Protein AF-Q584E1-F1 (afdb_monomer_lite)

Foldseek 3Di:
DVVVVVVVVCVVVPPDDDPDDDDDDDDDDDDDDDDDDDDPPPPPPDPDDDDDDDDDDDDDDDDDPPVVVLLCVLLVLCCPDPCNVVCVVVVLLCLFQVSQQVVFDDDDQQDDDPQKGFHAWDPDASFATKTKIFGHPPDDDDDDDDDDDDDDPPDGFIKMWGKGFQSVNLVVLVLLVVLLVVQQPDDDPQAFHFPDWDADPVSGIIIGITGDAPQAFLLVQFQPDDPVLLLQALVSNLLQLVSCVVSVWFQLQQARRQWTAHPVRHIHGHRTSCVVSLQPRALVSCVVSVCLLLFALVSHDDDVPDPPDDDRQLSRLSNSLQRLQRRNHVDRQFDCPPHDPVVSSCCLQPPDGDDDDDPDPCSVQSSVSSPQSSHNDSLSRFGSVRSCVGPSNPPPDPVQVVAPDDDDDDDDDDDDDDDDDDDDDDDDDDDPDPPDPDDPDFQFKDFPDFPDDDPFWTKTWMAGNLFNVFIKIKIWGQDFLVRLCVVLVNDLLVQLLQLLCQCPDDDLQEFGWPAWAGDPGTIMTMTGDQPFDQCLVPPAACQDPPDRLRHLLNQLLSLLVRQLLCLLQLWAFLDDASRQWTQHVPRGIHGHNTGPSNPDLSNQLVLVVDPQHQFQADVLCSVLSPDPSVPHLSLSNLQNSLLSLLVSPVCSNPPQVVQGRRDPNRHRPLVVSLVVLVVCCVPDPPQSNVLSCCSRPPSVDHSLNSCVRPSNVPPDDSVVSVVDHHDDQDPVSSVRSYHNADPAPSVNRVCVVPVPPVCVVVCVLVVVVPPDDPDDDDDDDDDDDDDDPVVQWQKAKAAPFDAAPPPRDGDQWKWWDKPPDNHHIHDLVVQQFDCVDPPIHIFMWTQPDWAADSRRNIIMTTTHGLLSRQDLVVVQVVCLVVVHARCSSPVNNDPVSPVVVVVVCVVPVVPDDDDDDDPDDCVPRDDDALVNQLVSCQVSVDQEGEQAPNQDQADDCSCVVPHSLSHQEYAHDNHAHQAYDLSVLVNLNHQYYAHEQYAYAAYDLSVLSNLNHQYYHHAQYAYAAYHLSVLSNLNHAEYAHHNYQHLAPHVSVLSNLVSNLVPHRHAEYAHENNLNPQAAHDCPSVLSDQAHEYEYECRPNHVCCCVVVVVVVVRVRYHYDYPDLAFFDLDQLETFFALSVQADLSNCVVNQAQEEEEEAPPRDGDHHVVGHYHYHHWRQDLPTDLVVCQVVLLVSSVVCVVVSGHYYQYYHSRAASSLLSQLSNCCPPVVDASLVSLVSSCVRPVRHDHRPSSVVVSLVVNCVSCVPDDHDPCVSSVHDDPPPPD

Secondary structure (DSSP, 8-state):
-HHHHHHHHHHHHT-S------------------------SS-S---------------------SHHHHHHHHHHHHTTSTTHHHHHH-GGGGGSHHHHHHHSPPPPTT-EETTEEEEEEEPP-SSSEEEEEEE-----S----------------EEEEEEEE-TT-GGGHHHHHHHHHHHHH---TTB---SEEEE-TTS-EEEEEEE--TT-BGGGGTTT--HHHHHHHHHHHHHHHHHHHTTT---S---GGGEEEPTTS-EEE-S-S-HHHHHT--HHHHHHTT-GGGS-GGGT---TT------HHHHHHHHHHHHHHHHHH-S-SS--TT--HHHHHHHHHH----------TTHHHHHHHHHHHT-SSTTTSPPHHHHTTSHHHHTS-GGGSSSSS-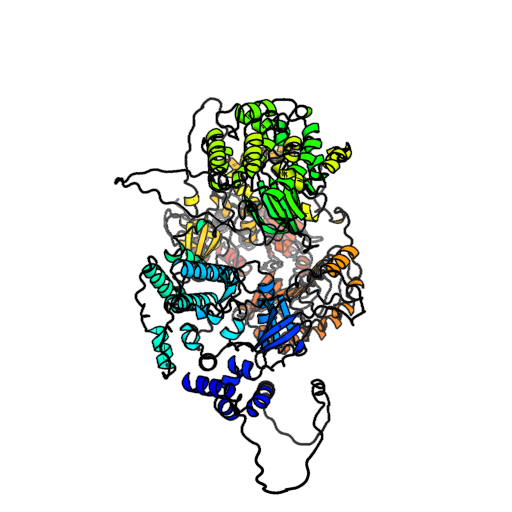-PPP-------------------------------BTTEEEEEEEEE-SSEEEEEEEETT-TT-EEEEEEESS-HHHHHHHTT--HHHHHHHHHHHHH---TTB---S-EEE-SS-EEEEEE-----BTTTSPPPS--SS-TTSSHHHHHHHHHHHHHHHHHTT---S---GGGEEEETTTEEEE-S-STTT--HHHHHHHHTSSS-S----HHHHHHTTS-GGG---HHHHHHHHHHHHTTSHHIIIIIHHHHTTGGGPPP-HHHHHHHHHHGGGTS-HHHHHHHHHHHH-TT--HHHHHTSGGGTTT--GGGGGG-------HHHHHHTSBSS-SSHHHHHHIIIIIS-TTTTTTTTHHHHT------S-----------GGGGPEEEEEESS-B-TTT--B-SSEEEEESS-TT-EE-HHHHTT---STT--EEEEEEEEEEE-TTTSEEEEEEEEGGG---HHHHHHHHHHHTPPTTTTTTTS-THHHHHHHHHHHHHGGGS-----PPPPGGGS----HHHHHHHHHHHT-SEEE-TTS--SS--GGGBTTB-TT--EEE-TTS--S---GGGGG-TT--EEE--SS--S---GGGGG-TT--EEE--SS--SS--GGGGG-TT--EEE--SS--SSS-HHHHHHHHHTTTS----EEE-TT-TT--SPPP-TTGGGSSSEEEEEE--HHHHHHHHHTTHHHH-TTEEEEEE--SPEEEETTEEEE-GGGGS-HHHHHHHTEEEEEEESSS----PPTT-EEEEE---SSTTS--GGGHHHHHHHHHHHHHTT-EEEEE-SSSSSHHHHHHHHHHHHHH---HHHHHHHHHHH-TT----HHHHHHHHHHHHHH-TTSPPP-GGGGT-PPP----

InterPro domains:
  IPR000340 Dual specificity phosphatase, catalytic domain [PF00782] (1145-1261)
  IPR000387 Tyrosine-specific protein phosphatases domain [PS50056] (1188-1256)
  IPR000719 Protein kinase domain [PF00069] (204-387)
  IPR000719 Protein kinase domain [PF00069] (448-648)
  IPR000719 Protein kinase domain [PS50011] (116-399)
  IPR000719 Protein kinase domain [PS50011] (445-712)
  IPR001611 Leucine-rich repeat [PF13855] (989-1045)
  IPR001611 Leucine-rich repeat [PS51450] (966-987)
  IPR003591 Leucine-rich repeat, typical subtype [SM00369] (964-986)
  IPR003591 Leucine-rich repeat, typical subtype [SM00369] (987-1008)
  IPR003591 Leucine-rich repeat, typical subtype [SM00369] (1010-1032)
  IPR003591 Leucine-rich repeat, typical subtype [SM00369] (1033-1056)
  IPR011009 Protein kinase-like domain superfamily [SSF56112] (111-399)
  IPR011009 Protein kinase-like domain superfamily [SSF56112] (444-711)
  IPR016130 Protein-tyrosine phosphatase, active site [PS00383] (1209-1219)
  IPR020422 Dual specificity protein phosphatase domain [PS50054] (1126-1267)
  IPR020422 Dual specificity protein phosphatase domain [SM00195] (1126-1264)
  IPR029021 Protein-tyrosine phosphatase-like [G3DSA:3.90.190.10] (1120-1269)
  IPR029021 Protein-tyrosine phosphatase-like [SSF52799] (1124-1268)
  IPR032675 Leucine-rich repeat domain superfamily [G3DSA:3.80.10.10] (900-1117)

Structure (mmCIF, N/CA/C/O backbone):
data_AF-Q584E1-F1
#
_entry.id   AF-Q584E1-F1
#
loop_
_atom_site.group_PDB
_atom_site.id
_atom_site.type_symbol
_atom_site.label_atom_id
_atom_site.label_alt_id
_atom_site.label_comp_id
_atom_site.label_asym_id
_atom_site.label_entity_id
_atom_site.label_seq_id
_atom_site.pdbx_PDB_ins_code
_atom_site.Cartn_x
_atom_site.Cartn_y
_atom_site.Cartn_z
_atom_site.occupancy
_atom_site.B_iso_or_equiv
_atom_site.auth_seq_id
_atom_site.auth_comp_id
_atom_site.auth_asym_id
_atom_site.auth_atom_id
_atom_site.pdbx_PDB_model_num
ATOM 1 N N . MET A 1 1 ? 41.823 -14.349 22.911 1.00 29.77 1 MET A N 1
ATOM 2 C CA . MET A 1 1 ? 40.955 -15.184 22.033 1.00 29.77 1 MET A CA 1
ATOM 3 C C . MET A 1 1 ? 41.304 -14.954 20.561 1.00 29.77 1 MET A C 1
ATOM 5 O O . MET A 1 1 ? 41.359 -15.922 19.804 1.00 29.77 1 MET A O 1
ATOM 9 N N . GLY A 1 2 ? 41.666 -13.716 20.182 1.00 31.58 2 GLY A N 1
ATOM 10 C CA . GLY A 1 2 ? 42.244 -13.389 18.876 1.00 31.58 2 GLY A CA 1
ATOM 11 C C . GLY A 1 2 ? 43.525 -14.171 18.584 1.00 31.58 2 GLY A C 1
ATOM 12 O O . GLY A 1 2 ? 43.683 -14.668 17.477 1.00 31.58 2 GLY A O 1
ATOM 13 N N . ALA A 1 3 ? 44.364 -14.431 19.594 1.00 27.30 3 ALA A N 1
ATOM 14 C CA . ALA A 1 3 ? 45.535 -15.304 19.447 1.00 27.30 3 ALA A CA 1
ATOM 15 C C . ALA A 1 3 ? 45.195 -16.762 19.059 1.00 27.30 3 ALA A C 1
ATOM 17 O O . ALA A 1 3 ? 45.905 -17.353 18.250 1.00 27.30 3 ALA A O 1
ATOM 18 N N . CYS A 1 4 ? 44.099 -17.344 19.569 1.00 28.03 4 CYS A N 1
ATOM 19 C CA . CYS A 1 4 ? 43.674 -18.699 19.186 1.00 28.03 4 CYS A CA 1
ATOM 20 C C . CYS A 1 4 ? 43.099 -18.720 17.766 1.00 28.03 4 CYS A C 1
ATOM 22 O O . CYS A 1 4 ? 43.491 -19.563 16.968 1.00 28.03 4 CYS A O 1
ATOM 24 N N . ILE A 1 5 ? 42.235 -17.762 17.415 1.00 34.06 5 ILE A N 1
ATOM 25 C CA . ILE A 1 5 ? 41.648 -17.674 16.068 1.00 34.06 5 ILE A CA 1
ATOM 26 C C . ILE A 1 5 ? 42.719 -17.330 15.016 1.00 34.06 5 ILE A C 1
ATOM 28 O O . ILE A 1 5 ? 42.696 -17.884 13.919 1.00 34.06 5 ILE A O 1
ATOM 32 N N . ALA A 1 6 ? 43.699 -16.480 15.342 1.00 33.78 6 ALA A N 1
ATOM 33 C CA . ALA A 1 6 ? 44.827 -16.160 14.466 1.00 33.78 6 ALA A CA 1
ATOM 34 C C . ALA A 1 6 ? 45.810 -17.332 14.330 1.00 33.78 6 ALA A C 1
ATOM 36 O O . ALA A 1 6 ? 46.241 -17.627 13.217 1.00 33.78 6 ALA A O 1
ATOM 37 N N . ALA A 1 7 ? 46.108 -18.059 15.415 1.00 30.42 7 ALA A N 1
ATOM 38 C CA . ALA A 1 7 ? 46.889 -19.296 15.340 1.00 30.42 7 ALA A CA 1
ATOM 39 C C . ALA A 1 7 ? 46.172 -20.377 14.507 1.00 30.42 7 ALA A C 1
ATOM 41 O O . ALA A 1 7 ? 46.821 -21.112 13.761 1.00 30.42 7 ALA A O 1
ATOM 42 N N . LEU A 1 8 ? 44.836 -20.437 14.576 1.00 32.06 8 LEU A N 1
ATOM 43 C CA . LEU A 1 8 ? 44.009 -21.362 13.795 1.00 32.06 8 LEU A CA 1
ATOM 44 C C . LEU A 1 8 ? 43.939 -20.967 12.310 1.00 32.06 8 LEU A C 1
ATOM 46 O O . LEU A 1 8 ? 44.141 -21.818 11.448 1.00 32.06 8 LEU A O 1
ATOM 50 N N . ARG A 1 9 ? 43.762 -19.679 11.981 1.00 33.00 9 ARG A N 1
ATOM 51 C CA . ARG A 1 9 ? 43.810 -19.191 10.586 1.00 33.00 9 ARG A CA 1
ATOM 52 C C . ARG A 1 9 ? 45.213 -19.301 9.979 1.00 33.00 9 ARG A C 1
ATOM 54 O O . ARG A 1 9 ? 45.345 -19.670 8.814 1.00 33.00 9 ARG A O 1
ATOM 61 N N . GLY A 1 10 ? 46.258 -19.058 10.770 1.00 32.50 10 GLY A N 1
ATOM 62 C CA . GLY A 1 10 ? 47.653 -19.211 10.350 1.00 32.50 10 GLY A CA 1
ATOM 63 C C . GLY A 1 10 ? 48.027 -20.659 10.022 1.00 32.50 10 GLY A C 1
ATOM 64 O O . GLY A 1 10 ? 48.756 -20.897 9.062 1.00 32.50 10 GLY A O 1
ATOM 65 N N . LYS A 1 11 ? 47.473 -21.646 10.741 1.00 32.34 11 LYS A N 1
ATOM 66 C CA . LYS A 1 11 ? 47.717 -23.068 10.440 1.00 32.34 11 LYS A CA 1
ATOM 67 C C . LYS A 1 11 ? 47.016 -23.565 9.175 1.00 32.34 11 LYS A C 1
ATOM 69 O O . LYS A 1 11 ? 47.535 -24.479 8.541 1.00 32.34 11 LYS A O 1
ATOM 74 N N . VAL A 1 12 ? 45.902 -22.953 8.771 1.00 31.50 12 VAL A N 1
ATOM 75 C CA . VAL A 1 12 ? 45.250 -23.272 7.488 1.00 31.50 12 VAL A CA 1
ATOM 76 C C . VAL A 1 12 ? 45.984 -22.612 6.311 1.00 31.50 12 VAL A C 1
ATOM 78 O O . VAL A 1 12 ? 46.073 -23.209 5.243 1.00 31.50 12 VAL A O 1
ATOM 81 N N . ALA A 1 13 ? 46.592 -21.436 6.504 1.00 31.14 13 ALA A N 1
ATOM 82 C CA . ALA A 1 13 ? 47.381 -20.767 5.462 1.00 31.14 13 ALA A CA 1
ATOM 83 C C . ALA A 1 13 ? 48.826 -21.299 5.318 1.00 31.14 13 ALA A C 1
ATOM 85 O O . ALA A 1 13 ? 49.447 -21.110 4.278 1.00 31.14 13 ALA A O 1
ATOM 86 N N . GLY A 1 14 ? 49.369 -21.974 6.337 1.00 27.08 14 GLY A N 1
ATOM 87 C CA . GLY A 1 14 ? 50.772 -22.410 6.386 1.00 27.08 14 GLY A CA 1
ATOM 88 C C . GLY A 1 14 ? 51.109 -23.748 5.715 1.00 27.08 14 GLY A C 1
ATOM 89 O O . GLY A 1 14 ? 52.225 -24.226 5.883 1.00 27.08 14 GLY A O 1
ATOM 90 N N . LYS A 1 15 ? 50.191 -24.381 4.974 1.00 27.05 15 LYS A N 1
ATOM 91 C CA . LYS A 1 15 ? 50.473 -25.624 4.224 1.00 27.05 15 LYS A CA 1
ATOM 92 C C . LYS A 1 15 ? 50.503 -25.394 2.714 1.00 27.05 15 LYS A C 1
ATOM 94 O O . LYS A 1 15 ? 49.858 -26.100 1.949 1.00 27.05 15 LYS A O 1
ATOM 99 N N . THR A 1 16 ? 51.290 -24.422 2.280 1.00 28.38 16 THR A N 1
ATOM 100 C CA . THR A 1 16 ? 51.802 -24.365 0.908 1.00 28.38 16 THR A CA 1
ATOM 101 C C . THR A 1 16 ? 53.255 -23.927 0.986 1.00 28.38 16 THR A C 1
ATOM 103 O O . THR A 1 16 ? 53.519 -22.847 1.505 1.00 28.38 16 THR A O 1
ATOM 106 N N . ASN A 1 17 ? 54.152 -24.755 0.451 1.00 27.83 17 ASN A N 1
ATOM 107 C CA . ASN A 1 17 ? 55.617 -24.645 0.449 1.00 27.83 17 ASN A CA 1
ATOM 108 C C . ASN A 1 17 ? 56.308 -25.314 1.637 1.00 27.83 17 ASN A C 1
ATOM 110 O O . ASN A 1 17 ? 56.742 -24.651 2.563 1.00 27.83 17 ASN A O 1
ATOM 114 N N . ASP A 1 18 ? 56.475 -26.630 1.531 1.00 27.44 18 ASP A N 1
ATOM 115 C CA . ASP A 1 18 ? 57.776 -27.242 1.802 1.00 27.44 18 ASP A CA 1
ATOM 116 C C . ASP A 1 18 ? 57.962 -28.406 0.828 1.00 27.44 18 ASP A C 1
ATOM 118 O O . ASP A 1 18 ? 57.533 -29.542 1.028 1.00 27.44 18 ASP A O 1
ATOM 122 N N . SER A 1 19 ? 58.559 -28.067 -0.311 1.00 29.36 19 SER A N 1
ATOM 123 C CA . SER A 1 19 ? 59.135 -29.002 -1.261 1.00 29.36 19 SER A CA 1
ATOM 124 C C . SER A 1 19 ? 60.410 -29.584 -0.655 1.00 29.36 19 SER A C 1
ATOM 126 O O . SER A 1 19 ? 61.503 -29.093 -0.927 1.00 29.36 19 SER A O 1
ATOM 128 N N . HIS A 1 20 ? 60.294 -30.624 0.165 1.00 26.75 20 HIS A N 1
ATOM 129 C CA . HIS A 1 20 ? 61.457 -31.388 0.598 1.00 26.75 20 HIS A CA 1
ATOM 130 C C . HIS A 1 20 ? 61.226 -32.887 0.444 1.00 26.75 20 HIS A C 1
ATOM 132 O O . HIS A 1 20 ? 60.532 -33.522 1.226 1.00 26.75 20 HIS A O 1
ATOM 138 N N . GLY A 1 21 ? 61.852 -33.411 -0.613 1.00 26.84 21 GLY A N 1
ATOM 139 C CA . GLY A 1 21 ? 62.673 -34.616 -0.547 1.00 26.84 21 GLY A CA 1
ATOM 140 C C . GLY A 1 21 ? 61.990 -35.856 0.001 1.00 26.84 21 GLY A C 1
ATOM 141 O O . GLY A 1 21 ? 62.134 -36.191 1.170 1.00 26.84 21 GLY A O 1
ATOM 142 N N . ILE A 1 22 ? 61.352 -36.589 -0.905 1.00 24.83 22 ILE A N 1
ATOM 143 C CA . ILE A 1 22 ? 61.147 -38.028 -0.774 1.00 24.83 22 ILE A CA 1
ATOM 144 C C . ILE A 1 22 ? 62.525 -38.671 -0.554 1.00 24.83 22 ILE A C 1
ATOM 146 O O . ILE A 1 22 ? 63.382 -38.619 -1.436 1.00 24.83 22 ILE A O 1
ATOM 150 N N . SER A 1 23 ? 62.741 -39.269 0.613 1.00 26.89 23 SER A N 1
ATOM 151 C CA . SER A 1 23 ? 63.781 -40.276 0.809 1.00 26.89 23 SER A CA 1
ATOM 152 C C . SER A 1 23 ? 63.237 -41.384 1.699 1.00 26.89 23 SER A C 1
ATOM 154 O O . SER A 1 23 ? 62.937 -41.164 2.873 1.00 26.89 23 SER A O 1
ATOM 156 N N . ASP A 1 24 ? 63.102 -42.549 1.076 1.00 27.66 24 ASP A N 1
ATOM 157 C CA . ASP A 1 24 ? 62.690 -43.837 1.613 1.00 27.66 24 ASP A CA 1
ATOM 158 C C . ASP A 1 24 ? 63.293 -44.162 2.982 1.00 27.66 24 ASP A C 1
ATOM 160 O O . ASP A 1 24 ? 64.508 -44.323 3.099 1.00 27.66 24 ASP A O 1
ATOM 164 N N . GLN A 1 25 ? 62.441 -44.388 3.986 1.00 29.31 25 GLN A N 1
ATOM 165 C CA . GLN A 1 25 ? 62.729 -45.347 5.052 1.00 29.31 25 GLN A CA 1
ATOM 166 C C . GLN A 1 25 ? 61.473 -46.157 5.390 1.00 29.31 25 GLN A C 1
ATOM 168 O O . GLN A 1 25 ? 60.513 -45.690 5.995 1.00 29.31 25 GLN A O 1
ATOM 173 N N . SER A 1 26 ? 61.543 -47.401 4.933 1.00 24.56 26 SER A N 1
ATOM 174 C CA . SER A 1 26 ? 60.756 -48.583 5.263 1.00 24.56 26 SER A CA 1
ATOM 175 C C . SER A 1 26 ? 60.331 -48.708 6.729 1.00 24.56 26 SER A C 1
ATOM 177 O O . SER A 1 26 ? 61.183 -48.589 7.605 1.00 24.56 26 SER A O 1
ATOM 179 N N . LEU A 1 27 ? 59.079 -49.114 6.961 1.00 28.80 27 LEU A N 1
ATOM 180 C CA . LEU A 1 27 ? 58.608 -49.990 8.053 1.00 28.80 27 LEU A CA 1
ATOM 181 C C . LEU A 1 27 ? 57.225 -50.561 7.636 1.00 28.80 27 LEU A C 1
ATOM 183 O O . LEU A 1 27 ? 56.557 -49.967 6.792 1.00 28.80 27 LEU A O 1
ATOM 187 N N . PRO A 1 28 ? 56.829 -51.760 8.095 1.00 29.42 28 PRO A N 1
ATOM 188 C CA . PRO A 1 28 ? 56.456 -52.846 7.201 1.00 29.42 28 PRO A CA 1
ATOM 189 C C . PRO A 1 28 ? 54.961 -53.188 7.223 1.00 29.42 28 PRO A C 1
ATOM 191 O O . PRO A 1 28 ? 54.318 -53.201 8.268 1.00 29.42 28 PRO A O 1
ATOM 194 N N . THR A 1 29 ? 54.475 -53.532 6.031 1.00 24.09 29 THR A N 1
ATOM 195 C CA . THR A 1 29 ? 53.449 -54.537 5.705 1.00 24.09 29 THR A CA 1
ATOM 196 C C . THR A 1 29 ? 52.615 -55.094 6.871 1.00 24.09 29 THR A C 1
ATOM 198 O O . THR A 1 29 ? 53.010 -56.060 7.524 1.00 24.09 29 THR A O 1
ATOM 201 N N . ALA A 1 30 ? 51.403 -54.563 7.027 1.00 26.70 30 ALA A N 1
ATOM 202 C CA . ALA A 1 30 ? 50.237 -55.336 7.441 1.00 26.70 30 ALA A CA 1
ATOM 203 C C . ALA A 1 30 ? 49.189 -55.213 6.326 1.00 26.70 30 ALA A C 1
ATOM 205 O O . ALA A 1 30 ? 48.977 -54.142 5.764 1.00 26.70 30 ALA A O 1
ATOM 206 N N . GLU A 1 31 ? 48.658 -56.360 5.937 1.00 24.97 31 GLU A N 1
ATOM 207 C CA . GLU A 1 31 ? 48.111 -56.658 4.623 1.00 24.97 31 GLU A CA 1
ATOM 208 C C . GLU A 1 31 ? 46.764 -55.991 4.303 1.00 24.97 31 GLU A C 1
ATOM 210 O O . GLU A 1 31 ? 45.834 -55.968 5.106 1.00 24.97 31 GLU A O 1
ATOM 215 N N . SER A 1 32 ? 46.634 -55.646 3.019 1.00 25.80 32 SER A N 1
ATOM 216 C CA . SER A 1 32 ? 45.416 -55.769 2.205 1.00 25.80 32 SER A CA 1
ATOM 217 C C . SER A 1 32 ? 44.303 -54.727 2.350 1.00 25.80 32 SER A C 1
ATOM 219 O O . SER A 1 32 ? 43.148 -55.057 2.585 1.00 25.80 32 SER A O 1
ATOM 221 N N . THR A 1 33 ? 44.598 -53.476 2.012 1.00 23.61 33 THR A N 1
ATOM 222 C CA . THR A 1 33 ? 43.609 -52.648 1.308 1.00 23.61 33 THR A CA 1
ATOM 223 C C . THR A 1 33 ? 44.347 -51.790 0.302 1.00 23.61 33 THR A C 1
ATOM 225 O O . THR A 1 33 ? 45.000 -50.837 0.712 1.00 23.61 33 THR A O 1
ATOM 228 N N . ASP A 1 34 ? 44.250 -52.113 -0.986 1.00 24.06 34 ASP A N 1
ATOM 229 C CA . ASP A 1 34 ? 44.555 -51.110 -1.994 1.00 24.06 34 ASP A CA 1
ATOM 230 C C . ASP A 1 34 ? 43.666 -51.210 -3.227 1.00 24.06 34 ASP A C 1
ATOM 232 O O . ASP A 1 34 ? 43.298 -52.285 -3.703 1.00 24.06 34 ASP A O 1
ATOM 236 N N . ASP A 1 35 ? 43.365 -50.003 -3.688 1.00 23.77 35 ASP A N 1
ATOM 237 C CA . ASP A 1 35 ? 43.072 -49.621 -5.055 1.00 23.77 35 ASP A CA 1
ATOM 238 C C . ASP A 1 35 ? 41.705 -49.952 -5.659 1.00 23.77 35 ASP A C 1
ATOM 240 O O . ASP A 1 35 ? 41.479 -50.900 -6.407 1.00 23.77 35 ASP A O 1
ATOM 244 N N . SER A 1 36 ? 40.801 -48.983 -5.531 1.00 26.59 36 SER A N 1
ATOM 245 C CA . SER A 1 36 ? 40.684 -48.019 -6.638 1.00 26.59 36 SER A CA 1
ATOM 246 C C . SER A 1 36 ? 39.798 -46.836 -6.254 1.00 26.59 36 SER A C 1
ATOM 248 O O . SER A 1 36 ? 38.568 -46.863 -6.218 1.00 26.59 36 SER A O 1
ATOM 250 N N . VAL A 1 37 ? 40.513 -45.761 -5.954 1.00 24.77 37 VAL A N 1
ATOM 251 C CA . VAL A 1 37 ? 40.084 -44.370 -5.938 1.00 24.77 37 VAL A CA 1
ATOM 252 C C . VAL A 1 37 ? 39.536 -43.964 -7.322 1.00 24.77 37 VAL A C 1
ATOM 254 O O . VAL A 1 37 ? 39.951 -44.494 -8.347 1.00 24.77 37 VAL A O 1
ATOM 257 N N . ASN A 1 38 ? 38.645 -42.964 -7.316 1.00 25.41 38 ASN A N 1
ATOM 258 C CA . ASN A 1 38 ? 38.119 -42.181 -8.451 1.00 25.41 38 ASN A CA 1
ATOM 259 C C . ASN A 1 38 ? 36.852 -42.675 -9.168 1.00 25.41 38 ASN A C 1
ATOM 261 O O . ASN A 1 38 ? 36.886 -43.069 -10.326 1.00 25.41 38 ASN A O 1
ATOM 265 N N . ASN A 1 39 ? 35.695 -42.498 -8.514 1.00 24.70 39 ASN A N 1
ATOM 266 C CA . ASN A 1 39 ? 34.568 -41.736 -9.093 1.00 24.70 39 ASN A CA 1
ATOM 267 C C . ASN A 1 39 ? 33.399 -41.640 -8.095 1.00 24.70 39 ASN A C 1
ATOM 269 O O . ASN A 1 39 ? 32.445 -42.416 -8.138 1.00 24.70 39 ASN A O 1
ATOM 273 N N . ARG A 1 40 ? 33.454 -40.685 -7.158 1.00 23.44 40 ARG A N 1
ATOM 274 C CA . ARG A 1 40 ? 32.323 -40.364 -6.265 1.00 23.44 40 ARG A CA 1
ATOM 275 C C . ARG A 1 40 ? 32.215 -38.859 -6.025 1.00 23.44 40 ARG A C 1
ATOM 277 O O . ARG A 1 40 ? 32.479 -38.392 -4.931 1.00 23.44 40 ARG A O 1
ATOM 284 N N . ASN A 1 41 ? 31.787 -38.126 -7.049 1.00 25.03 41 ASN A N 1
ATOM 285 C CA . ASN A 1 41 ? 31.226 -36.775 -6.907 1.00 25.03 41 ASN A CA 1
ATOM 286 C C . ASN A 1 41 ? 29.837 -36.672 -7.573 1.00 25.03 41 ASN A C 1
ATOM 288 O O . ASN A 1 41 ? 29.436 -35.631 -8.070 1.00 25.03 41 ASN A O 1
ATOM 292 N N . GLY A 1 42 ? 29.084 -37.773 -7.577 1.00 23.59 42 GLY A N 1
ATOM 293 C CA . GLY A 1 42 ? 27.717 -37.817 -8.091 1.00 23.59 42 GLY A CA 1
ATOM 294 C C . GLY A 1 42 ? 26.912 -38.865 -7.344 1.00 23.59 42 GLY A C 1
ATOM 295 O O . GLY A 1 42 ? 26.783 -39.986 -7.825 1.00 23.59 42 GLY A O 1
ATOM 296 N N . LYS A 1 43 ? 26.473 -38.532 -6.123 1.00 23.12 43 LYS A N 1
ATOM 297 C CA . LYS A 1 43 ? 25.406 -39.206 -5.354 1.00 23.12 43 LYS A CA 1
ATOM 298 C C . LYS A 1 43 ? 25.212 -38.489 -4.012 1.00 23.12 43 LYS A C 1
ATOM 300 O O . LYS A 1 43 ? 25.531 -39.026 -2.959 1.00 23.12 43 LYS A O 1
ATOM 305 N N . PHE A 1 44 ? 24.667 -37.275 -4.069 1.00 22.61 44 PHE A N 1
ATOM 306 C CA . PHE A 1 44 ? 23.945 -36.696 -2.928 1.00 22.61 44 PHE A CA 1
ATOM 307 C C . PHE A 1 44 ? 22.468 -37.144 -2.891 1.00 22.61 44 PHE A C 1
ATOM 309 O O . PHE A 1 44 ? 21.748 -36.814 -1.963 1.00 22.61 44 PHE A O 1
ATOM 316 N N . ASN A 1 45 ? 22.040 -37.997 -3.834 1.00 23.05 45 ASN A N 1
ATOM 317 C CA . ASN A 1 45 ? 20.727 -38.643 -3.839 1.00 23.05 45 ASN A CA 1
ATOM 318 C C . ASN A 1 45 ? 20.854 -40.149 -3.590 1.00 23.05 45 ASN A C 1
ATOM 320 O O . ASN A 1 45 ? 21.030 -40.922 -4.534 1.00 23.05 45 ASN A O 1
ATOM 324 N N . LYS A 1 46 ? 20.803 -40.559 -2.312 1.00 23.14 46 LYS A N 1
ATOM 325 C CA . LYS A 1 46 ? 20.358 -41.896 -1.854 1.00 23.14 46 LYS A CA 1
ATOM 326 C C . LYS A 1 46 ? 20.316 -41.978 -0.317 1.00 23.14 46 LYS A C 1
ATOM 328 O O . LYS A 1 46 ? 21.074 -42.717 0.293 1.00 23.14 46 LYS A O 1
ATOM 333 N N . CYS A 1 47 ? 19.380 -41.257 0.295 1.00 22.02 47 CYS A N 1
ATOM 334 C CA . CYS A 1 47 ? 18.934 -41.510 1.672 1.00 22.02 47 CYS A CA 1
ATOM 335 C C . CYS A 1 47 ? 17.405 -41.668 1.716 1.00 22.02 47 CYS A C 1
ATOM 337 O O . CYS A 1 47 ? 16.732 -40.976 2.463 1.00 22.02 47 CYS A O 1
ATOM 339 N N . ILE A 1 48 ? 16.847 -42.562 0.888 1.00 22.34 48 ILE A N 1
ATOM 340 C CA . ILE A 1 48 ? 15.473 -43.079 1.042 1.00 22.34 48 ILE A CA 1
ATOM 341 C C . ILE A 1 48 ? 15.468 -44.565 0.648 1.00 22.34 48 ILE A C 1
ATOM 343 O O . ILE A 1 48 ? 15.159 -44.909 -0.488 1.00 22.34 48 ILE A O 1
ATOM 347 N N . ARG A 1 49 ? 15.893 -45.428 1.576 1.00 22.25 49 ARG A N 1
ATOM 348 C CA . ARG A 1 49 ? 15.540 -46.857 1.739 1.00 22.25 49 ARG A CA 1
ATOM 349 C C . ARG A 1 49 ? 15.867 -47.155 3.213 1.00 22.25 49 ARG A C 1
ATOM 351 O O . ARG A 1 49 ? 17.017 -46.977 3.586 1.00 22.25 49 ARG A O 1
ATOM 358 N N . GLY A 1 50 ? 14.952 -47.412 4.143 1.00 23.62 50 GLY A N 1
ATOM 359 C CA . GLY A 1 50 ? 13.685 -48.125 4.030 1.00 23.62 50 GLY A CA 1
ATOM 360 C C . GLY A 1 50 ? 13.962 -49.618 4.168 1.00 23.62 50 GLY A C 1
ATOM 361 O O . GLY A 1 50 ? 14.072 -50.260 3.138 1.00 23.62 50 GLY A O 1
ATOM 362 N N . GLU A 1 51 ? 14.163 -50.096 5.402 1.00 23.94 51 GLU A N 1
ATOM 363 C CA . GLU A 1 51 ? 14.182 -51.506 5.857 1.00 23.94 51 GLU A CA 1
ATOM 364 C C . GLU A 1 51 ? 14.319 -51.452 7.400 1.00 23.94 51 GLU A C 1
ATOM 366 O O . GLU A 1 51 ? 15.303 -50.939 7.924 1.00 23.94 51 GLU A O 1
ATOM 371 N N . GLU A 1 52 ? 13.225 -51.550 8.159 1.00 23.28 52 GLU A N 1
ATOM 372 C CA . GLU A 1 52 ? 12.615 -52.785 8.688 1.00 23.28 52 GLU A CA 1
ATOM 373 C C . GLU A 1 52 ? 13.528 -53.599 9.622 1.00 23.28 52 GLU A C 1
ATOM 375 O O . GLU A 1 52 ? 14.339 -54.407 9.186 1.00 23.28 52 GLU A O 1
ATOM 380 N N . SER A 1 53 ? 13.300 -53.462 10.933 1.00 26.64 53 SER A N 1
ATOM 381 C CA . SER A 1 53 ? 13.442 -54.572 11.883 1.00 26.64 53 SER A CA 1
ATOM 382 C C . SER A 1 53 ? 12.596 -54.304 13.133 1.00 26.64 53 SER A C 1
ATOM 384 O O . SER A 1 53 ? 12.942 -53.495 13.994 1.00 26.64 53 SER A O 1
ATOM 386 N N . ILE A 1 54 ? 11.453 -54.982 13.186 1.00 22.38 54 ILE A N 1
ATOM 387 C CA . ILE A 1 54 ? 10.543 -55.119 14.325 1.00 22.38 54 ILE A CA 1
ATOM 388 C C . ILE A 1 54 ? 11.179 -56.073 15.348 1.00 22.38 54 ILE A C 1
ATOM 390 O O . ILE A 1 54 ? 11.494 -57.194 14.964 1.00 22.38 54 ILE A O 1
ATOM 394 N N . SER A 1 55 ? 11.277 -55.694 16.632 1.00 22.19 55 SER A N 1
ATOM 395 C CA . SER A 1 55 ? 11.026 -56.614 17.764 1.00 22.19 55 SER A CA 1
ATOM 396 C C . SER A 1 55 ? 11.109 -55.952 19.152 1.00 22.19 55 SER A C 1
ATOM 398 O O . SER A 1 55 ? 12.124 -55.360 19.505 1.00 22.19 55 SER A O 1
ATOM 400 N N . SER A 1 56 ? 10.053 -56.215 19.937 1.00 24.17 56 SER A N 1
ATOM 401 C CA . SER A 1 56 ? 9.946 -56.352 21.405 1.00 24.17 56 SER A CA 1
ATOM 402 C C . SER A 1 56 ? 10.110 -55.148 22.348 1.00 24.17 56 SER A C 1
ATOM 404 O O . SER A 1 56 ? 11.221 -54.692 22.592 1.00 24.17 56 SER A O 1
ATOM 406 N N . GLY A 1 57 ? 9.015 -54.839 23.060 1.00 23.80 57 GLY A N 1
ATOM 407 C CA . GLY A 1 57 ? 9.030 -54.771 24.530 1.00 23.80 57 GLY A CA 1
ATOM 408 C C . GLY A 1 57 ? 8.687 -53.421 25.165 1.00 23.80 57 GLY A C 1
ATOM 409 O O . GLY A 1 57 ? 9.508 -52.516 25.174 1.00 23.80 57 GLY A O 1
ATOM 410 N N . ASP A 1 58 ? 7.485 -53.352 25.739 1.00 23.75 58 ASP A N 1
ATOM 411 C CA . ASP A 1 58 ? 6.897 -52.320 26.605 1.00 23.75 58 ASP A CA 1
ATOM 412 C C . ASP A 1 58 ? 7.848 -51.518 27.521 1.00 23.75 58 ASP A C 1
ATOM 414 O O . ASP A 1 58 ? 8.626 -52.098 28.276 1.00 23.75 58 ASP A O 1
ATOM 418 N N . MET A 1 59 ? 7.672 -50.186 27.565 1.00 23.48 59 MET A N 1
ATOM 419 C CA . MET A 1 59 ? 7.299 -49.40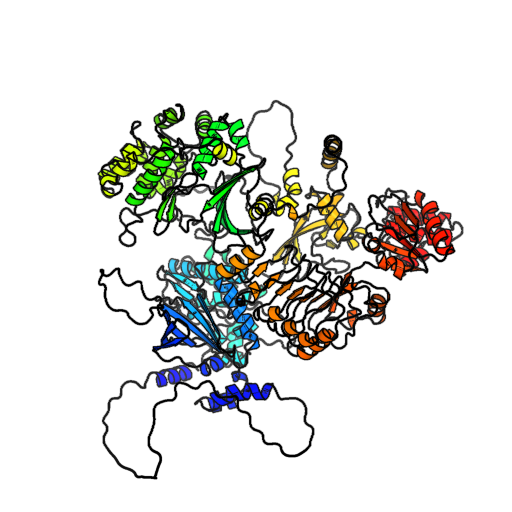9 28.770 1.00 23.48 59 MET A CA 1
ATOM 420 C C . MET A 1 59 ? 7.375 -47.888 28.530 1.00 23.48 59 MET A C 1
ATOM 422 O O . MET A 1 59 ? 8.265 -47.367 27.867 1.00 23.48 59 MET A O 1
ATOM 426 N N . HIS A 1 60 ? 6.403 -47.189 29.116 1.00 24.30 60 HIS A N 1
ATOM 427 C CA . HIS A 1 60 ? 6.136 -45.752 29.073 1.00 24.30 60 HIS A CA 1
ATOM 428 C C . HIS A 1 60 ? 7.337 -44.809 29.295 1.00 24.30 60 HIS A C 1
ATOM 430 O O . HIS A 1 60 ? 8.033 -44.891 30.303 1.00 24.30 60 HIS A O 1
ATOM 436 N N . GLY A 1 61 ? 7.450 -43.791 28.435 1.00 26.30 61 GLY A N 1
ATOM 437 C CA . GLY A 1 61 ? 8.279 -42.602 28.641 1.00 26.30 61 GLY A CA 1
ATOM 438 C C . GLY A 1 61 ? 7.922 -41.511 27.631 1.00 26.30 61 GLY A C 1
ATOM 439 O O . GLY A 1 61 ? 7.988 -41.735 26.430 1.00 26.30 61 GLY A O 1
ATOM 440 N N . LYS A 1 62 ? 7.470 -40.365 28.142 1.00 26.55 62 LYS A N 1
ATOM 441 C CA . LYS A 1 62 ? 6.845 -39.237 27.440 1.00 26.55 62 LYS A CA 1
ATOM 442 C C . LYS A 1 62 ? 7.691 -38.613 26.319 1.00 26.55 62 LYS A C 1
ATOM 444 O O . LYS A 1 62 ? 8.908 -38.510 26.419 1.00 26.55 62 LYS A O 1
ATOM 449 N N . GLU A 1 63 ? 6.957 -38.146 25.311 1.00 26.58 63 GLU A N 1
ATOM 450 C CA . GLU A 1 63 ? 7.266 -37.150 24.278 1.00 26.58 63 GLU A CA 1
ATOM 451 C C . GLU A 1 63 ? 8.529 -36.305 24.513 1.00 26.58 63 GLU A C 1
ATOM 453 O O . GLU A 1 63 ? 8.571 -35.389 25.331 1.00 26.58 63 GLU A O 1
ATOM 458 N N . GLY A 1 64 ? 9.553 -36.595 23.715 1.00 28.22 64 GLY A N 1
ATOM 459 C CA . GLY A 1 64 ? 10.775 -35.809 23.600 1.00 28.22 64 GLY A CA 1
ATOM 460 C C . GLY A 1 64 ? 11.569 -36.257 22.377 1.00 28.22 64 GLY A C 1
ATOM 461 O O . GLY A 1 64 ? 12.678 -36.757 22.523 1.00 28.22 64 GLY A O 1
ATOM 462 N N . SER A 1 65 ? 10.991 -36.188 21.168 1.00 33.81 65 SER A N 1
ATOM 463 C CA . SER A 1 65 ? 11.610 -36.828 19.988 1.00 33.81 65 SER A CA 1
ATOM 464 C C . SER A 1 65 ? 11.792 -35.986 18.722 1.00 33.81 65 SER A C 1
ATOM 466 O O . SER A 1 65 ? 12.287 -36.543 17.745 1.00 33.81 65 SER A O 1
ATOM 468 N N . ASP A 1 66 ? 11.502 -34.679 18.716 1.00 36.75 66 ASP A N 1
ATOM 469 C CA . ASP A 1 66 ? 11.883 -33.818 17.572 1.00 36.75 66 ASP A CA 1
ATOM 470 C C . ASP A 1 66 ? 13.175 -33.020 17.809 1.00 36.75 66 ASP A C 1
ATOM 472 O O . ASP A 1 66 ? 13.988 -32.859 16.896 1.00 36.75 66 ASP A O 1
ATOM 476 N N . LEU A 1 67 ? 13.457 -32.612 19.053 1.00 31.64 67 LEU A N 1
ATOM 477 C CA . LEU A 1 67 ? 14.675 -31.855 19.368 1.00 31.64 67 LEU A CA 1
ATOM 478 C C . LEU A 1 67 ? 15.951 -32.713 19.260 1.00 31.64 67 LEU A C 1
ATOM 480 O O . LEU A 1 67 ? 16.996 -32.221 18.828 1.00 31.64 67 LEU A O 1
ATOM 484 N N . SER A 1 68 ? 15.870 -34.005 19.608 1.00 37.06 68 SER A N 1
ATOM 485 C CA . SER A 1 68 ? 17.023 -34.910 19.547 1.00 37.06 68 SER A CA 1
ATOM 486 C C . SER A 1 68 ? 17.428 -35.196 18.103 1.00 37.06 68 SER A C 1
ATOM 488 O O . SER A 1 68 ? 18.605 -35.066 17.775 1.00 37.06 68 SER A O 1
ATOM 490 N N . LYS A 1 69 ? 16.476 -35.470 17.200 1.00 41.34 69 LYS A N 1
ATOM 491 C CA . LYS A 1 69 ? 16.767 -35.758 15.784 1.00 41.34 69 LYS A CA 1
ATOM 492 C C . LYS A 1 69 ? 17.470 -34.593 15.074 1.00 41.34 69 LYS A C 1
ATOM 494 O O . LYS A 1 69 ? 18.433 -34.835 14.348 1.00 41.34 69 LYS A O 1
ATOM 499 N N . SER A 1 70 ? 17.061 -33.344 15.333 1.00 46.84 70 SER A N 1
ATOM 500 C CA . SER A 1 70 ? 17.685 -32.148 14.733 1.00 46.84 70 SER A CA 1
ATOM 501 C C . SER A 1 70 ? 19.104 -31.900 15.248 1.00 46.84 70 SER A C 1
ATOM 503 O O . SER A 1 70 ? 20.016 -31.671 14.453 1.00 46.84 70 SER A O 1
ATOM 505 N N . LEU A 1 71 ? 19.324 -31.999 16.566 1.00 45.78 71 LEU A N 1
ATOM 506 C CA . LEU A 1 71 ? 20.667 -31.867 17.145 1.00 45.78 71 LEU A CA 1
ATOM 507 C C . LEU A 1 71 ? 21.606 -32.971 16.643 1.00 45.78 71 LEU A C 1
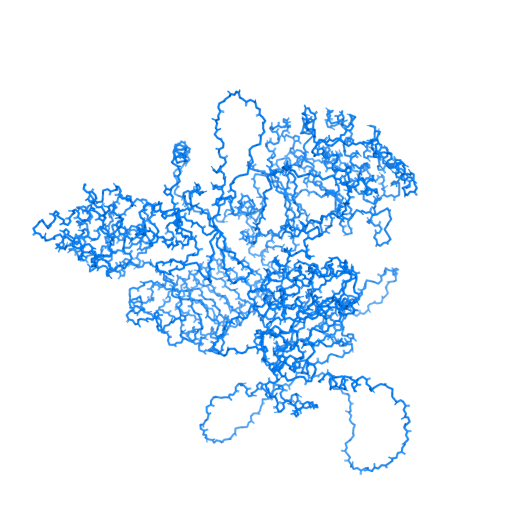ATOM 509 O O . LEU A 1 71 ? 22.782 -32.700 16.412 1.00 45.78 71 LEU A O 1
ATOM 513 N N . THR A 1 72 ? 21.084 -34.180 16.397 1.00 54.16 72 THR A N 1
ATOM 514 C CA . THR A 1 72 ? 21.875 -35.329 15.921 1.00 54.16 72 THR A CA 1
ATOM 515 C C . THR A 1 72 ? 22.504 -35.078 14.544 1.00 54.16 72 THR A C 1
ATOM 517 O O . THR A 1 72 ? 23.620 -35.530 14.304 1.00 54.16 72 THR A O 1
ATOM 520 N N . SER A 1 73 ? 21.832 -34.334 13.655 1.00 59.12 73 SER A N 1
ATOM 521 C CA . SER A 1 73 ? 22.332 -34.005 12.307 1.00 59.12 73 SER A CA 1
ATOM 522 C C . SER A 1 73 ? 23.575 -33.107 12.360 1.00 59.12 73 SER A C 1
ATOM 524 O O . SER A 1 73 ? 24.651 -33.501 11.901 1.00 59.12 73 SER A O 1
ATOM 526 N N . LEU A 1 74 ? 23.451 -31.933 12.992 1.00 63.69 74 LEU A N 1
ATOM 527 C CA . LEU A 1 74 ? 24.551 -30.974 13.122 1.00 63.69 74 LEU A CA 1
ATOM 528 C C . LEU A 1 74 ? 25.692 -31.562 13.959 1.00 63.69 74 LEU A C 1
ATOM 530 O O . LEU A 1 74 ? 26.859 -31.458 13.583 1.00 63.69 74 LEU A O 1
ATOM 534 N N . TRP A 1 75 ? 25.347 -32.226 15.067 1.00 63.56 75 TRP A N 1
ATOM 535 C CA . TRP A 1 75 ? 26.312 -32.928 15.901 1.00 63.56 75 TRP A CA 1
ATOM 536 C C . TRP A 1 75 ? 27.045 -34.009 15.113 1.00 63.56 75 TRP A C 1
ATOM 538 O O . TRP A 1 75 ? 28.255 -34.089 15.223 1.00 63.56 75 TRP A O 1
ATOM 548 N N . GLY A 1 76 ? 26.371 -34.784 14.261 1.00 68.44 76 GLY A N 1
ATOM 549 C CA . GLY A 1 76 ? 27.011 -35.818 13.444 1.00 68.44 76 GLY A CA 1
ATOM 550 C C . GLY A 1 76 ? 28.012 -35.282 12.412 1.00 68.44 76 GLY A C 1
ATOM 551 O O . GLY A 1 76 ? 28.931 -36.009 12.021 1.00 68.44 76 GLY A O 1
ATOM 552 N N . VAL A 1 77 ? 27.859 -34.027 11.973 1.00 67.81 77 VAL A N 1
ATOM 553 C CA . VAL A 1 77 ? 28.844 -33.325 11.131 1.00 67.81 77 VAL A CA 1
ATOM 554 C C . VAL A 1 77 ? 29.968 -32.754 11.997 1.00 67.81 77 VAL A C 1
ATOM 556 O O . VAL A 1 77 ? 31.134 -33.067 11.762 1.00 67.81 77 VAL A O 1
ATOM 559 N N . LEU A 1 78 ? 29.637 -31.978 13.035 1.00 69.12 78 LEU A N 1
ATOM 560 C CA . LEU A 1 78 ? 30.615 -31.322 13.912 1.00 69.12 78 LEU A CA 1
ATOM 561 C C . LEU A 1 78 ? 31.445 -32.313 14.734 1.00 69.12 78 LEU A C 1
ATOM 563 O O . LEU A 1 78 ? 32.628 -32.073 14.957 1.00 69.12 78 LEU A O 1
ATOM 567 N N . SER A 1 79 ? 30.887 -33.464 15.110 1.00 71.12 79 SER A N 1
ATOM 568 C CA . SER A 1 79 ? 31.584 -34.527 15.841 1.00 71.12 79 SER A CA 1
ATOM 569 C C . SER A 1 79 ? 32.702 -35.175 15.026 1.00 71.12 79 SER A C 1
ATOM 571 O O . SER A 1 79 ? 33.529 -35.885 15.590 1.00 71.12 79 SER A O 1
ATOM 573 N N . LYS A 1 80 ? 32.704 -34.976 13.702 1.00 72.12 80 LYS A N 1
ATOM 574 C CA . LYS A 1 80 ? 33.758 -35.432 12.783 1.00 72.12 80 LYS A CA 1
ATOM 575 C C . LYS A 1 80 ? 34.801 -34.350 12.503 1.00 72.12 80 LYS A C 1
ATOM 577 O O . LYS A 1 80 ? 35.773 -34.616 11.803 1.00 72.12 80 LYS A O 1
ATOM 582 N N . THR A 1 81 ? 34.590 -33.134 13.001 1.00 71.62 81 THR A N 1
ATOM 583 C CA . THR A 1 81 ? 35.551 -32.034 12.892 1.00 71.62 81 THR A CA 1
ATOM 584 C C . THR A 1 81 ? 36.479 -32.017 14.102 1.00 71.62 81 THR A C 1
ATOM 586 O O . THR A 1 81 ? 36.165 -32.584 15.148 1.00 71.62 81 THR A O 1
ATOM 589 N N . GLU A 1 82 ? 37.599 -31.302 13.999 1.00 73.00 82 GLU A N 1
ATOM 590 C CA . GLU A 1 82 ? 38.503 -31.056 15.133 1.00 73.00 82 GLU A CA 1
ATOM 591 C C . GLU A 1 82 ? 37.840 -30.285 16.296 1.00 73.00 82 GLU A C 1
ATOM 593 O O . GLU A 1 82 ? 38.381 -30.234 17.396 1.00 73.00 82 GLU A O 1
ATOM 598 N N . PHE A 1 83 ? 36.641 -29.727 16.082 1.00 75.50 83 PHE A N 1
ATOM 599 C CA . PHE A 1 83 ? 35.870 -28.975 17.076 1.00 75.50 83 PHE A CA 1
ATOM 600 C C . PHE A 1 83 ? 34.889 -29.842 17.880 1.00 75.50 83 PHE A C 1
ATOM 602 O O . PHE A 1 83 ? 34.138 -29.310 18.700 1.00 75.50 83 PHE A O 1
ATOM 609 N N . ALA A 1 84 ? 34.865 -31.160 17.654 1.00 76.12 84 ALA A N 1
ATOM 610 C CA . ALA A 1 84 ? 33.922 -32.079 18.289 1.00 76.12 84 ALA A CA 1
ATOM 611 C C . ALA A 1 84 ? 33.888 -31.933 19.817 1.00 76.12 84 ALA A C 1
ATOM 613 O O . ALA A 1 84 ? 32.819 -31.781 20.400 1.00 76.12 84 ALA A O 1
ATOM 614 N N . ASP A 1 85 ? 35.051 -31.936 20.469 1.00 77.19 85 ASP A N 1
ATOM 615 C CA . ASP A 1 85 ? 35.136 -31.860 21.931 1.00 77.19 85 ASP A CA 1
ATOM 616 C C . ASP A 1 85 ? 34.639 -30.510 22.470 1.00 77.19 85 ASP A C 1
ATOM 618 O O . ASP A 1 85 ? 33.970 -30.468 23.501 1.00 77.19 85 ASP A O 1
ATOM 622 N N . PHE A 1 86 ? 34.881 -29.423 21.728 1.00 77.06 86 PHE A N 1
ATOM 623 C CA . PHE A 1 86 ? 34.413 -28.081 22.076 1.00 77.06 86 PHE A CA 1
ATOM 624 C C . PHE A 1 86 ? 32.883 -27.988 22.052 1.00 77.06 86 PHE A C 1
ATOM 626 O O . PHE A 1 86 ? 32.273 -27.585 23.039 1.00 77.06 86 PHE A O 1
ATOM 633 N N . PHE A 1 87 ? 32.243 -28.425 20.964 1.00 79.19 87 PHE A N 1
ATOM 634 C CA . PHE A 1 87 ? 30.780 -28.421 20.884 1.00 79.19 87 PHE A CA 1
ATOM 635 C C . PHE A 1 87 ? 30.133 -29.451 21.823 1.00 79.19 87 PHE A C 1
ATOM 637 O O . PHE A 1 87 ? 28.967 -29.288 22.174 1.00 79.19 87 PHE A O 1
ATOM 644 N N . ARG A 1 88 ? 30.865 -30.494 22.259 1.00 76.56 88 ARG A N 1
ATOM 645 C CA . ARG A 1 88 ? 30.387 -31.421 23.303 1.00 76.56 88 ARG A CA 1
ATOM 646 C C . ARG A 1 88 ? 30.271 -30.724 24.652 1.00 76.56 88 ARG A C 1
ATOM 648 O O . ARG A 1 88 ? 29.342 -31.007 25.398 1.00 76.56 88 ARG A O 1
ATOM 655 N N . ALA A 1 89 ? 31.244 -29.867 24.957 1.00 75.44 89 ALA A N 1
ATOM 656 C CA . ALA A 1 89 ? 31.280 -29.089 26.187 1.00 75.44 89 ALA A CA 1
ATOM 657 C C . ALA A 1 89 ? 30.279 -27.923 26.166 1.00 75.44 89 ALA A C 1
ATOM 659 O O . ALA A 1 89 ? 29.755 -27.570 27.217 1.00 75.44 89 ALA A O 1
ATOM 660 N N . HIS A 1 90 ? 29.997 -27.376 24.978 1.00 76.38 90 HIS A N 1
ATOM 661 C CA . HIS A 1 90 ? 29.150 -26.198 24.771 1.00 76.38 90 HIS A CA 1
ATOM 662 C C . HIS A 1 90 ? 28.046 -26.430 23.719 1.00 76.38 90 HIS A C 1
ATOM 664 O O . HIS A 1 90 ? 28.063 -25.818 22.641 1.00 76.38 90 HIS A O 1
ATOM 670 N N . PRO A 1 91 ? 27.083 -27.338 23.972 1.00 72.69 91 PRO A N 1
ATOM 671 C CA . PRO A 1 91 ? 26.020 -27.661 23.020 1.00 72.69 91 PRO A CA 1
ATOM 672 C C . PRO A 1 91 ? 25.111 -26.464 22.689 1.00 72.69 91 PRO A C 1
ATOM 674 O O . PRO A 1 91 ? 24.533 -26.410 21.603 1.00 72.69 91 PRO A O 1
ATOM 677 N N . GLU A 1 92 ? 25.007 -25.469 23.568 1.00 70.00 92 GLU A N 1
ATOM 678 C CA . GLU A 1 92 ? 24.297 -24.208 23.339 1.00 70.00 92 GLU A CA 1
ATOM 679 C C . GLU A 1 92 ? 24.828 -23.437 22.117 1.00 70.00 92 GLU A C 1
ATOM 681 O O . GLU A 1 92 ? 24.060 -22.785 21.403 1.00 70.00 92 GLU A O 1
ATOM 686 N N . LEU A 1 93 ? 26.120 -23.585 21.803 1.00 75.38 93 LEU A N 1
ATOM 687 C CA . LEU A 1 93 ? 26.779 -22.908 20.684 1.00 75.38 93 LEU A CA 1
ATOM 688 C C . LEU A 1 93 ? 26.474 -23.543 19.325 1.00 75.38 93 LEU A C 1
ATOM 690 O O . LEU A 1 93 ? 26.769 -22.940 18.290 1.00 75.38 93 LEU A O 1
ATOM 694 N N . LEU A 1 94 ? 25.824 -24.712 19.296 1.00 73.75 94 LEU A N 1
ATOM 695 C CA . LEU A 1 94 ? 25.387 -25.380 18.063 1.00 73.75 94 LEU A CA 1
ATOM 696 C C . LEU A 1 94 ? 24.398 -24.536 17.250 1.00 73.75 94 LEU A C 1
ATOM 698 O O . LEU A 1 94 ? 24.235 -24.752 16.050 1.00 73.75 94 LEU A O 1
ATOM 702 N N . LYS A 1 95 ? 23.716 -23.574 17.878 1.00 73.25 95 LYS A N 1
ATOM 703 C CA . LYS A 1 95 ? 22.835 -22.646 17.165 1.00 73.25 95 LYS A CA 1
ATOM 704 C C . LYS A 1 95 ? 23.571 -21.424 16.623 1.00 73.25 95 LYS A C 1
ATOM 706 O O . LYS A 1 95 ? 22.953 -20.711 15.844 1.00 73.25 95 LYS A O 1
ATOM 711 N N . SER A 1 96 ? 24.811 -21.145 17.014 1.00 77.31 96 SER A N 1
ATOM 712 C CA . SER A 1 96 ? 25.524 -19.915 16.638 1.00 77.31 96 SER A CA 1
ATOM 713 C C . SER A 1 96 ? 25.733 -19.765 15.123 1.00 77.31 96 SER A C 1
ATOM 715 O O . SER A 1 96 ? 25.764 -20.746 14.375 1.00 77.31 96 SER A O 1
ATOM 717 N N . ASN A 1 97 ? 25.921 -18.526 14.660 1.00 78.06 97 ASN A N 1
ATOM 718 C CA . ASN A 1 97 ? 26.189 -18.251 13.245 1.00 78.06 97 ASN A CA 1
ATOM 719 C C . ASN A 1 97 ? 27.502 -18.894 12.789 1.00 78.06 97 ASN A C 1
ATOM 721 O O . ASN A 1 97 ? 27.545 -19.522 11.732 1.00 78.06 97 ASN A O 1
ATOM 725 N N . SER A 1 98 ? 28.542 -18.824 13.622 1.00 77.06 98 SER A N 1
ATOM 726 C CA . SER A 1 98 ? 29.823 -19.482 13.362 1.00 77.06 98 SER A CA 1
ATOM 727 C C . SER A 1 98 ? 29.679 -21.002 13.217 1.00 77.06 98 SER A C 1
ATOM 729 O O . SER A 1 98 ? 30.273 -21.579 12.306 1.00 77.06 98 SER A O 1
ATOM 731 N N . ALA A 1 99 ? 28.852 -21.664 14.038 1.00 74.50 99 ALA A N 1
ATOM 732 C CA . ALA A 1 99 ? 28.588 -23.099 13.888 1.00 74.50 99 ALA A CA 1
ATOM 733 C C . ALA A 1 99 ? 27.879 -23.419 12.558 1.00 74.50 99 ALA A C 1
ATOM 735 O O . ALA A 1 99 ? 28.241 -24.380 11.875 1.00 74.50 99 ALA A O 1
ATOM 736 N N . ALA A 1 100 ? 26.922 -22.583 12.140 1.00 74.94 100 ALA A N 1
ATOM 737 C CA . ALA A 1 100 ? 26.256 -22.726 10.844 1.00 74.94 100 ALA A CA 1
ATOM 738 C C . ALA A 1 100 ? 27.229 -22.544 9.660 1.00 74.94 100 ALA A C 1
ATOM 740 O O . ALA A 1 100 ? 27.163 -23.289 8.680 1.00 74.94 100 ALA A O 1
ATOM 741 N N . VAL A 1 101 ? 28.184 -21.612 9.757 1.00 73.62 101 VAL A N 1
ATOM 742 C CA . VAL A 1 101 ? 29.256 -21.424 8.759 1.00 73.62 101 VAL A CA 1
ATOM 743 C C . VAL A 1 101 ? 30.179 -22.646 8.683 1.00 73.62 101 VAL A C 1
ATOM 745 O O . VAL A 1 101 ? 30.532 -23.076 7.580 1.00 73.62 101 VAL A O 1
ATOM 748 N N . MET A 1 102 ? 30.536 -23.239 9.830 1.00 72.75 102 MET A N 1
ATOM 749 C CA . MET A 1 102 ? 31.352 -24.463 9.891 1.00 72.75 102 MET A CA 1
ATOM 750 C C . MET A 1 102 ? 30.673 -25.650 9.200 1.00 72.75 102 MET A C 1
ATOM 752 O O . MET A 1 102 ? 31.359 -26.486 8.618 1.00 72.75 102 MET A O 1
ATOM 756 N N . CYS A 1 103 ? 29.340 -25.692 9.219 1.00 68.19 103 CYS A N 1
ATOM 757 C CA . CYS A 1 103 ? 28.554 -26.762 8.605 1.00 68.19 103 CYS A CA 1
ATOM 758 C C . CYS A 1 103 ? 28.111 -26.463 7.167 1.00 68.19 103 CYS A C 1
ATOM 760 O O . CYS A 1 103 ? 27.647 -27.364 6.473 1.00 68.19 103 CYS A O 1
ATOM 762 N N . THR A 1 104 ? 28.246 -25.217 6.707 1.00 71.31 104 THR A N 1
ATOM 763 C CA . THR A 1 104 ? 27.948 -24.846 5.319 1.00 71.31 104 THR A CA 1
ATOM 764 C C . THR A 1 104 ? 28.987 -25.490 4.404 1.00 71.31 104 THR A C 1
ATOM 766 O O . THR A 1 104 ? 30.189 -25.265 4.574 1.00 71.31 104 THR A O 1
ATOM 769 N N . GLY A 1 105 ? 28.523 -26.297 3.445 1.00 67.94 105 GLY A N 1
ATOM 770 C CA . GLY A 1 105 ? 29.381 -26.941 2.451 1.00 67.94 105 GLY A CA 1
ATOM 771 C C . GLY A 1 105 ? 30.218 -25.924 1.669 1.00 67.94 105 GLY A C 1
ATOM 772 O O . GLY A 1 105 ? 29.792 -24.791 1.442 1.00 67.94 105 GLY A O 1
ATOM 773 N N . ALA A 1 106 ? 31.426 -26.323 1.275 1.00 74.56 106 ALA A N 1
ATOM 774 C CA . ALA A 1 106 ? 32.298 -25.506 0.440 1.00 74.56 106 ALA A CA 1
ATOM 775 C C . ALA A 1 106 ? 32.142 -25.904 -1.029 1.00 74.56 106 ALA A C 1
ATOM 777 O O . ALA A 1 106 ? 32.266 -27.085 -1.358 1.00 74.56 106 ALA A O 1
ATOM 778 N N . PHE A 1 107 ? 31.922 -24.922 -1.901 1.00 83.56 107 PHE A N 1
ATOM 779 C CA . PHE A 1 107 ? 31.987 -25.137 -3.342 1.00 83.56 107 PHE A CA 1
ATOM 780 C C . PHE A 1 107 ? 33.440 -25.247 -3.806 1.00 83.56 107 PHE A C 1
ATOM 782 O O . PHE A 1 107 ? 34.324 -24.540 -3.309 1.00 83.56 107 PHE A O 1
ATOM 789 N N . ARG A 1 108 ? 33.696 -26.109 -4.789 1.00 83.25 108 ARG A N 1
ATOM 790 C CA . ARG A 1 108 ? 35.010 -26.223 -5.425 1.00 83.25 108 ARG A CA 1
ATOM 791 C C . ARG A 1 108 ? 35.155 -25.175 -6.534 1.00 83.25 108 ARG A C 1
ATOM 793 O O . ARG A 1 108 ? 34.194 -24.906 -7.252 1.00 83.25 108 ARG A O 1
ATOM 800 N N . PRO A 1 109 ? 36.354 -24.606 -6.741 1.00 87.56 109 PRO A N 1
ATOM 801 C CA . PRO A 1 109 ? 36.640 -23.843 -7.953 1.00 87.56 109 PRO A CA 1
ATOM 802 C C . PRO A 1 109 ? 36.275 -24.647 -9.213 1.00 87.56 109 PRO A C 1
ATOM 804 O O . PRO A 1 109 ? 36.660 -25.809 -9.341 1.00 87.56 109 PRO A O 1
ATOM 807 N N . GLY A 1 110 ? 35.525 -24.032 -10.125 1.00 84.69 110 GLY A N 1
ATOM 808 C CA . GLY A 1 110 ? 34.975 -24.635 -11.341 1.00 84.69 110 GLY A CA 1
ATOM 809 C C . GLY A 1 110 ? 33.587 -25.268 -11.185 1.00 84.69 110 GLY A C 1
ATOM 810 O O . GLY A 1 110 ? 33.009 -25.690 -12.183 1.00 84.69 110 GLY A O 1
ATOM 811 N N . GLU A 1 111 ? 33.044 -25.357 -9.969 1.00 88.75 111 GLU A N 1
ATOM 812 C CA . GLU A 1 111 ? 31.733 -25.960 -9.722 1.00 88.75 111 GLU A CA 1
ATOM 813 C C . GLU A 1 111 ? 30.596 -25.085 -10.270 1.00 88.75 111 GLU A C 1
ATOM 815 O O . GLU A 1 111 ? 30.585 -23.867 -10.087 1.00 88.75 111 GLU A O 1
ATOM 820 N N . LEU A 1 112 ? 29.646 -25.715 -10.962 1.00 86.12 112 LEU A N 1
ATOM 821 C CA . LEU A 1 112 ? 28.498 -25.068 -11.597 1.00 86.12 112 LEU A CA 1
ATOM 822 C C . LEU A 1 112 ? 27.277 -25.152 -10.677 1.00 86.12 112 LEU A C 1
ATOM 824 O O . LEU A 1 112 ? 26.862 -26.240 -10.286 1.00 86.12 112 LEU A O 1
ATOM 828 N N . VAL A 1 113 ? 26.697 -24.000 -10.352 1.00 81.31 113 VAL A N 1
ATOM 829 C CA . VAL A 1 113 ? 25.541 -23.861 -9.462 1.00 81.31 113 VAL A CA 1
ATOM 830 C C . VAL A 1 113 ? 24.537 -22.917 -10.123 1.00 81.31 113 VAL A C 1
ATOM 832 O O . VAL A 1 113 ? 24.724 -21.698 -10.165 1.00 81.31 113 VAL A O 1
ATOM 835 N N . GLY A 1 114 ? 23.471 -23.489 -10.686 1.00 81.25 114 GLY A N 1
ATOM 836 C CA . GLY A 1 114 ? 22.573 -22.757 -11.582 1.00 81.25 114 GLY A CA 1
ATOM 837 C C . GLY A 1 114 ? 23.328 -22.238 -12.811 1.00 81.25 114 GLY A C 1
ATOM 838 O O . GLY A 1 114 ? 24.121 -22.963 -13.404 1.00 81.25 114 GLY A O 1
ATOM 839 N N . ALA A 1 115 ? 23.123 -20.968 -13.161 1.00 83.88 115 ALA A N 1
ATOM 840 C CA . ALA A 1 115 ? 23.810 -20.298 -14.272 1.00 83.88 115 ALA A CA 1
ATOM 841 C C . ALA A 1 115 ? 25.191 -19.719 -13.893 1.00 83.88 115 ALA A C 1
ATOM 843 O O . ALA A 1 115 ? 25.694 -18.817 -14.562 1.00 83.88 115 ALA A O 1
ATOM 844 N N . TYR A 1 116 ? 25.797 -20.172 -12.790 1.00 90.94 116 TYR A N 1
ATOM 845 C CA . TYR A 1 116 ? 27.023 -19.584 -12.253 1.00 90.94 116 TYR A CA 1
ATOM 846 C C . TYR A 1 116 ? 28.112 -20.627 -12.037 1.00 90.94 116 TYR A C 1
ATOM 848 O O . TYR A 1 116 ? 27.858 -21.711 -11.523 1.00 90.94 116 TYR A O 1
ATOM 856 N N . CYS A 1 117 ? 29.344 -20.269 -12.384 1.00 91.69 117 CYS A N 1
ATOM 857 C CA . CYS A 1 117 ? 30.539 -21.060 -12.130 1.00 91.69 117 CYS A CA 1
ATOM 858 C C . CYS A 1 117 ? 31.339 -20.445 -10.977 1.00 91.69 117 CYS A C 1
ATOM 860 O O . CYS A 1 117 ? 31.669 -19.254 -10.996 1.00 91.69 117 CYS A O 1
ATOM 862 N N . VAL A 1 118 ? 31.651 -21.254 -9.967 1.00 92.00 118 VAL A N 1
ATOM 863 C CA . VAL A 1 118 ? 32.404 -20.846 -8.781 1.00 92.00 118 VAL A CA 1
ATOM 864 C C . VAL A 1 118 ? 33.868 -20.627 -9.142 1.00 92.00 118 VAL A C 1
ATOM 866 O O . VAL A 1 118 ? 34.540 -21.512 -9.653 1.00 92.00 118 VAL A O 1
ATOM 869 N N . VAL A 1 119 ? 34.396 -19.441 -8.853 1.00 92.06 119 VAL A N 1
ATOM 870 C CA . VAL A 1 119 ? 35.796 -19.087 -9.119 1.00 92.06 119 VAL A CA 1
ATOM 871 C C . VAL A 1 119 ? 36.670 -19.430 -7.919 1.00 92.06 119 VAL A C 1
ATOM 873 O O . VAL A 1 119 ? 37.677 -20.118 -8.058 1.00 92.06 119 VAL A O 1
ATOM 876 N N . LYS A 1 120 ? 36.308 -18.924 -6.736 1.00 91.44 120 LYS A N 1
ATOM 877 C CA . LYS A 1 120 ? 37.047 -19.135 -5.483 1.00 91.44 120 LYS A CA 1
ATOM 878 C C . LYS A 1 120 ? 36.197 -18.780 -4.267 1.00 91.44 120 LYS A C 1
ATOM 880 O O . LYS A 1 120 ? 35.274 -17.973 -4.369 1.00 91.44 120 LYS A O 1
ATOM 885 N N . GLU A 1 121 ? 36.564 -19.316 -3.110 1.00 89.00 121 GLU A N 1
ATOM 886 C CA . GLU A 1 121 ? 36.041 -18.865 -1.817 1.00 89.00 121 GLU A CA 1
ATOM 887 C C . GLU A 1 121 ? 36.612 -17.474 -1.475 1.00 89.00 121 GLU A C 1
ATOM 889 O O . GLU A 1 121 ? 37.784 -17.173 -1.724 1.00 89.00 121 GLU A O 1
ATOM 894 N N . LEU A 1 122 ? 35.755 -16.600 -0.955 1.00 86.06 122 LEU A N 1
ATOM 895 C CA . LEU A 1 122 ? 36.106 -15.290 -0.414 1.00 86.06 122 LEU A CA 1
ATOM 896 C C . LEU A 1 122 ? 36.211 -15.389 1.117 1.00 86.06 122 LEU A C 1
ATOM 898 O O . LEU A 1 122 ? 35.632 -16.302 1.707 1.00 86.06 122 LEU A O 1
ATOM 902 N N . PRO A 1 123 ? 36.913 -14.456 1.788 1.00 71.50 123 PRO A N 1
ATOM 903 C CA . PRO A 1 123 ? 36.987 -14.444 3.245 1.00 71.50 123 PRO A CA 1
ATOM 904 C C . PRO A 1 123 ? 35.587 -14.507 3.870 1.00 71.50 123 PRO A C 1
ATOM 906 O O . PRO A 1 123 ? 34.729 -13.671 3.582 1.00 71.50 123 PRO A O 1
ATOM 909 N N . GLY A 1 124 ? 35.355 -15.530 4.695 1.00 63.09 124 GLY A N 1
ATOM 910 C CA . GLY A 1 124 ? 34.067 -15.756 5.344 1.00 63.09 124 GLY A CA 1
ATOM 911 C C . GLY A 1 124 ? 33.714 -14.640 6.327 1.00 63.09 124 GLY A C 1
ATOM 912 O O . GLY A 1 124 ? 34.580 -14.136 7.048 1.00 63.09 124 GLY A O 1
ATOM 913 N N . GLY A 1 125 ? 32.433 -14.269 6.346 1.00 64.56 125 GLY A N 1
ATOM 914 C CA . GLY A 1 125 ? 31.859 -13.377 7.351 1.00 64.56 125 GLY A CA 1
ATOM 915 C C . GLY A 1 125 ? 31.270 -14.155 8.528 1.00 64.56 125 GLY A C 1
ATOM 916 O O . GLY A 1 125 ? 31.481 -15.356 8.672 1.00 64.56 125 GLY A O 1
ATOM 917 N N . THR A 1 126 ? 30.492 -13.467 9.358 1.00 67.44 126 THR A N 1
ATOM 918 C CA . THR A 1 126 ? 29.797 -14.078 10.503 1.00 67.44 126 THR A CA 1
ATOM 919 C C . THR A 1 126 ? 28.656 -14.987 10.060 1.00 67.44 126 THR A C 1
ATOM 921 O O . THR A 1 126 ? 28.388 -16.000 10.691 1.00 67.44 126 THR A O 1
ATOM 924 N N . VAL A 1 127 ? 27.973 -14.617 8.974 1.00 76.00 127 VAL A N 1
ATOM 925 C CA . VAL A 1 127 ? 26.825 -15.348 8.434 1.00 76.00 127 VAL A CA 1
ATOM 926 C C . VAL A 1 127 ? 27.179 -15.880 7.059 1.00 76.00 127 VAL A C 1
ATOM 928 O O . VAL A 1 127 ? 27.431 -15.106 6.136 1.00 76.00 127 VAL A O 1
ATOM 931 N N . GLY A 1 128 ? 27.142 -17.202 6.930 1.00 79.69 128 GLY A N 1
ATOM 932 C CA . GLY A 1 128 ? 27.365 -17.895 5.671 1.00 79.69 128 GLY A CA 1
ATOM 933 C C . GLY A 1 128 ? 28.795 -17.824 5.125 1.00 79.69 128 GLY A C 1
ATOM 934 O O . GLY A 1 128 ? 29.663 -17.108 5.628 1.00 79.69 128 GLY A O 1
ATOM 935 N N . ARG A 1 129 ? 29.029 -18.586 4.057 1.00 85.44 129 ARG A N 1
ATOM 936 C CA . ARG A 1 129 ? 30.272 -18.546 3.276 1.00 85.44 129 ARG A CA 1
ATOM 937 C C . ARG A 1 129 ? 30.069 -17.719 2.015 1.00 85.44 129 ARG A C 1
ATOM 939 O O . ARG A 1 129 ? 28.988 -17.735 1.430 1.00 85.44 129 ARG A O 1
ATOM 946 N N . SER A 1 130 ? 31.109 -17.004 1.604 1.00 90.81 130 SER A N 1
ATOM 947 C CA . SER A 1 130 ? 31.076 -16.157 0.415 1.00 90.81 130 SER A CA 1
ATOM 948 C C . SER A 1 130 ? 31.934 -16.770 -0.684 1.00 90.81 130 SER A C 1
ATOM 950 O O . SER A 1 130 ? 33.071 -17.149 -0.423 1.00 90.81 130 SER A O 1
ATOM 952 N N . PHE A 1 131 ? 31.442 -16.815 -1.917 1.00 92.25 131 PHE A N 1
ATOM 953 C CA . PHE A 1 131 ? 32.202 -17.297 -3.073 1.00 92.25 131 PHE A CA 1
ATOM 954 C C . PHE A 1 131 ? 32.117 -16.289 -4.210 1.00 92.25 131 PHE A C 1
ATOM 956 O O . PHE A 1 131 ? 31.054 -15.738 -4.478 1.00 92.25 131 PHE A O 1
ATOM 963 N N . LEU A 1 132 ? 33.234 -16.051 -4.889 1.00 93.44 132 LEU A N 1
ATOM 964 C CA . LEU A 1 132 ? 33.242 -15.322 -6.150 1.00 93.44 132 LEU A CA 1
ATOM 965 C C . LEU A 1 132 ? 32.771 -16.273 -7.247 1.00 93.44 132 LEU A C 1
ATOM 967 O O . LEU A 1 132 ? 33.309 -17.375 -7.364 1.00 93.44 132 LEU A O 1
ATOM 971 N N . VAL A 1 133 ? 31.815 -15.844 -8.061 1.00 93.62 133 VAL A N 1
ATOM 972 C CA . VAL A 1 133 ? 31.276 -16.628 -9.173 1.00 93.62 133 VAL A CA 1
ATOM 973 C C . VAL A 1 133 ? 31.217 -15.802 -10.456 1.00 93.62 133 VAL A C 1
ATOM 975 O O . VAL A 1 133 ? 31.184 -14.571 -10.423 1.00 93.62 133 VAL A O 1
ATOM 978 N N . LYS A 1 134 ? 31.176 -16.484 -11.599 1.00 91.50 134 LYS A N 1
ATOM 979 C CA . LYS A 1 134 ? 30.956 -15.886 -12.923 1.00 91.50 134 LYS A CA 1
ATOM 980 C C . LYS A 1 134 ? 29.684 -16.448 -13.527 1.00 91.50 134 LYS A C 1
ATOM 982 O O . LYS A 1 134 ? 29.458 -17.651 -13.424 1.00 91.50 134 LYS A O 1
ATOM 987 N N . ALA A 1 135 ? 28.874 -15.596 -14.148 1.00 86.00 135 ALA A N 1
ATOM 988 C CA . ALA A 1 135 ? 27.772 -16.081 -14.971 1.00 86.00 135 ALA A CA 1
ATOM 989 C C . ALA A 1 135 ? 28.326 -16.899 -16.148 1.00 86.00 135 ALA A C 1
ATOM 991 O O . ALA A 1 135 ? 29.364 -16.550 -16.717 1.00 86.00 135 ALA A O 1
ATOM 992 N N . VAL A 1 136 ? 27.661 -18.003 -16.465 1.00 79.94 136 VAL A N 1
ATOM 993 C CA . VAL A 1 136 ? 27.955 -18.835 -17.631 1.00 79.94 136 VAL A CA 1
ATOM 994 C C . VAL A 1 136 ? 26.943 -18.449 -18.700 1.00 79.94 136 VAL A C 1
ATOM 996 O O . VAL A 1 136 ? 25.745 -18.613 -18.490 1.00 79.94 136 VAL A O 1
ATOM 999 N N . ASP A 1 137 ? 27.416 -17.878 -19.806 1.00 60.34 137 ASP A N 1
ATOM 1000 C CA . ASP A 1 137 ? 26.550 -17.545 -20.935 1.00 60.34 137 ASP A CA 1
ATOM 1001 C C . ASP A 1 137 ? 26.020 -18.843 -21.561 1.00 60.34 137 ASP A C 1
ATOM 1003 O O . ASP A 1 137 ? 26.808 -19.750 -21.854 1.00 60.34 137 ASP A O 1
ATOM 1007 N N . ASP A 1 138 ? 24.699 -18.919 -21.768 1.00 42.91 138 ASP A N 1
ATOM 1008 C CA . ASP A 1 138 ? 23.988 -19.994 -22.478 1.00 42.91 138 ASP A CA 1
ATOM 1009 C C . ASP A 1 138 ? 24.439 -20.046 -23.951 1.00 42.91 138 ASP A C 1
ATOM 1011 O O . ASP A 1 138 ? 23.730 -19.668 -24.881 1.00 42.91 138 ASP A O 1
ATOM 1015 N N . SER A 1 139 ? 25.663 -20.505 -24.186 1.00 36.00 139 SER A N 1
ATOM 1016 C CA . SER A 1 139 ? 26.119 -20.944 -25.496 1.00 36.00 139 SER A CA 1
ATOM 1017 C C . SER A 1 139 ? 26.122 -22.467 -25.482 1.00 36.00 139 SER A C 1
ATOM 1019 O O . SER A 1 139 ? 26.977 -23.119 -24.883 1.00 36.00 139 SER A O 1
ATOM 1021 N N . GLY A 1 140 ? 25.097 -23.040 -26.120 1.00 32.00 140 GLY A N 1
ATOM 1022 C CA . GLY A 1 140 ? 25.072 -24.452 -26.493 1.00 32.00 140 GLY A CA 1
ATOM 1023 C C . GLY A 1 140 ? 26.326 -24.853 -27.291 1.00 32.00 140 GLY A C 1
ATOM 1024 O O . GLY A 1 140 ? 27.131 -23.999 -27.670 1.00 32.00 140 GLY A O 1
ATOM 1025 N N . PRO A 1 141 ? 26.530 -26.158 -27.538 1.00 31.83 141 PRO A N 1
ATOM 1026 C CA . PRO A 1 141 ? 27.808 -26.692 -28.000 1.00 31.83 141 PRO A CA 1
ATOM 1027 C C . PRO A 1 141 ? 28.321 -25.985 -29.269 1.00 31.83 141 PRO A C 1
ATOM 1029 O O . PRO A 1 141 ? 27.532 -25.661 -30.162 1.00 31.83 141 PRO A O 1
ATOM 1032 N N . PRO A 1 142 ? 29.643 -25.743 -29.354 1.00 31.02 142 PRO A N 1
ATOM 1033 C CA . PRO A 1 142 ? 30.229 -24.779 -30.273 1.00 31.02 142 PRO A CA 1
ATOM 1034 C C . PRO A 1 142 ? 30.070 -25.252 -31.717 1.00 31.02 142 PRO A C 1
ATOM 1036 O O . PRO A 1 142 ? 30.642 -26.265 -32.124 1.00 31.02 142 PRO A O 1
ATOM 1039 N N . THR A 1 143 ? 29.305 -24.503 -32.506 1.00 25.75 143 THR A N 1
ATOM 1040 C CA . THR A 1 143 ? 29.293 -24.632 -33.966 1.00 25.75 143 THR A CA 1
ATOM 1041 C C . THR A 1 143 ? 30.454 -23.814 -34.545 1.00 25.75 143 THR A C 1
ATOM 1043 O O . THR A 1 143 ? 30.716 -22.709 -34.063 1.00 25.75 143 THR A O 1
ATOM 1046 N N . PRO A 1 144 ? 31.215 -24.331 -35.529 1.00 35.06 144 PRO A N 1
ATOM 1047 C CA . PRO A 1 144 ? 32.434 -23.675 -35.971 1.00 35.06 144 PRO A CA 1
ATOM 1048 C C . PRO A 1 144 ? 32.129 -22.511 -36.918 1.00 35.06 144 PRO A C 1
ATOM 1050 O O . PRO A 1 144 ? 31.304 -22.630 -37.820 1.00 35.06 144 PRO A O 1
ATOM 1053 N N . THR A 1 145 ? 32.936 -21.459 -36.768 1.00 27.44 145 THR A N 1
ATOM 1054 C CA . THR A 1 145 ? 33.321 -20.460 -37.782 1.00 27.44 145 THR A CA 1
ATOM 1055 C C . THR A 1 145 ? 32.246 -19.503 -38.307 1.00 27.44 145 THR A C 1
ATOM 1057 O O . THR A 1 145 ? 31.494 -19.874 -39.194 1.00 27.44 145 THR A O 1
ATOM 1060 N N . VAL A 1 146 ? 32.320 -18.228 -37.890 1.00 29.61 146 VAL A N 1
ATOM 1061 C CA . VAL A 1 146 ? 32.576 -17.063 -38.770 1.00 29.61 146 VAL A CA 1
ATOM 1062 C C . VAL A 1 146 ? 33.302 -15.994 -37.940 1.00 29.61 146 VAL A C 1
ATOM 1064 O O . VAL A 1 146 ? 32.838 -15.585 -36.882 1.00 29.61 146 VAL A O 1
ATOM 1067 N N . THR A 1 147 ? 34.472 -15.572 -38.411 1.00 28.02 147 THR A N 1
ATOM 1068 C CA . THR A 1 147 ? 35.304 -14.501 -37.848 1.00 28.02 147 THR A CA 1
ATOM 1069 C C . THR A 1 147 ? 34.760 -13.125 -38.236 1.00 28.02 147 THR A C 1
ATOM 1071 O O . THR A 1 147 ? 34.822 -12.752 -39.407 1.00 28.02 147 THR A O 1
ATOM 1074 N N . THR A 1 148 ? 34.302 -12.350 -37.256 1.00 26.19 148 THR A N 1
ATOM 1075 C CA . THR A 1 148 ? 34.097 -10.893 -37.352 1.00 26.19 148 THR A CA 1
ATOM 1076 C C . THR A 1 148 ? 34.748 -10.215 -36.143 1.00 26.19 148 THR A C 1
ATOM 1078 O O . THR A 1 148 ? 34.846 -10.847 -35.091 1.00 26.19 148 THR A O 1
ATOM 1081 N N . PRO A 1 149 ? 35.273 -8.987 -36.303 1.00 31.28 149 PRO A N 1
ATOM 1082 C CA . PRO A 1 149 ? 36.355 -8.473 -35.476 1.00 31.28 149 PRO A CA 1
ATOM 1083 C C . PRO A 1 149 ? 35.900 -8.079 -34.071 1.00 31.28 149 PRO A C 1
ATOM 1085 O O . PRO A 1 149 ? 34.788 -7.603 -33.862 1.00 31.28 149 PRO A O 1
ATOM 1088 N N . GLU A 1 150 ? 36.832 -8.303 -33.150 1.00 25.91 150 GLU A N 1
ATOM 1089 C CA . GLU A 1 150 ? 36.811 -8.097 -31.705 1.00 25.91 150 GLU A CA 1
ATOM 1090 C C . GLU A 1 150 ? 36.155 -6.767 -31.300 1.00 25.91 150 GLU A C 1
ATOM 1092 O O . GLU A 1 150 ? 36.789 -5.714 -31.268 1.00 25.91 150 GLU A O 1
ATOM 1097 N N . VAL A 1 151 ? 34.866 -6.826 -30.963 1.00 26.83 151 VAL A N 1
ATOM 1098 C CA . VAL A 1 151 ? 34.256 -5.851 -30.058 1.00 26.83 151 VAL A CA 1
ATOM 1099 C C . VAL A 1 151 ? 34.690 -6.255 -28.655 1.00 26.83 151 VAL A C 1
ATOM 1101 O O . VAL A 1 151 ? 34.493 -7.402 -28.252 1.00 26.83 151 VAL A O 1
ATOM 1104 N N . GLU A 1 152 ? 35.344 -5.321 -27.969 1.00 29.44 152 GLU A N 1
ATOM 1105 C CA . GLU A 1 152 ? 35.925 -5.466 -26.638 1.00 29.44 152 GLU A CA 1
ATOM 1106 C C . GLU A 1 152 ? 35.019 -6.255 -25.682 1.00 29.44 152 GLU A C 1
ATOM 1108 O O . GLU A 1 152 ? 33.861 -5.903 -25.459 1.00 29.44 152 GLU A O 1
ATOM 1113 N N . ASP A 1 153 ? 35.609 -7.331 -25.153 1.00 31.53 153 ASP A N 1
ATOM 1114 C CA . ASP A 1 153 ? 35.167 -8.217 -24.075 1.00 31.53 153 ASP A CA 1
ATOM 1115 C C . ASP A 1 153 ? 34.014 -7.621 -23.252 1.00 31.53 153 ASP A C 1
ATOM 1117 O O . ASP A 1 153 ? 34.219 -6.794 -22.358 1.00 31.53 153 ASP A O 1
ATOM 1121 N N . SER A 1 154 ? 32.780 -8.034 -23.566 1.00 32.34 154 SER A N 1
ATOM 1122 C CA . SER A 1 154 ? 31.605 -7.770 -22.740 1.00 32.34 154 SER A CA 1
ATOM 1123 C C . SER A 1 154 ? 31.863 -8.397 -21.372 1.00 32.34 154 SER A C 1
ATOM 1125 O O . SER A 1 154 ? 31.624 -9.587 -21.170 1.00 32.34 154 SER A O 1
ATOM 1127 N N . GLY A 1 155 ? 32.448 -7.606 -20.470 1.00 40.34 155 GLY A N 1
ATOM 1128 C CA . GLY A 1 155 ? 33.082 -8.085 -19.251 1.00 40.34 155 GLY A CA 1
ATOM 1129 C C . GLY A 1 155 ? 32.199 -9.081 -18.517 1.00 40.34 155 GLY A C 1
ATOM 1130 O O . GLY A 1 155 ? 31.121 -8.727 -18.036 1.00 40.34 155 GLY A O 1
ATOM 1131 N N . LYS A 1 156 ? 32.664 -10.334 -18.451 1.00 49.16 156 LYS A N 1
ATOM 1132 C CA . LYS A 1 156 ? 32.036 -11.433 -17.709 1.00 49.16 156 LYS A CA 1
ATOM 1133 C C . LYS A 1 156 ? 31.598 -10.916 -16.340 1.00 49.16 156 LYS A C 1
ATOM 1135 O O . LYS A 1 156 ? 32.448 -10.638 -15.495 1.00 49.16 156 LYS A O 1
ATOM 1140 N N . ARG A 1 157 ? 30.290 -10.736 -16.130 1.00 71.94 157 ARG A N 1
ATOM 1141 C CA . ARG A 1 157 ? 29.765 -10.165 -14.882 1.00 71.94 157 ARG A CA 1
ATOM 1142 C C . ARG A 1 157 ? 30.129 -11.097 -13.725 1.00 71.94 157 ARG A C 1
ATOM 1144 O O . ARG A 1 157 ? 29.713 -12.256 -13.689 1.00 71.94 157 ARG A O 1
ATOM 1151 N N . GLU A 1 158 ? 30.948 -10.591 -12.809 1.00 90.62 158 GLU A N 1
ATOM 1152 C CA . GLU A 1 158 ? 31.346 -11.288 -11.589 1.00 90.62 158 GLU A CA 1
ATOM 1153 C C . GLU A 1 158 ? 30.324 -11.011 -10.480 1.00 90.62 158 GLU A C 1
ATOM 1155 O O . GLU A 1 158 ? 29.869 -9.879 -10.288 1.00 90.62 158 GLU A O 1
ATOM 1160 N N . PHE A 1 159 ? 29.967 -12.054 -9.738 1.00 94.06 159 PHE A N 1
ATOM 1161 C CA . PHE A 1 159 ? 28.992 -12.002 -8.653 1.00 94.06 159 PHE A CA 1
ATOM 1162 C C . PHE A 1 159 ? 29.563 -12.646 -7.391 1.00 94.06 159 PHE A C 1
ATOM 1164 O O . PHE A 1 159 ? 30.533 -13.402 -7.434 1.00 94.06 159 PHE A O 1
ATOM 1171 N N . VAL A 1 160 ? 28.940 -12.362 -6.256 1.00 92.00 160 VAL A N 1
ATOM 1172 C CA . VAL A 1 160 ? 29.211 -13.003 -4.976 1.00 92.00 160 VAL A CA 1
ATOM 1173 C C . VAL A 1 160 ? 28.035 -13.891 -4.620 1.00 92.00 160 VAL A C 1
ATOM 1175 O O . VAL A 1 160 ? 26.895 -13.441 -4.556 1.00 92.00 160 VAL A O 1
ATOM 1178 N N . PHE A 1 161 ? 28.326 -15.156 -4.359 1.00 91.88 161 PHE A N 1
ATOM 1179 C CA . PHE A 1 161 ? 27.422 -16.084 -3.702 1.00 91.88 161 PHE A CA 1
ATOM 1180 C C . PHE A 1 161 ? 27.591 -15.963 -2.200 1.00 91.88 161 PHE A C 1
ATOM 1182 O O . PHE A 1 161 ? 28.642 -16.320 -1.676 1.00 91.88 161 PHE A O 1
ATOM 1189 N N . LYS A 1 162 ? 26.554 -15.504 -1.503 1.00 91.06 162 LYS A N 1
ATOM 1190 C CA . LYS A 1 162 ? 26.461 -15.561 -0.044 1.00 91.06 162 LYS A CA 1
ATOM 1191 C C . LYS A 1 162 ? 25.611 -16.767 0.351 1.00 91.06 162 LYS A C 1
ATOM 1193 O O . LYS A 1 162 ? 24.388 -16.715 0.247 1.00 91.06 162 LYS A O 1
ATOM 1198 N N . VAL A 1 163 ? 26.263 -17.844 0.772 1.00 88.62 163 VAL A N 1
ATOM 1199 C CA . VAL A 1 163 ? 25.653 -19.147 1.071 1.00 88.62 163 VAL A CA 1
ATOM 1200 C C . VAL A 1 163 ? 25.333 -19.232 2.555 1.00 88.62 163 VAL A C 1
ATOM 1202 O O . VAL A 1 163 ? 26.241 -19.246 3.383 1.00 88.62 163 VAL A O 1
ATOM 1205 N N . MET A 1 164 ? 24.053 -19.292 2.899 1.00 87.00 164 MET A N 1
ATOM 1206 C CA . MET A 1 164 ? 23.557 -19.281 4.273 1.00 87.00 164 MET A CA 1
ATOM 1207 C C . MET A 1 164 ? 22.797 -20.571 4.543 1.00 87.00 164 MET A C 1
ATOM 1209 O O . MET A 1 164 ? 21.820 -20.851 3.858 1.00 87.00 164 MET A O 1
ATOM 1213 N N . THR A 1 165 ? 23.223 -21.338 5.543 1.00 81.94 165 THR A N 1
ATOM 1214 C CA . THR A 1 165 ? 22.604 -22.629 5.875 1.00 81.94 165 THR A CA 1
ATOM 1215 C C . THR A 1 165 ? 21.886 -22.545 7.220 1.00 81.94 165 THR A C 1
ATOM 1217 O O . THR A 1 165 ? 22.469 -22.139 8.224 1.00 81.94 165 THR A O 1
ATOM 1220 N N . PHE A 1 166 ? 20.623 -22.957 7.252 1.00 79.56 166 PHE A N 1
ATOM 1221 C CA . PHE A 1 166 ? 19.690 -22.820 8.368 1.00 79.56 166 PHE A CA 1
ATOM 1222 C C . PHE A 1 166 ? 19.376 -24.173 9.019 1.00 79.56 166 PHE A C 1
ATOM 1224 O O . PHE A 1 166 ? 18.221 -24.563 9.155 1.00 79.56 166 PHE A O 1
ATOM 1231 N N . ILE A 1 167 ? 20.409 -24.888 9.468 1.00 67.38 167 ILE A N 1
ATOM 1232 C CA .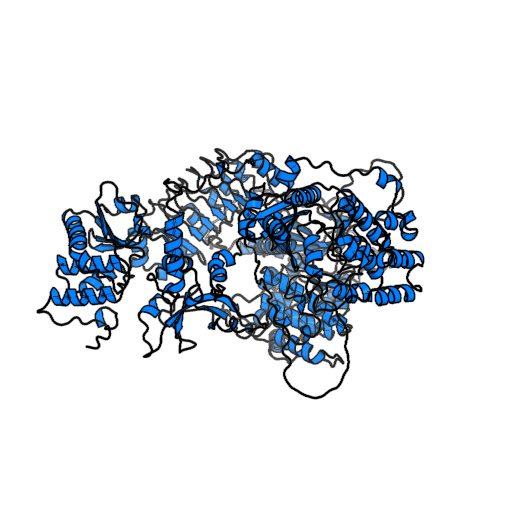 ILE A 1 167 ? 20.291 -26.289 9.920 1.00 67.38 167 ILE A CA 1
ATOM 1233 C C . ILE A 1 167 ? 19.318 -26.431 11.102 1.00 67.38 167 ILE A C 1
ATOM 1235 O O . ILE A 1 167 ? 18.323 -27.144 11.019 1.00 67.38 167 ILE A O 1
ATOM 1239 N N . ASN A 1 168 ? 19.563 -25.689 12.188 1.00 70.94 168 ASN A N 1
ATOM 1240 C CA . ASN A 1 168 ? 18.733 -25.706 13.404 1.00 70.94 168 ASN A CA 1
ATOM 1241 C C . ASN A 1 168 ? 17.764 -24.512 13.484 1.00 70.94 168 ASN A C 1
ATOM 1243 O O . ASN A 1 168 ? 17.259 -24.193 14.562 1.00 70.94 168 ASN A O 1
ATOM 1247 N N . ARG A 1 169 ? 17.575 -23.793 12.370 1.00 76.25 169 ARG A N 1
ATOM 1248 C CA . ARG A 1 169 ? 16.824 -22.527 12.306 1.00 76.25 169 ARG A CA 1
ATOM 1249 C C . ARG A 1 169 ? 16.006 -22.409 11.021 1.00 76.25 169 ARG A C 1
ATOM 1251 O O . ARG A 1 169 ? 15.866 -21.319 10.474 1.00 76.25 169 ARG A O 1
ATOM 1258 N N . LYS A 1 170 ? 15.480 -23.532 10.523 1.00 76.56 170 LYS A N 1
ATOM 1259 C CA . LYS A 1 170 ? 14.695 -23.580 9.277 1.00 76.56 170 LYS A CA 1
ATOM 1260 C C . LYS A 1 170 ? 13.508 -22.614 9.281 1.00 76.56 170 LYS A C 1
ATOM 1262 O O . LYS A 1 170 ? 13.150 -22.071 8.245 1.00 76.56 170 LYS A O 1
ATOM 1267 N N . ASN A 1 171 ? 12.945 -22.333 10.458 1.00 79.38 171 ASN A N 1
ATOM 1268 C CA . ASN A 1 171 ? 11.889 -21.339 10.648 1.00 79.38 171 ASN A CA 1
ATOM 1269 C C . ASN A 1 171 ? 12.300 -19.907 10.251 1.00 79.38 171 ASN A C 1
ATOM 1271 O O . ASN A 1 171 ? 11.426 -19.080 10.021 1.00 79.38 171 ASN A O 1
ATOM 1275 N N . LEU A 1 172 ? 13.600 -19.601 10.158 1.00 83.44 172 LEU A N 1
ATOM 1276 C CA . LEU A 1 172 ? 14.102 -18.298 9.712 1.00 83.44 172 LEU A CA 1
ATOM 1277 C C . LEU A 1 172 ? 14.279 -18.193 8.195 1.00 83.44 172 LEU A C 1
ATOM 1279 O O . LEU A 1 172 ? 14.415 -17.076 7.706 1.00 83.44 172 LEU A O 1
ATOM 1283 N N . VAL A 1 173 ? 14.268 -19.307 7.455 1.00 84.50 173 VAL A N 1
ATOM 1284 C CA . VAL A 1 173 ? 14.531 -19.321 6.004 1.00 84.50 173 VAL A CA 1
ATOM 1285 C C . VAL A 1 173 ? 13.545 -18.420 5.266 1.00 84.50 173 VAL A C 1
ATOM 1287 O O . VAL A 1 173 ? 13.963 -17.520 4.547 1.00 84.50 173 VAL A O 1
ATOM 1290 N N . GLU A 1 174 ? 12.245 -18.613 5.486 1.00 85.38 174 GLU A N 1
ATOM 1291 C CA . GLU A 1 174 ? 11.189 -17.837 4.821 1.00 85.38 174 GLU A CA 1
ATOM 1292 C C . GLU A 1 174 ? 11.180 -16.358 5.220 1.00 85.38 174 GLU A C 1
ATOM 1294 O O . GLU A 1 174 ? 11.267 -15.521 4.327 1.00 85.38 174 GLU A O 1
ATOM 1299 N N . PRO A 1 175 ? 11.193 -15.995 6.517 1.00 85.06 175 PRO A N 1
ATOM 1300 C CA . PRO A 1 175 ? 11.305 -14.593 6.906 1.00 85.06 175 PRO A CA 1
ATOM 1301 C C . PRO A 1 175 ? 12.543 -13.890 6.323 1.00 85.06 175 PRO A C 1
ATOM 1303 O O . PRO A 1 175 ? 12.461 -12.733 5.921 1.00 85.06 175 PRO A O 1
ATOM 1306 N N . VAL A 1 176 ? 13.690 -14.580 6.244 1.00 86.00 176 VAL A N 1
ATOM 1307 C CA . VAL A 1 176 ? 14.901 -14.033 5.608 1.00 86.00 176 VAL A CA 1
ATOM 1308 C C . VAL A 1 176 ? 14.728 -13.912 4.091 1.00 86.00 176 VAL A C 1
ATOM 1310 O O . VAL A 1 176 ? 15.169 -12.922 3.512 1.00 86.00 176 VAL A O 1
ATOM 1313 N N . LEU A 1 177 ? 14.090 -14.880 3.429 1.00 86.69 177 LEU A N 1
ATOM 1314 C CA . LEU A 1 177 ? 13.790 -14.801 1.998 1.00 86.69 177 LEU A CA 1
ATOM 1315 C C . LEU A 1 177 ? 12.841 -13.652 1.670 1.00 86.69 177 LEU A C 1
ATOM 1317 O O . LEU A 1 177 ? 13.075 -12.958 0.686 1.00 86.69 177 LEU A O 1
ATOM 1321 N N . ASP A 1 178 ? 11.802 -13.439 2.471 1.00 84.56 178 ASP A N 1
ATOM 1322 C CA . ASP A 1 178 ? 10.847 -12.353 2.269 1.00 84.56 178 ASP A CA 1
ATOM 1323 C C . ASP A 1 178 ? 11.532 -10.989 2.429 1.00 84.56 178 ASP A C 1
ATOM 1325 O O . ASP A 1 178 ? 11.422 -10.145 1.537 1.00 84.56 178 ASP A O 1
ATOM 1329 N N . ASP A 1 179 ? 12.350 -10.809 3.473 1.00 86.62 179 ASP A N 1
ATOM 1330 C CA . ASP A 1 179 ? 13.145 -9.588 3.645 1.00 86.62 179 ASP A CA 1
ATOM 1331 C C . ASP A 1 179 ? 14.146 -9.405 2.476 1.00 86.62 179 ASP A C 1
ATOM 1333 O O . ASP A 1 179 ? 14.362 -8.290 1.991 1.00 86.62 179 ASP A O 1
ATOM 1337 N N . LYS A 1 180 ? 14.750 -10.493 1.968 1.00 87.62 180 LYS A N 1
ATOM 1338 C CA . LYS A 1 180 ? 15.653 -10.451 0.803 1.00 87.62 180 LYS A CA 1
ATOM 1339 C C . LYS A 1 180 ? 14.921 -10.108 -0.493 1.00 87.62 180 LYS A C 1
ATOM 1341 O O . LYS A 1 180 ? 15.457 -9.333 -1.279 1.00 87.62 180 LYS A O 1
ATOM 1346 N N . ARG A 1 181 ? 13.719 -10.642 -0.724 1.00 85.94 181 ARG A N 1
ATOM 1347 C CA . ARG A 1 181 ? 12.875 -10.305 -1.884 1.00 85.94 181 ARG A CA 1
ATOM 1348 C C . ARG A 1 181 ? 12.435 -8.846 -1.829 1.00 85.94 181 ARG A C 1
ATOM 1350 O O . ARG A 1 181 ? 12.535 -8.153 -2.837 1.00 85.94 181 ARG A O 1
ATOM 1357 N N . ALA A 1 182 ? 12.044 -8.357 -0.653 1.00 77.38 182 ALA A N 1
ATOM 1358 C CA . ALA A 1 182 ? 11.757 -6.941 -0.452 1.00 77.38 182 ALA A CA 1
ATOM 1359 C C . ALA A 1 182 ? 12.984 -6.079 -0.797 1.00 77.38 182 ALA A C 1
ATOM 1361 O O . ALA A 1 182 ? 12.866 -5.127 -1.564 1.00 77.38 182 ALA A O 1
ATOM 1362 N N . LEU A 1 183 ? 14.181 -6.474 -0.342 1.00 82.94 183 LEU A N 1
ATOM 1363 C CA . LEU A 1 183 ? 15.442 -5.803 -0.678 1.00 82.94 183 LEU A CA 1
ATOM 1364 C C . LEU A 1 183 ? 15.756 -5.802 -2.189 1.00 82.94 183 LEU A C 1
ATOM 1366 O O . LEU A 1 183 ? 16.320 -4.824 -2.680 1.00 82.94 183 LEU A O 1
ATOM 1370 N N . MET A 1 184 ? 15.401 -6.855 -2.937 1.00 82.75 184 MET A N 1
ATOM 1371 C CA . MET A 1 184 ? 15.577 -6.892 -4.401 1.00 82.75 184 MET A CA 1
ATOM 1372 C C . MET A 1 184 ? 14.764 -5.799 -5.107 1.00 82.75 184 MET A C 1
ATOM 1374 O O . MET A 1 184 ? 15.254 -5.183 -6.058 1.00 82.75 184 MET A O 1
ATOM 1378 N N . ASN A 1 185 ? 13.556 -5.532 -4.605 1.00 74.38 185 ASN A N 1
ATOM 1379 C CA . ASN A 1 185 ? 12.613 -4.578 -5.188 1.00 74.38 185 ASN A CA 1
ATOM 1380 C C . ASN A 1 185 ? 12.904 -3.118 -4.811 1.00 74.38 185 ASN A C 1
ATOM 1382 O O . ASN A 1 185 ? 12.354 -2.211 -5.429 1.00 74.38 185 ASN A O 1
ATOM 1386 N N . LEU A 1 186 ? 13.791 -2.867 -3.842 1.00 65.62 186 LEU A N 1
ATOM 1387 C CA . LEU A 1 186 ? 14.184 -1.505 -3.488 1.00 65.62 186 LEU A CA 1
ATOM 1388 C C . LEU A 1 186 ? 14.996 -0.845 -4.607 1.00 65.62 186 LEU A C 1
ATOM 1390 O O . LEU A 1 186 ? 15.927 -1.430 -5.164 1.00 65.62 186 LEU A O 1
ATOM 1394 N N . THR A 1 187 ? 14.690 0.416 -4.898 1.00 60.72 187 THR A N 1
ATOM 1395 C CA . THR A 1 187 ? 15.470 1.268 -5.799 1.00 60.72 187 THR A CA 1
ATOM 1396 C C . THR A 1 187 ? 16.315 2.242 -4.980 1.00 60.72 187 THR A C 1
ATOM 1398 O O . THR A 1 187 ? 15.790 3.121 -4.303 1.00 60.72 187 THR A O 1
ATOM 1401 N N . GLY A 1 188 ? 17.641 2.083 -5.016 1.00 64.44 188 GLY A N 1
ATOM 1402 C CA . GLY A 1 188 ? 18.575 2.985 -4.340 1.00 64.44 188 GLY A CA 1
ATOM 1403 C C . GLY A 1 188 ? 20.036 2.585 -4.544 1.00 64.44 188 GLY A C 1
ATOM 1404 O O . GLY A 1 188 ? 20.399 1.427 -4.353 1.00 64.44 188 GLY A O 1
ATOM 1405 N N . ASP A 1 189 ? 20.882 3.550 -4.916 1.00 70.06 189 ASP A N 1
ATOM 1406 C CA . ASP A 1 189 ? 22.312 3.330 -5.202 1.00 70.06 189 ASP A CA 1
ATOM 1407 C C . ASP A 1 189 ? 23.142 2.905 -3.976 1.00 70.06 189 ASP A C 1
ATOM 1409 O O . ASP A 1 189 ? 24.233 2.355 -4.138 1.00 70.06 189 ASP A O 1
ATOM 1413 N N . GLY A 1 190 ? 22.636 3.168 -2.765 1.00 83.00 190 GLY A N 1
ATOM 1414 C CA . GLY A 1 190 ? 23.314 2.901 -1.493 1.00 83.00 190 GLY A CA 1
ATOM 1415 C C . GLY A 1 190 ? 23.128 1.484 -0.939 1.00 83.00 190 GLY A C 1
ATOM 1416 O O . GLY A 1 190 ? 23.619 1.203 0.150 1.00 83.00 190 GLY A O 1
ATOM 1417 N N . LEU A 1 191 ? 22.433 0.582 -1.641 1.00 88.06 191 LEU A N 1
ATOM 1418 C CA . LEU A 1 191 ? 22.196 -0.798 -1.195 1.00 88.06 191 LEU A CA 1
ATOM 1419 C C . LEU A 1 191 ? 22.775 -1.808 -2.188 1.00 88.06 191 LEU A C 1
ATOM 1421 O O . LEU A 1 191 ? 22.503 -1.743 -3.388 1.00 88.06 191 LEU A O 1
ATOM 1425 N N . LEU A 1 192 ? 23.528 -2.790 -1.686 1.00 89.19 192 LEU A N 1
ATOM 1426 C CA . LEU A 1 192 ? 23.954 -3.936 -2.482 1.00 89.19 192 LEU A CA 1
ATOM 1427 C C . LEU A 1 192 ? 22.820 -4.964 -2.539 1.00 89.19 192 LEU A C 1
ATOM 1429 O O . LEU A 1 192 ? 22.638 -5.786 -1.638 1.00 89.19 192 LEU A O 1
ATOM 1433 N N . ARG A 1 193 ? 22.047 -4.902 -3.619 1.00 87.06 193 ARG A N 1
ATOM 1434 C CA . ARG A 1 193 ? 20.853 -5.729 -3.796 1.00 87.06 193 ARG A CA 1
ATOM 1435 C C . ARG A 1 193 ? 21.197 -7.119 -4.333 1.00 87.06 193 ARG A C 1
ATOM 1437 O O . ARG A 1 193 ? 22.094 -7.238 -5.177 1.00 87.06 193 ARG A O 1
ATOM 1444 N N . PRO A 1 194 ? 20.482 -8.168 -3.892 1.00 87.44 194 PRO A N 1
ATOM 1445 C CA . PRO A 1 194 ? 20.533 -9.455 -4.563 1.00 87.44 194 PRO A CA 1
ATOM 1446 C C . PRO A 1 194 ? 20.006 -9.307 -5.992 1.00 87.44 194 PRO A C 1
ATOM 1448 O O . PRO A 1 194 ? 19.016 -8.619 -6.229 1.00 87.44 194 PRO A O 1
ATOM 1451 N N . VAL A 1 195 ? 20.662 -9.960 -6.943 1.00 88.00 195 VAL A N 1
ATOM 1452 C CA . VAL A 1 195 ? 20.147 -10.133 -8.306 1.00 88.00 195 VAL A CA 1
ATOM 1453 C C . VAL A 1 195 ? 19.396 -11.449 -8.445 1.00 88.00 195 VAL A C 1
ATOM 1455 O O . VAL A 1 195 ? 18.403 -11.490 -9.155 1.00 88.00 195 VAL A O 1
ATOM 1458 N N . HIS A 1 196 ? 19.818 -12.491 -7.722 1.00 86.50 196 HIS A N 1
ATOM 1459 C CA . HIS A 1 196 ? 19.142 -13.784 -7.646 1.00 86.50 196 HIS A CA 1
ATOM 1460 C C . HIS A 1 196 ? 19.186 -14.328 -6.214 1.00 86.50 196 HIS A C 1
ATOM 1462 O O . HIS A 1 196 ? 20.135 -14.081 -5.465 1.00 86.50 196 HIS A O 1
ATOM 1468 N N . LEU A 1 197 ? 18.168 -15.107 -5.857 1.00 89.62 197 LEU A N 1
ATOM 1469 C CA . LEU A 1 197 ? 18.126 -15.927 -4.650 1.00 89.62 197 LEU A CA 1
ATOM 1470 C C . LEU A 1 197 ? 17.980 -17.380 -5.101 1.00 89.62 197 LEU A C 1
ATOM 1472 O O . LEU A 1 197 ? 17.014 -17.706 -5.788 1.00 89.62 197 LEU A O 1
ATOM 1476 N N . LEU A 1 198 ? 18.941 -18.233 -4.754 1.00 85.75 198 LEU A N 1
ATOM 1477 C CA . LEU A 1 198 ? 18.887 -19.666 -5.043 1.00 85.75 198 LEU A CA 1
ATOM 1478 C C . LEU A 1 198 ? 18.609 -20.422 -3.746 1.00 85.75 198 LEU A C 1
ATOM 1480 O O . LEU A 1 198 ? 19.128 -20.064 -2.689 1.00 85.75 198 LEU A O 1
ATOM 1484 N N . LEU A 1 199 ? 17.793 -21.460 -3.844 1.00 84.88 199 LEU A N 1
ATOM 1485 C CA . LEU A 1 199 ? 17.423 -22.341 -2.744 1.00 84.88 199 LEU A CA 1
ATOM 1486 C C . LEU A 1 199 ? 17.876 -23.754 -3.088 1.00 84.88 199 LEU A C 1
ATOM 1488 O O . LEU A 1 199 ? 17.845 -24.141 -4.258 1.00 84.88 199 LEU A O 1
ATOM 1492 N N . ASP A 1 200 ? 18.313 -24.508 -2.087 1.00 78.00 200 ASP A N 1
ATOM 1493 C CA . ASP A 1 200 ? 18.506 -25.945 -2.240 1.00 78.00 200 ASP A CA 1
ATOM 1494 C C . ASP A 1 200 ? 17.163 -26.694 -2.190 1.00 78.00 200 ASP A C 1
ATOM 1496 O O . ASP A 1 200 ? 16.140 -26.161 -1.763 1.00 78.00 200 ASP A O 1
ATOM 1500 N N . GLU A 1 201 ? 17.159 -27.963 -2.606 1.00 69.44 201 GLU A N 1
ATOM 1501 C CA . GLU A 1 201 ? 15.947 -28.799 -2.595 1.00 69.44 201 GLU A CA 1
ATOM 1502 C C . GLU A 1 201 ? 15.359 -28.974 -1.181 1.00 69.44 201 GLU A C 1
ATOM 1504 O O . GLU A 1 201 ? 14.154 -29.173 -1.026 1.00 69.44 201 GLU A O 1
ATOM 1509 N N . GLY A 1 202 ? 16.197 -28.888 -0.141 1.00 69.12 202 GLY A N 1
ATOM 1510 C CA . GLY A 1 202 ? 15.789 -29.014 1.257 1.00 69.12 202 GLY A CA 1
ATOM 1511 C C . GLY A 1 202 ? 15.199 -27.744 1.878 1.00 69.12 202 GLY A C 1
ATOM 1512 O O . GLY A 1 202 ? 14.693 -27.819 3.003 1.00 69.12 202 GLY A O 1
ATOM 1513 N N . ASN A 1 203 ? 15.261 -26.594 1.189 1.00 73.38 203 ASN A N 1
ATOM 1514 C CA . ASN A 1 203 ? 15.034 -25.263 1.766 1.00 73.38 203 ASN A CA 1
ATOM 1515 C C . ASN A 1 203 ? 15.821 -25.046 3.075 1.00 73.38 203 ASN A C 1
ATOM 1517 O O . ASN A 1 203 ? 15.337 -24.417 4.018 1.00 73.38 203 ASN A O 1
ATOM 1521 N N . GLU A 1 204 ? 17.029 -25.601 3.158 1.00 75.75 204 GLU A N 1
ATOM 1522 C CA . GLU A 1 204 ? 17.950 -25.418 4.279 1.00 75.75 204 GLU A CA 1
ATOM 1523 C C . GLU A 1 204 ? 19.030 -24.392 3.947 1.00 75.75 204 GLU A C 1
ATOM 1525 O O . GLU A 1 204 ? 19.506 -23.693 4.842 1.00 75.75 204 GLU A O 1
ATOM 1530 N N . THR A 1 205 ? 19.407 -24.273 2.675 1.00 82.62 205 THR A N 1
ATOM 1531 C CA . THR A 1 205 ? 20.459 -23.377 2.205 1.00 82.62 205 THR A CA 1
ATOM 1532 C C . THR A 1 205 ? 19.889 -22.320 1.268 1.00 82.62 205 THR A C 1
ATOM 1534 O O . THR A 1 205 ? 19.281 -22.617 0.244 1.00 82.62 205 THR A O 1
ATOM 1537 N N . VAL A 1 206 ? 20.155 -21.057 1.597 1.00 87.62 206 VAL A N 1
ATOM 1538 C CA . VAL A 1 206 ? 19.826 -19.889 0.777 1.00 87.62 206 VAL A CA 1
ATOM 1539 C C . VAL A 1 206 ? 21.116 -19.291 0.231 1.00 87.62 206 VAL A C 1
ATOM 1541 O O . VAL A 1 206 ? 22.011 -18.930 0.996 1.00 87.62 206 VAL A O 1
ATOM 1544 N N . ILE A 1 207 ? 21.207 -19.133 -1.086 1.00 89.88 207 ILE A N 1
ATOM 1545 C CA . ILE A 1 207 ? 22.306 -18.439 -1.756 1.00 89.88 207 ILE A CA 1
ATOM 1546 C C . ILE A 1 207 ? 21.797 -17.087 -2.246 1.00 89.88 207 ILE A C 1
ATOM 1548 O O . ILE A 1 207 ? 21.009 -17.008 -3.185 1.00 89.88 207 ILE A O 1
ATOM 1552 N N . SER A 1 208 ? 22.275 -16.009 -1.629 1.00 91.69 208 SER A N 1
ATOM 1553 C CA . SER A 1 208 ? 22.044 -14.652 -2.125 1.00 91.69 208 SER A CA 1
ATOM 1554 C C . SER A 1 208 ? 23.141 -14.285 -3.115 1.00 91.69 208 SER A C 1
ATOM 1556 O O . SER A 1 208 ? 24.309 -14.207 -2.738 1.00 91.69 208 SER A O 1
ATOM 1558 N N . VAL A 1 209 ? 22.764 -14.043 -4.368 1.00 91.75 209 VAL A N 1
ATOM 1559 C CA . VAL A 1 209 ? 23.680 -13.656 -5.445 1.00 91.75 209 VAL A CA 1
ATOM 1560 C C . VAL A 1 209 ? 23.690 -12.138 -5.557 1.00 91.75 209 VAL A C 1
ATOM 1562 O O . VAL A 1 209 ? 22.665 -11.549 -5.883 1.00 91.75 209 VAL A O 1
ATOM 1565 N N . THR A 1 210 ? 24.821 -11.488 -5.299 1.00 90.88 210 THR A N 1
ATOM 1566 C CA . THR A 1 210 ? 24.984 -10.026 -5.416 1.00 90.88 210 THR A CA 1
ATOM 1567 C C . THR A 1 210 ? 26.090 -9.676 -6.414 1.00 90.88 210 THR A C 1
ATOM 1569 O O . THR A 1 210 ? 26.960 -10.504 -6.670 1.00 90.88 210 THR A O 1
ATOM 1572 N N . PRO A 1 211 ? 26.103 -8.474 -7.013 1.00 90.25 211 PRO A N 1
ATOM 1573 C CA . PRO A 1 211 ? 27.230 -8.032 -7.836 1.00 90.25 211 PRO A CA 1
ATOM 1574 C C . PRO A 1 211 ? 28.546 -8.006 -7.042 1.00 90.25 211 PRO A C 1
ATOM 1576 O O . PRO A 1 211 ? 28.564 -7.595 -5.881 1.00 90.25 211 PRO A O 1
ATOM 1579 N N . PHE A 1 212 ? 29.657 -8.413 -7.662 1.00 90.31 212 PHE A N 1
ATOM 1580 C CA . PHE A 1 212 ? 30.981 -8.284 -7.051 1.00 90.31 212 PHE A CA 1
ATOM 1581 C C . PHE A 1 212 ? 31.512 -6.851 -7.198 1.00 90.31 212 PHE A C 1
ATOM 1583 O O . PHE A 1 212 ? 31.598 -6.325 -8.306 1.00 90.31 212 PHE A O 1
ATOM 1590 N N . LEU A 1 213 ? 31.896 -6.224 -6.081 1.00 88.75 213 LEU A N 1
ATOM 1591 C CA . LEU A 1 213 ? 32.489 -4.884 -6.060 1.00 88.75 213 LEU A CA 1
ATOM 1592 C C . LEU A 1 213 ? 33.997 -4.965 -5.797 1.00 88.75 213 LEU A C 1
ATOM 1594 O O . LEU A 1 213 ? 34.423 -5.342 -4.705 1.00 88.75 213 LEU A O 1
ATOM 1598 N N . LYS A 1 214 ? 34.802 -4.591 -6.800 1.00 82.94 214 LYS A N 1
ATOM 1599 C CA . LYS A 1 214 ? 36.271 -4.732 -6.787 1.00 82.94 214 LYS A CA 1
ATOM 1600 C C . LYS A 1 214 ? 36.972 -3.916 -5.698 1.00 82.94 214 LYS A C 1
ATOM 1602 O O . LYS A 1 214 ? 37.950 -4.398 -5.135 1.00 82.94 214 LYS A O 1
ATOM 1607 N N . GLU A 1 215 ? 36.470 -2.720 -5.382 1.00 82.19 215 GLU A N 1
ATOM 1608 C CA . GLU A 1 215 ? 37.043 -1.856 -4.334 1.00 82.19 215 GLU A CA 1
ATOM 1609 C C . GLU A 1 215 ? 36.892 -2.456 -2.924 1.00 82.19 215 GLU A C 1
ATOM 1611 O O . GLU A 1 215 ? 37.632 -2.097 -2.002 1.00 82.19 215 GLU A O 1
ATOM 1616 N N . GLY A 1 216 ? 35.974 -3.415 -2.763 1.00 84.88 216 GLY A N 1
ATOM 1617 C CA . GLY A 1 216 ? 35.793 -4.172 -1.533 1.00 84.88 216 GLY A CA 1
ATOM 1618 C C . GLY A 1 216 ? 35.280 -3.328 -0.365 1.00 84.88 216 GLY A C 1
ATOM 1619 O O . GLY A 1 216 ? 34.589 -2.326 -0.543 1.00 84.88 216 GLY A O 1
ATOM 1620 N N . SER A 1 217 ? 35.581 -3.780 0.853 1.00 88.56 217 SER A N 1
ATOM 1621 C CA . SER A 1 217 ? 35.099 -3.166 2.095 1.00 88.56 217 SER A CA 1
ATOM 1622 C C . SER A 1 217 ? 35.817 -1.855 2.426 1.00 88.56 217 SER A C 1
ATOM 1624 O O . SER A 1 217 ? 37.034 -1.731 2.263 1.00 88.56 217 SER A O 1
ATOM 1626 N N . CYS A 1 218 ? 35.082 -0.907 3.012 1.00 88.25 218 CYS A N 1
ATOM 1627 C CA . CYS A 1 218 ? 35.634 0.344 3.523 1.00 88.25 218 CYS A CA 1
ATOM 1628 C C . CYS A 1 218 ? 36.547 0.171 4.754 1.00 88.25 218 CYS A C 1
ATOM 1630 O O . CYS A 1 218 ? 37.208 1.132 5.145 1.00 88.25 218 CYS A O 1
ATOM 1632 N N . ALA A 1 219 ? 36.659 -1.029 5.341 1.00 88.69 219 ALA A N 1
ATOM 1633 C CA . ALA A 1 219 ? 37.559 -1.316 6.464 1.00 88.69 219 ALA A CA 1
ATOM 1634 C C . ALA A 1 219 ? 39.020 -0.938 6.170 1.00 88.69 219 ALA A C 1
ATOM 1636 O O . ALA A 1 219 ? 39.744 -0.475 7.048 1.00 88.69 219 ALA A O 1
ATOM 1637 N N . ARG A 1 220 ? 39.447 -1.033 4.903 1.00 89.31 220 ARG A N 1
ATOM 1638 C CA . ARG A 1 220 ? 40.786 -0.612 4.448 1.00 89.31 220 ARG A CA 1
ATOM 1639 C C . ARG A 1 220 ? 41.076 0.886 4.643 1.00 89.31 220 ARG A C 1
ATOM 1641 O O . ARG A 1 220 ? 42.251 1.268 4.684 1.00 89.31 220 ARG A O 1
ATOM 1648 N N . LEU A 1 221 ? 40.025 1.705 4.749 1.00 91.50 221 LEU A N 1
ATOM 1649 C CA . LEU A 1 221 ? 40.076 3.162 4.903 1.00 91.50 221 LEU A CA 1
ATOM 1650 C C . LEU A 1 221 ? 39.980 3.620 6.367 1.00 91.50 221 LEU A C 1
ATOM 1652 O O . LEU A 1 221 ? 40.150 4.808 6.635 1.00 91.50 221 LEU A O 1
ATOM 1656 N N . ALA A 1 222 ? 39.735 2.704 7.308 1.00 91.31 222 ALA A N 1
ATOM 1657 C CA . ALA A 1 222 ? 39.571 3.024 8.721 1.00 91.31 222 ALA A CA 1
ATOM 1658 C C . ALA A 1 222 ? 40.770 3.823 9.263 1.00 91.31 222 ALA A C 1
ATOM 1660 O O . ALA A 1 222 ? 41.924 3.409 9.132 1.00 91.31 222 ALA A O 1
ATOM 1661 N N . GLY A 1 223 ? 40.497 5.003 9.825 1.00 90.38 223 GLY A N 1
ATOM 1662 C CA . GLY A 1 223 ? 41.509 5.910 10.369 1.00 90.38 223 GLY A CA 1
ATOM 1663 C C . GLY A 1 223 ? 42.380 6.635 9.332 1.00 90.38 223 GLY A C 1
ATOM 1664 O O . GLY A 1 223 ? 43.278 7.382 9.726 1.00 90.38 223 GLY A O 1
ATOM 1665 N N . LYS A 1 224 ? 42.135 6.451 8.030 1.00 91.69 224 LYS A N 1
ATOM 1666 C CA . LYS A 1 224 ? 42.959 7.002 6.934 1.00 91.69 224 LYS A CA 1
ATOM 1667 C C . LYS A 1 224 ? 42.227 8.020 6.057 1.00 91.69 224 LYS A C 1
ATOM 1669 O O . LYS A 1 224 ? 42.823 8.537 5.120 1.00 91.69 224 LYS A O 1
ATOM 1674 N N . LEU A 1 225 ? 40.943 8.261 6.316 1.00 90.81 225 LEU A N 1
ATOM 1675 C CA . LEU A 1 225 ? 40.120 9.158 5.512 1.00 90.81 225 LEU A CA 1
ATOM 1676 C C . LEU A 1 225 ? 40.409 10.630 5.794 1.00 90.81 225 LEU A C 1
ATOM 1678 O O . LEU A 1 225 ? 40.723 11.006 6.918 1.00 90.81 225 LEU A O 1
ATOM 1682 N N . GLU A 1 226 ? 40.232 11.449 4.765 1.00 91.25 226 GLU A N 1
ATOM 1683 C CA . GLU A 1 226 ? 40.086 12.898 4.886 1.00 91.25 226 GLU A CA 1
ATOM 1684 C C . GLU A 1 226 ? 38.636 13.264 5.247 1.00 91.25 226 GLU A C 1
ATOM 1686 O O . GLU A 1 226 ? 37.715 12.466 5.047 1.00 91.25 226 GLU A O 1
ATOM 1691 N N . GLU A 1 227 ? 38.437 14.477 5.768 1.00 90.62 227 GLU A N 1
ATOM 1692 C CA . GLU A 1 227 ? 37.163 14.963 6.319 1.00 90.62 227 GLU A CA 1
ATOM 1693 C C . GLU A 1 227 ? 35.990 14.831 5.331 1.00 90.62 227 GLU A C 1
ATOM 1695 O O . GLU A 1 227 ? 34.978 14.198 5.642 1.00 90.62 227 GLU A O 1
ATOM 1700 N N . ASP A 1 228 ? 36.149 15.336 4.105 1.00 87.62 228 ASP A N 1
ATOM 1701 C CA . ASP A 1 228 ? 35.095 15.309 3.082 1.00 87.62 228 ASP A CA 1
ATOM 1702 C C . ASP A 1 228 ? 34.730 13.884 2.659 1.00 87.62 228 ASP A C 1
ATOM 1704 O O . ASP A 1 228 ? 33.560 13.546 2.445 1.00 87.62 228 ASP A O 1
ATOM 1708 N N . ARG A 1 229 ? 35.740 13.013 2.568 1.00 91.31 229 ARG A N 1
ATOM 1709 C CA . ARG A 1 229 ? 35.546 11.622 2.166 1.00 91.31 229 ARG A CA 1
ATOM 1710 C C . ARG A 1 229 ? 34.835 10.821 3.250 1.00 91.31 229 ARG A C 1
ATOM 1712 O O . ARG A 1 229 ? 33.978 10.000 2.919 1.00 91.31 229 ARG A O 1
ATOM 1719 N N . LEU A 1 230 ? 35.155 11.078 4.520 1.00 92.75 230 LEU A N 1
ATOM 1720 C CA . LEU A 1 230 ? 34.425 10.529 5.658 1.00 92.75 230 LEU A CA 1
ATOM 1721 C C . LEU A 1 230 ? 32.952 10.941 5.583 1.00 92.75 230 LEU A C 1
ATOM 1723 O O . LEU A 1 230 ? 32.087 10.069 5.541 1.00 92.75 230 LEU A O 1
ATOM 1727 N N . LEU A 1 231 ? 32.666 12.243 5.481 1.00 90.69 231 LEU A N 1
ATOM 1728 C CA . LEU A 1 231 ? 31.295 12.759 5.407 1.00 90.69 231 LEU A CA 1
ATOM 1729 C C . LEU A 1 231 ? 30.498 12.151 4.250 1.00 90.69 231 LEU A C 1
ATOM 1731 O O . LEU A 1 231 ? 29.337 11.793 4.436 1.00 90.69 231 LEU A O 1
ATOM 1735 N N . SER A 1 232 ? 31.112 12.004 3.074 1.00 89.00 232 SER A N 1
ATOM 1736 C CA . SER A 1 232 ? 30.472 11.366 1.919 1.00 89.00 232 SER A CA 1
ATOM 1737 C C . SER A 1 232 ? 30.025 9.937 2.234 1.00 89.00 232 SER A C 1
ATOM 1739 O O . SER A 1 232 ? 28.874 9.591 1.983 1.00 89.00 232 SER A O 1
ATOM 1741 N N . ILE A 1 233 ? 30.905 9.119 2.820 1.00 92.88 233 ILE A N 1
ATOM 1742 C CA . ILE A 1 233 ? 30.591 7.724 3.157 1.00 92.88 233 ILE A CA 1
ATOM 1743 C C . ILE A 1 233 ? 29.508 7.660 4.243 1.00 92.88 233 ILE A C 1
ATOM 1745 O O . ILE A 1 233 ? 28.577 6.864 4.132 1.00 92.88 233 ILE A O 1
ATOM 1749 N N . LEU A 1 234 ? 29.585 8.517 5.269 1.00 93.19 234 LEU A N 1
ATOM 1750 C CA . LEU A 1 234 ? 28.571 8.568 6.328 1.00 93.19 234 LEU A CA 1
ATOM 1751 C C . LEU A 1 234 ? 27.184 8.920 5.776 1.00 93.19 234 LEU A C 1
ATOM 1753 O O . LEU A 1 234 ? 26.187 8.343 6.207 1.00 93.19 234 LEU A O 1
ATOM 1757 N N . ARG A 1 235 ? 27.109 9.830 4.797 1.00 87.94 235 ARG A N 1
ATOM 1758 C CA . ARG A 1 235 ? 25.850 10.209 4.135 1.00 87.94 235 ARG A CA 1
ATOM 1759 C C . ARG A 1 235 ? 25.260 9.077 3.309 1.00 87.94 235 ARG A C 1
ATOM 1761 O O . ARG A 1 235 ? 24.053 8.847 3.398 1.00 87.94 235 ARG A O 1
ATOM 1768 N N . ASP A 1 236 ? 26.087 8.381 2.536 1.00 89.06 236 ASP A N 1
ATOM 1769 C CA . ASP A 1 236 ? 25.651 7.244 1.724 1.00 89.06 236 ASP A CA 1
ATOM 1770 C C . ASP A 1 236 ? 25.062 6.138 2.617 1.00 89.06 236 ASP A C 1
ATOM 1772 O O . ASP A 1 236 ? 23.954 5.658 2.372 1.00 89.06 236 ASP A O 1
ATOM 1776 N N . VAL A 1 237 ? 25.755 5.800 3.712 1.00 92.00 237 VAL A N 1
ATOM 1777 C CA . VAL A 1 237 ? 25.317 4.765 4.663 1.00 92.00 237 VAL A CA 1
ATOM 1778 C C . VAL A 1 237 ? 24.057 5.185 5.425 1.00 92.00 237 VAL A C 1
ATOM 1780 O O . VAL A 1 237 ? 23.118 4.395 5.516 1.00 92.00 237 VAL A O 1
ATOM 1783 N N . ALA A 1 238 ? 23.974 6.427 5.915 1.00 89.38 238 ALA A N 1
ATOM 1784 C CA . ALA A 1 238 ? 22.763 6.926 6.572 1.00 89.38 238 ALA A CA 1
ATOM 1785 C C . ALA A 1 238 ? 21.559 6.932 5.612 1.00 89.38 238 ALA A C 1
ATOM 1787 O O . ALA A 1 238 ? 20.448 6.558 5.983 1.00 89.38 238 ALA A O 1
ATOM 1788 N N . SER A 1 239 ? 21.772 7.302 4.348 1.00 84.12 239 SER A N 1
ATOM 1789 C CA . SER A 1 239 ? 20.719 7.276 3.327 1.00 84.12 239 SER A CA 1
ATOM 1790 C C . SER A 1 239 ? 20.248 5.849 3.033 1.00 84.12 239 SER A C 1
ATOM 1792 O O . SER A 1 239 ? 19.044 5.614 2.912 1.00 84.12 239 SER A O 1
ATOM 1794 N N . ALA A 1 240 ? 21.178 4.892 2.977 1.00 86.44 240 ALA A N 1
ATOM 1795 C CA . ALA A 1 240 ? 20.881 3.474 2.811 1.00 86.44 240 ALA A CA 1
ATOM 1796 C C . ALA A 1 240 ? 20.083 2.903 3.998 1.00 86.44 240 ALA A C 1
ATOM 1798 O O . ALA A 1 240 ? 19.074 2.232 3.784 1.00 86.44 240 ALA A O 1
ATOM 1799 N N . LEU A 1 241 ? 20.470 3.225 5.239 1.00 88.56 241 LEU A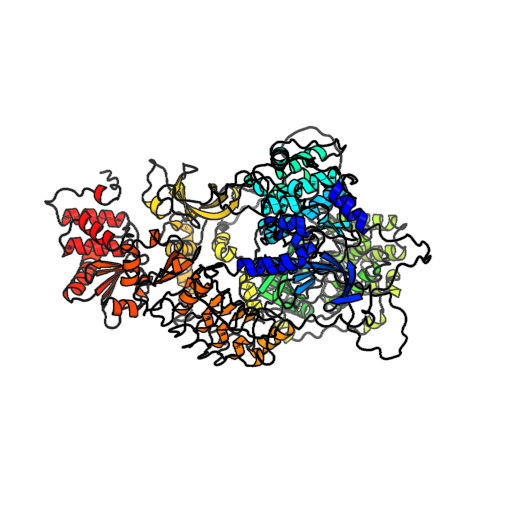 N 1
ATOM 1800 C CA . LEU A 1 241 ? 19.725 2.830 6.441 1.00 88.56 241 LEU A CA 1
ATOM 1801 C C . LEU A 1 241 ? 18.309 3.410 6.454 1.00 88.56 241 LEU A C 1
ATOM 1803 O O . LEU A 1 241 ? 17.356 2.685 6.727 1.00 88.56 241 LEU A O 1
ATOM 1807 N N . ARG A 1 242 ? 18.145 4.689 6.088 1.00 83.25 242 ARG A N 1
ATOM 1808 C CA . ARG A 1 242 ? 16.819 5.318 5.981 1.00 83.25 242 ARG A CA 1
ATOM 1809 C C . ARG A 1 242 ? 15.923 4.552 5.009 1.00 83.25 242 ARG A C 1
ATOM 1811 O O . ARG A 1 242 ? 14.747 4.337 5.299 1.00 83.25 242 ARG A O 1
ATOM 1818 N N . LEU A 1 243 ? 16.475 4.151 3.863 1.00 81.25 243 LEU A N 1
ATOM 1819 C CA . LEU A 1 243 ? 15.744 3.392 2.853 1.00 81.25 243 LEU A CA 1
ATOM 1820 C C . LEU A 1 243 ? 15.312 2.020 3.390 1.00 81.25 243 LEU A C 1
ATOM 1822 O O . LEU A 1 243 ? 14.143 1.667 3.243 1.00 81.25 243 LEU A O 1
ATOM 1826 N N . LEU A 1 244 ? 16.204 1.293 4.067 1.00 83.62 244 LEU A N 1
ATOM 1827 C CA . LEU A 1 244 ? 15.877 0.009 4.698 1.00 83.62 244 LEU A CA 1
ATOM 1828 C C . LEU A 1 244 ? 14.777 0.154 5.758 1.00 83.62 244 LEU A C 1
ATOM 1830 O O . LEU A 1 244 ? 13.741 -0.506 5.659 1.00 83.62 244 LEU A O 1
ATOM 1834 N N . HIS A 1 245 ? 14.948 1.080 6.707 1.00 86.62 245 HIS A N 1
ATOM 1835 C CA . HIS A 1 245 ? 13.991 1.301 7.799 1.00 86.62 245 HIS A CA 1
ATOM 1836 C C . HIS A 1 245 ? 12.616 1.729 7.285 1.00 86.62 245 HIS A C 1
ATOM 1838 O O . HIS A 1 245 ? 11.602 1.330 7.846 1.00 86.62 245 HIS A O 1
ATOM 1844 N N . SER A 1 246 ? 12.552 2.480 6.179 1.00 78.19 246 SER A N 1
ATOM 1845 C CA . SER A 1 246 ? 11.272 2.875 5.569 1.00 78.19 246 SER A CA 1
ATOM 1846 C C . SER A 1 246 ? 10.455 1.711 4.991 1.00 78.19 246 SER A C 1
ATOM 1848 O O . SER A 1 246 ? 9.259 1.883 4.756 1.00 78.19 246 SER A O 1
ATOM 1850 N N . HIS A 1 247 ? 11.078 0.544 4.806 1.00 78.50 247 HIS A N 1
ATOM 1851 C CA . HIS A 1 247 ? 10.455 -0.689 4.320 1.00 78.50 247 HIS A CA 1
ATOM 1852 C C . HIS A 1 247 ? 10.434 -1.795 5.387 1.00 78.50 247 HIS A C 1
ATOM 1854 O O . HIS A 1 247 ? 10.238 -2.959 5.050 1.00 78.50 247 HIS A O 1
ATOM 1860 N N . ASN A 1 248 ? 10.647 -1.448 6.665 1.00 81.12 248 ASN A N 1
ATOM 1861 C CA . ASN A 1 248 ? 10.749 -2.397 7.781 1.00 81.12 248 ASN A CA 1
ATOM 1862 C C . ASN A 1 248 ? 11.819 -3.487 7.567 1.00 81.12 248 ASN A C 1
ATOM 1864 O O . ASN A 1 248 ? 11.678 -4.614 8.041 1.00 81.12 248 ASN A O 1
ATOM 1868 N N . ILE A 1 249 ? 12.894 -3.151 6.847 1.00 84.12 249 ILE A N 1
ATOM 1869 C CA . ILE A 1 249 ? 14.088 -3.987 6.720 1.00 84.12 249 ILE A CA 1
ATOM 1870 C C . ILE A 1 249 ? 15.159 -3.403 7.640 1.00 84.12 249 ILE A C 1
ATOM 1872 O O . ILE A 1 249 ? 15.382 -2.194 7.654 1.00 84.12 249 ILE A O 1
ATOM 1876 N N . TYR A 1 250 ? 15.855 -4.265 8.374 1.00 90.19 250 TYR A N 1
ATOM 1877 C CA . TYR A 1 250 ? 16.923 -3.865 9.292 1.00 90.19 250 TYR A CA 1
ATOM 1878 C C . TYR A 1 250 ? 18.226 -4.591 8.953 1.00 90.19 250 TYR A C 1
ATOM 1880 O O . TYR A 1 250 ? 18.233 -5.609 8.243 1.00 90.19 250 TYR A O 1
ATOM 1888 N N . HIS A 1 251 ? 19.345 -4.059 9.440 1.00 91.12 251 HIS A N 1
ATOM 1889 C CA . HIS A 1 251 ? 20.665 -4.628 9.188 1.00 91.12 251 HIS A CA 1
ATOM 1890 C C . HIS A 1 251 ? 21.178 -5.465 10.381 1.00 91.12 251 HIS A C 1
ATOM 1892 O O . HIS A 1 251 ? 21.633 -6.591 10.191 1.00 91.12 251 HIS A O 1
ATOM 1898 N N . CYS A 1 252 ? 21.080 -4.941 11.602 1.00 88.31 252 CYS A N 1
ATOM 1899 C CA . CYS A 1 252 ? 21.497 -5.461 12.914 1.00 88.31 252 CYS A CA 1
ATOM 1900 C C . CYS A 1 252 ? 22.933 -6.011 13.032 1.00 88.31 252 CYS A C 1
ATOM 1902 O O . CYS A 1 252 ? 23.275 -6.622 14.039 1.00 88.31 252 CYS A O 1
ATOM 1904 N N . ASN A 1 253 ? 23.789 -5.800 12.031 1.00 87.12 253 ASN A N 1
ATOM 1905 C CA . ASN A 1 253 ? 25.217 -6.131 12.083 1.00 87.12 253 ASN A CA 1
ATOM 1906 C C . ASN A 1 253 ? 26.067 -5.082 11.350 1.00 87.12 253 ASN A C 1
ATOM 1908 O O . ASN A 1 253 ? 26.894 -5.415 10.502 1.00 87.12 253 ASN A O 1
ATOM 1912 N N . LEU A 1 254 ? 25.773 -3.793 11.553 1.00 89.50 254 LEU A N 1
ATOM 1913 C CA . LEU A 1 254 ? 26.433 -2.719 10.807 1.00 89.50 254 LEU A CA 1
ATOM 1914 C C . LEU A 1 254 ? 27.887 -2.552 11.252 1.00 89.50 254 LEU A C 1
ATOM 1916 O O . LEU A 1 254 ? 28.167 -2.200 12.392 1.00 89.50 254 LEU A O 1
ATOM 1920 N N . LYS A 1 255 ? 28.810 -2.806 10.322 1.00 86.88 255 LYS A N 1
ATOM 1921 C CA . LYS A 1 255 ? 30.257 -2.768 10.537 1.00 86.88 255 LYS A CA 1
ATOM 1922 C C . LYS A 1 255 ? 30.993 -2.412 9.250 1.00 86.88 255 LYS A C 1
ATOM 1924 O O . LYS A 1 255 ? 30.413 -2.455 8.165 1.00 86.88 255 LYS A O 1
ATOM 1929 N N . LEU A 1 256 ? 32.276 -2.071 9.371 1.00 89.75 256 LEU A N 1
ATOM 1930 C CA . LEU A 1 256 ? 33.114 -1.643 8.245 1.00 89.75 256 LEU A CA 1
ATOM 1931 C C . LEU A 1 256 ? 33.164 -2.684 7.114 1.00 89.75 256 LEU A C 1
ATOM 1933 O O . LEU A 1 256 ? 33.239 -2.339 5.937 1.00 89.75 256 LEU A O 1
ATOM 1937 N N . GLU A 1 257 ? 33.109 -3.967 7.460 1.00 87.31 257 GLU A N 1
ATOM 1938 C CA . GLU A 1 257 ? 33.157 -5.090 6.523 1.00 87.31 257 GLU A CA 1
ATOM 1939 C C . GLU A 1 257 ? 31.897 -5.187 5.649 1.00 87.31 257 GLU A C 1
ATOM 1941 O O . GLU A 1 257 ? 31.977 -5.661 4.516 1.00 87.31 257 GLU A O 1
ATOM 1946 N N . ASN A 1 258 ? 30.762 -4.679 6.142 1.00 89.44 258 ASN A N 1
ATOM 1947 C CA . ASN A 1 258 ? 29.467 -4.729 5.461 1.00 89.44 258 ASN A CA 1
ATOM 1948 C C . ASN A 1 258 ? 29.178 -3.458 4.649 1.00 89.44 258 ASN A C 1
ATOM 1950 O O . ASN A 1 258 ? 28.120 -3.345 4.038 1.00 89.44 258 ASN A O 1
ATOM 1954 N N . VAL A 1 259 ? 30.105 -2.500 4.616 1.00 92.69 259 VAL A N 1
ATOM 1955 C CA . VAL A 1 259 ? 30.016 -1.322 3.751 1.00 92.69 259 VAL A CA 1
ATOM 1956 C C . VAL A 1 259 ? 31.047 -1.466 2.643 1.00 92.69 259 VAL A C 1
ATOM 1958 O O . VAL A 1 259 ? 32.256 -1.426 2.883 1.00 92.69 259 VAL A O 1
ATOM 1961 N N . LEU A 1 260 ? 30.563 -1.668 1.421 1.00 92.38 260 LEU A N 1
ATOM 1962 C CA . LEU A 1 260 ? 31.399 -1.854 0.241 1.00 92.38 260 LEU A CA 1
ATOM 1963 C C . LEU A 1 260 ? 31.467 -0.568 -0.576 1.00 92.38 260 LEU A C 1
ATOM 1965 O O . LEU A 1 260 ? 30.520 0.216 -0.609 1.00 92.38 260 LEU A O 1
ATOM 1969 N N . LEU A 1 261 ? 32.584 -0.362 -1.259 1.00 90.44 261 LEU A N 1
ATOM 1970 C CA . LEU A 1 261 ? 32.772 0.770 -2.155 1.00 90.44 261 LEU A CA 1
ATOM 1971 C C . LEU A 1 261 ? 32.503 0.343 -3.596 1.00 90.44 261 LEU A C 1
ATOM 1973 O O . LEU A 1 261 ? 32.919 -0.727 -4.040 1.00 90.44 261 LEU A O 1
ATOM 1977 N N . ARG A 1 262 ? 31.788 1.191 -4.327 1.00 87.94 262 ARG A N 1
ATOM 1978 C CA . ARG A 1 262 ? 31.608 1.074 -5.774 1.00 87.94 262 ARG A CA 1
ATOM 1979 C C . ARG A 1 262 ? 32.794 1.711 -6.504 1.00 87.94 262 ARG A C 1
ATOM 1981 O O . ARG A 1 262 ? 33.563 2.469 -5.917 1.00 87.94 262 ARG A O 1
ATOM 1988 N N . GLU A 1 263 ? 32.918 1.431 -7.801 1.00 80.56 263 GLU A N 1
ATOM 1989 C CA . GLU A 1 263 ? 33.971 2.008 -8.658 1.00 80.56 263 GLU A CA 1
ATOM 1990 C C . GLU A 1 263 ? 33.880 3.542 -8.774 1.00 80.56 263 GLU A C 1
ATOM 1992 O O . GLU A 1 263 ? 34.892 4.205 -8.979 1.00 80.56 263 GLU A O 1
ATOM 1997 N N . ASP A 1 264 ? 32.690 4.125 -8.589 1.00 80.94 264 ASP A N 1
ATOM 1998 C CA . ASP A 1 264 ? 32.481 5.581 -8.519 1.00 80.94 264 ASP A CA 1
ATOM 1999 C C . ASP A 1 264 ? 32.856 6.181 -7.149 1.00 80.94 264 ASP A C 1
ATOM 2001 O O . ASP A 1 264 ? 32.718 7.383 -6.922 1.00 80.94 264 ASP A O 1
ATOM 2005 N N . GLY A 1 265 ? 33.314 5.345 -6.216 1.00 82.88 265 GLY A N 1
ATOM 2006 C CA . GLY A 1 265 ? 33.637 5.722 -4.853 1.00 82.88 265 GLY A CA 1
ATOM 2007 C C . GLY A 1 265 ? 32.427 5.841 -3.925 1.00 82.88 265 GLY A C 1
ATOM 2008 O O . GLY A 1 265 ? 32.635 6.119 -2.747 1.00 82.88 265 GLY A O 1
ATOM 2009 N N . LYS A 1 266 ? 31.181 5.634 -4.353 1.00 87.25 266 LYS A N 1
ATOM 2010 C CA . LYS A 1 266 ? 30.050 5.657 -3.410 1.00 87.25 266 LYS A CA 1
ATOM 2011 C C . LYS A 1 266 ? 30.065 4.441 -2.493 1.00 87.25 266 LYS A C 1
ATOM 2013 O O . LYS A 1 266 ? 30.486 3.352 -2.893 1.00 87.25 266 LYS A O 1
ATOM 2018 N N . ALA A 1 267 ? 29.609 4.627 -1.260 1.00 90.81 267 ALA A N 1
ATOM 2019 C CA . ALA A 1 267 ? 29.450 3.526 -0.321 1.00 90.81 267 ALA A CA 1
ATOM 2020 C C . ALA A 1 267 ? 28.088 2.845 -0.503 1.00 90.81 267 ALA A C 1
ATOM 2022 O O . ALA A 1 267 ? 27.077 3.493 -0.767 1.00 90.81 267 ALA A O 1
ATOM 2023 N N . CYS A 1 268 ? 28.056 1.526 -0.345 1.00 90.44 268 CYS A N 1
ATOM 2024 C CA . CYS A 1 268 ? 26.833 0.739 -0.381 1.00 90.44 268 CYS A CA 1
ATOM 2025 C C . CYS A 1 268 ? 26.792 -0.270 0.768 1.00 90.44 268 CYS A C 1
ATOM 2027 O O . CYS A 1 268 ? 27.805 -0.868 1.138 1.00 90.44 268 CYS A O 1
ATOM 2029 N N . LEU A 1 269 ? 25.603 -0.447 1.338 1.00 91.75 269 LEU A N 1
ATOM 2030 C CA . LEU A 1 269 ? 25.358 -1.385 2.423 1.00 91.75 269 LEU A CA 1
ATOM 2031 C C . LEU A 1 269 ? 25.156 -2.794 1.854 1.00 91.75 269 LEU A C 1
ATOM 2033 O O . LEU A 1 269 ? 24.227 -3.029 1.079 1.00 91.75 269 LEU A O 1
ATOM 2037 N N . ALA A 1 270 ? 26.027 -3.723 2.230 1.00 90.94 270 ALA A N 1
ATOM 2038 C CA . ALA A 1 270 ? 25.912 -5.149 1.948 1.00 90.94 270 ALA A CA 1
ATOM 2039 C C . ALA A 1 270 ? 25.285 -5.892 3.134 1.00 90.94 270 ALA A C 1
ATOM 2041 O O . ALA A 1 270 ? 25.117 -5.326 4.202 1.00 90.94 270 ALA A O 1
ATOM 2042 N N . ASP A 1 271 ? 24.918 -7.162 2.945 1.00 87.75 271 ASP A N 1
ATOM 2043 C CA . ASP A 1 271 ? 24.405 -8.045 4.008 1.00 87.75 271 ASP A CA 1
ATOM 2044 C C . ASP A 1 271 ? 23.139 -7.564 4.761 1.00 87.75 271 ASP A C 1
ATOM 2046 O O . ASP A 1 271 ? 22.756 -8.154 5.770 1.00 87.75 271 ASP A O 1
ATOM 2050 N N . ALA A 1 272 ? 22.411 -6.579 4.224 1.00 89.75 272 ALA A N 1
ATOM 2051 C CA . ALA A 1 272 ? 21.079 -6.206 4.706 1.00 89.75 272 ALA A CA 1
ATOM 2052 C C . ALA A 1 272 ? 20.064 -7.361 4.565 1.00 89.75 272 ALA A C 1
ATOM 2054 O O . ALA A 1 272 ? 20.295 -8.320 3.815 1.00 89.75 272 ALA A O 1
ATOM 2055 N N . ALA A 1 273 ? 18.925 -7.253 5.262 1.00 87.56 273 ALA A N 1
ATOM 2056 C CA . ALA A 1 273 ? 17.869 -8.276 5.296 1.00 87.56 273 ALA A CA 1
ATOM 2057 C C . ALA A 1 273 ? 18.309 -9.621 5.918 1.00 87.56 273 ALA A C 1
ATOM 2059 O O . ALA A 1 273 ? 17.801 -10.680 5.565 1.00 87.56 273 ALA A O 1
ATOM 2060 N N . LEU A 1 274 ? 19.277 -9.587 6.843 1.00 89.38 274 LEU A N 1
ATOM 2061 C CA . LEU A 1 274 ? 19.719 -10.747 7.636 1.00 89.38 274 LEU A CA 1
ATOM 2062 C C . LEU A 1 274 ? 19.452 -10.582 9.140 1.00 89.38 274 LEU A C 1
ATOM 2064 O O . LEU A 1 274 ? 19.792 -11.463 9.928 1.00 89.38 274 LEU A O 1
ATOM 2068 N N . TRP A 1 275 ? 18.824 -9.478 9.553 1.00 87.81 275 TRP A N 1
ATOM 2069 C CA . TRP A 1 275 ? 18.620 -9.097 10.955 1.00 87.81 275 TRP A CA 1
ATOM 2070 C C . TRP A 1 275 ? 17.916 -10.169 11.805 1.00 87.81 275 TRP A C 1
ATOM 2072 O O . TRP A 1 275 ? 18.250 -10.360 12.974 1.00 87.81 275 TRP A O 1
ATOM 2082 N N . ARG A 1 276 ? 17.015 -10.960 11.210 1.00 85.81 276 ARG A N 1
ATOM 2083 C CA . ARG A 1 276 ? 16.331 -12.079 11.885 1.00 85.81 276 ARG A CA 1
ATOM 2084 C C . ARG A 1 276 ? 17.294 -13.167 12.381 1.00 85.81 276 ARG A C 1
ATOM 2086 O O . ARG A 1 276 ? 17.046 -13.801 13.405 1.00 85.81 276 ARG A O 1
ATOM 2093 N N . ILE A 1 277 ? 18.430 -13.350 11.707 1.00 84.56 277 ILE A N 1
ATOM 2094 C CA . ILE A 1 277 ? 19.491 -14.279 12.126 1.00 84.56 277 ILE A CA 1
ATOM 2095 C C . ILE A 1 277 ? 20.204 -13.762 13.383 1.00 84.56 277 ILE A C 1
ATOM 2097 O O . ILE A 1 277 ? 20.548 -14.548 14.271 1.00 84.56 277 ILE A O 1
ATOM 2101 N N . PHE A 1 278 ? 20.415 -12.447 13.473 1.00 80.94 278 PHE A N 1
ATOM 2102 C CA . PHE A 1 278 ? 21.086 -11.797 14.601 1.00 80.94 278 PHE A CA 1
ATOM 2103 C C . PHE A 1 278 ? 20.167 -11.675 15.822 1.00 80.94 278 PHE A C 1
ATOM 2105 O O . PHE A 1 278 ? 20.570 -12.052 16.917 1.00 80.94 278 PHE A O 1
ATOM 2112 N N . SER A 1 279 ? 18.905 -11.278 15.623 1.00 77.38 279 SER A N 1
ATOM 2113 C CA . SER A 1 279 ? 17.906 -11.131 16.700 1.00 77.38 279 SER A CA 1
ATOM 2114 C C . SER A 1 279 ? 17.593 -12.427 17.464 1.00 77.38 279 SER A C 1
ATOM 2116 O O . SER A 1 279 ? 17.093 -12.377 18.582 1.00 77.38 279 SER A O 1
ATOM 2118 N N . THR A 1 280 ? 17.904 -13.590 16.883 1.00 76.19 280 THR A N 1
ATOM 2119 C CA . THR A 1 280 ? 17.650 -14.915 17.473 1.00 76.19 280 THR A CA 1
ATOM 2120 C C . THR A 1 280 ? 18.886 -15.561 18.111 1.00 76.19 280 THR A C 1
ATOM 2122 O O . THR A 1 280 ? 18.837 -16.728 18.502 1.00 76.19 280 THR A O 1
ATOM 2125 N N . GLN A 1 281 ? 20.024 -14.858 18.192 1.00 75.56 281 GLN A N 1
ATOM 2126 C CA . GLN A 1 281 ? 21.209 -15.362 18.897 1.00 75.56 281 GLN A CA 1
ATOM 2127 C C . GLN A 1 281 ? 21.030 -15.255 20.416 1.00 75.56 281 GLN A C 1
ATOM 2129 O O . GLN A 1 281 ? 20.592 -14.224 20.919 1.00 75.56 281 GLN A O 1
ATOM 2134 N N . SER A 1 282 ? 21.448 -16.287 21.155 1.00 74.38 282 SER A N 1
ATOM 2135 C CA . SER A 1 282 ? 21.670 -16.147 22.596 1.00 74.38 282 SER A CA 1
ATOM 2136 C C . SER A 1 282 ? 22.929 -15.321 22.875 1.00 74.38 282 SER A C 1
ATOM 2138 O O . SER A 1 282 ? 23.797 -15.178 22.008 1.00 74.38 282 SER A O 1
ATOM 2140 N N . ARG A 1 283 ? 23.064 -14.836 24.113 1.00 72.56 283 ARG A N 1
ATOM 2141 C CA . ARG A 1 283 ? 24.259 -14.130 24.597 1.00 72.56 283 ARG A CA 1
ATOM 2142 C C . ARG A 1 283 ? 25.545 -14.927 24.343 1.00 72.56 283 ARG A C 1
ATOM 2144 O O . ARG A 1 283 ? 26.500 -14.390 23.786 1.00 72.56 283 ARG A O 1
ATOM 2151 N N . ASP A 1 284 ? 25.532 -16.223 24.652 1.00 73.12 284 ASP A N 1
ATOM 2152 C CA . ASP A 1 284 ? 26.685 -17.110 24.443 1.00 73.12 284 ASP A CA 1
ATOM 2153 C C . ASP A 1 284 ? 26.988 -17.312 22.951 1.00 73.12 284 ASP A C 1
ATOM 2155 O O . ASP A 1 284 ? 28.148 -17.341 22.542 1.00 73.12 284 ASP A O 1
ATOM 2159 N N . CYS A 1 285 ? 25.952 -17.365 22.103 1.00 75.81 285 CYS A N 1
ATOM 2160 C CA . CYS A 1 285 ? 26.133 -17.428 20.654 1.00 75.81 285 CYS A CA 1
ATOM 2161 C C . CYS A 1 285 ? 26.743 -16.135 20.091 1.00 75.81 285 CYS A C 1
ATOM 2163 O O . CYS A 1 285 ? 27.614 -16.211 19.227 1.00 75.81 285 CYS A O 1
ATOM 2165 N N . LEU A 1 286 ? 26.314 -14.957 20.563 1.00 71.56 286 LEU A N 1
ATOM 2166 C CA . LEU A 1 286 ? 26.897 -13.667 20.166 1.00 71.56 286 LEU A CA 1
ATOM 2167 C C . LEU A 1 286 ? 28.371 -13.569 20.574 1.00 71.56 286 LEU A C 1
ATOM 2169 O O . LEU A 1 286 ? 29.201 -13.143 19.766 1.00 71.56 286 LEU A O 1
ATOM 2173 N N . LEU A 1 287 ? 28.702 -14.025 21.788 1.00 70.00 287 LEU A N 1
ATOM 2174 C CA . LEU A 1 287 ? 30.080 -14.117 22.270 1.00 70.00 287 LEU A CA 1
ATOM 2175 C C . LEU A 1 287 ? 30.915 -15.044 21.373 1.00 70.00 287 LEU A C 1
ATOM 2177 O O . LEU A 1 287 ? 31.986 -14.654 20.911 1.00 70.00 287 LEU A O 1
ATOM 2181 N N . PHE A 1 288 ? 30.405 -16.238 21.061 1.00 70.56 288 PHE A N 1
ATOM 2182 C CA . PHE A 1 288 ? 31.085 -17.201 20.191 1.00 70.56 288 PHE A CA 1
ATOM 2183 C C . PHE A 1 288 ? 31.266 -16.707 18.748 1.00 70.56 288 PHE A C 1
ATOM 2185 O O . PHE A 1 288 ? 32.259 -17.033 18.096 1.00 70.56 288 PHE A O 1
ATOM 2192 N N . ASN A 1 289 ? 30.346 -15.881 18.245 1.00 70.19 289 ASN A N 1
ATOM 2193 C CA . ASN A 1 289 ? 30.468 -15.250 16.930 1.00 70.19 289 ASN A CA 1
ATOM 2194 C C . ASN A 1 289 ? 31.543 -14.141 16.891 1.00 70.19 289 ASN A C 1
ATOM 2196 O O . ASN A 1 289 ? 31.901 -13.691 15.805 1.00 70.19 289 ASN A O 1
ATOM 2200 N N . GLY A 1 290 ? 32.065 -13.706 18.046 1.00 66.19 290 GLY A N 1
ATOM 2201 C CA . GLY A 1 290 ? 33.072 -12.646 18.146 1.00 66.19 290 GLY A CA 1
ATOM 2202 C C . GLY A 1 290 ? 32.527 -11.239 17.888 1.00 66.19 290 GLY A C 1
ATOM 2203 O O . GLY A 1 290 ? 33.302 -10.332 17.603 1.00 66.19 290 GLY A O 1
ATOM 2204 N N . GLU A 1 291 ? 31.206 -11.045 17.967 1.00 68.12 291 GLU A N 1
ATOM 2205 C CA . GLU A 1 291 ? 30.550 -9.769 17.638 1.00 68.12 291 GLU A CA 1
ATOM 2206 C C . GLU A 1 291 ? 30.147 -8.950 18.869 1.00 68.12 291 GLU A C 1
ATOM 2208 O O . GLU A 1 291 ? 29.591 -7.869 18.717 1.00 68.12 291 GLU A O 1
ATOM 2213 N N . LEU A 1 292 ? 30.447 -9.423 20.085 1.00 69.00 292 LEU A N 1
ATOM 2214 C CA . LEU A 1 292 ? 29.944 -8.821 21.324 1.00 69.00 292 LEU A CA 1
ATOM 2215 C C . LEU A 1 292 ? 30.281 -7.322 21.456 1.00 69.00 292 LEU A C 1
ATOM 2217 O O . LEU A 1 292 ? 29.410 -6.541 21.812 1.00 69.00 292 LEU A O 1
ATOM 2221 N N . ALA A 1 293 ? 31.499 -6.901 21.089 1.00 68.75 293 ALA A N 1
ATOM 2222 C CA . ALA A 1 293 ? 31.913 -5.490 21.145 1.00 68.75 293 ALA A CA 1
ATOM 2223 C C . ALA A 1 293 ? 31.192 -4.578 20.135 1.00 68.75 293 ALA A C 1
ATOM 2225 O O . ALA A 1 293 ? 31.277 -3.358 20.244 1.00 68.75 293 ALA A O 1
ATOM 2226 N N . CYS A 1 294 ? 30.526 -5.151 19.128 1.00 76.00 294 CYS A N 1
ATOM 2227 C CA . CYS A 1 294 ? 29.748 -4.400 18.145 1.00 76.00 294 CYS A CA 1
ATOM 2228 C C . CYS A 1 294 ? 28.255 -4.329 18.496 1.00 76.00 294 CYS A C 1
ATOM 2230 O O . CYS A 1 294 ? 27.515 -3.593 17.845 1.00 76.00 294 CYS A O 1
ATOM 2232 N N . MET A 1 295 ? 27.811 -5.097 19.493 1.00 82.12 295 MET A N 1
ATOM 2233 C CA . MET A 1 295 ? 26.406 -5.201 19.866 1.00 82.12 295 MET A CA 1
ATOM 2234 C C . MET A 1 295 ? 26.071 -4.204 20.981 1.00 82.12 295 MET A C 1
ATOM 2236 O O . MET A 1 295 ? 26.891 -4.009 21.878 1.00 82.12 295 MET A O 1
ATOM 2240 N N . PRO A 1 296 ? 24.885 -3.579 20.947 1.00 87.00 296 PRO A N 1
ATOM 2241 C CA . PRO A 1 296 ? 24.446 -2.687 22.013 1.00 87.00 296 PRO A CA 1
ATOM 2242 C C . PRO A 1 296 ? 24.082 -3.439 23.312 1.00 87.00 296 PRO A C 1
ATOM 2244 O O . PRO A 1 296 ? 23.782 -4.638 23.246 1.00 87.00 296 PRO A O 1
ATOM 2247 N N . PRO A 1 297 ? 24.055 -2.754 24.477 1.00 82.19 297 PRO A N 1
ATOM 2248 C CA . PRO A 1 297 ? 23.746 -3.333 25.789 1.00 82.19 297 PRO A CA 1
ATOM 2249 C C . PRO A 1 297 ? 22.511 -4.234 25.830 1.00 82.19 297 PRO A C 1
ATOM 2251 O O . PRO A 1 297 ? 22.554 -5.355 26.346 1.00 82.19 297 PRO A O 1
ATOM 2254 N N . GLU A 1 298 ? 21.417 -3.804 25.205 1.00 82.56 298 GLU A N 1
ATOM 2255 C CA . GLU A 1 298 ? 20.154 -4.540 25.187 1.00 82.56 298 GLU A CA 1
ATOM 2256 C C . GLU A 1 298 ? 20.225 -5.878 24.428 1.00 82.56 298 GLU A C 1
ATOM 2258 O O . GLU A 1 298 ? 19.326 -6.717 24.537 1.00 82.56 298 GLU A O 1
ATOM 2263 N N . MET A 1 299 ? 21.287 -6.138 23.655 1.00 80.81 299 MET A N 1
ATOM 2264 C CA . MET A 1 299 ? 21.491 -7.449 23.034 1.00 80.81 299 MET A CA 1
ATOM 2265 C C . MET A 1 299 ? 21.944 -8.515 24.036 1.00 80.81 299 MET A C 1
ATOM 2267 O O . MET A 1 299 ? 21.647 -9.688 23.807 1.00 80.81 299 MET A O 1
ATOM 2271 N N . PHE A 1 300 ? 22.607 -8.141 25.137 1.00 72.94 300 PHE A N 1
ATOM 2272 C CA . PHE A 1 300 ? 23.188 -9.089 26.098 1.00 72.94 300 PHE A CA 1
ATOM 2273 C C . PHE A 1 300 ? 22.705 -8.948 27.549 1.00 72.94 300 PHE A C 1
ATOM 2275 O O . PHE A 1 300 ? 22.922 -9.881 28.326 1.00 72.94 300 PHE A O 1
ATOM 2282 N N . MET A 1 301 ? 22.041 -7.850 27.921 1.00 66.88 301 MET A N 1
ATOM 2283 C CA . MET A 1 301 ? 21.380 -7.725 29.225 1.00 66.88 301 MET A CA 1
ATOM 2284 C C . MET A 1 301 ? 20.078 -8.547 29.224 1.00 66.88 301 MET A C 1
ATOM 2286 O O . MET A 1 301 ? 19.238 -8.401 28.337 1.00 66.88 301 MET A O 1
ATOM 2290 N N . ILE A 1 302 ? 19.960 -9.483 30.170 1.00 53.94 302 ILE A N 1
ATOM 2291 C CA . ILE A 1 302 ? 18.830 -10.408 30.313 1.00 53.94 302 ILE A CA 1
ATOM 2292 C C . ILE A 1 302 ? 17.850 -9.794 31.312 1.00 53.94 302 ILE A C 1
ATOM 2294 O O . ILE A 1 302 ? 18.190 -9.702 32.487 1.00 53.94 302 ILE A O 1
ATOM 2298 N N . ASP A 1 303 ? 16.638 -9.467 30.874 1.00 45.84 303 ASP A N 1
ATOM 2299 C CA . ASP A 1 303 ? 15.470 -9.536 31.752 1.00 45.84 303 ASP A CA 1
ATOM 2300 C C . ASP A 1 303 ? 14.614 -10.704 31.266 1.00 45.84 303 ASP A C 1
ATOM 2302 O O . ASP A 1 303 ? 13.929 -10.617 30.249 1.00 45.84 303 ASP A O 1
ATOM 2306 N N . GLU A 1 304 ? 14.661 -11.832 31.983 1.00 44.16 304 GLU A N 1
ATOM 2307 C CA . GLU A 1 304 ? 13.790 -12.990 31.713 1.00 44.16 304 GLU A CA 1
ATOM 2308 C C . GLU A 1 304 ? 12.296 -12.636 31.857 1.00 44.16 304 GLU A C 1
ATOM 2310 O O . GLU A 1 304 ? 11.434 -13.397 31.421 1.00 44.16 304 GLU A O 1
ATOM 2315 N N . ALA A 1 305 ? 11.982 -11.484 32.460 1.00 41.88 305 ALA A N 1
ATOM 2316 C CA . ALA A 1 305 ? 10.626 -11.054 32.764 1.00 41.88 305 ALA A CA 1
ATOM 2317 C C . ALA A 1 305 ? 9.970 -10.180 31.683 1.00 41.88 305 ALA A C 1
ATOM 2319 O O . ALA A 1 305 ? 8.743 -10.095 31.672 1.00 41.88 305 ALA A O 1
ATOM 2320 N N . ASP A 1 306 ? 10.728 -9.557 30.774 1.00 40.69 306 ASP A N 1
ATOM 2321 C CA . ASP A 1 306 ? 10.160 -8.600 29.820 1.00 40.69 306 ASP A CA 1
ATOM 2322 C C . ASP A 1 306 ? 10.493 -9.006 28.382 1.00 40.69 306 ASP A C 1
ATOM 2324 O O . ASP A 1 306 ? 11.530 -8.681 27.809 1.00 40.69 306 ASP A O 1
ATOM 2328 N N . ASN A 1 307 ? 9.564 -9.741 27.772 1.00 41.69 307 ASN A N 1
ATOM 2329 C CA . ASN A 1 307 ? 9.593 -10.171 26.372 1.00 41.69 307 ASN A CA 1
ATOM 2330 C C . ASN A 1 307 ? 9.359 -8.980 25.405 1.00 41.69 307 ASN A C 1
ATOM 2332 O O . ASN A 1 307 ? 8.687 -9.114 24.379 1.00 41.69 307 ASN A O 1
ATOM 2336 N N . GLN A 1 308 ? 9.852 -7.785 25.748 1.00 43.09 308 GLN A N 1
ATOM 2337 C CA . GLN A 1 308 ? 9.746 -6.600 24.908 1.00 43.09 308 GLN A CA 1
ATOM 2338 C C . GLN A 1 308 ? 10.589 -6.812 23.646 1.00 43.09 308 GLN A C 1
ATOM 2340 O O . GLN A 1 308 ? 11.794 -7.060 23.686 1.00 43.09 308 GLN A O 1
ATOM 2345 N N . SER A 1 309 ? 9.916 -6.748 22.497 1.00 54.56 309 SER A N 1
ATOM 2346 C CA . SER A 1 309 ? 10.525 -6.784 21.170 1.00 54.56 309 SER A CA 1
ATOM 2347 C C . SER A 1 309 ? 11.614 -5.714 21.064 1.00 54.56 309 SER A C 1
ATOM 2349 O O . SER A 1 309 ? 11.306 -4.525 21.035 1.00 54.56 309 SER A O 1
ATOM 2351 N N . LYS A 1 310 ? 12.878 -6.136 20.965 1.00 68.81 310 LYS A N 1
ATOM 2352 C CA . LYS A 1 310 ? 14.036 -5.246 20.794 1.00 68.81 310 LYS A CA 1
ATOM 2353 C C . LYS A 1 310 ? 13.894 -4.463 19.484 1.00 68.81 310 LYS A C 1
ATOM 2355 O O . LYS A 1 310 ? 13.751 -5.075 18.424 1.00 68.81 310 LYS A O 1
ATOM 2360 N N . ASP A 1 311 ? 13.923 -3.131 19.545 1.00 81.56 311 ASP A N 1
ATOM 2361 C CA . ASP A 1 311 ? 13.770 -2.280 18.361 1.00 81.56 311 ASP A CA 1
ATOM 2362 C C . ASP A 1 311 ? 15.001 -2.406 17.447 1.00 81.56 311 ASP A C 1
ATOM 2364 O O . ASP A 1 311 ? 16.060 -1.816 17.679 1.00 81.56 311 ASP A O 1
ATOM 2368 N N . ALA A 1 312 ? 14.853 -3.192 16.379 1.00 85.94 312 ALA A N 1
ATOM 2369 C CA . ALA A 1 312 ? 15.902 -3.454 15.400 1.00 85.94 312 ALA A CA 1
ATOM 2370 C C . ALA A 1 312 ? 16.449 -2.170 14.749 1.00 85.94 312 ALA A C 1
ATOM 2372 O O . ALA A 1 312 ? 17.623 -2.127 14.373 1.00 85.94 312 ALA A O 1
ATOM 2373 N N . SER A 1 313 ? 15.639 -1.106 14.663 1.00 88.81 313 SER A N 1
ATOM 2374 C CA . SER A 1 313 ? 16.091 0.182 14.140 1.00 88.81 313 SER A CA 1
ATOM 2375 C C . SER A 1 313 ? 17.121 0.831 15.064 1.00 88.81 313 SER A C 1
ATOM 2377 O O . SER A 1 313 ? 18.131 1.339 14.583 1.00 88.81 313 SER A O 1
ATOM 2379 N N . LYS A 1 314 ? 16.942 0.742 16.388 1.00 92.31 314 LYS A N 1
ATOM 2380 C CA . LYS A 1 314 ? 17.879 1.300 17.378 1.00 92.31 314 LYS A CA 1
ATOM 2381 C C . LYS A 1 314 ? 19.185 0.511 17.458 1.00 92.31 314 LYS A C 1
ATOM 2383 O O . LYS A 1 314 ? 20.233 1.103 17.725 1.00 92.31 314 LYS A O 1
ATOM 2388 N N . VAL A 1 315 ? 19.149 -0.789 17.157 1.00 91.12 315 VAL A N 1
ATOM 2389 C CA . VAL A 1 315 ? 20.358 -1.619 17.000 1.00 91.12 315 VAL A CA 1
ATOM 2390 C C . VAL A 1 315 ? 21.185 -1.156 15.795 1.00 91.12 315 VAL A C 1
ATOM 2392 O O . VAL A 1 315 ? 22.411 -1.072 15.877 1.00 91.12 315 VAL A O 1
ATOM 2395 N N . ASP A 1 316 ? 20.535 -0.787 14.687 1.00 93.44 316 ASP A N 1
ATOM 2396 C CA . ASP A 1 316 ? 21.225 -0.218 13.521 1.00 93.44 316 ASP A CA 1
ATOM 2397 C C . ASP A 1 316 ? 21.868 1.137 13.823 1.00 93.44 316 ASP A C 1
ATOM 2399 O O . ASP A 1 316 ? 22.971 1.407 13.348 1.00 93.44 316 ASP A O 1
ATOM 2403 N N . ILE A 1 317 ? 21.210 1.975 14.629 1.00 94.56 317 ILE A N 1
ATOM 2404 C CA . ILE A 1 317 ? 21.742 3.280 15.045 1.00 94.56 317 ILE A CA 1
ATOM 2405 C C . ILE A 1 317 ? 22.995 3.112 15.905 1.00 94.56 317 ILE A C 1
ATOM 2407 O O . ILE A 1 317 ? 23.997 3.781 15.651 1.00 94.56 317 ILE A O 1
ATOM 2411 N N . TRP A 1 318 ? 22.989 2.167 16.847 1.00 93.00 318 TRP A N 1
ATOM 2412 C CA . TRP A 1 318 ? 24.192 1.808 17.600 1.00 93.00 318 TRP A CA 1
ATOM 2413 C C . TRP A 1 318 ? 25.326 1.359 16.673 1.00 93.00 318 TRP A C 1
ATOM 2415 O O . TRP A 1 318 ? 26.439 1.889 16.718 1.00 93.00 318 TRP A O 1
ATOM 2425 N N . GLY A 1 319 ? 25.026 0.427 15.761 1.00 92.75 319 GLY A N 1
ATOM 2426 C CA . GLY A 1 319 ? 25.984 -0.032 14.757 1.00 92.75 319 GLY A CA 1
ATOM 2427 C C . GLY A 1 319 ? 26.513 1.112 13.885 1.00 92.75 319 GLY A C 1
ATOM 2428 O O . GLY A 1 319 ? 27.690 1.122 13.525 1.00 92.75 319 GLY A O 1
ATOM 2429 N N . PHE A 1 320 ? 25.689 2.123 13.598 1.00 95.00 320 PHE A N 1
ATOM 2430 C CA . PHE A 1 320 ? 26.095 3.316 12.859 1.00 95.00 320 PHE A CA 1
ATOM 2431 C C . PHE A 1 320 ? 27.037 4.214 13.675 1.00 95.00 320 PHE A C 1
ATOM 2433 O O . PHE A 1 320 ? 28.022 4.712 13.128 1.00 95.00 320 PHE A O 1
ATOM 2440 N N . GLY A 1 321 ? 26.808 4.360 14.983 1.00 93.69 321 GLY A N 1
ATOM 2441 C CA . GLY A 1 321 ? 27.729 5.032 15.907 1.00 93.69 321 GLY A CA 1
ATOM 2442 C C . GLY A 1 321 ? 29.111 4.377 15.943 1.00 93.69 321 GLY A C 1
ATOM 2443 O O . GLY A 1 321 ? 30.133 5.049 15.776 1.00 93.69 321 GLY A O 1
ATOM 2444 N N . LEU A 1 322 ? 29.151 3.047 16.067 1.00 91.69 322 LEU A N 1
ATOM 2445 C CA . LEU A 1 322 ? 30.403 2.285 16.031 1.00 91.69 322 LEU A CA 1
ATOM 2446 C C . LEU A 1 322 ? 31.081 2.349 14.662 1.00 91.69 322 LEU A C 1
ATOM 2448 O O . LEU A 1 322 ? 32.304 2.479 14.579 1.00 91.69 322 LEU A O 1
ATOM 2452 N N . PHE A 1 323 ? 30.299 2.296 13.584 1.00 94.06 323 PHE A N 1
ATOM 2453 C CA . PHE A 1 323 ? 30.789 2.482 12.224 1.00 94.06 323 PHE A CA 1
ATOM 2454 C C . PHE A 1 323 ? 31.458 3.852 12.055 1.00 94.06 323 PHE A C 1
ATOM 2456 O O . PHE A 1 323 ? 32.591 3.909 11.576 1.00 94.06 323 PHE A O 1
ATOM 2463 N N . MET A 1 324 ? 30.813 4.936 12.506 1.00 94.44 324 MET A N 1
ATOM 2464 C CA . MET A 1 324 ? 31.379 6.290 12.497 1.00 94.44 324 MET A CA 1
ATOM 2465 C C . MET A 1 324 ? 32.711 6.346 13.254 1.00 94.44 324 MET A C 1
ATOM 2467 O O . MET A 1 324 ? 33.708 6.821 12.705 1.00 94.44 324 MET A O 1
ATOM 2471 N N . TYR A 1 325 ? 32.754 5.805 14.475 1.00 93.56 325 TYR A N 1
ATOM 2472 C CA . TYR A 1 325 ? 33.959 5.789 15.305 1.00 93.56 325 TYR A CA 1
ATOM 2473 C C . TYR A 1 325 ? 35.110 5.012 14.647 1.00 93.56 325 TYR A C 1
ATOM 2475 O O . TYR A 1 325 ? 36.204 5.549 14.441 1.00 93.56 325 TYR A O 1
ATOM 2483 N N . ARG A 1 326 ? 34.870 3.755 14.255 1.00 92.81 326 ARG A N 1
ATOM 2484 C CA . ARG A 1 326 ? 35.906 2.893 13.664 1.00 92.81 326 ARG A CA 1
ATOM 2485 C C . ARG A 1 326 ? 36.399 3.460 12.332 1.00 92.81 326 ARG A C 1
ATOM 2487 O O . ARG A 1 326 ? 37.602 3.444 12.073 1.00 92.81 326 ARG A O 1
ATOM 2494 N N . LEU A 1 327 ? 35.508 4.017 11.508 1.00 94.50 327 LEU A N 1
ATOM 2495 C CA . LEU A 1 327 ? 35.882 4.613 10.225 1.00 94.50 327 LEU A CA 1
ATOM 2496 C C . LEU A 1 327 ? 36.749 5.868 10.408 1.00 94.50 327 LEU A C 1
ATOM 2498 O O . LEU A 1 327 ? 37.777 6.005 9.740 1.00 94.50 327 LEU A O 1
ATOM 2502 N N . ALA A 1 328 ? 36.380 6.753 11.337 1.00 93.62 328 ALA A N 1
ATOM 2503 C CA . ALA A 1 328 ? 37.090 8.004 11.596 1.00 93.62 328 ALA A CA 1
ATOM 2504 C C . ALA A 1 328 ? 38.455 7.797 12.273 1.00 93.62 328 ALA A C 1
ATOM 2506 O O . ALA A 1 328 ? 39.449 8.444 11.917 1.00 93.62 328 ALA A O 1
ATOM 2507 N N . TYR A 1 329 ? 38.534 6.887 13.245 1.00 92.25 329 TYR A N 1
ATOM 2508 C CA . TYR A 1 329 ? 39.703 6.770 14.122 1.00 92.25 329 TYR A CA 1
ATOM 2509 C C . TYR A 1 329 ? 40.550 5.522 13.874 1.00 92.25 329 TYR A C 1
ATOM 2511 O O . TYR A 1 329 ? 41.710 5.506 14.281 1.00 92.25 329 TYR A O 1
ATOM 2519 N N . GLY A 1 330 ? 40.023 4.502 13.189 1.00 90.00 330 GLY A N 1
ATOM 2520 C CA . GLY A 1 330 ? 40.743 3.247 12.947 1.00 90.00 330 GLY A CA 1
ATOM 2521 C C . GLY A 1 330 ? 41.077 2.487 14.231 1.00 90.00 330 GLY A C 1
ATOM 2522 O O . GLY A 1 330 ? 42.073 1.771 14.277 1.00 90.00 330 GLY A O 1
ATOM 2523 N N . ARG A 1 331 ? 40.283 2.694 15.288 1.00 86.12 331 ARG A N 1
ATOM 2524 C CA . ARG A 1 331 ? 40.434 2.057 16.598 1.00 86.12 331 ARG A CA 1
ATOM 2525 C C . ARG A 1 331 ? 39.202 1.232 16.914 1.00 86.12 331 ARG A C 1
ATOM 2527 O O . ARG A 1 331 ? 38.097 1.613 16.532 1.00 86.12 331 ARG A O 1
ATOM 2534 N N . GLU A 1 332 ? 39.404 0.138 17.636 1.00 82.50 332 GLU A N 1
ATOM 2535 C CA . GLU A 1 332 ? 38.295 -0.575 18.256 1.00 82.50 332 GLU A CA 1
ATOM 2536 C C . GLU A 1 332 ? 37.767 0.244 19.448 1.00 82.50 332 GLU A C 1
ATOM 2538 O O . GLU A 1 332 ? 38.571 0.811 20.192 1.00 82.50 332 GLU A O 1
ATOM 2543 N N . PRO A 1 333 ? 36.437 0.351 19.609 1.00 78.19 333 PRO A N 1
ATOM 2544 C CA . PRO A 1 333 ? 35.808 1.169 20.648 1.00 78.19 333 PRO A CA 1
ATOM 2545 C C . PRO A 1 333 ? 36.090 0.638 22.059 1.00 78.19 333 PRO A C 1
ATOM 2547 O O . PRO A 1 333 ? 36.272 1.421 22.988 1.00 78.19 333 PRO A O 1
ATOM 2550 N N . PHE A 1 334 ? 36.161 -0.688 22.201 1.00 80.94 334 PHE A N 1
ATOM 2551 C CA . PHE A 1 334 ? 36.290 -1.380 23.476 1.00 80.94 334 PHE A CA 1
ATOM 2552 C C . PHE A 1 334 ? 37.420 -2.407 23.394 1.00 80.94 334 PHE A C 1
ATOM 2554 O O . PHE A 1 334 ? 37.404 -3.297 22.540 1.00 80.94 334 PHE A O 1
ATOM 2561 N N . ASP A 1 335 ? 38.393 -2.309 24.300 1.00 77.06 335 ASP A N 1
ATOM 2562 C CA . ASP A 1 335 ? 39.416 -3.342 24.465 1.00 77.06 335 ASP A CA 1
ATOM 2563 C C . ASP A 1 335 ? 38.849 -4.492 25.305 1.00 77.06 335 ASP A C 1
ATOM 2565 O O . ASP A 1 335 ? 38.821 -4.436 26.542 1.00 77.06 335 ASP A O 1
ATOM 2569 N N . ILE A 1 336 ? 38.328 -5.504 24.610 1.00 76.56 336 ILE A N 1
ATOM 2570 C CA . ILE A 1 336 ? 37.662 -6.670 25.204 1.00 76.56 336 ILE A CA 1
ATOM 2571 C C . ILE A 1 336 ? 38.554 -7.915 25.250 1.00 76.56 336 ILE A C 1
ATOM 2573 O O . ILE A 1 336 ? 38.138 -8.953 25.770 1.00 76.56 336 ILE A O 1
ATOM 2577 N N . GLU A 1 337 ? 39.763 -7.872 24.682 1.00 74.12 337 GLU A N 1
ATOM 2578 C CA . GLU A 1 337 ? 40.568 -9.083 24.560 1.00 74.12 337 GLU A CA 1
ATOM 2579 C C . GLU A 1 337 ? 41.017 -9.599 25.938 1.00 74.12 337 GLU A C 1
ATOM 2581 O O . GLU A 1 337 ? 41.672 -8.910 26.712 1.00 74.12 337 GLU A O 1
ATOM 2586 N N . GLY A 1 338 ? 40.656 -10.850 26.247 1.00 75.94 338 GLY A N 1
ATOM 2587 C CA . GLY A 1 338 ? 41.020 -11.514 27.504 1.00 75.94 338 GLY A CA 1
ATOM 2588 C C . GLY A 1 338 ? 40.126 -11.177 28.701 1.00 75.94 338 GLY A C 1
ATOM 2589 O O . GLY A 1 338 ? 40.369 -11.709 29.782 1.00 75.94 338 GLY A O 1
ATOM 2590 N N . LYS A 1 339 ? 39.096 -10.343 28.523 1.00 77.56 339 LYS A N 1
ATOM 2591 C CA . LYS A 1 339 ? 38.159 -9.961 29.586 1.00 77.56 339 LYS A CA 1
ATOM 2592 C C . LYS A 1 339 ? 36.979 -10.930 29.682 1.00 77.56 339 LYS A C 1
ATOM 2594 O O . LYS A 1 339 ? 36.553 -11.500 28.677 1.00 77.56 339 LYS A O 1
ATOM 2599 N N . ALA A 1 340 ? 36.469 -11.130 30.896 1.00 77.50 340 ALA A N 1
ATOM 2600 C CA . ALA A 1 340 ? 35.274 -11.937 31.143 1.00 77.50 340 ALA A CA 1
ATOM 2601 C C . ALA A 1 340 ? 34.013 -11.244 30.597 1.00 77.50 340 ALA A C 1
ATOM 2603 O O . ALA A 1 340 ? 33.999 -10.026 30.429 1.00 77.50 340 ALA A O 1
ATOM 2604 N N . LEU A 1 341 ? 32.946 -12.007 30.344 1.00 73.81 341 LEU A N 1
ATOM 2605 C CA . LEU A 1 341 ? 31.703 -11.482 29.771 1.00 73.81 341 LEU A CA 1
ATOM 2606 C C . LEU A 1 341 ? 31.109 -10.350 30.616 1.00 73.81 341 LEU A C 1
ATOM 2608 O O . LEU A 1 341 ? 30.759 -9.318 30.054 1.00 73.81 341 LEU A O 1
ATOM 2612 N N . GLU A 1 342 ? 31.071 -10.495 31.944 1.00 77.19 342 GLU A N 1
ATOM 2613 C CA . GLU A 1 342 ? 30.590 -9.439 32.843 1.00 77.19 342 GLU A CA 1
ATOM 2614 C C . GLU A 1 342 ? 31.403 -8.148 32.686 1.00 77.19 342 GLU A C 1
ATOM 2616 O O . GLU A 1 342 ? 30.829 -7.067 32.608 1.00 77.19 342 GLU A O 1
ATOM 2621 N N . GLN A 1 343 ? 32.728 -8.262 32.549 1.00 78.81 343 GLN A N 1
ATOM 2622 C CA . GLN A 1 343 ? 33.609 -7.111 32.340 1.00 78.81 343 GLN A CA 1
ATOM 2623 C C . GLN A 1 343 ? 33.378 -6.460 30.976 1.00 78.81 343 GLN A C 1
ATOM 2625 O O . GLN A 1 343 ? 33.500 -5.247 30.854 1.00 78.81 343 GLN A O 1
ATOM 2630 N N . VAL A 1 344 ? 33.066 -7.244 29.938 1.00 75.56 344 VAL A N 1
ATOM 2631 C CA . VAL A 1 344 ? 32.734 -6.694 28.617 1.00 75.56 344 VAL A CA 1
ATOM 2632 C C . VAL A 1 344 ? 31.386 -5.981 28.651 1.00 75.56 344 VAL A C 1
ATOM 2634 O O . VAL A 1 344 ? 31.287 -4.876 28.130 1.00 75.56 344 VAL A O 1
ATOM 2637 N N . CYS A 1 345 ? 30.373 -6.562 29.295 1.00 75.81 345 CYS A N 1
ATOM 2638 C CA . CYS A 1 345 ? 29.082 -5.905 29.488 1.00 75.81 345 CYS A CA 1
ATOM 2639 C C . CYS A 1 345 ? 29.242 -4.583 30.250 1.00 75.81 345 CYS A C 1
ATOM 2641 O O . CYS A 1 345 ? 28.663 -3.574 29.853 1.00 75.81 345 CYS A O 1
ATOM 2643 N N . GLU A 1 346 ? 30.075 -4.571 31.293 1.00 77.81 346 GLU A N 1
ATOM 2644 C CA . GLU A 1 346 ? 30.407 -3.365 32.051 1.00 77.81 346 GLU A CA 1
ATOM 2645 C C . GLU A 1 346 ? 31.158 -2.340 31.183 1.00 77.81 346 GLU A C 1
ATOM 2647 O O . GLU A 1 346 ? 30.776 -1.178 31.158 1.00 77.81 346 GLU A O 1
ATOM 2652 N N . LEU A 1 347 ? 32.149 -2.753 30.383 1.00 78.38 347 LEU A N 1
ATOM 2653 C CA . LEU A 1 347 ? 32.869 -1.859 29.459 1.00 78.38 347 LEU A CA 1
ATOM 2654 C C . LEU A 1 347 ? 31.960 -1.205 28.423 1.00 78.38 347 LEU A C 1
ATOM 2656 O O . LEU A 1 347 ? 32.118 -0.025 28.128 1.00 78.38 347 LEU A O 1
ATOM 2660 N N . VAL A 1 348 ? 31.025 -1.965 27.860 1.00 78.44 348 VAL A N 1
ATOM 2661 C CA . VAL A 1 348 ? 30.096 -1.431 26.861 1.00 78.44 348 VAL A CA 1
ATOM 2662 C C . VAL A 1 348 ? 29.085 -0.470 27.502 1.00 78.44 348 VAL A C 1
ATOM 2664 O O . VAL A 1 348 ? 28.686 0.473 26.834 1.00 78.44 348 VAL A O 1
ATOM 2667 N N . SER A 1 349 ? 28.726 -0.672 28.780 1.00 73.00 349 SER A N 1
ATOM 2668 C CA . SER A 1 349 ? 27.693 0.117 29.485 1.00 73.00 349 SER A CA 1
ATOM 2669 C C . SER A 1 349 ? 28.232 1.279 30.337 1.00 73.00 349 SER A C 1
ATOM 2671 O O . SER A 1 349 ? 27.468 2.120 30.790 1.00 73.00 349 SER A O 1
ATOM 2673 N N . VAL A 1 350 ? 29.526 1.299 30.675 1.00 65.38 350 VAL A N 1
ATOM 2674 C CA . VAL A 1 350 ? 30.101 2.273 31.630 1.00 65.38 350 VAL A CA 1
ATOM 2675 C C . VAL A 1 350 ? 31.066 3.244 30.948 1.00 65.38 350 VAL A C 1
ATOM 2677 O O . VAL A 1 350 ? 31.270 4.362 31.436 1.00 65.38 350 VAL A O 1
ATOM 2680 N N . ASP A 1 351 ? 31.698 2.844 29.841 1.00 57.22 351 ASP A N 1
ATOM 2681 C CA . ASP A 1 351 ? 32.981 3.433 29.474 1.00 57.22 351 ASP A CA 1
ATOM 2682 C C . ASP A 1 351 ? 32.877 4.581 28.456 1.00 57.22 351 ASP A C 1
ATOM 2684 O O . ASP A 1 351 ? 32.350 4.474 27.346 1.00 57.22 351 ASP A O 1
ATOM 2688 N N . ARG A 1 352 ? 33.435 5.734 28.840 1.00 64.19 352 ARG A N 1
ATOM 2689 C CA . ARG A 1 352 ? 33.480 6.940 28.006 1.00 64.19 352 ARG A CA 1
ATOM 2690 C C . ARG A 1 352 ? 34.492 6.728 26.883 1.00 64.19 352 ARG A C 1
ATOM 2692 O O . ARG A 1 352 ? 35.689 6.915 27.101 1.00 64.19 352 ARG A O 1
ATOM 2699 N N . LEU A 1 353 ? 34.011 6.410 25.679 1.00 78.81 353 LEU A N 1
ATOM 2700 C CA . LEU A 1 353 ? 34.811 6.388 24.447 1.00 78.81 353 LEU A CA 1
ATOM 2701 C C . LEU A 1 353 ? 35.838 7.526 24.417 1.00 78.81 353 LEU A C 1
ATOM 2703 O O . LEU A 1 353 ? 35.499 8.707 24.560 1.00 78.81 353 LEU A O 1
ATOM 2707 N N . GLN A 1 354 ? 37.103 7.156 24.224 1.00 81.25 354 GLN A N 1
ATOM 2708 C CA . GLN A 1 354 ? 38.182 8.115 24.035 1.00 81.25 354 GLN A CA 1
ATOM 2709 C C . GLN A 1 354 ? 38.251 8.491 22.560 1.00 81.25 354 GLN A C 1
ATOM 2711 O O . GLN A 1 354 ? 38.424 7.624 21.701 1.00 81.25 354 GLN A O 1
ATOM 2716 N N . PHE A 1 355 ? 38.145 9.784 22.272 1.00 88.44 355 PHE A N 1
ATOM 2717 C CA . PHE A 1 355 ? 38.212 10.325 20.921 1.00 88.44 355 PHE A CA 1
ATOM 2718 C C . PHE A 1 355 ? 39.624 10.867 20.665 1.00 88.44 355 PHE A C 1
ATOM 2720 O O . PHE A 1 355 ? 40.037 11.845 21.294 1.00 88.44 355 PHE A O 1
ATOM 2727 N N . PRO A 1 356 ? 40.422 10.220 19.796 1.00 84.62 356 PRO A N 1
ATOM 2728 C CA . PRO A 1 356 ? 41.716 10.753 19.392 1.00 84.62 356 PRO A CA 1
ATOM 2729 C C . PRO A 1 356 ? 41.542 12.110 18.709 1.00 84.62 356 PRO A C 1
ATOM 2731 O O . PRO A 1 356 ? 40.666 12.260 17.858 1.00 84.62 356 PRO A O 1
ATOM 2734 N N . GLN A 1 357 ? 42.408 13.078 19.021 1.00 81.81 357 GLN A N 1
ATOM 2735 C CA . GLN A 1 357 ? 42.343 14.387 18.372 1.00 81.81 357 GLN A CA 1
ATOM 2736 C C . GLN A 1 357 ? 42.489 14.261 16.849 1.00 81.81 357 GLN A C 1
ATOM 2738 O O . GLN A 1 357 ? 43.451 13.686 16.333 1.00 81.81 357 GLN A O 1
ATOM 2743 N N . ARG A 1 358 ? 41.524 14.840 16.134 1.00 83.19 358 ARG A N 1
ATOM 2744 C CA . ARG A 1 358 ? 41.539 15.046 14.686 1.00 83.19 358 ARG A CA 1
ATOM 2745 C C . ARG A 1 358 ? 41.401 16.536 14.422 1.00 83.19 358 ARG A C 1
ATOM 2747 O O . ARG A 1 358 ? 40.489 17.171 14.942 1.00 83.19 358 ARG A O 1
ATOM 2754 N N . ASN A 1 359 ? 42.272 17.081 13.579 1.00 85.81 359 ASN A N 1
ATOM 2755 C CA . ASN A 1 359 ? 42.191 18.474 13.138 1.00 85.81 359 ASN A CA 1
ATOM 2756 C C . ASN A 1 359 ? 41.132 18.621 12.031 1.00 85.81 359 ASN A C 1
ATOM 2758 O O . ASN A 1 359 ? 41.466 18.974 10.903 1.00 85.81 359 ASN A O 1
ATOM 2762 N N . TRP A 1 360 ? 39.879 18.290 12.344 1.00 88.69 360 TRP A N 1
ATOM 2763 C CA . TRP A 1 360 ? 38.736 18.403 11.436 1.00 88.69 360 TRP A CA 1
ATOM 2764 C C . TRP A 1 360 ? 37.746 19.434 11.946 1.00 88.69 360 TRP A C 1
ATOM 2766 O O . TRP A 1 360 ? 37.514 19.533 13.152 1.00 88.69 360 TRP A O 1
ATOM 2776 N N . SER A 1 361 ? 37.122 20.170 11.030 1.00 86.12 361 SER A N 1
ATOM 2777 C CA . SER A 1 361 ? 36.138 21.192 11.401 1.00 86.12 361 SER A CA 1
ATOM 2778 C C . SER A 1 361 ? 34.879 20.576 12.023 1.00 86.12 361 SER A C 1
ATOM 2780 O O . SER A 1 361 ? 34.271 21.157 12.921 1.00 86.12 361 SER A O 1
ATOM 2782 N N . ILE A 1 362 ? 34.544 19.352 11.611 1.00 87.75 362 ILE A N 1
ATOM 2783 C CA . ILE A 1 362 ? 33.411 18.574 12.121 1.00 87.75 362 ILE A CA 1
ATOM 2784 C C . ILE A 1 362 ? 33.700 17.773 13.395 1.00 87.75 362 ILE A C 1
ATOM 2786 O O . ILE A 1 362 ? 32.791 17.089 13.854 1.00 87.75 362 ILE A O 1
ATOM 2790 N N . ALA A 1 363 ? 34.919 17.798 13.956 1.00 88.31 363 ALA A N 1
ATOM 2791 C CA . ALA A 1 363 ? 35.326 16.858 15.011 1.00 88.31 363 ALA A CA 1
ATOM 2792 C C . ALA A 1 363 ? 34.327 16.811 16.182 1.00 88.31 363 ALA A C 1
ATOM 2794 O O . ALA A 1 363 ? 33.798 15.746 16.479 1.00 88.31 363 ALA A O 1
ATOM 2795 N N . SER A 1 364 ? 33.958 17.966 16.749 1.00 88.50 364 SER A N 1
ATOM 2796 C CA . SER A 1 364 ? 32.956 18.041 17.827 1.00 88.50 364 SER A CA 1
ATOM 2797 C C . SER A 1 364 ? 31.602 17.464 17.406 1.00 88.50 364 SER A C 1
ATOM 2799 O O . SER A 1 364 ? 31.018 16.668 18.125 1.00 88.50 364 SER A O 1
ATOM 2801 N N . SER A 1 365 ? 31.114 17.819 16.215 1.00 90.25 365 SER A N 1
ATOM 2802 C CA . SER A 1 365 ? 29.811 17.349 15.724 1.00 90.25 365 SER A CA 1
ATOM 2803 C C . SER A 1 365 ? 29.795 15.851 15.406 1.00 90.25 365 SER A C 1
ATOM 2805 O O . SER A 1 365 ? 28.754 15.208 15.521 1.00 90.25 365 SER A O 1
ATOM 2807 N N . LEU A 1 366 ? 30.939 15.295 14.995 1.00 92.62 366 LEU A N 1
ATOM 2808 C CA . LEU A 1 366 ? 31.128 13.863 14.793 1.00 92.62 366 LEU A CA 1
ATOM 2809 C C . LEU A 1 366 ? 31.110 13.125 16.132 1.00 92.62 366 LEU A C 1
ATOM 2811 O O . LEU A 1 366 ? 30.422 12.116 16.255 1.00 92.62 366 LEU A O 1
ATOM 2815 N N . GLU A 1 367 ? 31.824 13.641 17.132 1.00 91.94 367 GLU A N 1
ATOM 2816 C CA . GLU A 1 367 ? 31.823 13.088 18.487 1.00 91.94 367 GLU A CA 1
ATOM 2817 C C . GLU A 1 367 ? 30.421 13.112 19.103 1.00 91.94 367 GLU A C 1
ATOM 2819 O O . GLU A 1 367 ? 29.984 12.099 19.644 1.00 91.94 367 GLU A O 1
ATOM 2824 N N . ASP A 1 368 ? 29.686 14.217 18.955 1.00 90.69 368 ASP A N 1
ATOM 2825 C CA . ASP A 1 368 ? 28.308 14.344 19.438 1.00 90.69 368 ASP A CA 1
ATOM 2826 C C . ASP A 1 368 ? 27.380 13.317 18.772 1.00 90.69 368 ASP A C 1
ATOM 2828 O O . ASP A 1 368 ? 26.633 12.615 19.453 1.00 90.69 368 ASP A O 1
ATOM 2832 N N . ALA A 1 369 ? 27.462 13.167 17.444 1.00 92.19 369 ALA A N 1
ATOM 2833 C CA . ALA A 1 369 ? 26.672 12.173 16.719 1.00 92.19 369 ALA A CA 1
ATOM 2834 C C . ALA A 1 369 ? 27.010 10.736 17.150 1.00 92.19 369 ALA A C 1
ATOM 2836 O O . ALA A 1 369 ? 26.104 9.920 17.315 1.00 92.19 369 ALA A O 1
ATOM 2837 N N . ILE A 1 370 ? 28.296 10.426 17.365 1.00 93.12 370 ILE A N 1
ATOM 2838 C CA . ILE A 1 370 ? 28.739 9.116 17.863 1.00 93.12 370 ILE A CA 1
ATOM 2839 C C . ILE A 1 370 ? 28.183 8.868 19.267 1.00 93.12 370 ILE A C 1
ATOM 2841 O O . ILE A 1 370 ? 27.611 7.809 19.500 1.00 93.12 370 ILE A O 1
ATOM 2845 N N . ARG A 1 371 ? 28.302 9.834 20.186 1.00 91.25 371 ARG A N 1
ATOM 2846 C CA . ARG A 1 371 ? 27.819 9.696 21.569 1.00 91.25 371 ARG A CA 1
ATOM 2847 C C . ARG A 1 371 ? 26.320 9.429 21.631 1.00 91.25 371 ARG A C 1
ATOM 2849 O O . ARG A 1 371 ? 25.908 8.540 22.356 1.00 91.25 371 ARG A O 1
ATOM 2856 N N . VAL A 1 372 ? 25.527 10.151 20.843 1.00 91.38 372 VAL A N 1
ATOM 2857 C CA . VAL A 1 372 ? 24.063 10.001 20.840 1.00 91.38 372 VAL A CA 1
ATOM 2858 C C . VAL A 1 372 ? 23.625 8.694 20.160 1.00 91.38 372 VAL A C 1
ATOM 2860 O O . VAL A 1 372 ? 22.623 8.099 20.544 1.00 91.38 372 VAL A O 1
ATOM 2863 N N . CYS A 1 373 ? 24.389 8.183 19.188 1.00 92.56 373 CYS A N 1
ATOM 2864 C CA . CYS A 1 373 ? 24.145 6.843 18.638 1.00 92.56 373 CYS A CA 1
ATOM 2865 C C . CYS A 1 373 ? 24.485 5.714 19.620 1.00 92.56 373 CYS A C 1
ATOM 2867 O O . CYS A 1 373 ? 23.901 4.637 19.522 1.00 92.56 373 CYS A O 1
ATOM 2869 N N . LEU A 1 374 ? 25.438 5.948 20.524 1.00 90.50 374 LEU A N 1
ATOM 2870 C CA . LEU A 1 374 ? 25.961 4.976 21.486 1.00 90.50 374 LEU A CA 1
ATOM 2871 C C . LEU A 1 374 ? 25.437 5.224 22.907 1.00 90.50 374 LEU A C 1
ATOM 2873 O O . LEU A 1 374 ? 26.127 4.924 23.876 1.00 90.50 374 LEU A O 1
ATOM 2877 N N . ASP A 1 375 ? 24.238 5.797 23.028 1.00 89.88 375 ASP A N 1
ATOM 2878 C CA . ASP A 1 375 ? 23.551 5.920 24.314 1.00 89.88 375 ASP A CA 1
ATOM 2879 C C . ASP A 1 375 ? 23.094 4.531 24.791 1.00 89.88 375 ASP A C 1
ATOM 2881 O O . ASP A 1 375 ? 22.623 3.711 23.990 1.00 89.88 375 ASP A O 1
ATOM 2885 N N . ASP A 1 376 ? 23.245 4.253 26.085 1.00 84.94 376 ASP A N 1
ATOM 2886 C CA . ASP A 1 376 ? 22.850 2.973 26.675 1.00 84.94 376 ASP A CA 1
ATOM 2887 C C . ASP A 1 376 ? 21.340 2.749 26.562 1.00 84.94 376 ASP A C 1
ATOM 2889 O O . ASP A 1 376 ? 20.905 1.616 26.364 1.00 84.94 376 ASP A O 1
ATOM 2893 N N . ASP A 1 377 ? 20.552 3.827 26.629 1.00 86.25 377 ASP A N 1
ATOM 2894 C CA . ASP A 1 377 ? 19.102 3.793 26.471 1.00 86.25 377 ASP A CA 1
ATOM 2895 C C . ASP A 1 377 ? 18.722 3.814 24.974 1.00 86.25 377 ASP A C 1
ATOM 2897 O O . ASP A 1 377 ? 18.923 4.830 24.292 1.00 86.25 377 ASP A O 1
ATOM 2901 N N . PRO A 1 378 ? 18.140 2.728 24.422 1.00 88.25 378 PRO A N 1
ATOM 2902 C CA . PRO A 1 378 ? 17.741 2.672 23.017 1.00 88.25 378 PRO A CA 1
ATOM 2903 C C . PRO A 1 378 ? 16.747 3.772 22.623 1.00 88.25 378 PRO A C 1
ATOM 2905 O O . PRO A 1 378 ? 16.742 4.204 21.466 1.00 88.25 378 PRO A O 1
ATOM 2908 N N . GLU A 1 379 ? 15.916 4.255 23.552 1.00 86.44 379 GLU A N 1
ATOM 2909 C CA . GLU A 1 379 ? 14.919 5.291 23.263 1.00 86.44 379 GLU A CA 1
ATOM 2910 C C . GLU A 1 379 ? 15.556 6.656 23.002 1.00 86.44 379 GLU A C 1
ATOM 2912 O O . GLU A 1 379 ? 15.092 7.381 22.117 1.00 86.44 379 GLU A O 1
ATOM 2917 N N . ARG A 1 380 ? 16.687 6.947 23.658 1.00 89.75 380 ARG A N 1
ATOM 2918 C CA . ARG A 1 380 ? 17.461 8.185 23.471 1.00 89.75 380 ARG A CA 1
ATOM 2919 C C . ARG A 1 380 ? 18.272 8.207 22.186 1.00 89.75 380 ARG A C 1
ATOM 2921 O O . ARG A 1 380 ? 18.665 9.278 21.718 1.00 89.75 380 ARG A O 1
ATOM 2928 N N . ARG A 1 381 ? 18.523 7.038 21.590 1.00 92.12 381 ARG A N 1
ATOM 2929 C CA . ARG A 1 381 ? 19.193 6.959 20.291 1.00 92.12 381 ARG A CA 1
ATOM 2930 C C . ARG A 1 381 ? 18.293 7.572 19.213 1.00 92.12 381 ARG A C 1
ATOM 2932 O O . ARG A 1 381 ? 17.108 7.238 19.126 1.00 92.12 381 ARG A O 1
ATOM 2939 N N . PRO A 1 382 ? 18.828 8.423 18.332 1.00 89.12 382 PRO A N 1
ATOM 2940 C CA . PRO A 1 382 ? 18.035 9.115 17.332 1.00 89.12 382 PRO A CA 1
ATOM 2941 C C . PRO A 1 382 ? 17.552 8.127 16.272 1.00 89.12 382 PRO A C 1
ATOM 2943 O O . PRO A 1 382 ? 18.184 7.111 16.005 1.00 89.12 382 PRO A O 1
ATOM 2946 N N . THR A 1 383 ? 16.462 8.452 15.587 1.00 85.12 383 THR A N 1
ATOM 2947 C CA . THR A 1 383 ? 16.129 7.763 14.333 1.00 85.12 383 THR A CA 1
ATOM 2948 C C . THR A 1 383 ? 17.091 8.203 13.223 1.00 85.12 383 THR A C 1
ATOM 2950 O O . THR A 1 383 ? 17.722 9.258 13.319 1.00 85.12 383 THR A O 1
ATOM 2953 N N . VAL A 1 384 ? 17.182 7.453 12.119 1.00 80.62 384 VAL A N 1
ATOM 2954 C CA . VAL A 1 384 ? 18.004 7.876 10.966 1.00 80.62 384 VAL A CA 1
ATOM 2955 C C . VAL A 1 384 ? 17.586 9.268 10.442 1.00 80.62 384 VAL A C 1
ATOM 2957 O O . VAL A 1 384 ? 18.463 10.101 10.214 1.00 80.62 384 VAL A O 1
ATOM 2960 N N . PRO A 1 385 ? 16.281 9.602 10.311 1.00 71.69 385 PRO A N 1
ATOM 2961 C CA . PRO A 1 385 ? 15.845 10.978 10.056 1.00 71.69 385 PRO A CA 1
ATOM 2962 C C . PRO A 1 385 ? 16.314 11.988 11.113 1.00 71.69 385 PRO A C 1
ATOM 2964 O O . PRO A 1 385 ? 16.740 13.085 10.756 1.00 71.69 385 PRO A O 1
ATOM 2967 N N . GLY A 1 386 ? 16.273 11.611 12.395 1.00 77.88 386 GLY A N 1
ATOM 2968 C CA . GLY A 1 386 ? 16.767 12.425 13.506 1.00 77.88 386 GLY A CA 1
ATOM 2969 C C . GLY A 1 386 ? 18.259 12.745 13.397 1.00 77.88 386 GLY A C 1
ATOM 2970 O O . GLY A 1 386 ? 18.649 13.893 13.604 1.00 77.88 386 GLY A O 1
ATOM 2971 N N . LEU A 1 387 ? 19.083 11.780 12.974 1.00 81.12 387 LEU A N 1
ATOM 2972 C CA . LEU A 1 387 ? 20.518 11.973 12.735 1.00 81.12 387 LEU A CA 1
ATOM 2973 C C . LEU A 1 387 ? 20.791 13.077 11.714 1.00 81.12 387 LEU A C 1
ATOM 2975 O O . LEU A 1 387 ? 21.694 13.881 11.921 1.00 81.12 387 LEU A O 1
ATOM 2979 N N . PHE A 1 388 ? 19.982 13.194 10.656 1.00 77.00 388 PHE A N 1
ATOM 2980 C CA . PHE A 1 388 ? 20.174 14.242 9.645 1.00 77.00 388 PHE A CA 1
ATOM 2981 C C . PHE A 1 388 ? 19.966 15.674 10.169 1.00 77.00 388 PHE A C 1
ATOM 2983 O O . PHE A 1 388 ? 20.368 16.628 9.505 1.00 77.00 388 PHE A O 1
ATOM 2990 N N . SER A 1 389 ? 19.375 15.843 11.356 1.00 73.31 389 SER A N 1
ATOM 2991 C CA . SER A 1 389 ? 19.246 17.149 12.014 1.00 73.31 389 SER A CA 1
ATOM 2992 C C . SER A 1 389 ? 20.529 17.619 12.717 1.00 73.31 389 SER A C 1
ATOM 2994 O O . SER A 1 389 ? 20.669 18.813 13.008 1.00 73.31 389 SER A O 1
ATOM 2996 N N . PHE A 1 390 ? 21.487 16.713 12.945 1.00 77.19 390 PHE A N 1
ATOM 2997 C CA . PHE A 1 390 ? 22.749 17.018 13.614 1.00 77.19 390 PHE A CA 1
ATOM 2998 C C . PHE A 1 390 ? 23.630 17.896 12.722 1.00 77.19 390 PHE A C 1
ATOM 3000 O O . PHE A 1 390 ? 23.665 17.741 11.499 1.00 77.19 390 PHE A O 1
ATOM 3007 N N . SER A 1 391 ? 24.401 18.795 13.339 1.00 76.62 391 SER A N 1
ATOM 3008 C CA . SER A 1 391 ? 25.355 19.688 12.658 1.00 76.62 391 SER A CA 1
ATOM 3009 C C . SER A 1 391 ? 26.306 18.948 11.712 1.00 76.62 391 SER A C 1
ATOM 3011 O O . SER A 1 391 ? 26.629 19.479 10.649 1.00 76.62 391 SER A O 1
ATOM 3013 N N . LEU A 1 392 ? 26.666 17.701 12.046 1.00 83.44 392 LEU A N 1
ATOM 3014 C CA . LEU A 1 392 ? 27.466 16.799 11.212 1.00 83.44 392 LEU A CA 1
ATOM 3015 C C . LEU A 1 392 ? 26.896 16.638 9.788 1.00 83.44 392 LEU A C 1
ATOM 3017 O O . LEU A 1 392 ? 27.649 16.603 8.815 1.00 83.44 392 LEU A O 1
ATOM 3021 N N . PHE A 1 393 ? 25.568 16.577 9.654 1.00 78.56 393 PHE A N 1
ATOM 3022 C CA . PHE A 1 393 ? 24.874 16.425 8.371 1.00 78.56 393 PHE A CA 1
ATOM 3023 C C . PHE A 1 393 ? 24.291 17.746 7.838 1.00 78.56 393 PHE A C 1
ATOM 3025 O O . PHE A 1 393 ? 24.037 17.858 6.640 1.00 78.56 393 PHE A O 1
ATOM 3032 N N . ARG A 1 394 ? 24.141 18.767 8.695 1.00 62.53 394 ARG A N 1
ATOM 3033 C CA . ARG A 1 394 ? 23.482 20.052 8.384 1.00 62.53 394 ARG A CA 1
ATOM 3034 C C . ARG A 1 394 ? 24.273 20.959 7.429 1.00 62.53 394 ARG A C 1
ATOM 3036 O O . ARG A 1 394 ? 23.664 21.681 6.646 1.00 62.53 394 ARG A O 1
ATOM 3043 N N . ASN A 1 395 ? 25.610 20.925 7.473 1.00 44.41 395 ASN A N 1
ATOM 3044 C CA . ASN A 1 395 ? 26.464 21.966 6.871 1.00 44.41 395 ASN A CA 1
ATOM 3045 C C . ASN A 1 395 ? 26.866 21.788 5.394 1.00 44.41 395 ASN A C 1
ATOM 3047 O O . ASN A 1 395 ? 27.622 22.603 4.876 1.00 44.41 395 ASN A O 1
ATOM 3051 N N . HIS A 1 396 ? 26.332 20.805 4.666 1.00 39.00 396 HIS A N 1
ATOM 3052 C CA . HIS A 1 396 ? 26.531 20.735 3.213 1.00 39.00 396 HIS A CA 1
ATOM 3053 C C . HIS A 1 396 ? 25.245 20.288 2.512 1.00 39.00 396 HIS A C 1
ATOM 3055 O O . HIS A 1 396 ? 24.888 19.117 2.571 1.00 39.00 396 HIS A O 1
ATOM 3061 N N . ASN A 1 397 ? 24.555 21.234 1.863 1.00 31.64 397 ASN A N 1
ATOM 3062 C CA . ASN A 1 397 ? 23.490 21.037 0.866 1.00 31.64 397 ASN A CA 1
ATOM 3063 C C . ASN A 1 397 ? 22.488 19.886 1.113 1.00 31.64 397 ASN A C 1
ATOM 3065 O O . ASN A 1 397 ? 22.054 19.205 0.179 1.00 31.64 397 ASN A O 1
ATOM 3069 N N . PHE A 1 398 ? 22.046 19.706 2.362 1.00 27.58 398 PHE A N 1
ATOM 3070 C CA . PHE A 1 398 ? 21.076 18.667 2.727 1.00 27.58 398 PHE A CA 1
ATOM 3071 C C . PHE A 1 398 ? 19.622 18.988 2.327 1.00 27.58 398 PHE A C 1
ATOM 3073 O O . PHE A 1 398 ? 18.734 18.149 2.477 1.00 27.58 398 PHE A O 1
ATOM 3080 N N . ASN A 1 399 ? 19.363 20.156 1.727 1.00 26.08 399 ASN A N 1
ATOM 3081 C CA . ASN A 1 399 ? 18.036 20.490 1.197 1.00 26.08 399 ASN A CA 1
ATOM 3082 C C . ASN A 1 399 ? 17.630 19.665 -0.042 1.00 26.08 399 ASN A C 1
ATOM 3084 O O . ASN A 1 399 ? 16.482 19.763 -0.461 1.00 26.08 399 ASN A O 1
ATOM 3088 N N . SER A 1 400 ? 18.501 18.799 -0.579 1.00 25.80 400 SER A N 1
ATOM 3089 C CA . SER A 1 400 ? 18.156 17.902 -1.699 1.00 25.80 400 SER A CA 1
ATOM 3090 C C . SER A 1 400 ? 17.692 16.489 -1.314 1.00 25.80 400 SER A C 1
ATOM 3092 O O . SER A 1 400 ? 17.370 15.715 -2.205 1.00 25.80 400 SER A O 1
ATOM 3094 N N . VAL A 1 401 ? 17.655 16.118 -0.023 1.00 27.48 401 VAL A N 1
ATOM 3095 C CA . VAL A 1 401 ? 17.290 14.740 0.402 1.00 27.48 401 VAL A CA 1
ATOM 3096 C C . VAL A 1 401 ? 15.974 14.682 1.199 1.00 27.48 401 VAL A C 1
ATOM 3098 O O . VAL A 1 401 ? 15.450 13.597 1.484 1.00 27.48 401 VAL A O 1
ATOM 3101 N N . VAL A 1 402 ? 15.400 15.845 1.533 1.00 26.23 402 VAL A N 1
ATOM 3102 C CA . VAL A 1 402 ? 14.033 15.966 2.083 1.00 26.23 402 VAL A CA 1
ATOM 3103 C C . VAL A 1 402 ? 12.984 16.099 0.967 1.00 26.23 402 VAL A C 1
ATOM 3105 O O . VAL A 1 402 ? 11.823 15.769 1.179 1.00 26.23 402 VAL A O 1
ATOM 3108 N N . ALA A 1 403 ? 13.390 16.502 -0.234 1.00 24.92 403 ALA A N 1
ATOM 3109 C CA . ALA A 1 403 ? 12.642 16.269 -1.464 1.00 24.92 403 ALA A CA 1
ATOM 3110 C C . ALA A 1 403 ? 13.353 15.129 -2.201 1.00 24.92 403 ALA A C 1
ATOM 3112 O O . ALA A 1 403 ? 14.580 15.098 -2.210 1.00 24.92 403 ALA A O 1
ATOM 3113 N N . GLY A 1 404 ? 12.628 14.149 -2.735 1.00 23.75 404 GLY A N 1
ATOM 3114 C CA . GLY A 1 404 ? 13.248 13.076 -3.510 1.00 23.75 404 GLY A CA 1
ATOM 3115 C C . GLY A 1 404 ? 14.129 13.653 -4.622 1.00 23.75 404 GLY A C 1
ATOM 3116 O O . GLY A 1 404 ? 13.674 14.481 -5.397 1.00 23.75 404 GLY A O 1
ATOM 3117 N N . GLY A 1 405 ? 15.399 13.247 -4.639 1.00 22.23 405 GLY A N 1
ATOM 3118 C CA . GLY A 1 405 ? 16.262 13.249 -5.819 1.00 22.23 405 GLY A CA 1
ATOM 3119 C C . GLY A 1 405 ? 16.288 14.512 -6.683 1.00 22.23 405 GLY A C 1
ATOM 3120 O O . GLY A 1 405 ? 16.017 14.428 -7.873 1.00 22.23 405 GLY A O 1
ATOM 3121 N N . SER A 1 406 ? 16.723 15.657 -6.156 1.00 23.45 406 SER A N 1
ATOM 3122 C CA . SER A 1 406 ? 17.170 16.767 -7.014 1.00 23.45 406 SER A CA 1
ATOM 3123 C C . SER A 1 406 ? 18.464 17.371 -6.474 1.00 23.45 406 SER A C 1
ATOM 3125 O O . SER A 1 406 ? 18.451 18.194 -5.562 1.00 23.45 406 SER A O 1
ATOM 3127 N N . VAL A 1 407 ? 19.591 16.911 -7.026 1.00 22.41 407 VAL A N 1
ATOM 3128 C CA . VAL A 1 407 ? 20.968 17.337 -6.723 1.00 22.41 407 VAL A CA 1
ATOM 3129 C C . VAL A 1 407 ? 21.080 18.869 -6.757 1.00 22.41 407 VAL A C 1
ATOM 3131 O O . VAL A 1 407 ? 21.042 19.478 -7.821 1.00 22.41 407 VAL A O 1
ATOM 3134 N N . GLY A 1 408 ? 21.220 19.492 -5.583 1.00 22.00 408 GLY A N 1
ATOM 3135 C CA . GLY A 1 408 ? 21.479 20.927 -5.427 1.00 22.00 408 GLY A CA 1
ATOM 3136 C C . GLY A 1 408 ? 22.979 21.233 -5.336 1.00 22.00 408 GLY A C 1
ATOM 3137 O O . GLY A 1 408 ? 23.661 20.756 -4.424 1.00 22.00 408 GLY A O 1
ATOM 3138 N N . LEU A 1 409 ? 23.464 22.037 -6.289 1.00 22.62 409 LEU A N 1
ATOM 3139 C CA . LEU A 1 409 ? 24.847 22.494 -6.504 1.00 22.62 409 LEU A CA 1
ATOM 3140 C C . LEU A 1 409 ? 25.540 23.146 -5.279 1.00 22.62 409 LEU A C 1
ATOM 3142 O O . LEU A 1 409 ? 24.899 23.927 -4.573 1.00 22.62 409 LEU A O 1
ATOM 3146 N N . PRO A 1 410 ? 26.859 22.925 -5.065 1.00 26.31 410 PRO A N 1
ATOM 3147 C CA . PRO A 1 410 ? 27.683 23.622 -4.066 1.00 26.31 410 PRO A CA 1
ATOM 3148 C C . PRO A 1 410 ? 28.579 24.756 -4.639 1.00 26.31 410 PRO A C 1
ATOM 3150 O O . PRO A 1 410 ? 29.194 24.595 -5.690 1.00 26.31 410 PRO A O 1
ATOM 3153 N N . GLY A 1 411 ? 28.732 25.853 -3.870 1.00 21.06 411 GLY A N 1
ATOM 3154 C CA . GLY A 1 411 ? 29.677 26.985 -4.066 1.00 21.06 411 GLY A CA 1
ATOM 3155 C C . GLY A 1 411 ? 28.982 28.325 -4.390 1.00 21.06 411 GLY A C 1
ATOM 3156 O O . GLY A 1 411 ? 28.034 28.332 -5.152 1.00 21.06 411 GLY A O 1
ATOM 3157 N N . PHE A 1 412 ? 29.340 29.506 -3.870 1.00 21.64 412 PHE A N 1
ATOM 3158 C CA . PHE A 1 412 ? 30.604 29.978 -3.305 1.00 21.64 412 PHE A CA 1
ATOM 3159 C C . PHE A 1 412 ? 30.381 31.125 -2.299 1.00 21.64 412 PHE A C 1
ATOM 3161 O O . PHE A 1 412 ? 29.452 31.920 -2.408 1.00 21.64 412 PHE A O 1
ATOM 3168 N N . ARG A 1 413 ? 31.311 31.212 -1.343 1.00 21.27 413 ARG A N 1
ATOM 3169 C CA . ARG A 1 413 ? 31.500 32.298 -0.373 1.00 21.27 413 ARG A CA 1
ATOM 3170 C C . ARG A 1 413 ? 31.716 33.651 -1.070 1.00 21.27 413 ARG A C 1
ATOM 3172 O O . ARG A 1 413 ? 32.667 33.782 -1.835 1.00 21.27 413 ARG A O 1
ATOM 3179 N N . ALA A 1 414 ? 30.957 34.672 -0.676 1.00 21.98 414 ALA A N 1
ATOM 3180 C CA . ALA A 1 414 ? 31.338 36.073 -0.838 1.00 21.98 414 ALA A CA 1
ATOM 3181 C C . ALA A 1 414 ? 31.517 36.701 0.552 1.00 21.98 414 ALA A C 1
ATOM 3183 O O . ALA A 1 414 ? 30.571 36.890 1.311 1.00 21.98 414 ALA A O 1
ATOM 3184 N N . SER A 1 415 ? 32.777 36.948 0.895 1.00 20.25 415 SER A N 1
ATOM 3185 C CA . SER A 1 415 ? 33.205 37.746 2.038 1.00 20.25 415 SER A CA 1
ATOM 3186 C C . SER A 1 415 ? 32.694 39.177 1.881 1.00 20.25 415 SER A C 1
ATOM 3188 O O . SER A 1 415 ? 33.114 39.831 0.937 1.00 20.25 415 SER A O 1
ATOM 3190 N N . HIS A 1 416 ? 31.915 39.686 2.832 1.00 22.30 416 HIS A N 1
ATOM 3191 C CA . HIS A 1 416 ? 31.998 41.083 3.253 1.00 22.30 416 HIS A CA 1
ATOM 3192 C C . HIS A 1 416 ? 31.582 41.187 4.724 1.00 22.30 416 HIS A C 1
ATOM 3194 O O . HIS A 1 416 ? 30.451 40.889 5.098 1.00 22.30 416 HIS A O 1
ATOM 3200 N N . ASN A 1 417 ? 32.555 41.567 5.554 1.00 21.05 417 ASN A N 1
ATOM 3201 C CA . ASN A 1 417 ? 32.325 42.135 6.872 1.00 21.05 417 ASN A CA 1
ATOM 3202 C C . ASN A 1 417 ? 31.403 43.346 6.714 1.00 21.05 417 ASN A C 1
ATOM 3204 O O . ASN A 1 417 ? 31.812 44.308 6.074 1.00 21.05 417 ASN A O 1
ATOM 3208 N N . ASP A 1 418 ? 30.229 43.318 7.333 1.00 22.25 418 ASP A N 1
ATOM 3209 C CA . ASP A 1 418 ? 29.706 44.500 8.008 1.00 22.25 418 ASP A CA 1
ATOM 3210 C C . ASP A 1 418 ? 28.776 44.084 9.148 1.00 22.25 418 ASP A C 1
ATOM 3212 O O . ASP A 1 418 ? 27.830 43.309 9.014 1.00 22.25 418 ASP A O 1
ATOM 3216 N N . THR A 1 419 ? 29.148 44.563 10.324 1.00 21.25 419 THR A N 1
ATOM 3217 C CA . THR A 1 419 ? 28.495 44.380 11.611 1.00 21.25 419 THR A CA 1
ATOM 3218 C C . THR A 1 419 ? 27.208 45.201 11.687 1.00 21.25 419 THR A C 1
ATOM 3220 O O . THR A 1 419 ? 27.265 46.424 11.585 1.00 21.25 419 THR A O 1
ATOM 3223 N N . GLY A 1 420 ? 26.068 44.564 11.967 1.00 24.30 420 GLY A N 1
ATOM 3224 C CA . GLY A 1 420 ? 24.843 45.263 12.377 1.00 24.30 420 GLY A CA 1
ATOM 3225 C C . GLY A 1 420 ? 23.581 44.393 12.278 1.00 24.30 420 GLY A C 1
ATOM 3226 O O . GLY A 1 420 ? 23.281 43.910 11.190 1.00 24.30 420 GLY A O 1
ATOM 3227 N N . PRO A 1 421 ? 22.819 44.166 13.367 1.00 34.06 421 PRO A N 1
ATOM 3228 C CA . PRO A 1 421 ? 21.627 43.327 13.343 1.00 34.06 421 PRO A CA 1
ATOM 3229 C C . PRO A 1 421 ? 20.372 44.167 13.074 1.00 34.06 421 PRO A C 1
ATOM 3231 O O . PRO A 1 421 ? 20.095 45.106 13.815 1.00 34.06 421 PRO A O 1
ATOM 3234 N N . SER A 1 422 ? 19.578 43.822 12.058 1.00 21.09 422 SER A N 1
ATOM 3235 C CA . SER A 1 422 ? 18.103 43.917 12.091 1.00 21.09 422 SER A CA 1
ATOM 3236 C C . SER A 1 422 ? 17.465 43.524 10.752 1.00 21.09 422 SER A C 1
ATOM 3238 O O . SER A 1 422 ? 17.657 44.172 9.735 1.00 21.09 422 SER A O 1
ATOM 3240 N N . GLY A 1 423 ? 16.660 42.458 10.802 1.00 21.69 423 GLY A N 1
ATOM 3241 C CA . GLY A 1 423 ? 15.401 42.296 10.065 1.00 21.69 423 GLY A CA 1
ATOM 3242 C C . GLY A 1 423 ? 15.388 42.537 8.553 1.00 21.69 423 GLY A C 1
ATOM 3243 O O . GLY A 1 423 ? 14.968 43.595 8.104 1.00 21.69 423 GLY A O 1
ATOM 3244 N N . GLY A 1 424 ? 15.669 41.492 7.774 1.00 21.33 424 GLY A N 1
ATOM 3245 C CA . GLY A 1 424 ? 15.326 41.419 6.353 1.00 21.33 424 GLY A CA 1
ATOM 3246 C C . GLY A 1 424 ? 14.565 40.131 6.061 1.00 21.33 424 GLY A C 1
ATOM 3247 O O . GLY A 1 424 ? 15.172 39.093 5.830 1.00 21.33 424 GLY A O 1
ATOM 3248 N N . ARG A 1 425 ? 13.233 40.200 6.136 1.00 21.47 425 ARG A N 1
ATOM 3249 C CA . ARG A 1 425 ? 12.290 39.166 5.685 1.00 21.47 425 ARG A CA 1
ATOM 3250 C C . ARG A 1 425 ? 12.458 38.962 4.171 1.00 21.47 425 ARG A C 1
ATOM 3252 O O . ARG A 1 425 ? 12.372 39.947 3.444 1.00 21.47 425 ARG A O 1
ATOM 3259 N N . SER A 1 426 ? 12.623 37.727 3.691 1.00 25.16 426 SER A N 1
ATOM 3260 C CA . SER A 1 426 ? 12.566 37.409 2.257 1.00 25.16 426 SER A CA 1
ATOM 3261 C C . SER A 1 426 ? 11.673 36.193 1.966 1.00 25.16 426 SER A C 1
ATOM 3263 O O . SER A 1 426 ? 11.908 35.090 2.451 1.00 25.16 426 SER A O 1
ATOM 3265 N N . GLY A 1 427 ? 10.624 36.454 1.177 1.00 22.75 427 GLY A N 1
ATOM 3266 C CA . GLY A 1 427 ? 10.082 35.575 0.135 1.00 22.75 427 GLY A CA 1
ATOM 3267 C C . GLY A 1 427 ? 9.532 34.207 0.536 1.00 22.75 427 GLY A C 1
ATOM 3268 O O . GLY A 1 427 ? 10.147 33.191 0.231 1.00 22.75 427 GLY A O 1
ATOM 3269 N N . SER A 1 428 ? 8.336 34.164 1.127 1.00 23.45 428 SER A N 1
ATOM 3270 C CA . SER A 1 428 ? 7.499 32.957 1.170 1.00 23.45 428 SER A CA 1
ATOM 3271 C C . SER A 1 428 ? 6.509 32.965 -0.007 1.00 23.45 428 SER A C 1
ATOM 3273 O O . SER A 1 428 ? 5.382 33.430 0.154 1.00 23.45 428 SER A O 1
ATOM 3275 N N . ASP A 1 429 ? 6.927 32.475 -1.176 1.00 23.58 429 ASP A N 1
ATOM 3276 C CA . ASP A 1 429 ? 6.006 32.084 -2.252 1.00 23.58 429 ASP A CA 1
ATOM 3277 C C . ASP A 1 429 ? 5.621 30.608 -2.087 1.00 23.58 429 ASP A C 1
ATOM 3279 O O . ASP A 1 429 ? 6.437 29.758 -1.731 1.00 23.58 429 ASP A O 1
ATOM 3283 N N . ASN A 1 430 ? 4.331 30.333 -2.260 1.00 22.77 430 ASN A N 1
ATOM 3284 C CA . ASN A 1 430 ? 3.616 29.147 -1.791 1.00 22.77 430 ASN A CA 1
ATOM 3285 C C . ASN A 1 430 ? 4.124 27.815 -2.387 1.00 22.77 430 ASN A C 1
ATOM 3287 O O . ASN A 1 430 ? 3.676 27.375 -3.446 1.00 22.77 430 ASN A O 1
ATOM 3291 N N . TYR A 1 431 ? 5.004 27.124 -1.659 1.00 23.09 431 TYR A N 1
ATOM 3292 C CA . TYR A 1 431 ? 5.405 25.739 -1.924 1.00 23.09 431 TYR A CA 1
ATOM 3293 C C . TYR A 1 431 ? 4.340 24.753 -1.409 1.00 23.09 431 TYR A C 1
ATOM 3295 O O . TYR A 1 431 ? 4.234 24.522 -0.203 1.00 23.09 431 TYR A O 1
ATOM 3303 N N . ILE A 1 432 ? 3.587 24.114 -2.310 1.00 24.53 432 ILE A N 1
ATOM 3304 C CA . ILE A 1 432 ? 2.758 22.943 -1.974 1.00 24.53 432 ILE A CA 1
ATOM 3305 C C . ILE A 1 432 ? 3.695 21.737 -1.842 1.00 24.53 432 ILE A C 1
ATOM 3307 O O . ILE A 1 432 ? 4.091 21.102 -2.816 1.00 24.53 432 ILE A O 1
ATOM 3311 N N . ARG A 1 433 ? 4.124 21.471 -0.608 1.00 23.45 433 ARG A N 1
ATOM 3312 C CA . ARG A 1 433 ? 5.006 20.359 -0.254 1.00 23.45 433 ARG A CA 1
ATOM 3313 C C . ARG A 1 433 ? 4.146 19.110 -0.034 1.00 23.45 433 ARG A C 1
ATOM 3315 O O . ARG A 1 433 ? 3.603 18.929 1.051 1.00 23.45 433 ARG A O 1
ATOM 3322 N N . TRP A 1 434 ? 4.042 18.246 -1.042 1.00 26.69 434 TRP A N 1
ATOM 3323 C CA . TRP A 1 434 ? 3.458 16.907 -0.908 1.00 26.69 434 TRP A CA 1
ATOM 3324 C C . TRP A 1 434 ? 4.380 16.019 -0.061 1.00 26.69 434 TRP A C 1
ATOM 3326 O O . TRP A 1 434 ? 5.166 15.219 -0.567 1.00 26.69 434 TRP A O 1
ATOM 3336 N N . ALA A 1 435 ? 4.330 16.175 1.261 1.00 25.23 435 ALA A N 1
ATOM 3337 C CA . ALA A 1 435 ? 4.707 15.075 2.131 1.00 25.23 435 ALA A CA 1
ATOM 3338 C C . ALA A 1 435 ? 3.625 13.999 1.949 1.00 25.23 435 ALA A C 1
ATOM 3340 O O . ALA A 1 435 ? 2.450 14.301 2.101 1.00 25.23 435 ALA A O 1
ATOM 3341 N N . TYR A 1 436 ? 4.033 12.773 1.618 1.00 27.81 436 TYR A N 1
ATOM 3342 C CA . TYR A 1 436 ? 3.202 11.566 1.474 1.00 27.81 436 TYR A CA 1
ATOM 3343 C C . TYR A 1 436 ? 2.514 11.314 0.113 1.00 27.81 436 TYR A C 1
ATOM 3345 O O . TYR A 1 436 ? 1.291 11.319 0.034 1.00 27.81 436 TYR A O 1
ATOM 3353 N N . PRO A 1 437 ? 3.241 10.834 -0.912 1.00 26.97 437 PRO A N 1
ATOM 3354 C CA . PRO A 1 437 ? 2.688 9.862 -1.841 1.00 26.97 437 PRO A CA 1
ATOM 3355 C C . PRO A 1 437 ? 3.221 8.480 -1.441 1.00 26.97 437 PRO A C 1
ATOM 3357 O O . PRO A 1 437 ? 4.025 7.878 -2.142 1.00 26.97 437 PRO A O 1
ATOM 3360 N N . ARG A 1 438 ? 2.852 7.981 -0.252 1.00 28.78 438 ARG A N 1
ATOM 3361 C CA . ARG A 1 438 ? 3.128 6.578 0.093 1.00 28.78 438 ARG A CA 1
ATOM 3362 C C . ARG A 1 438 ? 1.931 5.741 -0.344 1.00 28.78 438 ARG A C 1
ATOM 3364 O O . ARG A 1 438 ? 0.956 5.633 0.385 1.00 28.78 438 ARG A O 1
ATOM 3371 N N . TYR A 1 439 ? 2.042 5.148 -1.530 1.00 34.78 439 TYR A N 1
ATOM 3372 C CA . TYR A 1 439 ? 1.328 3.924 -1.904 1.00 34.78 439 TYR A CA 1
ATOM 3373 C C . TYR A 1 439 ? -0.209 3.964 -1.816 1.00 34.78 439 TYR A C 1
ATOM 3375 O O . TYR A 1 439 ? -0.828 3.037 -1.290 1.00 34.78 439 TYR A O 1
ATOM 3383 N N . HIS A 1 440 ? -0.862 4.985 -2.379 1.00 28.86 440 HIS A N 1
ATOM 3384 C CA . HIS A 1 440 ? -2.287 4.855 -2.692 1.00 28.86 440 HIS A CA 1
ATOM 3385 C C . HIS A 1 440 ? -2.463 4.012 -3.959 1.00 28.86 440 HIS A C 1
ATOM 3387 O O . HIS A 1 440 ? -2.565 4.525 -5.068 1.00 28.86 440 HIS A O 1
ATOM 3393 N N . TRP A 1 441 ? -2.508 2.693 -3.775 1.00 37.31 441 TRP A N 1
ATOM 3394 C CA . TRP A 1 441 ? -2.981 1.753 -4.784 1.00 37.31 441 TRP A CA 1
ATOM 3395 C C . TRP A 1 441 ? -4.485 1.974 -4.983 1.00 37.31 441 TRP A C 1
ATOM 3397 O O . TRP A 1 441 ? -5.291 1.614 -4.123 1.00 37.31 441 TRP A O 1
ATOM 3407 N N . ARG A 1 442 ? -4.898 2.578 -6.100 1.00 31.69 442 ARG A N 1
ATOM 3408 C CA . ARG A 1 442 ? -6.305 2.561 -6.526 1.00 31.69 442 ARG A CA 1
ATOM 3409 C C . ARG A 1 442 ? -6.388 2.192 -7.999 1.00 31.69 442 ARG A C 1
ATOM 3411 O O . ARG A 1 442 ? -5.759 2.831 -8.828 1.00 31.69 442 ARG A O 1
ATOM 3418 N N . LYS A 1 443 ? -7.196 1.163 -8.286 1.00 38.50 443 LYS A N 1
ATOM 3419 C CA . LYS A 1 443 ? -7.584 0.714 -9.635 1.00 38.50 443 LYS A CA 1
ATOM 3420 C C . LYS A 1 443 ? -6.402 0.583 -10.619 1.00 38.50 443 LYS A C 1
ATOM 3422 O O . LYS A 1 443 ? -6.348 1.292 -11.609 1.00 38.50 443 LYS A O 1
ATOM 3427 N N . ASN A 1 444 ? -5.490 -0.353 -10.340 1.00 47.19 444 ASN A N 1
ATOM 3428 C CA . ASN A 1 444 ? -4.481 -0.879 -11.282 1.00 47.19 444 ASN A CA 1
ATOM 3429 C C . ASN A 1 444 ? -3.309 0.029 -11.700 1.00 47.19 444 ASN A C 1
ATOM 3431 O O . ASN A 1 444 ? -2.556 -0.345 -12.598 1.00 47.19 444 ASN A O 1
ATOM 3435 N N . VAL A 1 445 ? -3.076 1.155 -11.021 1.00 46.03 445 VAL A N 1
ATOM 3436 C CA . VAL A 1 445 ? -1.962 2.058 -11.353 1.00 46.03 445 VAL A CA 1
ATOM 3437 C C . VAL A 1 445 ? -1.159 2.452 -10.112 1.00 46.03 445 VAL A C 1
ATOM 3439 O O . VAL A 1 445 ? -1.746 2.780 -9.079 1.00 46.03 445 VAL A O 1
ATOM 3442 N N . SER A 1 446 ? 0.180 2.433 -10.212 1.00 53.75 446 SER A N 1
ATOM 3443 C CA . SER A 1 446 ? 1.092 2.935 -9.171 1.00 53.75 446 SER A CA 1
ATOM 3444 C C . SER A 1 446 ? 1.951 4.099 -9.667 1.00 53.75 446 SER A C 1
ATOM 3446 O O . SER A 1 446 ? 2.532 4.055 -10.752 1.00 53.75 446 SER A O 1
ATOM 3448 N N . LEU A 1 447 ? 2.044 5.144 -8.841 1.00 54.34 447 LEU A N 1
ATOM 3449 C CA . LEU A 1 447 ? 3.026 6.217 -8.990 1.00 54.34 447 LEU A CA 1
ATOM 3450 C C . LEU A 1 447 ? 4.316 5.769 -8.307 1.00 54.34 447 LEU A C 1
ATOM 3452 O O . LEU A 1 447 ? 4.367 5.685 -7.081 1.00 54.34 447 LEU A O 1
ATOM 3456 N N . ASP A 1 448 ? 5.329 5.453 -9.107 1.00 57.41 448 ASP A N 1
ATOM 3457 C CA . ASP A 1 448 ? 6.603 4.913 -8.623 1.00 57.41 448 ASP A CA 1
ATOM 3458 C C . ASP A 1 448 ? 7.505 6.027 -8.074 1.00 57.41 448 ASP A C 1
ATOM 3460 O O . ASP A 1 448 ? 8.152 5.871 -7.041 1.00 57.41 448 ASP A O 1
ATOM 3464 N N . GLU A 1 449 ? 7.549 7.171 -8.766 1.00 56.31 449 GLU A N 1
ATOM 3465 C CA . GLU A 1 449 ? 8.422 8.293 -8.413 1.00 56.31 449 GLU A CA 1
ATOM 3466 C C . GLU A 1 449 ? 7.941 9.609 -9.046 1.00 56.31 449 GLU A C 1
ATOM 3468 O O . GLU A 1 449 ? 7.410 9.621 -10.159 1.00 56.31 449 GLU A O 1
ATOM 3473 N N . MET A 1 450 ? 8.167 10.737 -8.367 1.00 58.06 450 MET A N 1
ATOM 3474 C CA . MET A 1 450 ? 8.067 12.067 -8.972 1.00 58.06 450 MET A CA 1
ATOM 3475 C C . MET A 1 450 ? 9.407 12.394 -9.640 1.00 58.06 450 MET A C 1
ATOM 3477 O O . MET A 1 450 ? 10.411 12.572 -8.957 1.00 58.06 450 MET A O 1
ATOM 3481 N N . LEU A 1 451 ? 9.427 12.467 -10.970 1.00 60.94 451 LEU A N 1
ATOM 3482 C CA . LEU A 1 451 ? 10.649 12.713 -11.746 1.00 60.94 451 LEU A CA 1
ATOM 3483 C C . LEU A 1 451 ? 11.014 14.202 -11.822 1.00 60.94 451 LEU A C 1
ATOM 3485 O O . LEU A 1 451 ? 12.156 14.539 -12.127 1.00 60.94 451 LEU A O 1
ATOM 3489 N N . GLY A 1 452 ? 10.057 15.098 -11.564 1.00 55.59 452 GLY A N 1
ATOM 3490 C CA . GLY A 1 452 ? 10.309 16.535 -11.513 1.00 55.59 452 GLY A CA 1
ATOM 3491 C C . GLY A 1 452 ? 9.059 17.377 -11.264 1.00 55.59 452 GLY A C 1
ATOM 3492 O O . GLY A 1 452 ? 7.958 17.028 -11.691 1.00 55.59 452 GLY A O 1
ATOM 3493 N N . SER A 1 453 ? 9.249 18.512 -10.591 1.00 53.75 453 SER A N 1
ATOM 3494 C CA . SER A 1 453 ? 8.245 19.560 -10.376 1.00 53.75 453 SER A CA 1
ATOM 3495 C C . SER A 1 453 ? 8.655 20.823 -11.137 1.00 53.75 453 SER A C 1
ATOM 3497 O O . SER A 1 453 ? 9.680 21.426 -10.817 1.00 53.75 453 SER A O 1
ATOM 3499 N N . GLY A 1 454 ? 7.881 21.227 -12.142 1.00 48.31 454 GLY A N 1
ATOM 3500 C CA . GLY A 1 454 ? 8.102 22.453 -12.908 1.00 48.31 454 GLY A CA 1
ATOM 3501 C C . GLY A 1 454 ? 6.993 23.481 -12.686 1.00 48.31 454 GLY A C 1
ATOM 3502 O O . GLY A 1 454 ? 5.913 23.160 -12.199 1.00 48.31 454 GLY A O 1
ATOM 3503 N N . GLY A 1 455 ? 7.226 24.732 -13.095 1.00 53.56 455 GLY A N 1
ATOM 3504 C CA . GLY A 1 455 ? 6.240 25.812 -12.924 1.00 53.56 455 GLY A CA 1
ATOM 3505 C C . GLY A 1 455 ? 4.885 25.571 -13.614 1.00 53.56 455 GLY A C 1
ATOM 3506 O O . GLY A 1 455 ? 3.885 26.140 -13.189 1.00 53.56 455 GLY A O 1
ATOM 3507 N N . ILE A 1 456 ? 4.836 24.718 -14.648 1.00 57.28 456 ILE A N 1
ATOM 3508 C CA . ILE A 1 456 ? 3.620 24.454 -15.447 1.00 57.28 456 ILE A CA 1
ATOM 3509 C C . ILE A 1 456 ? 3.132 23.000 -15.323 1.00 57.28 456 ILE A C 1
ATOM 3511 O O . ILE A 1 456 ? 1.928 22.758 -15.428 1.00 57.28 456 ILE A O 1
ATOM 3515 N N . CYS A 1 457 ? 4.031 22.042 -15.057 1.00 66.69 457 CYS A N 1
ATOM 3516 C CA . CYS A 1 457 ? 3.674 20.630 -14.942 1.00 66.69 457 CYS A CA 1
ATOM 3517 C C . CYS A 1 457 ? 4.448 19.880 -13.850 1.00 66.69 457 CYS A C 1
ATOM 3519 O O . CYS A 1 457 ? 5.580 20.230 -13.510 1.00 66.69 457 CYS A O 1
ATOM 3521 N N . GLU A 1 458 ? 3.834 18.814 -13.346 1.00 62.91 458 GLU A N 1
ATOM 3522 C CA . GLU A 1 458 ? 4.432 17.826 -12.447 1.00 62.91 458 GLU A CA 1
ATOM 3523 C C . GLU A 1 458 ? 4.566 16.501 -13.204 1.00 62.91 458 GLU A C 1
ATOM 3525 O O . GLU A 1 458 ? 3.632 16.063 -13.873 1.00 62.91 458 GLU A O 1
ATOM 3530 N N . THR A 1 459 ? 5.756 15.899 -13.174 1.00 71.19 459 THR A N 1
ATOM 3531 C CA . THR A 1 459 ? 6.090 14.708 -13.965 1.00 71.19 459 THR A CA 1
ATOM 3532 C C . THR A 1 459 ? 6.270 13.503 -13.051 1.00 71.19 459 THR A C 1
ATOM 3534 O O . THR A 1 459 ? 7.087 13.533 -12.129 1.00 71.19 459 THR A O 1
ATOM 3537 N N . TYR A 1 460 ? 5.559 12.420 -13.345 1.00 68.50 460 TYR A N 1
ATOM 3538 C CA . TYR A 1 460 ? 5.545 11.194 -12.559 1.00 68.50 460 TYR A CA 1
ATOM 3539 C C . TYR A 1 460 ? 5.910 9.989 -13.410 1.00 68.50 460 TYR A C 1
ATOM 3541 O O . TYR A 1 460 ? 5.519 9.884 -14.570 1.00 68.50 460 TYR A O 1
ATOM 3549 N N . ARG A 1 461 ? 6.623 9.045 -12.807 1.00 69.38 461 ARG A N 1
ATOM 3550 C CA . ARG A 1 461 ? 6.800 7.705 -13.348 1.00 69.38 461 ARG A CA 1
ATOM 3551 C C . ARG A 1 461 ? 5.627 6.841 -12.911 1.00 69.38 461 ARG A C 1
ATOM 3553 O O . ARG A 1 461 ? 5.340 6.753 -11.717 1.00 69.38 461 ARG A O 1
ATOM 3560 N N . VAL A 1 462 ? 4.975 6.213 -13.880 1.00 65.69 462 VAL A N 1
ATOM 3561 C CA . VAL A 1 462 ? 3.775 5.408 -13.668 1.00 65.69 462 VAL A CA 1
ATOM 3562 C C . VAL A 1 462 ? 3.994 3.994 -14.189 1.00 65.69 462 VAL A C 1
ATOM 3564 O O . VAL A 1 462 ? 4.571 3.799 -15.267 1.00 65.69 462 VAL A O 1
ATOM 3567 N N . HIS A 1 463 ? 3.490 3.017 -13.435 1.00 59.81 463 HIS A N 1
ATOM 3568 C CA . HIS A 1 463 ? 3.430 1.620 -13.851 1.00 59.81 463 HIS A CA 1
ATOM 3569 C C . HIS A 1 463 ? 1.983 1.180 -13.998 1.00 59.81 463 HIS A C 1
ATOM 3571 O O . HIS A 1 463 ? 1.146 1.429 -13.125 1.00 59.81 463 HIS A O 1
ATOM 3577 N N . LEU A 1 464 ? 1.713 0.472 -15.092 1.00 53.62 464 LEU A N 1
ATOM 3578 C CA . LEU A 1 464 ? 0.473 -0.276 -15.253 1.00 53.62 464 LEU A CA 1
ATOM 3579 C C . LEU A 1 464 ? 0.623 -1.609 -14.526 1.00 53.62 464 LEU A C 1
ATOM 3581 O O . LEU A 1 464 ? 1.558 -2.366 -14.799 1.00 53.62 464 LEU A O 1
ATOM 3585 N N . ARG A 1 465 ? -0.311 -1.922 -13.623 1.00 44.19 465 ARG A N 1
ATOM 3586 C CA . ARG A 1 465 ? -0.289 -3.173 -12.848 1.00 44.19 465 ARG A CA 1
ATOM 3587 C C . ARG A 1 465 ? -0.282 -4.413 -13.747 1.00 44.19 465 ARG A C 1
ATOM 3589 O O . ARG A 1 465 ? 0.385 -5.388 -13.415 1.00 44.19 465 ARG A O 1
ATOM 3596 N N . ARG A 1 466 ? -0.971 -4.357 -14.894 1.00 44.50 466 ARG A N 1
ATOM 3597 C CA . ARG A 1 466 ? -1.053 -5.461 -15.866 1.00 44.50 466 ARG A CA 1
ATOM 3598 C C . ARG A 1 466 ? 0.230 -5.684 -16.669 1.00 44.50 466 ARG A C 1
ATOM 3600 O O . ARG A 1 466 ? 0.450 -6.785 -17.163 1.00 44.50 466 ARG A O 1
ATOM 3607 N N . HIS A 1 467 ? 1.115 -4.689 -16.758 1.00 44.06 467 HIS A N 1
ATOM 3608 C CA . HIS A 1 467 ? 2.367 -4.780 -17.510 1.00 44.06 467 HIS A CA 1
ATOM 3609 C C . HIS A 1 467 ? 3.517 -4.097 -16.752 1.00 44.06 467 HIS A C 1
ATOM 3611 O O . HIS A 1 467 ? 3.963 -3.027 -17.164 1.00 44.06 467 HIS A O 1
ATOM 3617 N N . PRO A 1 468 ? 4.063 -4.703 -15.680 1.00 45.06 468 PRO A N 1
ATOM 3618 C CA . PRO A 1 468 ? 5.124 -4.085 -14.873 1.00 45.06 468 PRO A CA 1
ATOM 3619 C C . PRO A 1 468 ? 6.403 -3.756 -15.668 1.00 45.06 468 PRO A C 1
ATOM 3621 O O . PRO A 1 468 ? 7.214 -2.931 -15.241 1.00 45.06 468 PRO A O 1
ATOM 3624 N N . SER A 1 469 ? 6.591 -4.375 -16.840 1.00 45.59 469 SER A N 1
ATOM 3625 C CA . SER A 1 469 ? 7.662 -4.051 -17.788 1.00 45.59 469 SER A CA 1
ATOM 3626 C C . SER A 1 469 ? 7.426 -2.745 -18.562 1.00 45.59 469 SER A C 1
ATOM 3628 O O . SER A 1 469 ? 8.399 -2.105 -18.968 1.00 45.59 469 SER A O 1
ATOM 3630 N N . LYS A 1 470 ? 6.167 -2.327 -18.755 1.00 51.19 470 LYS A N 1
ATOM 3631 C CA . LYS A 1 470 ? 5.788 -1.081 -19.431 1.00 51.19 470 LYS A CA 1
ATOM 3632 C C . LYS A 1 470 ? 5.691 0.047 -18.409 1.00 51.19 470 LYS A C 1
ATOM 3634 O O . LYS A 1 470 ? 4.734 0.162 -17.650 1.00 51.19 470 LYS A O 1
ATOM 3639 N N . GLN A 1 471 ? 6.711 0.893 -18.420 1.00 64.56 471 GLN A N 1
ATOM 3640 C CA . GLN A 1 471 ? 6.780 2.098 -17.604 1.00 64.56 471 GLN A CA 1
ATOM 3641 C C . GLN A 1 471 ? 6.626 3.307 -18.513 1.00 64.56 471 GLN A C 1
ATOM 3643 O O . GLN A 1 471 ? 7.264 3.382 -19.568 1.00 64.56 471 GLN A O 1
ATOM 3648 N N . PHE A 1 472 ? 5.807 4.261 -18.096 1.00 72.38 472 PHE A N 1
ATOM 3649 C CA . PHE A 1 472 ? 5.597 5.496 -18.833 1.00 72.38 472 PHE A CA 1
ATOM 3650 C C . PHE A 1 472 ? 5.692 6.697 -17.894 1.00 72.38 472 PHE A C 1
ATOM 3652 O O . PHE A 1 472 ? 5.739 6.574 -16.667 1.00 72.38 472 PHE A O 1
ATOM 3659 N N . VAL A 1 473 ? 5.814 7.867 -18.497 1.00 77.06 473 VAL A N 1
ATOM 3660 C CA . VAL A 1 473 ? 5.883 9.151 -17.818 1.00 77.06 473 VAL A CA 1
ATOM 3661 C C . VAL A 1 473 ? 4.534 9.827 -17.978 1.00 77.06 473 VAL A C 1
ATOM 3663 O O . VAL A 1 473 ? 4.064 9.988 -19.099 1.00 77.06 473 VAL A O 1
ATOM 3666 N N . MET A 1 474 ? 3.924 10.230 -16.869 1.00 77.75 474 MET A N 1
ATOM 3667 C CA . MET A 1 474 ? 2.705 11.031 -16.850 1.00 77.75 474 MET A CA 1
ATOM 3668 C C . MET A 1 474 ? 3.039 12.458 -16.426 1.00 77.75 474 MET A C 1
ATOM 3670 O O . MET A 1 474 ? 3.704 12.671 -15.414 1.00 77.75 474 MET A O 1
ATOM 3674 N N . LYS A 1 475 ? 2.560 13.441 -17.182 1.00 78.06 475 LYS A N 1
ATOM 3675 C CA . LYS A 1 475 ? 2.726 14.869 -16.915 1.00 78.06 475 LYS A CA 1
ATOM 3676 C C . LYS A 1 475 ? 1.373 15.472 -16.587 1.00 78.06 475 LYS A C 1
ATOM 3678 O O . LYS A 1 475 ? 0.462 15.429 -17.406 1.00 78.06 475 LYS A O 1
ATOM 3683 N N . VAL A 1 476 ? 1.261 16.041 -15.394 1.00 72.62 476 VAL A N 1
ATOM 3684 C CA . VAL A 1 476 ? 0.071 16.746 -14.917 1.00 72.62 476 VAL A CA 1
ATOM 3685 C C . VAL A 1 476 ? 0.300 18.233 -15.114 1.00 72.62 476 VAL A C 1
ATOM 3687 O O . VAL A 1 476 ? 1.163 18.821 -14.464 1.00 72.62 476 VAL A O 1
ATOM 3690 N N . LEU A 1 477 ? -0.437 18.843 -16.034 1.00 71.44 477 LEU A N 1
ATOM 3691 C CA . LEU A 1 477 ? -0.354 20.258 -16.362 1.00 71.44 477 LEU A CA 1
ATOM 3692 C C . LEU A 1 477 ? -1.501 21.009 -15.685 1.00 71.44 477 LEU A C 1
ATOM 3694 O O . LEU A 1 477 ? -2.672 20.670 -15.846 1.00 71.44 477 LEU A O 1
ATOM 3698 N N . LYS A 1 478 ? -1.172 22.084 -14.961 1.00 64.38 478 LYS A N 1
ATOM 3699 C CA . LYS A 1 478 ? -2.139 22.869 -14.159 1.00 64.38 478 LYS A CA 1
ATOM 3700 C C . LYS A 1 478 ? -3.177 23.635 -14.991 1.00 64.38 478 LYS A C 1
ATOM 3702 O O . LYS A 1 478 ? -4.034 24.321 -14.440 1.00 64.38 478 LYS A O 1
ATOM 3707 N N . ARG A 1 479 ? -3.058 23.609 -16.317 1.00 66.50 479 ARG A N 1
ATOM 3708 C CA . ARG A 1 479 ? -3.880 24.380 -17.248 1.00 66.50 479 ARG A CA 1
ATOM 3709 C C . ARG A 1 479 ? -4.569 23.435 -18.218 1.00 66.50 479 ARG A C 1
ATOM 3711 O O . ARG A 1 479 ? -3.966 22.477 -18.687 1.00 66.50 479 ARG A O 1
ATOM 3718 N N . SER A 1 480 ? -5.823 23.751 -18.510 1.00 74.31 480 SER A N 1
ATOM 3719 C CA . SER A 1 480 ? -6.606 23.076 -19.537 1.00 74.31 480 SER A CA 1
ATOM 3720 C C . SER A 1 480 ? -6.230 23.573 -20.932 1.00 74.31 480 SER A C 1
ATOM 3722 O O . SER A 1 480 ? -5.970 24.768 -21.118 1.00 74.31 480 SER A O 1
ATOM 3724 N N . VAL A 1 481 ? -6.279 22.674 -21.913 1.00 75.56 481 VAL A N 1
ATOM 3725 C CA . VAL A 1 481 ? -6.127 22.988 -23.342 1.00 75.56 481 VAL A CA 1
ATOM 3726 C C . VAL A 1 481 ? -7.210 23.969 -23.794 1.00 75.56 481 VAL A C 1
ATOM 3728 O O . VAL A 1 481 ? -6.907 24.995 -24.406 1.00 75.56 481 VAL A O 1
ATOM 3731 N N . LEU A 1 482 ? -8.471 23.709 -23.430 1.00 70.31 482 LEU A N 1
ATOM 3732 C CA . LEU A 1 482 ? -9.607 24.585 -23.743 1.00 70.31 482 LEU A CA 1
ATOM 3733 C C . LEU A 1 482 ? -9.446 25.979 -23.128 1.00 70.31 482 LEU A C 1
ATOM 3735 O O . LEU A 1 482 ? -9.745 26.994 -23.765 1.00 70.31 482 LEU A O 1
ATOM 3739 N N . LYS A 1 483 ? -8.941 26.041 -21.890 1.00 70.38 483 LYS A N 1
ATOM 3740 C CA . LYS A 1 483 ? -8.703 27.318 -21.213 1.00 70.38 483 LYS A CA 1
ATOM 3741 C C . LYS A 1 483 ? -7.595 28.109 -21.904 1.00 70.38 483 LYS A C 1
ATOM 3743 O O . LYS A 1 483 ? -7.805 29.293 -22.152 1.00 70.38 483 LYS A O 1
ATOM 3748 N N . ALA A 1 484 ? -6.481 27.471 -22.268 1.00 69.62 484 ALA A N 1
ATOM 3749 C CA . ALA A 1 484 ? -5.392 28.116 -23.001 1.00 69.62 484 ALA A CA 1
ATOM 3750 C C . ALA A 1 484 ? -5.867 28.690 -24.348 1.00 69.62 484 ALA A C 1
ATOM 3752 O O . ALA A 1 484 ? -5.571 29.847 -24.648 1.00 69.62 484 ALA A O 1
ATOM 3753 N N . ALA A 1 485 ? -6.687 27.941 -25.099 1.00 73.12 485 ALA A N 1
ATOM 3754 C CA . ALA A 1 485 ? -7.288 28.421 -26.347 1.00 73.12 485 ALA A CA 1
ATOM 3755 C C . ALA A 1 485 ? -8.088 29.716 -26.141 1.00 73.12 485 ALA A C 1
ATOM 3757 O O . ALA A 1 485 ? -7.912 30.695 -26.866 1.00 73.12 485 ALA A O 1
ATOM 3758 N N . SER A 1 486 ? -8.940 29.739 -25.111 1.00 75.75 486 SER A N 1
ATOM 3759 C CA . SER A 1 486 ? -9.776 30.903 -24.799 1.00 75.75 486 SER A CA 1
ATOM 3760 C C . SER A 1 486 ? -8.983 32.093 -24.247 1.00 75.75 486 SER A C 1
ATOM 3762 O O . SER A 1 486 ? -9.250 33.232 -24.626 1.00 75.75 486 SER A O 1
ATOM 3764 N N . GLN A 1 487 ? -8.007 31.833 -23.372 1.00 77.56 487 GLN A N 1
ATOM 3765 C CA . GLN A 1 487 ? -7.237 32.849 -22.660 1.00 77.56 487 GLN A CA 1
ATOM 3766 C C . GLN A 1 487 ? -6.322 33.611 -23.619 1.00 77.56 487 GLN A C 1
ATOM 3768 O O . GLN A 1 487 ? -6.329 34.837 -23.614 1.00 77.56 487 GLN A O 1
ATOM 3773 N N . TYR A 1 488 ? -5.614 32.886 -24.485 1.00 75.69 488 TYR A N 1
ATOM 3774 C CA . TYR A 1 488 ? -4.633 33.450 -25.412 1.00 75.69 488 TYR A CA 1
ATOM 3775 C C . TYR A 1 488 ? -5.184 33.636 -26.837 1.00 75.69 488 TYR A C 1
ATOM 3777 O O . TYR A 1 488 ? -4.433 33.934 -27.760 1.00 75.69 488 TYR A O 1
ATOM 3785 N N . ARG A 1 489 ? -6.505 33.473 -27.026 1.00 78.06 489 ARG A N 1
ATOM 3786 C CA . ARG A 1 489 ? -7.224 33.647 -28.308 1.00 78.06 489 ARG A CA 1
ATOM 3787 C C . ARG A 1 489 ? -6.645 32.816 -29.462 1.00 78.06 489 ARG A C 1
ATOM 3789 O O . ARG A 1 489 ? -6.633 33.259 -30.609 1.00 78.06 489 ARG A O 1
ATOM 3796 N N . ILE A 1 490 ? -6.189 31.607 -29.154 1.00 79.12 490 ILE A N 1
ATOM 3797 C CA . ILE A 1 490 ? -5.636 30.664 -30.128 1.00 79.12 490 ILE A CA 1
ATOM 3798 C C . ILE A 1 490 ? -6.802 29.959 -30.828 1.00 79.12 490 ILE A C 1
ATOM 3800 O O . ILE A 1 490 ? -7.749 29.515 -30.173 1.00 79.12 490 ILE A O 1
ATOM 3804 N N . SER A 1 491 ? -6.741 29.835 -32.156 1.00 82.31 491 SER A N 1
ATOM 3805 C CA . SER A 1 491 ? -7.714 29.047 -32.921 1.00 82.31 491 SER A CA 1
ATOM 3806 C C . SER A 1 491 ? -7.737 27.601 -32.419 1.00 82.31 491 SER A C 1
ATOM 3808 O O . SER A 1 491 ? -6.694 26.960 -32.287 1.00 82.31 491 SER A O 1
ATOM 3810 N N . THR A 1 492 ? -8.930 27.068 -32.145 1.00 80.75 492 THR A N 1
ATOM 3811 C CA . THR A 1 492 ? -9.089 25.687 -31.664 1.00 80.75 492 THR A CA 1
ATOM 3812 C C . THR A 1 492 ? -8.558 24.669 -32.674 1.00 80.75 492 THR A C 1
ATOM 3814 O O . THR A 1 492 ? -8.002 23.651 -32.265 1.00 80.75 492 THR A O 1
ATOM 3817 N N . ASP A 1 493 ? -8.679 24.960 -33.971 1.00 84.31 493 ASP A N 1
ATOM 3818 C CA . ASP A 1 493 ? -8.190 24.084 -35.038 1.00 84.31 493 ASP A CA 1
ATOM 3819 C C . ASP A 1 493 ? -6.658 24.081 -35.104 1.00 84.31 493 ASP A C 1
ATOM 3821 O O . ASP A 1 493 ? -6.059 23.011 -35.175 1.00 84.31 493 ASP A O 1
ATOM 3825 N N . ASP A 1 494 ? -6.012 25.246 -34.975 1.00 83.44 494 ASP A N 1
ATOM 3826 C CA . ASP A 1 494 ? -4.544 25.346 -34.960 1.00 83.44 494 ASP A CA 1
ATOM 3827 C C . ASP A 1 494 ? -3.961 24.639 -33.728 1.00 83.44 494 ASP A C 1
ATOM 3829 O O . ASP A 1 494 ? -2.975 23.903 -33.818 1.00 83.44 494 ASP A O 1
ATOM 3833 N N . LEU A 1 495 ? -4.617 24.806 -32.574 1.00 85.69 495 LEU A N 1
ATOM 3834 C CA . LEU A 1 495 ? -4.241 24.133 -31.336 1.00 85.69 495 LEU A CA 1
ATOM 3835 C C . LEU A 1 495 ? -4.375 22.610 -31.464 1.00 85.69 495 LEU A C 1
ATOM 3837 O O . LEU A 1 495 ? -3.450 21.881 -31.111 1.00 85.69 495 LEU A O 1
ATOM 3841 N N . ARG A 1 496 ? -5.495 22.116 -32.005 1.00 88.38 496 ARG A N 1
ATOM 3842 C CA . ARG A 1 496 ? -5.705 20.678 -32.239 1.00 88.38 496 ARG A CA 1
ATOM 3843 C C . ARG A 1 496 ? -4.738 20.109 -33.262 1.00 88.38 496 ARG A C 1
ATOM 3845 O O . ARG A 1 496 ? -4.241 19.007 -33.053 1.00 88.38 496 ARG A O 1
ATOM 3852 N N . HIS A 1 497 ? -4.433 20.852 -34.321 1.00 89.25 497 HIS A N 1
ATOM 3853 C CA . HIS A 1 497 ? -3.444 20.448 -35.311 1.00 89.25 497 HIS A CA 1
ATOM 3854 C C . HIS A 1 497 ? -2.068 20.253 -34.663 1.00 89.25 497 HIS A C 1
ATOM 3856 O O . HIS A 1 497 ? -1.465 19.190 -34.807 1.00 89.25 497 HIS A O 1
ATOM 3862 N N . ALA A 1 498 ? -1.606 21.224 -33.871 1.00 89.19 498 ALA A N 1
ATOM 3863 C CA . ALA A 1 498 ? -0.330 21.127 -33.166 1.00 89.19 498 ALA A CA 1
ATOM 3864 C C . ALA A 1 498 ? -0.296 19.958 -32.161 1.00 89.19 498 ALA A C 1
ATOM 3866 O O . ALA A 1 498 ? 0.704 19.250 -32.071 1.00 89.19 498 ALA A O 1
ATOM 3867 N N . LEU A 1 499 ? -1.393 19.709 -31.437 1.00 91.38 499 LEU A N 1
ATOM 3868 C CA . LEU A 1 499 ? -1.492 18.582 -30.500 1.00 91.38 499 LEU A CA 1
ATOM 3869 C C . LEU A 1 499 ? -1.522 17.224 -31.217 1.00 91.38 499 LEU A C 1
ATOM 3871 O O . LEU A 1 499 ? -0.883 16.280 -30.753 1.00 91.38 499 LEU A O 1
ATOM 3875 N N . ALA A 1 500 ? -2.196 17.131 -32.368 1.00 91.56 500 ALA A N 1
ATOM 3876 C CA . ALA A 1 500 ? -2.190 15.936 -33.209 1.00 91.56 500 ALA A CA 1
ATOM 3877 C C . ALA A 1 500 ? -0.774 15.624 -33.713 1.00 91.56 500 ALA A C 1
ATOM 3879 O O . ALA A 1 500 ? -0.313 14.486 -33.603 1.00 91.56 500 ALA A O 1
ATOM 3880 N N . VAL A 1 501 ? -0.044 16.643 -34.182 1.00 91.94 501 VAL A N 1
ATOM 3881 C CA . VAL A 1 501 ? 1.371 16.517 -34.563 1.00 91.94 501 VAL A CA 1
ATOM 3882 C C . VAL A 1 501 ? 2.207 16.024 -33.381 1.00 91.94 501 VAL A C 1
ATOM 3884 O O . VAL A 1 501 ? 2.965 15.069 -33.542 1.00 91.94 501 VAL A O 1
ATOM 3887 N N . SER A 1 502 ? 2.047 16.605 -32.186 1.00 91.75 502 SER A N 1
ATOM 3888 C CA . SER A 1 502 ? 2.810 16.192 -30.999 1.00 91.75 502 SER A CA 1
ATOM 3889 C C . SER A 1 502 ? 2.606 14.730 -30.603 1.00 91.75 502 SER A C 1
ATOM 3891 O O . SER A 1 502 ? 3.499 14.142 -29.985 1.00 91.75 502 SER A O 1
ATOM 3893 N N . ARG A 1 503 ? 1.461 14.136 -30.960 1.00 91.50 503 ARG A N 1
ATOM 3894 C CA . ARG A 1 503 ? 1.188 12.713 -30.737 1.00 91.50 503 ARG A CA 1
ATOM 3895 C C . ARG A 1 503 ? 1.737 11.813 -31.837 1.00 91.50 503 ARG A C 1
ATOM 3897 O O . ARG A 1 503 ? 2.330 10.774 -31.550 1.00 91.50 503 ARG A O 1
ATOM 3904 N N . LEU A 1 504 ? 1.532 12.213 -33.090 1.00 90.69 504 LEU A N 1
ATOM 3905 C CA . LEU A 1 504 ? 1.817 11.391 -34.268 1.00 90.69 504 LEU A CA 1
ATOM 3906 C C . LEU A 1 504 ? 3.270 11.465 -34.743 1.00 90.69 504 LEU A C 1
ATOM 3908 O O . LEU A 1 504 ? 3.700 10.611 -35.519 1.00 90.69 504 LEU A O 1
ATOM 3912 N N . ILE A 1 505 ? 4.033 12.469 -34.303 1.00 90.00 505 ILE A N 1
ATOM 3913 C CA . ILE A 1 505 ? 5.444 12.594 -34.659 1.00 90.00 505 ILE A CA 1
ATOM 3914 C C . ILE A 1 505 ? 6.221 11.359 -34.190 1.00 90.00 505 ILE A C 1
ATOM 3916 O O . ILE A 1 505 ? 6.213 11.004 -33.019 1.00 90.00 505 ILE A O 1
ATOM 3920 N N . ASN A 1 506 ? 6.902 10.685 -35.111 1.00 87.06 506 ASN A N 1
ATOM 3921 C CA . ASN A 1 506 ? 7.710 9.511 -34.800 1.00 87.06 506 ASN A CA 1
ATOM 3922 C C . ASN A 1 506 ? 9.127 9.732 -35.325 1.00 87.06 506 ASN A C 1
ATOM 3924 O O . ASN A 1 506 ? 9.399 9.545 -36.511 1.00 87.06 506 ASN A O 1
ATOM 3928 N N . HIS A 1 507 ? 10.017 10.187 -34.446 1.00 90.25 507 HIS A N 1
ATOM 3929 C CA . HIS A 1 507 ? 11.409 10.472 -34.774 1.00 90.25 507 HIS A CA 1
ATOM 3930 C C . HIS A 1 507 ? 12.309 10.066 -33.599 1.00 90.25 507 HIS A C 1
ATOM 3932 O O . HIS A 1 507 ? 11.961 10.373 -32.459 1.00 90.25 507 HIS A O 1
ATOM 3938 N N . PRO A 1 508 ? 13.475 9.428 -33.823 1.00 87.88 508 PRO A N 1
ATOM 3939 C CA . PRO A 1 508 ? 14.336 8.946 -32.738 1.00 87.88 508 PRO A CA 1
ATOM 3940 C C . PRO A 1 508 ? 14.735 10.051 -31.752 1.00 87.88 508 PRO A C 1
ATOM 3942 O O . PRO A 1 508 ? 14.751 9.820 -30.547 1.00 87.88 508 PRO A O 1
ATOM 3945 N N . ASN A 1 509 ? 14.969 11.274 -32.236 1.00 91.44 509 ASN A N 1
ATOM 3946 C CA . ASN A 1 509 ? 15.369 12.412 -31.400 1.00 91.44 509 ASN A CA 1
ATOM 3947 C C . ASN A 1 509 ? 14.199 13.227 -30.814 1.00 91.44 509 ASN A C 1
ATOM 3949 O O . ASN A 1 509 ? 14.431 14.283 -30.228 1.00 91.44 509 ASN A O 1
ATOM 3953 N N . VAL A 1 510 ? 12.951 12.770 -30.953 1.00 91.69 510 VAL A N 1
ATOM 3954 C CA . VAL A 1 510 ? 11.764 13.417 -30.372 1.00 91.69 510 VAL A CA 1
ATOM 3955 C C . VAL A 1 510 ? 11.011 12.399 -29.516 1.00 91.69 510 VAL A C 1
ATOM 3957 O O . VAL A 1 510 ? 10.822 11.247 -29.906 1.00 91.69 510 VAL A O 1
ATOM 3960 N N . LEU A 1 511 ? 10.604 12.798 -28.315 1.00 88.81 511 LEU A N 1
ATOM 3961 C CA . LEU A 1 511 ? 9.759 11.990 -27.443 1.00 88.81 511 LEU A CA 1
ATOM 3962 C C . LEU A 1 511 ? 8.308 12.449 -27.601 1.00 88.81 511 LEU A C 1
ATOM 3964 O O . LEU A 1 511 ? 7.886 13.425 -26.984 1.00 88.81 511 LEU A O 1
ATOM 3968 N N . ASN A 1 512 ? 7.556 11.773 -28.464 1.00 89.25 512 ASN A N 1
ATOM 3969 C CA . ASN A 1 512 ? 6.167 12.116 -28.747 1.00 89.25 512 ASN A CA 1
ATOM 3970 C C . ASN A 1 512 ? 5.245 11.881 -27.546 1.00 89.25 512 ASN A C 1
ATOM 3972 O O . ASN A 1 512 ? 5.550 11.097 -26.644 1.00 89.25 512 ASN A O 1
ATOM 3976 N N . LEU A 1 513 ? 4.113 12.583 -27.543 1.00 87.31 513 LEU A N 1
ATOM 3977 C CA . LEU A 1 513 ? 3.044 12.363 -26.575 1.00 87.31 513 LEU A CA 1
ATOM 3978 C C . LEU A 1 513 ? 2.251 11.115 -26.986 1.00 87.31 513 LEU A C 1
ATOM 3980 O O . LEU A 1 513 ? 1.901 10.950 -28.149 1.00 87.31 513 LEU A O 1
ATOM 3984 N N . LEU A 1 514 ? 1.957 10.224 -26.048 1.00 82.19 514 LEU A N 1
ATOM 3985 C CA . LEU A 1 514 ? 1.153 9.032 -26.317 1.00 82.19 514 LEU A CA 1
ATOM 3986 C C . LEU A 1 514 ? -0.338 9.397 -26.277 1.00 82.19 514 LEU A C 1
ATOM 3988 O O . LEU A 1 514 ? -1.078 9.187 -27.245 1.00 82.19 514 LEU A O 1
ATOM 3992 N N . GLU A 1 515 ? -0.754 10.047 -25.193 1.00 81.81 515 GLU A N 1
ATOM 3993 C CA . GLU A 1 515 ? -2.125 10.496 -24.973 1.00 81.81 515 GLU A CA 1
ATOM 3994 C C . GLU A 1 515 ? -2.159 11.874 -24.313 1.00 81.81 515 GLU A C 1
ATOM 3996 O O . GLU A 1 515 ? -1.244 12.252 -23.577 1.00 81.81 515 GLU A O 1
ATOM 4001 N N . ILE A 1 516 ? -3.220 12.625 -24.607 1.00 84.00 516 ILE A N 1
ATOM 4002 C CA . ILE A 1 516 ? -3.500 13.941 -24.040 1.00 84.00 516 ILE A CA 1
ATOM 4003 C C . ILE A 1 516 ? -4.957 13.929 -23.581 1.00 84.00 516 ILE A C 1
ATOM 4005 O O . ILE A 1 516 ? -5.866 13.709 -24.390 1.00 84.00 516 ILE A O 1
ATOM 4009 N N . VAL A 1 517 ? -5.171 14.152 -22.288 1.00 80.25 517 VAL A N 1
ATOM 4010 C CA . VAL A 1 517 ? -6.501 14.174 -21.669 1.00 80.25 517 VAL A CA 1
ATOM 4011 C C . VAL A 1 517 ? -6.724 15.540 -21.051 1.00 80.25 517 VAL A C 1
ATOM 4013 O O . VAL A 1 517 ? -5.997 15.929 -20.137 1.00 80.25 517 VAL A O 1
ATOM 4016 N N . ASP A 1 518 ? -7.724 16.267 -21.533 1.00 81.69 518 ASP A N 1
ATOM 4017 C CA . ASP A 1 518 ? -8.062 17.589 -21.011 1.00 81.69 518 ASP A CA 1
ATOM 4018 C C . ASP A 1 518 ? -9.318 17.536 -20.142 1.00 81.69 518 ASP A C 1
ATOM 4020 O O . ASP A 1 518 ? -10.274 16.810 -20.413 1.00 81.69 518 ASP A O 1
ATOM 4024 N N . SER A 1 519 ? -9.324 18.338 -19.084 1.00 66.69 519 SER A N 1
ATOM 4025 C CA . SER A 1 519 ? -10.457 18.492 -18.175 1.00 66.69 519 SER A CA 1
ATOM 4026 C C . SER A 1 519 ? -10.619 19.957 -17.781 1.00 66.69 519 SER A C 1
ATOM 4028 O O . SER A 1 519 ? -9.828 20.813 -18.163 1.00 66.69 519 SER A O 1
ATOM 4030 N N . ARG A 1 520 ? -11.619 20.268 -16.952 1.00 61.94 520 ARG A N 1
ATOM 4031 C CA . ARG A 1 520 ? -11.805 21.638 -16.447 1.00 61.94 520 ARG A CA 1
ATOM 4032 C C . ARG A 1 520 ? -10.686 22.105 -15.512 1.00 61.94 520 ARG A C 1
ATOM 4034 O O . ARG A 1 520 ? -10.425 23.306 -15.468 1.00 61.94 520 ARG A O 1
ATOM 4041 N N . ASP A 1 521 ? -10.035 21.180 -14.808 1.00 56.25 521 ASP A N 1
ATOM 4042 C CA . ASP A 1 521 ? -9.104 21.489 -13.714 1.00 56.25 521 ASP A CA 1
ATOM 4043 C C . ASP A 1 521 ? -7.625 21.327 -14.110 1.00 56.25 521 ASP A C 1
ATOM 4045 O O . ASP A 1 521 ? -6.731 21.711 -13.359 1.00 56.25 521 ASP A O 1
ATOM 4049 N N . GLY A 1 522 ? -7.350 20.798 -15.306 1.00 65.88 522 GLY A N 1
ATOM 4050 C CA . GLY A 1 522 ? -5.996 20.570 -15.807 1.00 65.88 522 GLY A CA 1
ATOM 4051 C C . GLY A 1 522 ? -5.947 19.583 -16.970 1.00 65.88 522 GLY A C 1
ATOM 4052 O O . GLY A 1 522 ? -6.949 18.946 -17.305 1.00 65.88 522 GLY A O 1
ATOM 4053 N N . CYS A 1 523 ? -4.761 19.459 -17.560 1.00 74.50 523 CYS A N 1
ATOM 4054 C CA . CYS A 1 523 ? -4.468 18.566 -18.676 1.00 74.50 523 CYS A CA 1
ATOM 4055 C C . CYS A 1 523 ? -3.452 17.502 -18.247 1.00 74.50 523 CYS A C 1
ATOM 4057 O O . CYS A 1 523 ? -2.533 17.779 -17.480 1.00 74.50 523 CYS A O 1
ATOM 4059 N N . PHE A 1 524 ? -3.588 16.291 -18.772 1.00 79.31 524 PHE A N 1
ATOM 4060 C CA . PHE A 1 524 ? -2.654 15.187 -18.584 1.00 79.31 524 PHE A CA 1
ATOM 4061 C C . PHE A 1 524 ? -2.023 14.849 -19.923 1.00 79.31 524 PHE A C 1
ATOM 4063 O O . PHE A 1 524 ? -2.708 14.862 -20.945 1.00 79.31 524 PHE A O 1
ATOM 4070 N N . ALA A 1 525 ? -0.730 14.546 -19.919 1.00 81.44 525 ALA A N 1
ATOM 4071 C CA . ALA A 1 525 ? -0.032 14.047 -21.093 1.00 81.44 525 ALA A CA 1
ATOM 4072 C C . ALA A 1 525 ? 0.877 12.876 -20.714 1.00 81.44 525 ALA A C 1
ATOM 4074 O O . ALA A 1 525 ? 1.621 12.966 -19.737 1.00 81.44 525 ALA A O 1
ATOM 4075 N N . SER A 1 526 ? 0.838 11.790 -21.481 1.00 82.06 526 SER A N 1
ATOM 4076 C CA . SER A 1 526 ? 1.689 10.616 -21.261 1.00 82.06 526 SER A CA 1
ATOM 4077 C C . SER A 1 526 ? 2.802 10.513 -22.309 1.00 82.06 526 SER A C 1
ATOM 4079 O O . SER A 1 526 ? 2.646 10.946 -23.449 1.00 82.06 526 SER A O 1
ATOM 4081 N N . GLN A 1 527 ? 3.953 9.960 -21.927 1.00 81.31 527 GLN A N 1
ATOM 4082 C CA . GLN A 1 527 ? 5.121 9.730 -22.787 1.00 81.31 527 GLN A CA 1
ATOM 4083 C C . GLN A 1 527 ? 5.818 8.423 -22.410 1.00 81.31 527 GLN A C 1
ATOM 4085 O O . GLN A 1 527 ? 5.720 7.960 -21.275 1.00 81.31 527 GLN A O 1
ATOM 4090 N N . GLN A 1 528 ? 6.586 7.838 -23.327 1.00 77.88 528 GLN A N 1
ATOM 4091 C CA . GLN A 1 528 ? 7.423 6.683 -22.998 1.00 77.88 528 GLN A CA 1
ATOM 4092 C C . GLN A 1 528 ? 8.511 7.065 -21.978 1.00 77.88 528 GLN A C 1
ATOM 4094 O O . GLN A 1 528 ? 9.135 8.121 -22.086 1.00 77.88 528 GLN A O 1
ATOM 4099 N N . LEU A 1 529 ? 8.780 6.193 -20.999 1.00 77.12 529 LEU A N 1
ATOM 4100 C CA . LEU A 1 529 ? 9.886 6.403 -20.066 1.00 77.12 529 LEU A CA 1
ATOM 4101 C C . LEU A 1 529 ? 11.235 6.177 -20.762 1.00 77.12 529 LEU A C 1
ATOM 4103 O O . LEU A 1 529 ? 11.650 5.037 -20.968 1.00 77.12 529 LEU A O 1
ATOM 4107 N N . ALA A 1 530 ? 11.962 7.259 -21.037 1.00 70.12 530 ALA A N 1
ATOM 4108 C CA . ALA A 1 530 ? 13.371 7.195 -21.413 1.00 70.12 530 ALA A CA 1
ATOM 4109 C C . ALA A 1 530 ? 14.235 7.061 -20.144 1.00 70.12 530 ALA A C 1
ATOM 4111 O O . ALA A 1 530 ? 14.299 7.977 -19.323 1.00 70.12 530 ALA A O 1
ATOM 4112 N N . LYS A 1 531 ? 14.909 5.917 -19.955 1.00 65.75 531 LYS A N 1
ATOM 4113 C CA . LYS A 1 531 ? 15.818 5.693 -18.812 1.00 65.75 531 LYS A CA 1
ATOM 4114 C C . LYS A 1 531 ? 17.107 6.513 -18.981 1.00 65.75 531 LYS A C 1
ATOM 4116 O O . LYS A 1 531 ? 18.119 5.987 -19.433 1.00 65.75 531 LYS A O 1
ATOM 4121 N N . SER A 1 532 ? 17.067 7.792 -18.612 1.00 62.66 532 SER A N 1
ATOM 4122 C CA . SER A 1 532 ? 18.175 8.749 -18.747 1.00 62.66 532 SER A CA 1
ATOM 4123 C C . SER A 1 532 ? 18.251 9.715 -17.563 1.00 62.66 532 SER A C 1
ATOM 4125 O O . SER A 1 532 ? 17.274 9.924 -16.850 1.00 62.66 532 SER A O 1
ATOM 4127 N N . ARG A 1 533 ? 19.408 10.365 -17.390 1.00 59.28 533 ARG A N 1
ATOM 4128 C CA . ARG A 1 533 ? 19.542 11.602 -16.604 1.00 59.28 533 ARG A CA 1
ATOM 4129 C C . ARG A 1 533 ? 19.236 12.824 -17.482 1.00 59.28 533 ARG A C 1
ATOM 4131 O O . ARG A 1 533 ? 19.442 12.770 -18.693 1.00 59.28 533 ARG A O 1
ATOM 4138 N N . PHE A 1 534 ? 18.744 13.906 -16.884 1.00 63.88 534 PHE A N 1
ATOM 4139 C CA . PHE A 1 534 ? 18.597 15.205 -17.555 1.00 63.88 534 PHE A CA 1
ATOM 4140 C C . PHE A 1 534 ? 19.974 15.827 -17.834 1.00 63.88 534 PHE A C 1
ATOM 4142 O O . PHE A 1 534 ? 20.883 15.659 -17.015 1.00 63.88 534 PHE A O 1
ATOM 4149 N N . LEU A 1 535 ? 20.126 16.613 -18.910 1.00 69.12 535 LEU A N 1
ATOM 4150 C CA . LEU A 1 535 ? 21.399 17.296 -19.216 1.00 69.12 535 LEU A CA 1
ATOM 4151 C C . LEU A 1 535 ? 21.899 18.194 -18.076 1.00 69.12 535 LEU A C 1
ATOM 4153 O O . LEU A 1 535 ? 23.099 18.413 -17.950 1.00 69.12 535 LEU A O 1
ATOM 4157 N N . TYR A 1 536 ? 21.001 18.712 -17.235 1.00 65.19 536 TYR A N 1
ATOM 4158 C CA . TYR A 1 536 ? 21.394 19.528 -16.084 1.00 65.19 536 TYR A CA 1
ATOM 4159 C C . TYR A 1 536 ? 22.192 18.733 -15.034 1.00 65.19 536 TYR A C 1
ATOM 4161 O O . TYR A 1 536 ? 23.023 19.299 -14.328 1.00 65.19 536 TYR A O 1
ATOM 4169 N N . ALA A 1 537 ? 21.959 17.419 -14.933 1.00 66.12 537 ALA A N 1
ATOM 4170 C CA . ALA A 1 537 ? 22.695 16.542 -14.024 1.00 66.12 537 ALA A CA 1
ATOM 4171 C C . ALA A 1 537 ? 24.050 16.111 -14.603 1.00 66.12 537 ALA A C 1
ATOM 4173 O O . ALA A 1 537 ? 25.008 15.922 -13.856 1.00 66.12 537 ALA A O 1
ATOM 4174 N N . GLU A 1 538 ? 24.124 15.934 -15.921 1.00 78.06 538 GLU A N 1
ATOM 4175 C CA . GLU A 1 538 ? 25.331 15.501 -16.618 1.00 78.06 538 GLU A CA 1
ATOM 4176 C C . GLU A 1 538 ? 25.348 16.109 -18.024 1.00 78.06 538 GLU A C 1
ATOM 4178 O O . GLU A 1 538 ? 24.760 15.575 -18.964 1.00 78.06 538 GLU A O 1
ATOM 4183 N N . PHE A 1 539 ? 25.992 17.269 -18.159 1.00 86.75 539 PHE A N 1
ATOM 4184 C CA . PHE A 1 539 ? 26.104 17.952 -19.443 1.00 86.75 539 PHE A CA 1
ATOM 4185 C C . PHE A 1 539 ? 27.219 17.302 -20.284 1.00 86.75 539 PHE A C 1
ATOM 4187 O O . PHE A 1 539 ? 28.309 17.054 -19.756 1.00 86.75 539 PHE A O 1
ATOM 4194 N N . PRO A 1 540 ? 26.994 16.996 -21.574 1.00 89.12 540 PRO A N 1
ATOM 4195 C CA . PRO A 1 540 ? 27.917 16.201 -22.357 1.00 89.12 540 PRO A CA 1
ATOM 4196 C C . PRO A 1 540 ? 29.203 16.984 -22.637 1.00 89.12 540 PRO A C 1
ATOM 4198 O O . PRO A 1 540 ? 29.158 18.152 -23.036 1.00 89.12 540 PRO A O 1
ATOM 4201 N N . PRO A 1 541 ? 30.373 16.351 -22.470 1.00 90.19 541 PRO A N 1
ATOM 4202 C CA . PRO A 1 541 ? 31.645 17.008 -22.722 1.00 90.19 541 PRO A CA 1
ATOM 4203 C C . PRO A 1 541 ? 31.867 17.230 -24.226 1.00 90.19 541 PRO A C 1
ATOM 4205 O O . PRO A 1 541 ? 31.224 16.620 -25.084 1.00 90.19 541 PRO A O 1
ATOM 4208 N N . LEU A 1 542 ? 32.844 18.073 -24.569 1.00 89.31 542 LEU A N 1
ATOM 4209 C CA . LEU A 1 542 ? 33.246 18.308 -25.965 1.00 89.31 542 LEU A CA 1
ATOM 4210 C C . LEU A 1 542 ? 33.757 17.037 -26.661 1.00 89.31 542 LEU A C 1
ATOM 4212 O O . LEU A 1 542 ? 33.588 16.881 -27.868 1.00 89.31 542 LEU A O 1
ATOM 4216 N N . LEU A 1 543 ? 34.403 16.153 -25.899 1.00 85.25 543 LEU A N 1
ATOM 4217 C CA . LEU A 1 543 ? 34.936 14.870 -26.341 1.00 85.25 543 LEU A CA 1
ATOM 4218 C C . LEU A 1 543 ? 34.664 13.832 -25.256 1.00 85.25 543 LEU A C 1
ATOM 4220 O O . LEU A 1 543 ? 34.856 14.107 -24.072 1.00 85.25 543 LEU A O 1
ATOM 4224 N N . ASN A 1 544 ? 34.257 12.635 -25.664 1.00 86.94 544 ASN A N 1
ATOM 4225 C CA . ASN A 1 544 ? 34.003 11.532 -24.754 1.00 86.94 544 ASN A CA 1
ATOM 4226 C C . ASN A 1 544 ? 34.543 10.235 -25.354 1.00 86.94 544 ASN A C 1
ATOM 4228 O O . ASN A 1 544 ? 33.977 9.691 -26.296 1.00 86.94 544 ASN A O 1
ATOM 4232 N N . HIS A 1 545 ? 35.654 9.747 -24.808 1.00 84.06 545 HIS A N 1
ATOM 4233 C CA . HIS A 1 545 ? 36.274 8.508 -25.281 1.00 84.06 545 HIS A CA 1
ATOM 4234 C C . HIS A 1 545 ? 35.530 7.256 -24.808 1.00 84.06 545 HIS A C 1
ATOM 4236 O O . HIS A 1 545 ? 35.605 6.228 -25.467 1.00 84.06 545 HIS A O 1
ATOM 4242 N N . LYS A 1 546 ? 34.816 7.337 -23.677 1.00 81.62 546 LYS A N 1
ATOM 4243 C CA . LYS A 1 546 ? 34.074 6.199 -23.115 1.00 81.62 546 LYS A CA 1
ATOM 4244 C C . LYS A 1 546 ? 32.741 5.986 -23.822 1.00 81.62 546 LYS A C 1
ATOM 4246 O O . LYS A 1 546 ? 32.312 4.855 -23.995 1.00 81.62 546 LYS A O 1
ATOM 4251 N N . ASN A 1 547 ? 32.084 7.075 -24.204 1.00 84.50 547 ASN A N 1
ATOM 4252 C CA . ASN A 1 547 ? 30.838 7.042 -24.950 1.00 84.50 547 ASN A CA 1
ATOM 4253 C C . ASN A 1 547 ? 30.871 8.118 -26.048 1.00 84.50 547 ASN A C 1
ATOM 4255 O O . ASN A 1 547 ? 30.470 9.255 -25.788 1.00 84.50 547 ASN A O 1
ATOM 4259 N N . PRO A 1 548 ? 31.334 7.779 -27.266 1.00 83.62 548 PRO A N 1
ATOM 4260 C CA . PRO A 1 548 ? 31.463 8.731 -28.373 1.00 83.62 548 PRO A CA 1
ATOM 4261 C C . PRO A 1 548 ? 30.152 9.429 -28.756 1.00 83.62 548 PRO A C 1
ATOM 4263 O O . PRO A 1 548 ? 30.176 10.543 -29.276 1.00 83.62 548 PRO A O 1
ATOM 4266 N N . LEU A 1 549 ? 29.011 8.798 -28.461 1.00 85.88 549 LEU A N 1
ATOM 4267 C CA . LEU A 1 549 ? 27.679 9.342 -28.723 1.00 85.88 549 LEU A CA 1
ATOM 4268 C C . LEU A 1 549 ? 27.210 10.317 -27.632 1.00 85.88 549 LEU A C 1
ATOM 4270 O O . LEU A 1 549 ? 26.268 11.064 -27.856 1.00 85.88 549 LEU A O 1
ATOM 4274 N N . PHE A 1 550 ? 27.860 10.351 -26.467 1.00 90.12 550 PHE A N 1
ATOM 4275 C CA . PHE A 1 550 ? 27.568 11.308 -25.398 1.00 90.12 550 PHE A CA 1
ATOM 4276 C C . PHE A 1 550 ? 28.555 12.478 -25.444 1.00 90.12 550 PHE A C 1
ATOM 4278 O O . PHE A 1 550 ? 29.446 12.610 -24.599 1.00 90.12 550 PHE A O 1
ATOM 4285 N N . THR A 1 551 ? 28.425 13.308 -26.479 1.00 92.69 551 THR A N 1
ATOM 4286 C CA . THR A 1 551 ? 29.246 14.508 -26.696 1.00 92.69 551 THR A CA 1
ATOM 4287 C C . THR A 1 551 ? 28.374 15.710 -27.035 1.00 92.69 551 THR A C 1
ATOM 4289 O O . THR A 1 551 ? 27.274 15.550 -27.560 1.00 92.69 551 THR A O 1
ATOM 4292 N N . LEU A 1 552 ? 28.874 16.925 -26.777 1.00 94.19 552 LEU A N 1
ATOM 4293 C CA . LEU A 1 552 ? 28.178 18.165 -27.146 1.00 94.19 552 LEU A CA 1
ATOM 4294 C C . LEU A 1 552 ? 27.808 18.182 -28.634 1.00 94.19 552 LEU A C 1
ATOM 4296 O O . LEU A 1 552 ? 26.716 18.600 -29.003 1.00 94.19 552 LEU A O 1
ATOM 4300 N N . LYS A 1 553 ? 28.719 17.709 -29.490 1.00 94.81 553 LYS A N 1
ATOM 4301 C CA . LYS A 1 553 ? 28.511 17.656 -30.937 1.00 94.81 553 LYS A CA 1
ATOM 4302 C C . LYS A 1 553 ? 27.327 16.763 -31.305 1.00 94.81 553 LYS A C 1
ATOM 4304 O O . LYS A 1 553 ? 26.462 17.203 -32.057 1.00 94.81 553 LYS A O 1
ATOM 4309 N N . GLN A 1 554 ? 27.276 15.553 -30.745 1.00 94.25 554 GLN A N 1
ATOM 4310 C CA . GLN A 1 554 ? 26.170 14.628 -30.990 1.00 94.25 554 GLN A CA 1
ATOM 4311 C C . GLN A 1 554 ? 24.855 15.166 -30.417 1.00 94.25 554 GLN A C 1
ATOM 4313 O O . GLN A 1 554 ? 23.836 15.117 -31.093 1.00 94.25 554 GLN A O 1
ATOM 4318 N N . MET A 1 555 ? 24.887 15.764 -29.221 1.00 95.12 555 MET A N 1
ATOM 4319 C CA . MET A 1 555 ? 23.720 16.414 -28.620 1.00 95.12 555 MET A CA 1
ATOM 4320 C C . MET A 1 555 ? 23.144 17.499 -29.531 1.00 95.12 555 MET A C 1
ATOM 4322 O O . MET A 1 555 ? 21.940 17.521 -29.764 1.00 95.12 555 MET A O 1
ATOM 4326 N N . LEU A 1 556 ? 23.987 18.381 -30.076 1.00 96.81 556 LEU A N 1
ATOM 4327 C CA . LEU A 1 556 ? 23.534 19.421 -31.000 1.00 96.81 556 LEU A CA 1
ATOM 4328 C C . LEU A 1 556 ? 22.974 18.823 -32.294 1.00 96.81 556 LEU A C 1
ATOM 4330 O O . LEU A 1 556 ? 21.939 19.287 -32.765 1.00 96.81 556 LEU A O 1
ATOM 4334 N N . ALA A 1 557 ? 23.615 17.788 -32.843 1.00 95.19 557 ALA A N 1
ATOM 4335 C CA . ALA A 1 557 ? 23.145 17.122 -34.054 1.00 95.19 557 ALA A CA 1
ATOM 4336 C C . ALA A 1 557 ? 21.761 16.478 -33.874 1.00 95.19 557 ALA A C 1
ATOM 4338 O O . ALA A 1 557 ? 20.883 16.641 -34.720 1.00 95.19 557 ALA A O 1
ATOM 4339 N N . ASP A 1 558 ? 21.558 15.787 -32.758 1.00 94.75 558 ASP A N 1
ATOM 4340 C CA . ASP A 1 558 ? 20.309 15.112 -32.412 1.00 94.75 558 ASP A CA 1
ATOM 4341 C C . ASP A 1 558 ? 19.184 16.115 -32.110 1.00 94.75 558 ASP A C 1
ATOM 4343 O O . ASP A 1 558 ? 18.073 15.990 -32.631 1.00 94.75 558 ASP A O 1
ATOM 4347 N N . VAL A 1 559 ? 19.473 17.156 -31.317 1.00 96.31 559 VAL A N 1
ATOM 4348 C CA . VAL A 1 559 ? 18.505 18.216 -30.985 1.00 96.31 559 VAL A CA 1
ATOM 4349 C C . VAL A 1 559 ? 18.071 18.969 -32.241 1.00 96.31 559 VAL A C 1
ATOM 4351 O O . VAL A 1 559 ? 16.878 19.196 -32.425 1.00 96.31 559 VAL A O 1
ATOM 4354 N N . LEU A 1 560 ? 19.004 19.321 -33.132 1.00 96.62 560 LEU A N 1
ATOM 4355 C CA . LEU A 1 560 ? 18.673 20.003 -34.385 1.00 96.62 560 LEU A CA 1
ATOM 4356 C C . LEU A 1 560 ? 17.829 19.130 -35.318 1.00 96.62 560 LEU A C 1
ATOM 4358 O O . LEU A 1 560 ? 16.882 19.640 -35.907 1.00 96.62 560 LEU A O 1
ATOM 4362 N N . GLN A 1 561 ? 18.118 17.828 -35.427 1.00 93.81 561 GLN A N 1
ATOM 4363 C CA . GLN A 1 561 ? 17.276 16.904 -36.197 1.00 93.81 561 GLN A CA 1
ATOM 4364 C C . GLN A 1 561 ? 15.858 16.820 -35.616 1.00 93.81 561 GLN A C 1
ATOM 4366 O O . GLN A 1 561 ? 14.886 16.887 -36.366 1.00 93.81 561 GLN A O 1
ATOM 4371 N N . GLY A 1 562 ? 15.721 16.752 -34.287 1.00 93.88 562 GLY A N 1
ATOM 4372 C CA . GLY A 1 562 ? 14.415 16.779 -33.627 1.00 93.88 562 GLY A CA 1
ATOM 4373 C C . GLY A 1 562 ? 13.642 18.079 -33.881 1.00 93.88 562 GLY A C 1
ATOM 4374 O O . GLY A 1 562 ? 12.479 18.037 -34.282 1.00 93.88 562 GLY A O 1
ATOM 4375 N N . LEU A 1 563 ? 14.298 19.233 -33.718 1.00 96.00 563 LEU A N 1
ATOM 4376 C CA . LEU A 1 563 ? 13.699 20.544 -33.991 1.00 96.00 563 LEU A CA 1
ATOM 4377 C C . LEU A 1 563 ? 13.321 20.713 -35.462 1.00 96.00 563 LEU A C 1
ATOM 4379 O O . LEU A 1 563 ? 12.269 21.268 -35.751 1.00 96.00 563 LEU A O 1
ATOM 4383 N N . PHE A 1 564 ? 14.132 20.208 -36.393 1.00 93.94 564 PHE A N 1
ATOM 4384 C CA . PHE A 1 564 ? 13.842 20.299 -37.820 1.00 93.94 564 PHE A CA 1
ATOM 4385 C C . PHE A 1 564 ? 12.516 19.614 -38.171 1.00 93.94 564 PHE A C 1
ATOM 4387 O O . PHE A 1 564 ? 11.695 20.200 -38.875 1.00 93.94 564 PHE A O 1
ATOM 4394 N N . VAL A 1 565 ? 12.266 18.414 -37.634 1.00 92.62 565 VAL A N 1
ATOM 4395 C CA . VAL A 1 565 ? 10.998 17.699 -37.861 1.00 92.62 565 VAL A CA 1
ATOM 4396 C C . VAL A 1 565 ? 9.824 18.425 -37.202 1.00 92.62 565 VAL A C 1
ATOM 4398 O O . VAL A 1 565 ? 8.750 18.509 -37.797 1.00 92.62 565 VAL A O 1
ATOM 4401 N N . LEU A 1 566 ? 10.014 18.994 -36.011 1.00 94.06 566 LEU A N 1
ATOM 4402 C CA . LEU A 1 566 ? 8.987 19.796 -35.340 1.00 94.06 566 LEU A CA 1
ATOM 4403 C C . LEU A 1 566 ? 8.623 21.052 -36.154 1.00 94.06 566 LEU A C 1
ATOM 4405 O O . LEU A 1 566 ? 7.450 21.300 -36.439 1.00 94.06 566 LEU A O 1
ATOM 4409 N N . HIS A 1 567 ? 9.632 21.786 -36.627 1.00 94.38 567 HIS A N 1
ATOM 4410 C CA . HIS A 1 567 ? 9.485 22.995 -37.443 1.00 94.38 567 HIS A CA 1
ATOM 4411 C C . HIS A 1 567 ? 8.849 22.710 -38.801 1.00 94.38 567 HIS A C 1
ATOM 4413 O O . HIS A 1 567 ? 7.992 23.472 -39.246 1.00 94.38 567 HIS A O 1
ATOM 4419 N N . LEU A 1 568 ? 9.203 21.586 -39.434 1.00 91.75 568 LEU A N 1
ATOM 4420 C CA . LEU A 1 568 ? 8.593 21.128 -40.686 1.00 91.75 568 LEU A CA 1
ATOM 4421 C C . LEU A 1 568 ? 7.074 20.920 -40.556 1.00 91.75 568 LEU A C 1
ATOM 4423 O O . LEU A 1 568 ? 6.349 21.054 -41.539 1.00 91.75 568 LEU A O 1
ATOM 4427 N N . ASN A 1 569 ? 6.599 20.622 -39.345 1.00 91.81 569 ASN A N 1
ATOM 4428 C CA . ASN A 1 569 ? 5.185 20.445 -39.017 1.00 91.81 569 ASN A CA 1
ATOM 4429 C C . ASN A 1 569 ? 4.565 21.667 -38.317 1.00 91.81 569 ASN A C 1
ATOM 4431 O O . ASN A 1 569 ? 3.470 21.573 -37.771 1.00 91.81 569 ASN A O 1
ATOM 4435 N N . GLY A 1 570 ? 5.252 22.815 -38.308 1.00 89.62 570 GLY A N 1
ATOM 4436 C CA . GLY A 1 570 ? 4.730 24.049 -37.723 1.00 89.62 570 GLY A CA 1
ATOM 4437 C C . GLY A 1 570 ? 4.619 24.037 -36.196 1.00 89.62 570 GLY A C 1
ATOM 4438 O O . GLY A 1 570 ? 3.858 24.827 -35.650 1.00 89.62 570 GLY A O 1
ATOM 4439 N N . VAL A 1 571 ? 5.357 23.171 -35.493 1.00 91.62 571 VAL A N 1
ATOM 4440 C CA . VAL A 1 571 ? 5.350 23.098 -34.024 1.00 91.62 571 VAL A CA 1
ATOM 4441 C C . VAL A 1 571 ? 6.691 23.598 -33.482 1.00 91.62 571 VAL A C 1
ATOM 4443 O O . VAL A 1 571 ? 7.688 22.892 -33.594 1.00 91.62 571 VAL A O 1
ATOM 4446 N N . PRO A 1 572 ? 6.774 24.802 -32.893 1.00 91.25 572 PRO A N 1
ATOM 4447 C CA . PRO A 1 572 ? 7.979 25.231 -32.191 1.00 91.25 572 PRO A CA 1
ATOM 4448 C C . PRO A 1 572 ? 8.096 24.562 -30.816 1.00 91.25 572 PRO A C 1
ATOM 4450 O O . PRO A 1 572 ? 7.098 24.146 -30.221 1.00 91.25 572 PRO A O 1
ATOM 4453 N N . HIS A 1 573 ? 9.309 24.507 -30.268 1.00 93.44 573 HIS A N 1
ATOM 4454 C CA . HIS A 1 573 ? 9.508 24.055 -28.892 1.00 93.44 573 HIS A CA 1
ATOM 4455 C C . HIS A 1 573 ? 9.237 25.176 -27.883 1.00 93.44 573 HIS A C 1
ATOM 4457 O O . HIS A 1 573 ? 8.625 24.923 -26.846 1.00 93.44 573 HIS A O 1
ATOM 4463 N N . LEU A 1 574 ? 9.712 26.396 -28.157 1.00 89.69 574 LEU A N 1
ATOM 4464 C CA . LEU A 1 574 ? 9.565 27.631 -27.365 1.00 89.69 574 LEU A CA 1
ATOM 4465 C C . LEU A 1 574 ? 10.183 27.627 -25.956 1.00 89.69 574 LEU A C 1
ATOM 4467 O O . LEU A 1 574 ? 10.423 28.690 -25.391 1.00 89.69 574 LEU A O 1
ATOM 4471 N N . ARG A 1 575 ? 10.468 26.454 -25.390 1.00 84.56 575 ARG A N 1
ATOM 4472 C CA . ARG A 1 575 ? 11.038 26.251 -24.052 1.00 84.56 575 ARG A CA 1
ATOM 4473 C C . ARG A 1 575 ? 12.149 25.201 -24.069 1.00 84.56 575 ARG A C 1
ATOM 4475 O O . ARG A 1 575 ? 12.246 24.358 -23.182 1.00 84.56 575 ARG A O 1
ATOM 4482 N N . LEU A 1 576 ? 12.985 25.230 -25.100 1.00 90.69 576 LEU A N 1
ATOM 4483 C CA . LEU A 1 576 ? 14.114 24.316 -25.197 1.00 90.69 576 LEU A CA 1
ATOM 4484 C C . LEU A 1 576 ? 15.161 24.686 -24.138 1.00 90.69 576 LEU A C 1
ATOM 4486 O O . LEU A 1 576 ? 15.823 25.719 -24.231 1.00 90.69 576 LEU A O 1
ATOM 4490 N N . THR A 1 577 ? 15.317 23.833 -23.131 1.00 87.50 577 THR A N 1
ATOM 4491 C CA . THR A 1 577 ? 16.305 24.004 -22.059 1.00 87.50 577 THR A CA 1
ATOM 4492 C C . THR A 1 577 ? 17.013 22.675 -21.769 1.00 87.50 577 THR A C 1
ATOM 4494 O O . THR A 1 577 ? 16.524 21.619 -22.187 1.00 87.50 577 THR A O 1
ATOM 4497 N N . PRO A 1 578 ? 18.130 22.667 -21.014 1.00 84.56 578 PRO A N 1
ATOM 4498 C CA . PRO A 1 578 ? 18.791 21.425 -20.618 1.00 84.56 578 PRO A CA 1
ATOM 4499 C C . PRO A 1 578 ? 17.867 20.439 -19.878 1.00 84.56 578 PRO A C 1
ATOM 4501 O O . PRO A 1 578 ? 18.085 19.232 -19.934 1.00 84.56 578 PRO A O 1
ATOM 4504 N N . SER A 1 579 ? 16.817 20.913 -19.197 1.00 77.69 579 SER A N 1
ATOM 4505 C CA . SER A 1 579 ? 15.883 20.032 -18.483 1.00 77.69 579 SER A CA 1
ATOM 4506 C C . SER A 1 579 ? 14.885 19.305 -19.383 1.00 77.69 579 SER A C 1
ATOM 4508 O O . SER A 1 579 ? 14.156 18.460 -18.887 1.00 77.69 579 SER A O 1
ATOM 4510 N N . ASN A 1 580 ? 14.824 19.601 -20.681 1.00 83.56 580 ASN A N 1
ATOM 4511 C CA . ASN A 1 580 ? 13.865 18.970 -21.598 1.00 83.56 580 ASN A CA 1
ATOM 4512 C C . ASN A 1 580 ? 14.557 18.045 -22.615 1.00 83.56 580 ASN A C 1
ATOM 4514 O O . ASN A 1 580 ? 13.922 17.582 -23.564 1.00 83.56 580 ASN A O 1
ATOM 4518 N N . ILE A 1 581 ? 15.850 17.765 -22.408 1.00 87.50 581 ILE A N 1
ATOM 4519 C CA . ILE A 1 581 ? 16.671 16.908 -23.264 1.00 87.50 581 ILE A CA 1
ATOM 4520 C C . ILE A 1 581 ? 17.245 15.753 -22.440 1.00 87.50 581 ILE A C 1
ATOM 4522 O O . ILE A 1 581 ? 17.805 15.944 -21.355 1.00 87.50 581 ILE A O 1
ATOM 4526 N N . PHE A 1 582 ? 17.141 14.552 -22.999 1.00 83.94 582 PHE A N 1
ATOM 4527 C CA . PHE A 1 582 ? 17.574 13.299 -22.385 1.00 83.94 582 PHE A CA 1
ATOM 4528 C C . PHE A 1 582 ? 18.541 12.558 -23.294 1.00 83.94 582 PHE A C 1
ATOM 4530 O O . PHE A 1 582 ? 18.449 12.692 -24.508 1.00 83.94 582 PHE A O 1
ATOM 4537 N N . TYR A 1 583 ? 19.416 11.736 -22.724 1.00 85.19 583 TYR A N 1
ATOM 4538 C CA . TYR A 1 583 ? 20.276 10.819 -23.460 1.00 85.19 583 TYR A CA 1
ATOM 4539 C C . TYR A 1 583 ? 19.869 9.364 -23.220 1.00 85.19 583 TYR A C 1
ATOM 4541 O O . TYR A 1 583 ? 20.108 8.792 -22.156 1.00 85.19 583 TYR A O 1
ATOM 4549 N N . GLU A 1 584 ? 19.288 8.734 -24.230 1.00 84.19 584 GLU A N 1
ATOM 4550 C CA . GLU A 1 584 ? 18.909 7.330 -24.161 1.00 84.19 584 GLU A CA 1
ATOM 4551 C C . GLU A 1 584 ? 20.019 6.450 -24.749 1.00 84.19 584 GLU A C 1
ATOM 4553 O O . GLU A 1 584 ? 20.428 6.601 -25.904 1.00 84.19 584 GLU A O 1
ATOM 4558 N N . LEU A 1 585 ? 20.529 5.521 -23.933 1.00 76.56 585 LEU A N 1
ATOM 4559 C CA . LEU A 1 585 ? 21.626 4.640 -24.319 1.00 76.56 585 LEU A CA 1
ATOM 4560 C C . LEU A 1 585 ? 21.232 3.798 -25.543 1.00 76.56 585 LEU A C 1
ATOM 4562 O O . LEU A 1 585 ? 20.284 3.020 -25.487 1.00 76.56 585 LEU A O 1
ATOM 4566 N N . GLY A 1 586 ? 21.989 3.939 -26.633 1.00 77.75 586 GLY A N 1
ATOM 4567 C CA . GLY A 1 586 ? 21.742 3.244 -27.900 1.00 77.75 586 GLY A CA 1
ATOM 4568 C C . GLY A 1 586 ? 20.798 3.969 -28.866 1.00 77.75 586 GLY A C 1
ATOM 4569 O O . GLY A 1 586 ? 20.740 3.577 -30.026 1.00 77.75 586 GLY A O 1
ATOM 4570 N N . VAL A 1 587 ? 20.114 5.033 -28.427 1.00 81.38 587 VAL A N 1
ATOM 4571 C CA . VAL A 1 587 ? 19.239 5.859 -29.281 1.00 81.38 587 VAL A CA 1
ATOM 4572 C C . VAL A 1 587 ? 19.866 7.227 -29.562 1.00 81.38 587 VAL A C 1
ATOM 4574 O O . VAL A 1 587 ? 19.879 7.658 -30.709 1.00 81.38 587 VAL A O 1
ATOM 4577 N N . GLY A 1 588 ? 20.428 7.889 -28.546 1.00 87.81 588 GLY A N 1
ATOM 4578 C CA . GLY A 1 588 ? 20.987 9.242 -28.653 1.00 87.81 588 GLY A CA 1
ATOM 4579 C C . GLY A 1 588 ? 20.216 10.266 -27.821 1.00 87.81 588 GLY A C 1
ATOM 4580 O O . GLY A 1 588 ? 19.506 9.907 -26.876 1.00 87.81 588 GLY A O 1
ATOM 4581 N N . PHE A 1 589 ? 20.376 11.551 -28.139 1.00 92.31 589 PHE A N 1
ATOM 4582 C CA . PHE A 1 589 ? 19.674 12.621 -27.435 1.00 92.31 589 PHE A CA 1
ATOM 4583 C C . PHE A 1 589 ? 18.249 12.811 -27.967 1.00 92.31 589 PHE A C 1
ATOM 4585 O O . PHE A 1 589 ? 18.009 12.784 -29.175 1.00 92.31 589 PHE A O 1
ATOM 4592 N N . ARG A 1 590 ? 17.295 13.013 -27.054 1.00 90.75 590 ARG A N 1
ATOM 4593 C CA . ARG A 1 590 ? 15.865 13.148 -27.357 1.00 90.75 590 ARG A CA 1
ATOM 4594 C C . ARG A 1 590 ? 15.291 14.410 -26.730 1.00 90.75 590 ARG A C 1
ATOM 4596 O O . ARG A 1 590 ? 15.549 14.695 -25.561 1.00 90.75 590 ARG A O 1
ATOM 4603 N N . VAL A 1 591 ? 14.499 15.134 -27.512 1.00 91.88 591 VAL A N 1
ATOM 4604 C CA . VAL A 1 591 ? 13.781 16.352 -27.124 1.00 91.88 591 VAL A CA 1
ATOM 4605 C C . VAL A 1 591 ? 12.384 15.990 -26.615 1.00 91.88 591 VAL A C 1
ATOM 4607 O O . VAL A 1 591 ? 11.702 15.153 -27.205 1.00 91.88 591 VAL A O 1
ATOM 4610 N N . SER A 1 592 ? 11.954 16.623 -25.529 1.00 89.19 592 SER A N 1
ATOM 4611 C CA . SER A 1 592 ? 10.650 16.425 -24.878 1.00 89.19 592 SER A CA 1
ATOM 4612 C C . SER A 1 592 ? 9.987 17.771 -24.573 1.00 89.19 592 SER A C 1
ATOM 4614 O O . SER A 1 592 ? 10.589 18.809 -24.811 1.00 89.19 592 SER A O 1
ATOM 4616 N N . ASP A 1 593 ? 8.779 17.764 -24.003 1.00 85.38 593 ASP A N 1
ATOM 4617 C CA . ASP A 1 593 ? 8.116 18.970 -23.483 1.00 85.38 593 ASP A CA 1
ATOM 4618 C C . ASP A 1 593 ? 7.941 20.106 -24.506 1.00 85.38 593 ASP A C 1
ATOM 4620 O O . ASP A 1 593 ? 8.123 21.288 -24.206 1.00 85.38 593 ASP A O 1
ATOM 4624 N N . PHE A 1 594 ? 7.575 19.728 -25.729 1.00 88.88 594 PHE A N 1
ATOM 4625 C CA . PHE A 1 594 ? 7.309 20.636 -26.840 1.00 88.88 594 PHE A CA 1
ATOM 4626 C C . PHE A 1 594 ? 5.811 20.715 -27.158 1.00 88.88 594 PHE A C 1
ATOM 4628 O O . PHE A 1 594 ? 5.008 19.860 -26.772 1.00 88.88 594 PHE A O 1
ATOM 4635 N N . GLY A 1 595 ? 5.442 21.738 -27.924 1.00 86.38 595 GLY A N 1
ATOM 4636 C CA . GLY A 1 595 ? 4.064 21.988 -28.317 1.00 86.38 595 GLY A CA 1
ATOM 4637 C C . GLY A 1 595 ? 3.266 22.798 -27.287 1.00 86.38 595 GLY A C 1
ATOM 4638 O O . GLY A 1 595 ? 3.756 23.150 -26.209 1.00 86.38 595 GLY A O 1
ATOM 4639 N N . PRO A 1 596 ? 2.004 23.105 -27.618 1.00 82.62 596 PRO A N 1
ATOM 4640 C CA . PRO A 1 596 ? 1.249 24.174 -26.967 1.00 82.62 596 PRO A CA 1
ATOM 4641 C C . PRO A 1 596 ? 0.766 23.843 -25.547 1.00 82.62 596 PRO A C 1
ATOM 4643 O O . PRO A 1 596 ? 0.309 24.740 -24.845 1.00 82.62 596 PRO A O 1
ATOM 4646 N N . LEU A 1 597 ? 0.887 22.587 -25.093 1.00 80.38 597 LEU A N 1
ATOM 4647 C CA . LEU A 1 597 ? 0.611 22.214 -23.698 1.00 80.38 597 LEU A CA 1
ATOM 4648 C C . LEU A 1 597 ? 1.581 22.875 -22.714 1.00 80.38 597 LEU A C 1
ATOM 4650 O O . LEU A 1 597 ? 1.214 23.170 -21.579 1.00 80.38 597 LEU A O 1
ATOM 4654 N N . PHE A 1 598 ? 2.828 23.073 -23.141 1.00 82.62 598 PHE A N 1
ATOM 4655 C CA . PHE A 1 598 ? 3.893 23.559 -22.272 1.00 82.62 598 PHE A CA 1
ATOM 4656 C C . PHE A 1 598 ? 4.036 25.067 -22.350 1.00 82.62 598 PHE A C 1
ATOM 4658 O O . PHE A 1 598 ? 4.195 25.712 -21.315 1.00 82.62 598 PHE A O 1
ATOM 4665 N N . LEU A 1 599 ? 4.003 25.618 -23.562 1.00 82.88 599 LEU A N 1
ATOM 4666 C CA . LEU A 1 599 ? 4.039 27.052 -23.785 1.00 82.88 599 LEU A CA 1
ATOM 4667 C C . LEU A 1 599 ? 3.480 27.377 -25.169 1.00 82.88 599 LEU A C 1
ATOM 4669 O O . LEU A 1 599 ? 3.902 26.786 -26.163 1.00 82.88 599 LEU A O 1
ATOM 4673 N N . ALA A 1 600 ? 2.543 28.320 -25.232 1.00 83.69 600 ALA A N 1
ATOM 4674 C CA . ALA A 1 600 ? 2.028 28.838 -26.492 1.00 83.69 600 ALA A CA 1
ATOM 4675 C C . ALA A 1 600 ? 2.807 30.082 -26.931 1.00 83.69 600 ALA A C 1
ATOM 4677 O O . ALA A 1 600 ? 3.347 30.833 -26.117 1.00 83.69 600 ALA A O 1
ATOM 4678 N N . ARG A 1 601 ? 2.841 30.333 -28.238 1.00 86.12 601 ARG A N 1
ATOM 4679 C CA . ARG A 1 601 ? 3.525 31.498 -28.805 1.00 86.12 601 ARG A CA 1
ATOM 4680 C C . ARG A 1 601 ? 2.850 32.800 -28.391 1.00 86.12 601 ARG A C 1
ATOM 4682 O O . ARG A 1 601 ? 3.521 33.767 -28.042 1.00 86.12 601 ARG A O 1
ATOM 4689 N N . GLU A 1 602 ? 1.526 32.787 -28.391 1.00 86.56 602 GLU A N 1
ATOM 4690 C CA . GLU A 1 602 ? 0.655 33.890 -28.007 1.00 86.56 602 GLU A CA 1
ATOM 4691 C C . GLU A 1 602 ? 0.878 34.271 -26.539 1.00 86.56 602 GLU A C 1
ATOM 4693 O O . GLU A 1 602 ? 0.949 35.454 -26.223 1.00 86.56 602 GLU A O 1
ATOM 4698 N N . GLU A 1 603 ? 1.105 33.281 -25.667 1.00 85.19 603 GLU A N 1
ATOM 4699 C CA . GLU A 1 603 ? 1.439 33.505 -24.255 1.00 85.19 603 GLU A CA 1
ATOM 4700 C C . GLU A 1 603 ? 2.769 34.258 -24.096 1.00 85.19 603 GLU A C 1
ATOM 4702 O O . GLU A 1 603 ? 2.873 35.173 -23.278 1.00 85.19 603 GLU A O 1
ATOM 4707 N N . ILE A 1 604 ? 3.783 33.923 -24.902 1.00 86.94 604 ILE A N 1
ATOM 4708 C CA . ILE A 1 604 ? 5.059 34.646 -24.879 1.00 86.94 604 ILE A CA 1
ATOM 4709 C C . ILE A 1 604 ? 4.853 36.078 -25.362 1.00 86.94 604 ILE A C 1
ATOM 4711 O O . ILE A 1 604 ? 5.290 36.999 -24.680 1.00 86.94 604 ILE A O 1
ATOM 4715 N N . VAL A 1 605 ? 4.180 36.279 -26.499 1.00 86.25 605 VAL A N 1
ATOM 4716 C CA . VAL A 1 605 ? 3.943 37.620 -27.059 1.00 86.25 605 VAL A CA 1
ATOM 4717 C C . VAL A 1 605 ? 3.178 38.502 -26.074 1.00 86.25 605 VAL A C 1
ATOM 4719 O O . VAL A 1 605 ? 3.605 39.629 -25.839 1.00 86.25 605 VAL A O 1
ATOM 4722 N N . GLU A 1 606 ? 2.120 37.985 -25.447 1.00 84.31 606 GLU A N 1
ATOM 4723 C CA . GLU A 1 606 ? 1.352 38.720 -24.438 1.00 84.31 606 GLU A CA 1
ATOM 4724 C C . GLU A 1 606 ? 2.208 39.033 -23.203 1.00 84.31 606 GLU A C 1
ATOM 4726 O O . GLU A 1 606 ? 2.199 40.166 -22.728 1.00 84.31 606 GLU A O 1
ATOM 4731 N N . SER A 1 607 ? 3.035 38.089 -22.730 1.00 84.94 607 SER A N 1
ATOM 4732 C CA . SER A 1 607 ? 3.948 38.355 -21.606 1.00 84.94 607 SER A CA 1
ATOM 4733 C C . SER A 1 607 ? 4.930 39.493 -21.901 1.00 84.94 607 SER A C 1
ATOM 4735 O O . SER A 1 607 ? 5.266 40.261 -21.002 1.00 84.94 607 SER A O 1
ATOM 4737 N N . MET A 1 608 ? 5.349 39.648 -23.161 1.00 82.19 608 MET A N 1
ATOM 4738 C CA . MET A 1 608 ? 6.275 40.702 -23.595 1.00 82.19 608 MET A CA 1
ATOM 4739 C C . MET A 1 608 ? 5.626 42.091 -23.622 1.00 82.19 608 MET A C 1
ATOM 4741 O O . MET A 1 608 ? 6.341 43.089 -23.679 1.00 82.19 608 MET A O 1
ATOM 4745 N N . GLU A 1 609 ? 4.293 42.169 -23.587 1.00 80.50 609 GLU A N 1
ATOM 4746 C CA . GLU A 1 609 ? 3.539 43.422 -23.451 1.00 80.50 609 GLU A CA 1
ATOM 4747 C C . GLU A 1 609 ? 3.307 43.809 -21.980 1.00 80.50 609 GLU A C 1
ATOM 4749 O O . GLU A 1 609 ? 2.852 44.917 -21.696 1.00 80.50 609 GLU A O 1
ATOM 4754 N N . THR A 1 610 ? 3.646 42.921 -21.040 1.00 79.31 610 THR A N 1
ATOM 4755 C CA . THR A 1 610 ? 3.577 43.174 -19.595 1.00 79.31 610 THR A CA 1
ATOM 4756 C C . THR A 1 610 ? 4.925 43.630 -19.026 1.00 79.31 610 THR A C 1
ATOM 4758 O O . THR A 1 610 ? 5.973 43.437 -19.639 1.00 79.31 610 THR A O 1
ATOM 4761 N N . ASP A 1 611 ? 4.923 44.164 -17.800 1.00 72.94 611 ASP A N 1
ATOM 4762 C CA . ASP A 1 611 ? 6.152 44.531 -17.072 1.00 72.94 611 ASP A CA 1
ATOM 4763 C C . ASP A 1 611 ? 7.030 43.313 -16.684 1.00 72.94 611 ASP A C 1
ATOM 4765 O O . ASP A 1 611 ? 8.117 43.482 -16.128 1.00 72.94 611 ASP A O 1
ATOM 4769 N N . GLN A 1 612 ? 6.579 42.078 -16.947 1.00 74.75 612 GLN A N 1
ATOM 4770 C CA . GLN A 1 612 ? 7.267 40.831 -16.593 1.00 74.75 612 GLN A CA 1
ATOM 4771 C C . GLN A 1 612 ? 7.272 39.834 -17.770 1.00 74.75 612 GLN A C 1
ATOM 4773 O O . GLN A 1 612 ? 6.512 38.862 -17.761 1.00 74.75 612 GLN A O 1
ATOM 4778 N N . PRO A 1 613 ? 8.135 40.032 -18.786 1.00 81.00 613 PRO A N 1
ATOM 4779 C CA . PRO A 1 613 ? 8.249 39.094 -19.901 1.00 81.00 613 PRO A CA 1
ATOM 4780 C C . PRO A 1 613 ? 8.711 37.713 -19.426 1.00 81.00 613 PRO A C 1
ATOM 4782 O O . PRO A 1 613 ? 9.553 37.624 -18.536 1.00 81.00 613 PRO A O 1
ATOM 4785 N N . LEU A 1 614 ? 8.218 36.636 -20.050 1.00 80.56 614 LEU A N 1
ATOM 4786 C CA . LEU A 1 614 ? 8.623 35.261 -19.708 1.00 80.56 614 LEU A CA 1
ATOM 4787 C C . LEU A 1 614 ? 10.095 34.962 -20.018 1.00 80.56 614 LEU A C 1
ATOM 4789 O O . LEU A 1 614 ? 10.709 34.125 -19.360 1.00 80.56 614 LEU A O 1
ATOM 4793 N N . TYR A 1 615 ? 10.648 35.628 -21.032 1.00 84.94 615 TYR A N 1
ATOM 4794 C CA . TYR A 1 615 ? 12.032 35.455 -21.448 1.00 84.94 615 TYR A CA 1
ATOM 4795 C C . TYR A 1 615 ? 12.744 36.787 -21.607 1.00 84.94 615 TYR A C 1
ATOM 4797 O O . TYR A 1 615 ? 12.158 37.791 -22.006 1.00 84.94 615 TYR A O 1
ATOM 4805 N N . SER A 1 616 ? 14.052 36.762 -21.385 1.00 85.06 616 SER A N 1
ATOM 4806 C CA . SER A 1 616 ? 14.940 37.844 -21.779 1.00 85.06 616 SER A CA 1
ATOM 4807 C C . SER A 1 616 ? 15.621 37.497 -23.106 1.00 85.06 616 SER A C 1
ATOM 4809 O O . SER A 1 616 ? 16.591 36.738 -23.137 1.00 85.06 616 SER A O 1
ATOM 4811 N N . VAL A 1 617 ? 15.083 38.014 -24.218 1.00 88.69 617 VAL A N 1
ATOM 4812 C CA . VAL A 1 617 ? 15.541 37.700 -25.586 1.00 88.69 617 VAL A CA 1
ATOM 4813 C C . VAL A 1 617 ? 15.758 38.954 -26.442 1.00 88.69 617 VAL A C 1
ATOM 4815 O O . VAL A 1 617 ? 15.145 39.991 -26.185 1.00 88.69 617 VAL A O 1
ATOM 4818 N N . PRO A 1 618 ? 16.616 38.892 -27.479 1.00 90.19 618 PRO A N 1
ATOM 4819 C CA . PRO A 1 618 ? 16.795 39.995 -28.420 1.00 90.19 618 PRO A CA 1
ATOM 4820 C C . PRO A 1 618 ? 15.517 40.377 -29.183 1.00 90.19 618 PRO A C 1
ATOM 4822 O O . PRO A 1 618 ? 14.698 39.521 -29.509 1.00 90.19 618 PRO A O 1
ATOM 4825 N N . GLN A 1 619 ? 15.412 41.648 -29.589 1.00 89.00 619 GLN A N 1
ATOM 4826 C CA . GLN A 1 619 ? 14.242 42.177 -30.307 1.00 89.00 619 GLN A CA 1
ATOM 4827 C C . GLN A 1 619 ? 13.893 41.393 -31.581 1.00 89.00 619 GLN A C 1
ATOM 4829 O O . GLN A 1 619 ? 12.724 41.166 -31.855 1.00 89.00 619 GLN A O 1
ATOM 4834 N N . TRP A 1 620 ? 14.888 40.913 -32.328 1.00 93.12 620 TRP A N 1
ATOM 4835 C CA . TRP A 1 620 ? 14.639 40.143 -33.550 1.00 93.12 620 TRP A CA 1
ATOM 4836 C C . TRP A 1 620 ? 13.957 38.790 -33.286 1.00 93.12 620 TRP A C 1
ATOM 4838 O O . TRP A 1 620 ? 13.222 38.309 -34.143 1.00 93.12 620 TRP A O 1
ATOM 4848 N N . VAL A 1 621 ? 14.153 38.196 -32.100 1.00 92.94 621 VAL A N 1
ATOM 4849 C CA . VAL A 1 621 ? 13.415 36.997 -31.669 1.00 92.94 621 VAL A CA 1
ATOM 4850 C C . VAL A 1 621 ? 11.962 37.368 -31.387 1.00 92.94 621 VAL A C 1
ATOM 4852 O O . VAL A 1 621 ? 11.050 36.662 -31.805 1.00 92.94 621 VAL A O 1
ATOM 4855 N N . VAL A 1 622 ? 11.738 38.503 -30.720 1.00 89.38 622 VAL A N 1
ATOM 4856 C CA . VAL A 1 622 ? 10.395 39.032 -30.442 1.00 89.38 622 VAL A CA 1
ATOM 4857 C C . VAL A 1 622 ? 9.649 39.357 -31.739 1.00 89.38 622 VAL A C 1
ATOM 4859 O O . VAL A 1 622 ? 8.463 39.060 -31.855 1.00 89.38 622 VAL A O 1
ATOM 4862 N N . ASP A 1 623 ? 10.332 39.926 -32.730 1.00 92.31 623 ASP A N 1
ATOM 4863 C CA . ASP A 1 623 ? 9.746 40.252 -34.031 1.00 92.31 623 ASP A CA 1
ATOM 4864 C C . ASP A 1 623 ? 9.338 38.976 -34.795 1.00 92.31 623 ASP A C 1
ATOM 4866 O O . ASP A 1 623 ? 8.232 38.909 -35.336 1.00 92.31 623 ASP A O 1
ATOM 4870 N N . ASP A 1 624 ? 10.169 37.925 -34.770 1.00 94.12 624 ASP A N 1
ATOM 4871 C CA . ASP A 1 624 ? 9.829 36.611 -35.343 1.00 94.12 624 ASP A CA 1
ATOM 4872 C C . ASP A 1 624 ? 8.700 35.904 -34.571 1.00 94.12 624 ASP A C 1
ATOM 4874 O O . ASP A 1 624 ? 7.917 35.161 -35.159 1.00 94.12 624 ASP A O 1
ATOM 4878 N N . LEU A 1 625 ? 8.531 36.170 -33.272 1.00 91.25 625 LEU A N 1
ATOM 4879 C CA . LEU A 1 625 ? 7.383 35.695 -32.488 1.00 91.25 625 LEU A CA 1
ATOM 4880 C C . LEU A 1 625 ? 6.068 36.425 -32.822 1.00 91.25 625 LEU A C 1
ATOM 4882 O O . LEU A 1 625 ? 5.009 35.948 -32.426 1.00 91.25 625 LEU A O 1
ATOM 4886 N N . LYS A 1 626 ? 6.097 37.525 -33.587 1.00 89.06 626 LYS A N 1
ATOM 4887 C CA . LYS A 1 626 ? 4.895 38.291 -33.972 1.00 89.06 626 LYS A CA 1
ATOM 4888 C C . LYS A 1 626 ? 4.374 38.004 -35.384 1.00 89.06 626 LYS A C 1
ATOM 4890 O O . LYS A 1 626 ? 3.226 38.326 -35.677 1.00 89.06 626 LYS A O 1
ATOM 4895 N N . VAL A 1 627 ? 5.171 37.403 -36.273 1.00 90.44 627 VAL A N 1
ATOM 4896 C CA . VAL A 1 627 ? 4.731 37.086 -37.654 1.00 90.44 627 VAL A CA 1
ATOM 4897 C C . VAL A 1 627 ? 3.753 35.895 -37.698 1.00 90.44 627 VAL A C 1
ATOM 4899 O O . VAL A 1 627 ? 3.581 35.216 -36.702 1.00 90.44 627 VAL A O 1
ATOM 4902 N N . PRO A 1 628 ? 3.054 35.568 -38.787 1.00 86.06 628 PRO A N 1
ATOM 4903 C CA . PRO A 1 628 ? 2.321 34.298 -38.867 1.00 86.06 628 PRO A CA 1
ATOM 4904 C C . PRO A 1 628 ? 3.256 33.078 -38.779 1.00 86.06 628 PRO A C 1
ATOM 4906 O O . PRO A 1 628 ? 4.382 33.138 -39.266 1.00 86.06 628 PRO A O 1
ATOM 4909 N N . ILE A 1 629 ? 2.800 31.954 -38.209 1.00 87.06 629 ILE A N 1
ATOM 4910 C CA . ILE A 1 629 ? 3.663 30.779 -37.949 1.00 87.06 629 ILE A CA 1
ATOM 4911 C C . ILE A 1 629 ? 4.320 30.206 -39.213 1.00 87.06 629 ILE A C 1
ATOM 4913 O O . ILE A 1 629 ? 5.500 29.883 -39.200 1.00 87.06 629 ILE A O 1
ATOM 4917 N N . HIS A 1 630 ? 3.601 30.186 -40.338 1.00 84.56 630 HIS A N 1
ATOM 4918 C CA . HIS A 1 630 ? 4.121 29.739 -41.636 1.00 84.56 630 HIS A CA 1
ATOM 4919 C C . HIS A 1 630 ? 5.191 30.677 -42.232 1.00 84.56 630 HIS A C 1
ATOM 4921 O O . HIS A 1 630 ? 5.825 30.331 -43.225 1.00 84.56 630 HIS A O 1
ATOM 4927 N N . MET A 1 631 ? 5.366 31.872 -41.658 1.00 90.12 631 MET A N 1
ATOM 4928 C CA . MET A 1 631 ? 6.424 32.827 -42.001 1.00 90.12 631 MET A CA 1
ATOM 4929 C C . MET A 1 631 ? 7.536 32.886 -40.944 1.00 90.12 631 MET A C 1
ATOM 4931 O O . MET A 1 631 ? 8.545 33.552 -41.182 1.00 90.12 631 MET A O 1
ATOM 4935 N N . SER A 1 632 ? 7.351 32.246 -39.785 1.00 92.06 632 SER A N 1
ATOM 4936 C CA . SER A 1 632 ? 8.323 32.258 -38.692 1.00 92.06 632 SER A CA 1
ATOM 4937 C C . SER A 1 632 ? 9.542 31.417 -39.052 1.00 92.06 632 SER A C 1
ATOM 4939 O O . SER A 1 632 ? 9.447 30.375 -39.702 1.00 92.06 632 SER A O 1
ATOM 4941 N N . ARG A 1 633 ? 10.709 31.874 -38.603 1.00 92.38 633 ARG A N 1
ATOM 4942 C CA . ARG A 1 633 ? 11.970 31.125 -38.671 1.00 92.38 633 ARG A CA 1
ATOM 4943 C C . ARG A 1 633 ? 12.231 30.303 -37.416 1.00 92.38 633 ARG A C 1
ATOM 4945 O O . ARG A 1 633 ? 13.300 29.705 -37.304 1.00 92.38 633 ARG A O 1
ATOM 4952 N N . PHE A 1 634 ? 11.286 30.307 -36.475 1.00 94.75 634 PHE A N 1
ATOM 4953 C CA . PHE A 1 634 ? 11.416 29.692 -35.160 1.00 94.75 634 PHE A CA 1
ATOM 4954 C C . PHE A 1 634 ? 12.652 30.212 -34.415 1.00 94.75 634 PHE A C 1
ATOM 4956 O O . PHE A 1 634 ? 13.412 29.462 -33.799 1.00 94.75 634 PHE A O 1
ATOM 4963 N N . SER A 1 635 ? 12.862 31.529 -34.488 1.00 95.12 635 SER A N 1
ATOM 4964 C CA . SER A 1 635 ? 14.073 32.200 -34.009 1.00 95.12 635 SER A CA 1
ATOM 4965 C C . SER A 1 635 ? 14.369 31.968 -32.525 1.00 95.12 635 SER A C 1
ATOM 4967 O O . SER A 1 635 ? 15.536 31.958 -32.137 1.00 95.12 635 SER A O 1
ATOM 4969 N N . LEU A 1 636 ? 13.343 31.748 -31.695 1.00 94.75 636 LEU A N 1
ATOM 4970 C CA . LEU A 1 636 ? 13.525 31.438 -30.275 1.00 94.75 636 LEU A CA 1
ATOM 4971 C C . LEU A 1 636 ? 14.208 30.079 -30.067 1.00 94.75 636 LEU A C 1
ATOM 4973 O O . LEU A 1 636 ? 15.139 29.984 -29.273 1.00 94.75 636 LEU A O 1
ATOM 4977 N N . ASP A 1 637 ? 13.813 29.052 -30.821 1.00 96.44 637 ASP A N 1
ATOM 4978 C CA . ASP A 1 637 ? 14.421 27.721 -30.719 1.00 96.44 637 ASP A CA 1
ATOM 4979 C C . ASP A 1 637 ? 15.883 27.759 -31.185 1.00 96.44 637 ASP A C 1
ATOM 4981 O O . ASP A 1 637 ? 16.761 27.191 -30.536 1.00 96.44 637 ASP A O 1
ATOM 4985 N N . VAL A 1 638 ? 16.165 28.500 -32.265 1.00 97.25 638 VAL A N 1
ATOM 4986 C CA . VAL A 1 638 ? 17.532 28.749 -32.759 1.00 97.25 638 VAL A CA 1
ATOM 4987 C C . VAL A 1 638 ? 18.383 29.434 -31.685 1.00 97.25 638 VAL A C 1
ATOM 4989 O O . VAL A 1 638 ? 19.508 29.008 -31.415 1.00 97.25 638 VAL A O 1
ATOM 4992 N N . PHE A 1 639 ? 17.833 30.452 -31.021 1.00 96.56 639 PHE A N 1
ATOM 4993 C CA . PHE A 1 639 ? 18.503 31.147 -29.924 1.00 96.56 639 PHE A CA 1
ATOM 4994 C C . PHE A 1 639 ? 18.791 30.207 -28.738 1.00 96.56 639 PHE A C 1
ATOM 4996 O O . PHE A 1 639 ? 19.914 30.186 -28.227 1.00 96.56 639 PHE A O 1
ATOM 5003 N N . CYS A 1 640 ? 17.827 29.366 -28.346 1.00 95.88 640 CYS A N 1
ATOM 5004 C CA . CYS A 1 640 ? 18.003 28.357 -27.297 1.00 95.88 640 CYS A CA 1
ATOM 5005 C C . CYS A 1 640 ? 19.082 27.319 -27.650 1.00 95.88 640 CYS A C 1
ATOM 5007 O O . CYS A 1 640 ? 19.872 26.950 -26.781 1.00 95.88 640 CYS A O 1
ATOM 5009 N N . VAL A 1 641 ? 19.180 26.884 -28.913 1.00 97.44 641 VAL A N 1
ATOM 5010 C CA . VAL A 1 641 ? 20.280 26.015 -29.381 1.00 97.44 641 VAL A CA 1
ATOM 5011 C C . VAL A 1 641 ? 21.635 26.714 -29.238 1.00 97.44 641 VAL A C 1
ATOM 5013 O O . VAL A 1 641 ? 22.608 26.087 -28.815 1.00 97.44 641 VAL A O 1
ATOM 5016 N N . GLY A 1 642 ? 21.701 28.018 -29.517 1.00 97.12 642 GLY A N 1
ATOM 5017 C CA . GLY A 1 642 ? 22.888 28.835 -29.259 1.00 97.12 642 GLY A CA 1
ATOM 5018 C C . GLY A 1 642 ? 23.297 28.835 -27.782 1.00 97.12 642 GLY A C 1
ATOM 5019 O O . GLY A 1 642 ? 24.468 28.605 -27.475 1.00 97.12 642 GLY A O 1
ATOM 5020 N N . LEU A 1 643 ? 22.341 29.018 -26.860 1.00 95.69 643 LEU A N 1
ATOM 5021 C CA . LEU A 1 643 ? 22.596 28.926 -25.413 1.00 95.69 643 LEU A CA 1
ATOM 5022 C C . LEU A 1 643 ? 23.020 27.516 -24.978 1.00 95.69 643 LEU A C 1
ATOM 5024 O O . LEU A 1 643 ? 23.923 27.375 -24.150 1.00 95.69 643 LEU A O 1
ATOM 5028 N N . LEU A 1 644 ? 22.412 26.465 -25.536 1.00 95.69 644 LEU A N 1
ATOM 5029 C CA . LEU A 1 644 ? 22.810 25.079 -25.275 1.00 95.69 644 LEU A CA 1
ATOM 5030 C C . LEU A 1 644 ? 24.252 24.828 -25.721 1.00 95.69 644 LEU A C 1
ATOM 5032 O O . LEU A 1 644 ? 25.045 24.290 -24.956 1.00 95.69 644 LEU A O 1
ATOM 5036 N N . ALA A 1 645 ? 24.633 25.271 -26.918 1.00 96.38 645 ALA A N 1
ATOM 5037 C CA . ALA A 1 645 ? 26.010 25.160 -27.387 1.00 96.38 645 ALA A CA 1
ATOM 5038 C C . ALA A 1 645 ? 26.982 25.974 -26.510 1.00 96.38 645 ALA A C 1
ATOM 5040 O O . ALA A 1 645 ? 28.063 25.492 -26.166 1.00 96.38 645 ALA A O 1
ATOM 5041 N N . ALA A 1 646 ? 26.580 27.175 -26.079 1.00 96.00 646 ALA A N 1
ATOM 5042 C CA . ALA A 1 646 ? 27.354 28.016 -25.165 1.00 96.00 646 ALA A CA 1
ATOM 5043 C C . ALA A 1 646 ? 27.495 27.416 -23.753 1.00 96.00 646 ALA A C 1
ATOM 5045 O O . ALA A 1 646 ? 28.468 27.717 -23.061 1.00 96.00 646 ALA A O 1
ATOM 5046 N N . SER A 1 647 ? 26.593 26.514 -23.352 1.00 95.00 647 SER A N 1
ATOM 5047 C CA . SER A 1 647 ? 26.635 25.790 -22.070 1.00 95.00 647 SER A CA 1
ATOM 5048 C C . SER A 1 647 ? 27.803 24.800 -21.961 1.00 95.00 647 SER A C 1
ATOM 5050 O O . SER A 1 647 ? 28.053 24.259 -20.887 1.00 95.00 647 SER A O 1
ATOM 5052 N N . ALA A 1 648 ? 28.595 24.634 -23.031 1.00 91.12 648 ALA A N 1
ATOM 5053 C CA . ALA A 1 648 ? 29.953 24.094 -22.948 1.00 91.12 648 ALA A CA 1
ATOM 5054 C C . ALA A 1 648 ? 30.835 24.858 -21.940 1.00 91.12 648 ALA A C 1
ATOM 5056 O O . ALA A 1 648 ? 31.806 24.310 -21.419 1.00 91.12 648 ALA A O 1
ATOM 5057 N N . LEU A 1 649 ? 30.502 26.127 -21.677 1.00 91.62 649 LEU A N 1
ATOM 5058 C CA . LEU A 1 649 ? 31.035 26.913 -20.576 1.00 91.62 649 LEU A CA 1
ATOM 5059 C C . LEU A 1 649 ? 30.117 26.751 -19.354 1.00 91.62 649 LEU A C 1
ATOM 5061 O O . LEU A 1 649 ? 28.968 27.195 -19.404 1.00 91.62 649 LEU A O 1
ATOM 5065 N N . PRO A 1 650 ? 30.610 26.195 -18.230 1.00 87.25 650 PRO A N 1
ATOM 5066 C CA . PRO A 1 650 ? 29.793 25.980 -17.035 1.00 87.25 650 PRO A CA 1
ATOM 5067 C C . PRO A 1 650 ? 29.120 27.248 -16.496 1.00 87.25 650 PRO A C 1
ATOM 5069 O O . PRO A 1 650 ? 28.014 27.176 -15.971 1.00 87.25 650 PRO A O 1
ATOM 5072 N N . SER A 1 651 ? 29.746 28.420 -16.657 1.00 89.06 651 SER A N 1
ATOM 5073 C CA . SER A 1 651 ? 29.140 29.697 -16.257 1.00 89.06 651 SER A CA 1
ATOM 5074 C C . SER A 1 651 ? 27.863 30.005 -17.040 1.00 89.06 651 SER A C 1
ATOM 5076 O O . SER A 1 651 ? 26.911 30.519 -16.466 1.00 89.06 651 SER A O 1
ATOM 5078 N N . VAL A 1 652 ? 27.790 29.633 -18.320 1.00 91.75 652 VAL A N 1
ATOM 5079 C CA . VAL A 1 652 ? 26.561 29.785 -19.111 1.00 91.75 652 VAL A CA 1
ATOM 5080 C C . VAL A 1 652 ? 25.500 28.790 -18.645 1.00 91.75 652 VAL A C 1
ATOM 5082 O O . VAL A 1 652 ? 24.352 29.179 -18.431 1.00 91.75 652 VAL A O 1
ATOM 5085 N N . LEU A 1 653 ? 25.888 27.528 -18.421 1.00 88.69 653 LEU A N 1
ATOM 5086 C CA . LEU A 1 653 ? 24.970 26.479 -17.966 1.00 88.69 653 LEU A CA 1
ATOM 5087 C C . LEU A 1 653 ? 24.321 26.814 -16.611 1.00 88.69 653 LEU A C 1
ATOM 5089 O O . LEU A 1 653 ? 23.125 26.593 -16.433 1.00 88.69 653 LEU A O 1
ATOM 5093 N N . HIS A 1 654 ? 25.106 27.325 -15.662 1.00 84.25 654 HIS A N 1
ATOM 5094 C CA . HIS A 1 654 ? 24.677 27.493 -14.273 1.00 84.25 654 HIS A CA 1
ATOM 5095 C C . HIS A 1 654 ? 24.180 28.901 -13.924 1.00 84.25 654 HIS A C 1
ATOM 5097 O O . HIS A 1 654 ? 23.414 29.034 -12.973 1.00 84.25 654 HIS A O 1
ATOM 5103 N N . GLU A 1 655 ? 24.583 29.944 -14.659 1.00 85.31 655 GLU A N 1
ATOM 5104 C CA . GLU A 1 655 ? 24.227 31.335 -14.327 1.00 85.31 655 GLU A CA 1
ATOM 5105 C C . GLU A 1 655 ? 23.284 31.964 -15.359 1.00 85.31 655 GLU A C 1
ATOM 5107 O O . GLU A 1 655 ? 22.305 32.617 -14.996 1.00 85.31 655 GLU A O 1
ATOM 5112 N N . ASP A 1 656 ? 23.562 31.786 -16.653 1.00 88.50 656 ASP A N 1
ATOM 5113 C CA . ASP A 1 656 ? 22.884 32.553 -17.703 1.00 88.50 656 ASP A CA 1
ATOM 5114 C C . ASP A 1 656 ? 21.495 31.980 -18.050 1.00 88.50 656 ASP A C 1
ATOM 5116 O O . ASP A 1 656 ? 20.581 32.748 -18.350 1.00 88.50 656 ASP A O 1
ATOM 5120 N N . TRP A 1 657 ? 21.270 30.666 -17.909 1.00 86.44 657 TRP A N 1
ATOM 5121 C CA . TRP A 1 657 ? 19.927 30.075 -18.067 1.00 86.44 657 TRP A CA 1
ATOM 5122 C C . TRP A 1 657 ? 18.898 30.625 -17.070 1.00 86.44 657 TRP A C 1
ATOM 5124 O O . TRP A 1 657 ? 17.730 30.762 -17.426 1.00 86.44 657 TRP A O 1
ATOM 5134 N N . TYR A 1 658 ? 19.319 30.993 -15.855 1.00 78.69 658 TYR A N 1
ATOM 5135 C CA . TYR A 1 658 ? 18.430 31.617 -14.866 1.00 78.69 658 TYR A CA 1
ATOM 5136 C C . TYR A 1 658 ? 17.985 33.023 -15.299 1.00 78.69 658 TYR A C 1
ATOM 5138 O O . TYR A 1 658 ? 16.833 33.409 -15.111 1.00 78.69 658 TYR A O 1
ATOM 5146 N N . ARG A 1 659 ? 18.892 33.779 -15.932 1.00 82.06 659 ARG A N 1
ATOM 5147 C CA . ARG A 1 659 ? 18.614 35.118 -16.482 1.00 82.06 659 ARG A CA 1
ATOM 5148 C C . ARG A 1 659 ? 17.780 35.053 -17.760 1.00 82.06 659 ARG A C 1
ATOM 5150 O O . ARG A 1 659 ? 17.024 35.970 -18.059 1.00 82.06 659 ARG A O 1
ATOM 5157 N N . PHE A 1 660 ? 17.896 33.965 -18.519 1.00 83.06 660 PHE A N 1
ATOM 5158 C CA . PHE A 1 660 ? 17.052 33.722 -19.686 1.00 83.06 660 PHE A CA 1
ATOM 5159 C C . PHE A 1 660 ? 15.566 33.617 -19.304 1.00 83.06 660 PHE A C 1
ATOM 5161 O O . PHE A 1 660 ? 14.740 34.212 -19.991 1.00 83.06 660 PHE A O 1
ATOM 5168 N N . SER A 1 661 ? 15.224 32.934 -18.204 1.00 72.12 661 SER A N 1
ATOM 5169 C CA . SER A 1 661 ? 13.835 32.710 -17.761 1.00 72.12 661 SER A CA 1
ATOM 5170 C C . SER A 1 661 ? 13.160 33.884 -17.027 1.00 72.12 661 SER A C 1
ATOM 5172 O O . SER A 1 661 ? 12.080 33.695 -16.479 1.00 72.12 661 SER A O 1
ATOM 5174 N N . ASN A 1 662 ? 13.783 35.071 -16.981 1.00 61.69 662 ASN A N 1
ATOM 5175 C CA . ASN A 1 662 ? 13.323 36.305 -16.310 1.00 61.69 662 ASN A CA 1
ATOM 5176 C C . ASN A 1 662 ? 12.668 36.129 -14.918 1.00 61.69 662 ASN A C 1
ATOM 5178 O O . ASN A 1 662 ? 11.850 36.935 -14.469 1.00 61.69 662 ASN A O 1
ATOM 5182 N N . SER A 1 663 ? 13.058 35.086 -14.194 1.00 55.78 663 SER A N 1
ATOM 5183 C CA . SER A 1 663 ? 12.746 34.919 -12.783 1.00 55.78 663 SER A CA 1
ATOM 5184 C C . SER A 1 663 ? 13.438 36.047 -12.011 1.00 55.78 663 SER A C 1
ATOM 5186 O O . SER A 1 663 ? 14.654 36.193 -12.095 1.00 55.78 663 SER A O 1
ATOM 5188 N N . GLU A 1 664 ? 12.659 36.868 -11.297 1.00 59.47 664 GLU A N 1
ATOM 5189 C CA . GLU A 1 664 ? 13.130 37.993 -10.459 1.00 59.47 664 GLU A CA 1
ATOM 5190 C C . GLU A 1 664 ? 13.635 39.247 -11.208 1.00 59.47 664 GLU A C 1
ATOM 5192 O O . GLU A 1 664 ? 14.331 40.080 -10.627 1.00 59.47 664 GLU A O 1
ATOM 5197 N N . GLY A 1 665 ? 13.272 39.432 -12.484 1.00 62.41 665 GLY A N 1
ATOM 5198 C CA . GLY A 1 665 ? 13.598 40.656 -13.238 1.00 62.41 665 GLY A CA 1
ATOM 5199 C C . GLY A 1 665 ? 15.054 40.747 -13.711 1.00 62.41 665 GLY A C 1
ATOM 5200 O O . GLY A 1 665 ? 15.519 41.815 -14.117 1.00 62.41 665 GLY A O 1
ATOM 5201 N N . CYS A 1 666 ? 15.795 39.640 -13.647 1.00 64.69 666 CYS A N 1
ATOM 5202 C CA . CYS A 1 666 ? 17.152 39.546 -14.166 1.00 64.69 666 CYS A CA 1
ATOM 5203 C C . CYS A 1 666 ? 17.147 39.318 -15.687 1.00 64.69 666 CYS A C 1
ATOM 5205 O O . CYS A 1 666 ? 16.650 38.309 -16.175 1.00 64.69 666 CYS A O 1
ATOM 5207 N N . ILE A 1 667 ? 17.759 40.250 -16.422 1.00 77.12 667 ILE A N 1
ATOM 5208 C CA . ILE A 1 667 ? 17.845 40.262 -17.890 1.00 77.12 667 ILE A CA 1
ATOM 5209 C C . ILE A 1 667 ? 19.107 39.508 -18.341 1.00 77.12 667 ILE A C 1
ATOM 5211 O O . ILE A 1 667 ? 20.191 39.688 -17.780 1.00 77.12 667 ILE A O 1
ATOM 5215 N N . LEU A 1 668 ? 18.985 38.677 -19.377 1.00 86.50 668 LEU A N 1
ATOM 5216 C CA . LEU A 1 668 ? 20.101 37.979 -20.006 1.00 86.50 668 LEU A CA 1
ATOM 5217 C C . LEU A 1 668 ? 20.970 38.963 -20.803 1.00 86.50 668 LEU A C 1
ATOM 5219 O O . LEU A 1 668 ? 20.542 39.534 -21.807 1.00 86.50 668 LEU A O 1
ATOM 5223 N N . ASP A 1 669 ? 22.232 39.108 -20.403 1.00 88.12 669 ASP A N 1
ATOM 5224 C CA . ASP A 1 669 ? 23.218 39.866 -21.173 1.00 88.12 669 ASP A CA 1
ATOM 5225 C C . ASP A 1 669 ? 23.798 39.014 -22.312 1.00 88.12 669 ASP A C 1
ATOM 5227 O O . ASP A 1 669 ? 24.829 38.350 -22.177 1.00 88.12 669 ASP A O 1
ATOM 5231 N N . VAL A 1 670 ? 23.133 39.049 -23.469 1.00 90.88 670 VAL A N 1
ATOM 5232 C CA . VAL A 1 670 ? 23.560 38.318 -24.674 1.00 90.88 670 VAL A CA 1
ATOM 5233 C C . VAL A 1 670 ? 24.959 38.740 -25.135 1.00 90.88 670 VAL A C 1
ATOM 5235 O O . VAL A 1 670 ? 25.722 37.900 -25.619 1.00 90.88 670 VAL A O 1
ATOM 5238 N N . LYS A 1 671 ? 25.337 40.017 -24.966 1.00 91.12 671 LYS A N 1
ATOM 5239 C CA . LYS A 1 671 ? 26.689 40.483 -25.313 1.00 91.12 671 LYS A CA 1
ATOM 5240 C C . LYS A 1 671 ? 27.719 39.859 -24.379 1.00 91.12 671 LYS A C 1
ATOM 5242 O O . LYS A 1 671 ? 28.709 39.326 -24.872 1.00 91.12 671 LYS A O 1
ATOM 5247 N N . GLY A 1 672 ? 27.438 39.837 -23.078 1.00 92.38 672 GLY A N 1
ATOM 5248 C CA . GLY A 1 672 ? 28.259 39.163 -22.076 1.00 92.38 672 GLY A CA 1
ATOM 5249 C C . GLY A 1 672 ? 28.439 37.671 -22.365 1.00 92.38 672 GLY A C 1
ATOM 5250 O O . GLY A 1 672 ? 29.563 37.174 -22.322 1.00 92.38 672 GLY A O 1
ATOM 5251 N N . VAL A 1 673 ? 27.377 36.956 -22.754 1.00 93.94 673 VAL A N 1
ATOM 5252 C CA . VAL A 1 673 ? 27.484 35.546 -23.184 1.00 93.94 673 VAL A CA 1
ATOM 5253 C C . VAL A 1 673 ? 28.380 35.415 -24.422 1.00 93.94 673 VAL A C 1
ATOM 5255 O O . VAL A 1 673 ? 29.284 34.579 -24.447 1.00 93.94 673 VAL A O 1
ATOM 5258 N N . CYS A 1 674 ? 28.201 36.272 -25.431 1.00 95.00 674 CYS A N 1
ATOM 5259 C CA . CYS A 1 674 ? 29.043 36.267 -26.631 1.00 95.00 674 CYS A CA 1
ATOM 5260 C C . CYS A 1 674 ? 30.520 36.561 -26.316 1.00 95.00 674 CYS A C 1
ATOM 5262 O O . CYS A 1 674 ? 31.408 35.968 -26.927 1.00 95.00 674 CYS A O 1
ATOM 5264 N N . GLU A 1 675 ? 30.800 37.461 -25.373 1.00 94.38 675 GLU A N 1
ATOM 5265 C CA . GLU A 1 675 ? 32.155 37.759 -24.904 1.00 94.38 675 GLU A CA 1
ATOM 5266 C C . GLU A 1 675 ? 32.763 36.582 -24.139 1.00 94.38 675 GLU A C 1
ATOM 5268 O O . GLU A 1 675 ? 33.896 36.203 -24.438 1.00 94.38 675 GLU A O 1
ATOM 5273 N N . LYS A 1 676 ? 32.011 35.937 -23.231 1.00 93.75 676 LYS A N 1
ATOM 5274 C CA . LYS A 1 676 ? 32.438 34.699 -22.549 1.00 93.75 676 LYS A CA 1
ATOM 5275 C C . LYS A 1 676 ? 32.861 33.636 -23.571 1.00 93.75 676 LYS A C 1
ATOM 5277 O O . LYS A 1 676 ? 33.936 33.053 -23.443 1.00 93.75 676 LYS A O 1
ATOM 5282 N N . VAL A 1 677 ? 32.057 33.433 -24.617 1.00 94.75 677 VAL A N 1
ATOM 5283 C CA . VAL A 1 677 ? 32.315 32.446 -25.680 1.00 94.75 677 VAL A CA 1
ATOM 5284 C C . VAL A 1 677 ? 33.536 32.817 -26.526 1.00 94.75 677 VAL A C 1
ATOM 5286 O O . VAL A 1 677 ? 34.393 31.966 -26.759 1.00 94.75 677 VAL A O 1
ATOM 5289 N N . LYS A 1 678 ? 33.667 34.083 -26.944 1.00 93.31 678 LYS A N 1
ATOM 5290 C CA . LYS A 1 678 ? 34.837 34.563 -27.704 1.00 93.31 678 LYS A CA 1
ATOM 5291 C C . LYS A 1 678 ? 36.130 34.453 -26.898 1.00 93.31 678 LYS A C 1
ATOM 5293 O O . LYS A 1 678 ? 37.141 34.018 -27.435 1.00 93.31 678 LYS A O 1
ATOM 5298 N N . ASN A 1 679 ? 36.093 34.793 -25.611 1.00 92.00 679 ASN A N 1
ATOM 5299 C CA . ASN A 1 679 ? 37.253 34.707 -24.720 1.00 92.00 679 ASN A CA 1
ATOM 5300 C C . ASN A 1 679 ? 37.651 33.253 -24.419 1.00 92.00 679 ASN A C 1
ATOM 5302 O O . ASN A 1 679 ? 38.812 32.973 -24.124 1.00 92.00 679 ASN A O 1
ATOM 5306 N N . ALA A 1 680 ? 36.713 32.313 -24.539 1.00 88.88 680 ALA A N 1
ATOM 5307 C CA . ALA A 1 680 ? 36.971 30.886 -24.406 1.00 88.88 680 ALA A CA 1
ATOM 5308 C C . ALA A 1 680 ? 37.512 30.223 -25.690 1.00 88.88 680 ALA A C 1
ATOM 5310 O O . ALA A 1 680 ? 37.604 28.995 -25.742 1.00 88.88 680 ALA A O 1
ATOM 5311 N N . SER A 1 681 ? 37.926 30.994 -26.705 1.00 79.88 681 SER A N 1
ATOM 5312 C CA . SER A 1 681 ? 38.494 30.474 -27.963 1.00 79.88 681 SER A CA 1
ATOM 5313 C C . SER A 1 681 ? 39.756 29.619 -27.782 1.00 79.88 681 SER A C 1
ATOM 5315 O O . SER A 1 681 ? 40.158 28.914 -28.701 1.00 79.88 681 SER A O 1
ATOM 5317 N N . LEU A 1 682 ? 40.394 29.682 -26.608 1.00 79.00 682 LEU A N 1
ATOM 5318 C CA . LEU A 1 682 ? 41.509 28.808 -26.230 1.00 79.00 682 LEU A CA 1
ATOM 5319 C C . LEU A 1 682 ? 41.075 27.348 -26.005 1.00 79.00 682 LEU A C 1
ATOM 5321 O O . LEU A 1 682 ? 41.891 26.446 -26.173 1.00 79.00 682 LEU A O 1
ATOM 5325 N N . TYR A 1 683 ? 39.812 27.112 -25.635 1.00 84.12 683 TYR A N 1
ATOM 5326 C CA . TYR A 1 683 ? 39.278 25.789 -25.281 1.00 84.12 683 TYR A CA 1
ATOM 5327 C C . TYR A 1 683 ? 38.161 25.330 -26.227 1.00 84.12 683 TYR A C 1
ATOM 5329 O O . TYR A 1 683 ? 38.013 24.135 -26.485 1.00 84.12 683 TYR A O 1
ATOM 5337 N N . LEU A 1 684 ? 37.382 26.269 -26.768 1.00 88.94 684 LEU A N 1
ATOM 5338 C CA . LEU A 1 684 ? 36.348 25.994 -27.760 1.00 88.94 684 LEU A CA 1
ATOM 5339 C C . LEU A 1 684 ? 36.938 26.093 -29.169 1.00 88.94 684 LEU A C 1
ATOM 5341 O O . LEU A 1 684 ? 37.590 27.076 -29.516 1.00 88.94 684 LEU A O 1
ATOM 5345 N N . LYS A 1 685 ? 36.682 25.083 -30.011 1.00 88.69 685 LYS A N 1
ATOM 5346 C CA . LYS A 1 685 ? 37.108 25.108 -31.419 1.00 88.69 685 LYS A CA 1
ATOM 5347 C C . LYS A 1 685 ? 36.536 26.355 -32.118 1.00 88.69 685 LYS A C 1
ATOM 5349 O O . LYS A 1 685 ? 35.359 26.646 -31.906 1.00 88.69 685 LYS A O 1
ATOM 5354 N N . PRO A 1 686 ? 37.283 27.020 -33.023 1.00 91.88 686 PRO A N 1
ATOM 5355 C CA . PRO A 1 686 ? 36.792 28.201 -33.741 1.00 91.88 686 PRO A CA 1
ATOM 5356 C C . PRO A 1 686 ? 35.441 27.985 -34.437 1.00 91.88 686 PRO A C 1
ATOM 5358 O O . PRO A 1 686 ? 34.571 28.840 -34.358 1.00 91.88 686 PRO A O 1
ATOM 5361 N N . MET A 1 687 ? 35.224 26.803 -35.027 1.00 93.69 687 MET A N 1
ATOM 5362 C CA . MET A 1 687 ? 33.940 26.443 -35.646 1.00 93.69 687 MET A CA 1
ATOM 5363 C C . MET A 1 687 ? 32.778 26.357 -34.641 1.00 93.69 687 MET A C 1
ATOM 5365 O O . MET A 1 687 ? 31.647 26.650 -35.001 1.00 93.69 687 MET A O 1
ATOM 5369 N N . LEU A 1 688 ? 33.022 25.959 -33.388 1.00 95.38 688 LEU A N 1
ATOM 5370 C CA . LEU A 1 688 ? 31.978 25.950 -32.354 1.00 95.38 688 LEU A CA 1
ATOM 5371 C C . LEU A 1 688 ? 31.664 27.374 -31.883 1.00 95.38 688 LEU A C 1
ATOM 5373 O O . LEU A 1 688 ? 30.505 27.708 -31.671 1.00 95.38 688 LEU A O 1
ATOM 5377 N N . VAL A 1 689 ? 32.688 28.220 -31.745 1.00 95.56 689 VAL A N 1
ATOM 5378 C CA . VAL A 1 689 ? 32.503 29.644 -31.429 1.00 95.56 689 VAL A CA 1
ATOM 5379 C C . VAL A 1 689 ? 31.659 30.321 -32.511 1.00 95.56 689 VAL A C 1
ATOM 5381 O O . VAL A 1 689 ? 30.704 31.018 -32.181 1.00 95.56 689 VAL A O 1
ATOM 5384 N N . ASP A 1 690 ? 31.965 30.070 -33.784 1.00 96.12 690 ASP A N 1
ATOM 5385 C CA . ASP A 1 690 ? 31.203 30.581 -34.928 1.00 96.12 690 ASP A CA 1
ATOM 5386 C C . ASP A 1 690 ? 29.745 30.093 -34.911 1.00 96.12 690 ASP A C 1
ATOM 5388 O O . ASP A 1 690 ? 28.828 30.910 -34.959 1.00 96.12 690 ASP A O 1
ATOM 5392 N N . PHE A 1 691 ? 29.528 28.790 -34.681 1.00 97.56 691 PHE A N 1
ATOM 5393 C CA . PHE A 1 691 ? 28.194 28.196 -34.526 1.00 97.56 691 PHE A CA 1
ATOM 5394 C C . PHE A 1 691 ? 27.367 28.906 -33.441 1.00 97.56 691 PHE A C 1
ATOM 5396 O O . PHE A 1 691 ? 26.221 29.293 -33.671 1.00 97.56 691 PHE A O 1
ATOM 5403 N N . ILE A 1 692 ? 27.956 29.104 -32.253 1.00 97.44 692 ILE A N 1
ATOM 5404 C CA . ILE A 1 692 ? 27.287 29.753 -31.118 1.00 97.44 692 ILE A CA 1
ATOM 5405 C C . ILE A 1 692 ? 26.927 31.201 -31.466 1.00 97.44 692 ILE A C 1
ATOM 5407 O O . ILE A 1 692 ? 25.799 31.636 -31.239 1.00 97.44 692 ILE A O 1
ATOM 5411 N N . LEU A 1 693 ? 27.872 31.960 -32.028 1.00 96.62 693 LEU A N 1
ATOM 5412 C CA . LEU A 1 693 ? 27.645 33.362 -32.374 1.00 96.62 693 LEU A CA 1
ATOM 5413 C C . LEU A 1 693 ? 26.599 33.507 -33.483 1.00 96.62 693 LEU A C 1
ATOM 5415 O O . LEU A 1 693 ? 25.744 34.389 -33.388 1.00 96.62 693 LEU A O 1
ATOM 5419 N N . GLN A 1 694 ? 26.615 32.635 -34.492 1.00 97.00 694 GLN A N 1
ATOM 5420 C CA . GLN A 1 694 ? 25.609 32.619 -35.549 1.00 97.00 694 GLN A CA 1
ATOM 5421 C C . GLN A 1 694 ? 24.201 32.377 -34.984 1.00 97.00 694 GLN A C 1
ATOM 5423 O O . GLN A 1 694 ? 23.271 33.093 -35.358 1.00 97.00 694 GLN A O 1
ATOM 5428 N N . ALA A 1 695 ? 24.044 31.423 -34.063 1.00 97.31 695 ALA A N 1
ATOM 5429 C CA . ALA A 1 695 ? 22.760 31.124 -33.430 1.00 97.31 695 ALA A CA 1
ATOM 5430 C C . ALA A 1 695 ? 22.259 32.255 -32.507 1.00 97.31 695 ALA A C 1
ATOM 5432 O O . ALA A 1 695 ? 21.068 32.553 -32.484 1.00 97.31 695 ALA A O 1
ATOM 5433 N N . LEU A 1 696 ? 23.158 32.913 -31.762 1.00 96.31 696 LEU A N 1
ATOM 5434 C CA . LEU A 1 696 ? 22.790 33.953 -30.790 1.00 96.31 696 LEU A CA 1
ATOM 5435 C C . LEU A 1 696 ? 22.606 35.353 -31.392 1.00 96.31 696 LEU A C 1
ATOM 5437 O O . LEU A 1 696 ? 21.988 36.205 -30.751 1.00 96.31 696 LEU A O 1
ATOM 5441 N N . THR A 1 697 ? 23.179 35.635 -32.569 1.00 94.94 697 THR A N 1
ATOM 5442 C CA . THR A 1 697 ? 23.280 37.020 -33.074 1.00 94.94 697 THR A CA 1
ATOM 5443 C C . THR A 1 697 ? 22.765 37.255 -34.488 1.00 94.94 697 THR A C 1
ATOM 5445 O O . THR A 1 697 ? 22.509 38.413 -34.815 1.00 94.94 697 THR A O 1
ATOM 5448 N N . ASN A 1 698 ? 22.599 36.223 -35.324 1.00 94.94 698 ASN A N 1
ATOM 5449 C CA . ASN A 1 698 ? 22.166 36.393 -36.712 1.00 94.94 698 ASN A CA 1
ATOM 5450 C C . ASN A 1 698 ? 20.660 36.086 -36.876 1.00 94.94 698 ASN A C 1
ATOM 5452 O O . ASN A 1 698 ? 20.281 34.914 -36.863 1.00 94.94 698 ASN A O 1
ATOM 5456 N N . PRO A 1 699 ? 19.804 37.098 -37.132 1.00 92.31 699 PRO A N 1
ATOM 5457 C CA . PRO A 1 699 ? 18.356 36.914 -37.298 1.00 92.31 699 PRO A CA 1
ATOM 5458 C C . PRO A 1 699 ? 17.947 36.097 -38.536 1.00 92.31 699 PRO A C 1
ATOM 5460 O O . PRO A 1 699 ? 16.774 35.761 -38.708 1.00 92.31 699 PRO A O 1
ATOM 5463 N N . ALA A 1 700 ? 18.877 35.846 -39.462 1.00 92.25 700 ALA A N 1
ATOM 5464 C CA . ALA A 1 700 ? 18.625 35.045 -40.656 1.00 92.25 700 ALA A CA 1
ATOM 5465 C C . ALA A 1 700 ? 18.798 33.538 -40.431 1.00 92.25 700 ALA A C 1
ATOM 5467 O O . ALA A 1 700 ? 18.369 32.768 -41.283 1.00 92.25 700 ALA A O 1
ATOM 5468 N N . THR A 1 701 ? 19.402 33.126 -39.314 1.00 96.00 701 THR A N 1
ATOM 5469 C CA . THR A 1 701 ? 19.731 31.724 -39.045 1.00 96.00 701 THR A CA 1
ATOM 5470 C C . THR A 1 701 ? 18.481 30.893 -38.767 1.00 96.00 701 THR A C 1
ATOM 5472 O O . THR A 1 701 ? 17.685 31.225 -37.890 1.00 96.00 701 THR A O 1
ATOM 5475 N N . THR A 1 702 ? 18.350 29.772 -39.470 1.00 94.25 702 THR A N 1
ATOM 5476 C CA . THR A 1 702 ? 17.348 28.728 -39.223 1.00 94.25 702 THR A CA 1
ATOM 5477 C C . THR A 1 702 ? 17.993 27.463 -38.650 1.00 94.25 702 THR A C 1
ATOM 5479 O O . THR A 1 702 ? 19.214 27.294 -38.688 1.00 94.25 702 THR A O 1
ATOM 5482 N N . VAL A 1 703 ? 17.179 26.518 -38.165 1.00 94.25 703 VAL A N 1
ATOM 5483 C CA . VAL A 1 703 ? 17.660 25.181 -37.764 1.00 94.25 703 VAL A CA 1
ATOM 5484 C C . VAL A 1 703 ? 18.398 24.487 -38.912 1.00 94.25 703 VAL A C 1
ATOM 5486 O O . VAL A 1 703 ? 19.467 23.924 -38.691 1.00 94.25 703 VAL A O 1
ATOM 5489 N N . ARG A 1 704 ? 17.897 24.598 -40.150 1.00 91.81 704 ARG A N 1
ATOM 5490 C CA . ARG A 1 704 ? 18.550 24.026 -41.338 1.00 91.81 704 ARG A CA 1
ATOM 5491 C C . ARG A 1 704 ? 19.935 24.635 -41.581 1.00 91.81 704 ARG A C 1
ATOM 5493 O O . ARG A 1 704 ? 20.863 23.907 -41.925 1.00 91.81 704 ARG A O 1
ATOM 5500 N N . ASP A 1 705 ? 20.101 25.939 -41.361 1.00 93.88 705 ASP A N 1
ATOM 5501 C CA . ASP A 1 705 ? 21.411 26.593 -41.496 1.00 93.88 705 ASP A CA 1
ATOM 5502 C C . ASP A 1 705 ? 22.404 26.093 -40.441 1.00 93.88 705 ASP A C 1
ATOM 5504 O O . ASP A 1 705 ? 23.569 25.857 -40.757 1.00 93.88 705 ASP A O 1
ATOM 5508 N N . LEU A 1 706 ? 21.943 25.875 -39.203 1.00 95.75 706 LEU A N 1
ATOM 5509 C CA . LEU A 1 706 ? 22.773 25.306 -38.137 1.00 95.75 706 LEU A CA 1
ATOM 5510 C C . LEU A 1 706 ? 23.144 23.842 -38.399 1.00 95.75 706 LEU A C 1
ATOM 5512 O O . LEU A 1 706 ? 24.270 23.445 -38.111 1.00 95.75 706 LEU A O 1
ATOM 5516 N N . MET A 1 707 ? 22.244 23.047 -38.982 1.00 93.38 707 MET A N 1
ATOM 5517 C CA . MET A 1 707 ? 22.546 21.666 -39.387 1.00 93.38 707 MET A CA 1
ATOM 5518 C C . MET A 1 707 ? 23.616 21.607 -40.482 1.00 93.38 707 MET A C 1
ATOM 5520 O O . MET A 1 707 ? 24.482 20.739 -40.447 1.00 93.38 707 MET A O 1
ATOM 5524 N N . ASN A 1 708 ? 23.594 22.567 -41.412 1.00 91.75 708 ASN A N 1
ATOM 5525 C CA . ASN A 1 708 ? 24.590 22.718 -42.478 1.00 91.75 708 ASN A CA 1
ATOM 5526 C C . ASN A 1 708 ? 25.881 23.412 -42.024 1.00 91.75 708 ASN A C 1
ATOM 5528 O O . ASN A 1 708 ? 26.801 23.606 -42.824 1.00 91.75 708 ASN A O 1
ATOM 5532 N N . HIS A 1 709 ? 25.959 23.827 -40.760 1.00 95.12 709 HIS A N 1
ATOM 5533 C CA . HIS A 1 709 ? 27.109 24.547 -40.254 1.00 95.12 709 HIS A CA 1
ATOM 5534 C C . HIS A 1 709 ? 28.365 23.668 -40.279 1.00 95.12 709 HIS A C 1
ATOM 5536 O O . HIS A 1 709 ? 28.330 22.485 -39.938 1.00 95.12 709 HIS A O 1
ATOM 5542 N N . SER A 1 710 ? 29.513 24.271 -40.597 1.00 92.38 710 SER A N 1
ATOM 5543 C CA . SER A 1 710 ? 30.813 23.584 -40.700 1.00 92.38 710 SER A CA 1
ATOM 5544 C C . SER A 1 710 ? 31.140 22.701 -39.486 1.00 92.38 710 SER A C 1
ATOM 5546 O O . SER A 1 710 ? 31.685 21.606 -39.634 1.00 92.38 710 SER A O 1
ATOM 5548 N N . TYR A 1 711 ? 30.737 23.143 -38.290 1.00 94.12 711 TYR A N 1
ATOM 5549 C CA . TYR A 1 711 ? 30.905 22.404 -37.040 1.00 94.12 711 TYR A CA 1
ATOM 5550 C C . TYR A 1 711 ? 30.228 21.022 -37.033 1.00 94.12 711 TYR A C 1
ATOM 5552 O O . TYR A 1 711 ? 30.778 20.127 -36.400 1.00 94.12 711 TYR A O 1
ATOM 5560 N N . LEU A 1 712 ? 29.092 20.835 -37.716 1.00 94.06 712 LEU A N 1
ATOM 5561 C CA . LEU A 1 712 ? 28.285 19.601 -37.713 1.00 94.06 712 LEU A CA 1
ATOM 5562 C C . LEU A 1 712 ? 28.355 18.803 -39.027 1.00 94.06 712 LEU A C 1
ATOM 5564 O O . LEU A 1 712 ? 27.655 17.804 -39.169 1.00 94.06 712 LEU A O 1
ATOM 5568 N N . SER A 1 713 ? 29.213 19.212 -39.965 1.00 85.75 713 SER A N 1
ATOM 5569 C CA . SER A 1 713 ? 29.318 18.632 -41.317 1.00 85.75 713 SER A CA 1
ATOM 5570 C C . SER A 1 713 ? 29.584 17.118 -41.375 1.00 85.75 713 SER A C 1
ATOM 5572 O O . SER A 1 713 ? 29.244 16.472 -42.358 1.00 85.75 713 SER A O 1
ATOM 5574 N N . ASP A 1 714 ? 30.182 16.546 -40.333 1.00 85.12 714 ASP A N 1
ATOM 5575 C CA . ASP A 1 714 ? 30.483 15.119 -40.158 1.00 85.12 714 ASP A CA 1
ATOM 5576 C C . ASP A 1 714 ? 29.464 14.377 -39.272 1.00 85.12 714 ASP A C 1
ATOM 5578 O O . ASP A 1 714 ? 29.547 13.158 -39.145 1.00 85.12 714 ASP A O 1
ATOM 5582 N N . ALA A 1 715 ? 28.529 15.093 -38.641 1.00 86.44 715 ALA A N 1
ATOM 5583 C CA . ALA A 1 715 ? 27.562 14.534 -37.695 1.00 86.44 715 ALA A CA 1
ATOM 5584 C C . ALA A 1 715 ? 26.152 14.368 -38.287 1.00 86.44 715 ALA A C 1
ATOM 5586 O O . ALA A 1 715 ? 25.394 13.526 -37.810 1.00 86.44 715 ALA A O 1
ATOM 5587 N N . ILE A 1 716 ? 25.789 15.157 -39.306 1.00 85.62 716 ILE A N 1
ATOM 5588 C CA . ILE A 1 716 ? 24.453 15.148 -39.918 1.00 85.62 716 ILE A CA 1
ATOM 5589 C C . ILE A 1 716 ? 24.571 14.863 -41.416 1.00 85.62 716 ILE A C 1
ATOM 5591 O O . ILE A 1 716 ? 25.209 15.613 -42.153 1.00 85.62 716 ILE A O 1
ATOM 5595 N N . ASP A 1 717 ? 23.892 13.815 -41.884 1.00 81.88 717 ASP A N 1
ATOM 5596 C CA . ASP A 1 717 ? 23.694 13.578 -43.315 1.00 81.88 717 ASP A CA 1
ATOM 5597 C C . ASP A 1 717 ? 22.525 14.427 -43.833 1.00 81.88 717 ASP A C 1
ATOM 5599 O O . ASP A 1 717 ? 21.356 14.042 -43.774 1.00 81.88 717 ASP A O 1
ATOM 5603 N N . VAL A 1 718 ? 22.863 15.612 -44.339 1.00 76.81 718 VAL A N 1
ATOM 5604 C CA . VAL A 1 718 ? 21.915 16.617 -44.844 1.00 76.81 718 VAL A CA 1
ATOM 5605 C C . VAL A 1 718 ? 21.050 16.071 -45.986 1.00 76.81 718 VAL A C 1
ATOM 5607 O O . VAL A 1 718 ? 19.910 16.504 -46.143 1.00 76.81 718 VAL A O 1
ATOM 5610 N N . SER A 1 719 ? 21.544 15.095 -46.760 1.00 78.06 719 SER A N 1
ATOM 5611 C CA . SER A 1 719 ? 20.812 14.548 -47.912 1.00 78.06 719 SER A CA 1
ATOM 5612 C C . SER A 1 719 ? 19.487 13.887 -47.517 1.00 78.06 719 SER A C 1
ATOM 5614 O O . SER A 1 719 ? 18.516 13.943 -48.269 1.00 78.06 719 SER A O 1
ATOM 5616 N N . ARG A 1 720 ? 19.408 13.355 -46.291 1.00 77.06 720 ARG A N 1
ATOM 5617 C CA . ARG A 1 720 ? 18.196 12.742 -45.732 1.00 77.06 720 ARG A CA 1
ATOM 5618 C C . ARG A 1 720 ? 17.129 13.754 -45.318 1.00 77.06 720 ARG A C 1
ATOM 5620 O O . ARG A 1 720 ? 15.972 13.381 -45.146 1.00 77.06 720 ARG A O 1
ATOM 5627 N N . LEU A 1 721 ? 17.486 15.030 -45.159 1.00 76.31 721 LEU A N 1
ATOM 5628 C CA . LEU A 1 721 ? 16.545 16.068 -44.723 1.00 76.31 721 LEU A CA 1
ATOM 5629 C C . LEU A 1 721 ? 15.534 16.426 -45.809 1.00 76.31 721 LEU A C 1
ATOM 5631 O O . LEU A 1 721 ? 14.396 16.760 -45.492 1.00 76.31 721 LEU A O 1
ATOM 5635 N N . ASP A 1 722 ? 15.932 16.349 -47.079 1.00 78.25 722 ASP A N 1
ATOM 5636 C CA . ASP A 1 722 ? 15.053 16.679 -48.207 1.00 78.25 722 ASP A CA 1
ATOM 5637 C C . ASP A 1 722 ? 14.029 15.567 -48.502 1.00 78.25 722 ASP A C 1
ATOM 5639 O O . ASP A 1 722 ? 13.044 15.794 -49.205 1.00 78.25 722 ASP A O 1
ATOM 5643 N N . GLU A 1 723 ? 14.218 14.376 -47.927 1.00 80.12 723 GLU A N 1
ATOM 5644 C CA . GLU A 1 723 ? 13.261 13.267 -48.000 1.00 80.12 723 GLU A CA 1
ATOM 5645 C C . GLU A 1 723 ? 12.119 13.407 -46.980 1.00 80.12 723 GLU A C 1
ATOM 5647 O O . GLU A 1 723 ? 11.044 12.825 -47.164 1.00 80.12 723 GLU A O 1
ATOM 5652 N N . MET A 1 724 ? 12.322 14.193 -45.916 1.00 82.19 724 MET A N 1
ATOM 5653 C CA . MET A 1 724 ? 11.326 14.389 -44.866 1.00 82.19 724 MET A CA 1
ATOM 5654 C C . MET A 1 724 ? 10.187 15.284 -45.356 1.00 82.19 724 MET A C 1
ATOM 5656 O O . MET A 1 724 ? 10.395 16.394 -45.846 1.00 82.19 724 MET A O 1
ATOM 5660 N N . LYS A 1 725 ? 8.952 14.804 -45.193 1.00 83.19 725 LYS A N 1
ATOM 5661 C CA . LYS A 1 725 ? 7.728 15.537 -45.535 1.00 83.19 725 LYS A CA 1
ATOM 5662 C C . LYS A 1 725 ? 6.930 15.861 -44.270 1.00 83.19 725 LYS A C 1
ATOM 5664 O O . LYS A 1 725 ? 6.980 15.071 -43.326 1.00 83.19 725 LYS A O 1
ATOM 5669 N N . PRO A 1 726 ? 6.173 16.974 -44.255 1.00 86.38 726 PRO A N 1
ATOM 5670 C CA . PRO A 1 726 ? 5.199 17.233 -43.202 1.00 86.38 726 PRO A CA 1
ATOM 5671 C C . PRO A 1 726 ? 4.211 16.067 -43.066 1.00 86.38 726 PRO A C 1
ATOM 5673 O O . PRO A 1 726 ? 3.839 15.432 -44.059 1.00 86.38 726 PRO A O 1
ATOM 5676 N N . LEU A 1 727 ? 3.786 15.793 -41.838 1.00 89.69 727 LEU A N 1
ATOM 5677 C CA . LEU A 1 727 ? 2.765 14.810 -41.512 1.00 89.69 727 LEU A CA 1
ATOM 5678 C C . LEU A 1 727 ? 1.431 15.244 -42.119 1.00 89.69 727 LEU A C 1
ATOM 5680 O O . LEU A 1 727 ? 1.026 16.403 -42.034 1.00 89.69 727 LEU A O 1
ATOM 5684 N N . ASN A 1 728 ? 0.727 14.290 -42.720 1.00 89.75 728 ASN A N 1
ATOM 5685 C CA . ASN A 1 728 ? -0.627 14.520 -43.196 1.00 89.75 728 ASN A CA 1
ATOM 5686 C C . ASN A 1 728 ? -1.610 14.251 -42.050 1.00 89.75 728 ASN A C 1
ATOM 5688 O O . ASN A 1 728 ? -1.931 13.096 -41.782 1.00 89.75 728 ASN A O 1
ATOM 5692 N N . ILE A 1 729 ? -2.044 15.310 -41.368 1.00 91.44 729 ILE A N 1
ATOM 5693 C CA . ILE A 1 729 ? -2.967 15.227 -40.231 1.00 91.44 729 ILE A CA 1
ATOM 5694 C C . ILE A 1 729 ? -4.407 15.187 -40.751 1.00 91.44 729 ILE A C 1
ATOM 5696 O O . ILE A 1 729 ? -4.880 16.147 -41.365 1.00 91.44 729 ILE A O 1
ATOM 5700 N N . SER A 1 730 ? -5.116 14.083 -40.515 1.00 91.56 730 SER A N 1
ATOM 5701 C CA . SER A 1 730 ? -6.519 13.956 -40.909 1.00 91.56 730 SER A CA 1
ATOM 5702 C C . SER A 1 730 ? -7.456 14.693 -39.936 1.00 91.56 730 SER A C 1
ATOM 5704 O O . SER A 1 730 ? -7.091 14.955 -38.788 1.00 91.56 730 SER A O 1
ATOM 5706 N N . PRO A 1 731 ? -8.706 14.998 -40.337 1.00 87.69 731 PRO A N 1
ATOM 5707 C CA . PRO A 1 731 ? -9.709 15.525 -39.411 1.00 87.69 731 PRO A CA 1
ATOM 5708 C C . PRO A 1 731 ? -9.954 14.627 -38.189 1.00 87.69 731 PRO A C 1
ATOM 5710 O O . PRO A 1 731 ? -10.159 15.144 -37.096 1.00 87.69 731 PRO A O 1
ATOM 5713 N N . ALA A 1 732 ? -9.871 13.302 -38.357 1.00 86.38 732 ALA A N 1
ATOM 5714 C CA . ALA A 1 732 ? -10.001 12.348 -37.257 1.00 86.38 732 ALA A CA 1
ATOM 5715 C C . ALA A 1 732 ? -8.822 12.447 -36.276 1.00 86.38 732 ALA A C 1
ATOM 5717 O O . ALA A 1 732 ? -9.024 12.403 -35.067 1.00 86.38 732 ALA A O 1
ATOM 5718 N N . ASP A 1 733 ? -7.601 12.662 -36.775 1.00 89.19 733 ASP A N 1
ATOM 5719 C CA . ASP A 1 733 ? -6.428 12.876 -35.918 1.00 89.19 733 ASP A CA 1
ATOM 5720 C C . ASP A 1 733 ? -6.565 14.158 -35.086 1.00 89.19 733 ASP A C 1
ATOM 5722 O O . ASP A 1 733 ? -6.207 14.170 -33.910 1.00 89.19 733 ASP A O 1
ATOM 5726 N N . MET A 1 734 ? -7.124 15.226 -35.671 1.00 87.38 734 MET A N 1
ATOM 5727 C CA . MET A 1 734 ? -7.415 16.471 -34.947 1.00 87.38 734 MET A CA 1
ATOM 5728 C C . MET A 1 734 ? -8.509 16.289 -33.889 1.00 87.38 734 MET A C 1
ATOM 5730 O O . MET A 1 734 ? -8.415 16.872 -32.811 1.00 87.38 734 MET A O 1
ATOM 5734 N N . GLU A 1 735 ? -9.537 15.488 -34.178 1.00 83.31 735 GLU A N 1
ATOM 5735 C CA . GLU A 1 735 ? -10.604 15.168 -33.224 1.00 83.31 735 GLU A CA 1
ATOM 5736 C C . GLU A 1 735 ? -10.077 14.325 -32.058 1.00 83.31 735 GLU A C 1
ATOM 5738 O O . GLU A 1 735 ? -10.371 14.618 -30.901 1.00 83.31 735 GLU A O 1
ATOM 5743 N N . MET A 1 736 ? -9.225 13.339 -32.346 1.00 82.00 736 MET A N 1
ATOM 5744 C CA . MET A 1 736 ? -8.602 12.490 -31.331 1.00 82.00 736 MET A CA 1
ATOM 5745 C C . MET A 1 736 ? -7.434 13.162 -30.606 1.00 82.00 736 MET A C 1
ATOM 5747 O O . MET A 1 736 ? -6.953 12.608 -29.621 1.00 82.00 736 MET A O 1
ATOM 5751 N N . ALA A 1 737 ? -6.942 14.318 -31.064 1.00 84.44 737 ALA A N 1
ATOM 5752 C CA . ALA A 1 737 ? -5.752 14.975 -30.518 1.00 84.44 737 ALA A CA 1
ATOM 5753 C C . ALA A 1 737 ? -5.827 15.184 -28.999 1.00 84.44 737 ALA A C 1
ATOM 5755 O O . ALA A 1 737 ? -4.815 15.051 -28.312 1.00 84.44 737 ALA A O 1
ATOM 5756 N N . VAL A 1 738 ? -7.029 15.480 -28.495 1.00 83.00 738 VAL A N 1
ATOM 5757 C CA . VAL A 1 738 ? -7.329 15.694 -27.079 1.00 83.00 738 VAL A CA 1
ATOM 5758 C C . VAL A 1 738 ? -8.588 14.923 -26.730 1.00 83.00 738 VAL A C 1
ATOM 5760 O O . VAL A 1 738 ? -9.640 15.141 -27.326 1.00 83.00 738 VAL A O 1
ATOM 5763 N N . SER A 1 739 ? -8.485 14.053 -25.739 1.00 76.12 739 SER A N 1
ATOM 5764 C CA . SER A 1 739 ? -9.620 13.294 -25.224 1.00 76.12 739 SER A CA 1
ATOM 5765 C C . SER A 1 739 ? -10.196 13.960 -23.969 1.00 76.12 739 SER A C 1
ATOM 5767 O O . SER A 1 739 ? -9.474 14.598 -23.203 1.00 76.12 739 SER A O 1
ATOM 5769 N N . GLU A 1 740 ? -11.504 13.815 -23.734 1.00 67.12 740 GLU A N 1
ATOM 5770 C CA . GLU A 1 740 ? -12.123 14.218 -22.455 1.00 67.12 740 GLU A CA 1
ATOM 5771 C C . GLU A 1 740 ? -11.867 13.188 -21.341 1.00 67.12 740 GLU A C 1
ATOM 5773 O O . GLU A 1 740 ? -12.051 13.465 -20.155 1.00 67.12 740 GLU A O 1
ATOM 5778 N N . ARG A 1 741 ? -11.506 11.959 -21.728 1.00 60.75 741 ARG A N 1
ATOM 5779 C CA . ARG A 1 741 ? -11.264 10.813 -20.850 1.00 60.75 741 ARG A CA 1
ATOM 5780 C C . ARG A 1 741 ? -10.200 9.926 -21.476 1.00 60.75 741 ARG A C 1
ATOM 5782 O O . ARG A 1 741 ? -10.170 9.795 -22.693 1.00 60.75 741 ARG A O 1
ATOM 5789 N N . PHE A 1 742 ? -9.409 9.280 -20.628 1.00 56.25 742 PHE A N 1
ATOM 5790 C CA . PHE A 1 742 ? -8.468 8.248 -21.048 1.00 56.25 742 PHE A CA 1
ATOM 5791 C C . PHE A 1 742 ? -9.166 7.155 -21.870 1.00 56.25 742 PHE A C 1
ATOM 5793 O O . PHE A 1 742 ? -10.266 6.717 -21.520 1.00 56.25 742 PHE A O 1
ATOM 5800 N N . THR A 1 743 ? -8.517 6.730 -22.950 1.00 51.84 743 THR A N 1
ATOM 5801 C CA . THR A 1 743 ? -8.996 5.681 -23.862 1.00 51.84 743 THR A CA 1
ATOM 5802 C C . THR A 1 743 ? -8.973 4.296 -23.223 1.00 51.84 743 THR A C 1
ATOM 5804 O O . THR A 1 743 ? -9.822 3.468 -23.546 1.00 51.84 743 THR A O 1
ATOM 5807 N N . THR A 1 744 ? -8.064 4.052 -22.274 1.00 46.34 744 THR A N 1
ATOM 5808 C CA . THR A 1 744 ? -8.004 2.797 -21.518 1.00 46.34 744 THR A CA 1
ATOM 5809 C C . THR A 1 744 ? -8.583 2.960 -20.109 1.00 46.34 744 THR A C 1
ATOM 5811 O O . THR A 1 744 ? -8.397 3.969 -19.419 1.00 46.34 744 THR A O 1
ATOM 5814 N N . THR A 1 745 ? -9.327 1.956 -19.640 1.00 43.56 745 THR A N 1
ATOM 5815 C CA . THR A 1 745 ? -9.976 1.995 -18.319 1.00 43.56 745 THR A CA 1
ATOM 5816 C C . THR A 1 745 ? -8.986 1.984 -17.163 1.00 43.56 745 THR A C 1
ATOM 5818 O O . THR A 1 745 ? -9.274 2.605 -16.135 1.00 43.56 745 THR A O 1
ATOM 5821 N N . ASP A 1 746 ? -7.819 1.358 -17.335 1.00 43.56 746 ASP A N 1
ATOM 5822 C CA . ASP A 1 746 ? -6.726 1.418 -16.358 1.00 43.56 746 ASP A CA 1
ATOM 5823 C C . ASP A 1 746 ? -6.251 2.868 -16.157 1.00 43.56 746 ASP A C 1
ATOM 5825 O O . ASP A 1 746 ? -6.019 3.304 -15.029 1.00 43.56 746 ASP A O 1
ATOM 5829 N N . GLU A 1 747 ? -6.229 3.672 -17.221 1.00 47.72 747 GLU A N 1
ATOM 5830 C CA . GLU A 1 747 ? -5.845 5.079 -17.142 1.00 47.72 747 GLU A CA 1
ATOM 5831 C C . GLU A 1 747 ? -6.968 5.982 -16.603 1.00 47.72 747 GLU A C 1
ATOM 5833 O O . GLU A 1 747 ? -6.700 6.952 -15.894 1.00 47.72 747 GLU A O 1
ATOM 5838 N N . SER A 1 748 ? -8.245 5.620 -16.791 1.00 42.12 748 SER A N 1
ATOM 5839 C CA . SER A 1 748 ? -9.372 6.309 -16.127 1.00 42.12 748 SER A CA 1
ATOM 5840 C C . SER A 1 748 ? -9.273 6.265 -14.589 1.00 42.12 748 SER A C 1
ATOM 5842 O O . SER A 1 748 ? -9.752 7.165 -13.889 1.00 42.12 748 SER A O 1
ATOM 5844 N N . GLY A 1 749 ? -8.595 5.239 -14.056 1.00 46.53 749 GLY A N 1
ATOM 5845 C CA . GLY A 1 749 ? -8.227 5.112 -12.650 1.00 46.53 749 GLY A CA 1
ATOM 5846 C C . GLY A 1 749 ? -7.260 6.200 -12.176 1.00 46.53 749 GLY A C 1
ATOM 5847 O O . GLY A 1 749 ? -7.387 6.635 -11.030 1.00 46.53 749 GLY A O 1
ATOM 5848 N N . LEU A 1 750 ? -6.377 6.716 -13.047 1.00 46.66 750 LEU A N 1
ATOM 5849 C CA . LEU A 1 750 ? -5.421 7.775 -12.695 1.00 46.66 750 LEU A CA 1
ATOM 5850 C C . LEU A 1 750 ? -6.100 9.082 -12.323 1.00 46.66 750 LEU A C 1
ATOM 5852 O O . LEU A 1 750 ? -5.611 9.742 -11.415 1.00 46.66 750 LEU A O 1
ATOM 5856 N N . TRP A 1 751 ? -7.225 9.460 -12.940 1.00 42.62 751 TRP A N 1
ATOM 5857 C CA . TRP A 1 751 ? -7.970 10.643 -12.484 1.00 42.62 751 TRP A CA 1
ATOM 5858 C C . TRP A 1 751 ? -8.378 10.503 -11.009 1.00 42.62 751 TRP A C 1
ATOM 5860 O O . TRP A 1 751 ? -8.401 11.491 -10.285 1.00 42.62 751 TRP A O 1
ATOM 5870 N N . ASN A 1 752 ? -8.590 9.276 -10.519 1.00 42.53 752 ASN A N 1
ATOM 5871 C CA . ASN A 1 752 ? -8.865 9.006 -9.106 1.00 42.53 752 ASN A CA 1
ATOM 5872 C C . ASN A 1 752 ? -7.620 8.900 -8.210 1.00 42.53 752 ASN A C 1
ATOM 5874 O O . ASN A 1 752 ? -7.778 8.834 -6.992 1.00 42.53 752 ASN A O 1
ATOM 5878 N N . VAL A 1 753 ? -6.418 8.840 -8.787 1.00 39.34 753 VAL A N 1
ATOM 5879 C CA . VAL A 1 753 ? -5.135 8.784 -8.063 1.00 39.34 753 VAL A CA 1
ATOM 5880 C C . VAL A 1 753 ? -4.428 10.148 -8.067 1.00 39.34 753 VAL A C 1
ATOM 5882 O O . VAL A 1 753 ? -3.801 10.506 -7.077 1.00 39.34 753 VAL A O 1
ATOM 5885 N N . LEU A 1 754 ? -4.526 10.895 -9.173 1.00 40.09 754 LEU A N 1
ATOM 5886 C CA . LEU A 1 754 ? -3.885 12.194 -9.407 1.00 40.09 754 LEU A CA 1
ATOM 5887 C C . LEU A 1 754 ? -4.869 13.370 -9.351 1.00 40.09 754 LEU A C 1
ATOM 5889 O O . LEU A 1 754 ? -4.513 14.433 -8.856 1.00 40.09 754 LEU A O 1
ATOM 5893 N N . GLY A 1 755 ? -6.090 13.209 -9.874 1.00 36.53 755 GLY A N 1
ATOM 5894 C CA . GLY A 1 755 ? -7.109 14.270 -9.870 1.00 36.53 755 GLY A CA 1
ATOM 5895 C C . GLY A 1 755 ? -7.963 14.291 -8.605 1.00 36.53 755 GLY A C 1
ATOM 5896 O O . GLY A 1 755 ? -8.431 15.341 -8.172 1.00 36.53 755 GLY A O 1
ATOM 5897 N N . HIS A 1 756 ? -8.086 13.142 -7.949 1.00 28.17 756 HIS A N 1
ATOM 5898 C CA . HIS A 1 756 ? -8.283 13.114 -6.518 1.00 28.17 756 HIS A CA 1
ATOM 5899 C C . HIS A 1 756 ? -6.900 13.103 -5.882 1.00 28.17 756 HIS A C 1
ATOM 5901 O O . HIS A 1 756 ? -6.308 12.041 -5.710 1.00 28.17 756 HIS A O 1
ATOM 5907 N N . ASP A 1 757 ? -6.408 14.272 -5.472 1.00 31.72 757 ASP A N 1
ATOM 5908 C CA . ASP A 1 757 ? -5.538 14.312 -4.300 1.00 31.72 757 ASP A CA 1
ATOM 5909 C C . ASP A 1 757 ? -6.162 13.335 -3.260 1.00 31.72 757 ASP A C 1
ATOM 5911 O O . ASP A 1 757 ? -7.385 13.327 -3.056 1.00 31.72 757 ASP A O 1
ATOM 5915 N N . PRO A 1 758 ? -5.420 12.419 -2.631 1.00 31.22 758 PRO A N 1
ATOM 5916 C CA . PRO A 1 758 ? -5.953 11.653 -1.505 1.00 31.22 758 PRO A CA 1
ATOM 5917 C C . PRO A 1 758 ? -6.502 12.586 -0.412 1.00 31.22 758 PRO A C 1
ATOM 5919 O O . PRO A 1 758 ? -7.438 12.237 0.309 1.00 31.22 758 PRO A O 1
ATOM 5922 N N . ALA A 1 759 ? -5.995 13.820 -0.374 1.00 32.03 759 ALA A N 1
ATOM 5923 C CA . ALA A 1 759 ? -6.558 14.948 0.327 1.00 32.03 759 ALA A CA 1
ATOM 5924 C C . ALA A 1 759 ? -7.537 15.819 -0.485 1.00 32.03 759 ALA A C 1
ATOM 5926 O O . ALA A 1 759 ? -7.981 16.774 0.101 1.00 32.03 759 ALA A O 1
ATOM 5927 N N . ALA A 1 760 ? -7.953 15.515 -1.726 1.00 27.89 760 ALA A N 1
ATOM 5928 C CA . ALA A 1 760 ? -9.142 16.023 -2.461 1.00 27.89 760 ALA A CA 1
ATOM 5929 C C . ALA A 1 760 ? -10.424 15.307 -2.032 1.00 27.89 760 ALA A C 1
ATOM 5931 O O . ALA A 1 760 ? -11.475 15.937 -1.917 1.00 27.89 760 ALA A O 1
ATOM 5932 N N . GLY A 1 761 ? -10.334 14.013 -1.705 1.00 29.59 761 GLY A N 1
ATOM 5933 C CA . GLY A 1 761 ? -11.381 13.353 -0.915 1.00 29.59 761 GLY A CA 1
ATOM 5934 C C . GLY A 1 761 ? -11.564 14.042 0.446 1.00 29.59 761 GLY A C 1
ATOM 5935 O O . GLY A 1 761 ? -12.687 14.209 0.914 1.00 29.59 761 GLY A O 1
ATOM 5936 N N . ASN A 1 762 ? -10.464 14.567 0.998 1.00 31.45 762 ASN A N 1
ATOM 5937 C CA . ASN A 1 762 ? -10.457 15.511 2.117 1.00 31.45 762 ASN A CA 1
ATOM 5938 C C . ASN A 1 762 ? -10.241 16.966 1.665 1.00 31.45 762 ASN A C 1
ATOM 5940 O O . ASN A 1 762 ? -9.749 17.765 2.446 1.00 31.45 762 ASN A O 1
ATOM 5944 N N . GLY A 1 763 ? -10.550 17.326 0.415 1.00 28.17 763 GLY A N 1
ATOM 5945 C CA . GLY A 1 763 ? -10.076 18.582 -0.207 1.00 28.17 763 GLY A CA 1
ATOM 5946 C C . GLY A 1 763 ? -11.182 19.386 -0.838 1.00 28.17 763 GLY A C 1
ATOM 5947 O O . GLY A 1 763 ? -10.998 20.550 -1.172 1.00 28.17 763 GLY A O 1
ATOM 5948 N N . HIS A 1 764 ? -12.398 18.861 -0.760 1.00 31.48 764 HIS A N 1
ATOM 5949 C CA . HIS A 1 764 ? -13.545 19.721 -0.501 1.00 31.48 764 HIS A CA 1
ATOM 5950 C C . HIS A 1 764 ? -13.409 20.508 0.818 1.00 31.48 764 HIS A C 1
ATOM 5952 O O . HIS A 1 764 ? -14.117 21.481 1.019 1.00 31.48 764 HIS A O 1
ATOM 5958 N N . LEU A 1 765 ? -12.460 20.125 1.673 1.00 28.59 765 LEU A N 1
ATOM 5959 C CA . LEU A 1 765 ? -12.016 20.822 2.876 1.00 28.59 765 LEU A CA 1
ATOM 5960 C C . LEU A 1 765 ? -10.971 21.911 2.535 1.00 28.59 765 LEU A C 1
ATOM 5962 O O . LEU A 1 765 ? -10.973 22.982 3.129 1.00 28.59 765 LEU A O 1
ATOM 5966 N N . TRP A 1 766 ? -10.137 21.674 1.513 1.00 28.09 766 TRP A N 1
ATOM 5967 C CA . TRP A 1 766 ? -9.182 22.647 0.967 1.00 28.09 766 TRP A CA 1
ATOM 5968 C C . TRP A 1 766 ? -9.847 23.705 0.076 1.00 28.09 766 TRP A C 1
ATOM 5970 O O . TRP A 1 766 ? -9.555 24.887 0.217 1.00 28.09 766 TRP A O 1
ATOM 5980 N N . CYS A 1 767 ? -10.782 23.339 -0.806 1.00 26.11 767 CYS A N 1
ATOM 5981 C CA . CYS A 1 767 ? -11.406 24.296 -1.732 1.00 26.11 767 CYS A CA 1
ATOM 5982 C C . CYS A 1 767 ? -12.359 25.302 -1.066 1.00 26.11 767 CYS A C 1
ATOM 5984 O O . CYS A 1 767 ? -12.675 26.330 -1.661 1.00 26.11 767 CYS A O 1
ATOM 5986 N N . SER A 1 768 ? -12.829 25.049 0.153 1.00 29.09 768 SER A N 1
ATOM 5987 C CA . SER A 1 768 ? -13.715 25.979 0.866 1.00 29.09 768 SER A CA 1
ATOM 5988 C C . SER A 1 768 ? -13.005 26.857 1.890 1.00 29.09 768 SER A C 1
ATOM 5990 O O . SER A 1 768 ? -13.588 27.862 2.285 1.00 29.09 768 SER A O 1
ATOM 5992 N N . MET A 1 769 ? -11.761 26.549 2.275 1.00 28.80 769 MET A N 1
ATOM 5993 C CA . MET A 1 769 ? -10.952 27.482 3.071 1.00 28.80 769 MET A CA 1
ATOM 5994 C C . MET A 1 769 ? -10.518 28.716 2.267 1.00 28.80 769 MET A C 1
ATOM 5996 O O . MET A 1 769 ? -10.263 29.764 2.847 1.00 28.80 769 MET A O 1
ATOM 6000 N N . PHE A 1 770 ? -10.511 28.634 0.931 1.00 26.53 770 PHE A N 1
ATOM 6001 C CA . PHE A 1 770 ? -10.024 29.703 0.052 1.00 26.53 770 PHE A CA 1
ATOM 6002 C C . PHE A 1 770 ? -11.121 30.406 -0.766 1.00 26.53 770 PHE A C 1
ATOM 6004 O O . PHE A 1 770 ? -10.879 30.839 -1.895 1.00 26.53 770 PHE A O 1
ATOM 6011 N N . ARG A 1 771 ? -12.336 30.570 -0.220 1.00 25.22 771 ARG A N 1
ATOM 6012 C CA . ARG A 1 771 ? -13.309 31.513 -0.802 1.00 25.22 771 ARG A CA 1
ATOM 6013 C C . ARG A 1 771 ? -13.012 32.931 -0.324 1.00 25.22 771 ARG A C 1
ATOM 6015 O O . ARG A 1 771 ? -13.609 33.404 0.636 1.00 25.22 771 ARG A O 1
ATOM 6022 N N . ASN A 1 772 ? -12.119 33.612 -1.040 1.00 27.95 772 ASN A N 1
ATOM 6023 C CA . ASN A 1 772 ? -12.060 35.069 -0.992 1.00 27.95 772 ASN A CA 1
ATOM 6024 C C . ASN A 1 772 ? -13.391 35.633 -1.497 1.00 27.95 772 ASN A C 1
ATOM 6026 O O . ASN A 1 772 ? -13.821 35.365 -2.622 1.00 27.95 772 ASN A O 1
ATOM 6030 N N . GLU A 1 773 ? -14.046 36.369 -0.608 1.00 27.38 773 GLU A N 1
ATOM 6031 C CA . GLU A 1 773 ? -15.306 37.057 -0.818 1.00 27.38 773 GLU A CA 1
ATOM 6032 C C . GLU A 1 773 ? -15.237 37.982 -2.036 1.00 27.38 773 GLU A C 1
ATOM 6034 O O . GLU A 1 773 ? -14.263 38.704 -2.257 1.00 27.38 773 GLU A O 1
ATOM 6039 N N . ALA A 1 774 ? -16.314 37.970 -2.819 1.00 25.64 774 ALA A N 1
ATOM 6040 C CA . ALA A 1 774 ? -16.575 38.967 -3.840 1.00 25.64 774 ALA A CA 1
ATOM 6041 C C . ALA A 1 774 ? -16.739 40.339 -3.164 1.00 25.64 774 ALA A C 1
ATOM 6043 O O . ALA A 1 774 ? -17.831 40.684 -2.714 1.00 25.64 774 ALA A O 1
ATOM 6044 N N . LEU A 1 775 ? -15.656 41.110 -3.067 1.00 25.08 775 LEU A N 1
ATOM 6045 C CA . LEU A 1 775 ? -15.724 42.516 -2.683 1.00 25.08 775 LEU A CA 1
ATOM 6046 C C . LEU A 1 775 ? -15.851 43.396 -3.939 1.00 25.08 775 LEU A C 1
ATOM 6048 O O . LEU A 1 775 ? -15.226 43.090 -4.957 1.00 25.08 775 LEU A O 1
ATOM 6052 N N . PRO A 1 776 ? -16.689 44.449 -3.906 1.00 30.62 776 PRO A N 1
ATOM 6053 C CA . PRO A 1 776 ? -17.156 45.142 -5.103 1.00 30.62 776 PRO A CA 1
ATOM 6054 C C . PRO A 1 776 ? -16.073 46.021 -5.736 1.00 30.62 776 PRO A C 1
ATOM 6056 O O . PRO A 1 776 ? -15.190 46.529 -5.045 1.00 30.62 776 PRO A O 1
ATOM 6059 N N . ASP A 1 777 ? -16.211 46.219 -7.049 1.00 26.73 777 ASP A N 1
ATOM 6060 C CA . ASP A 1 777 ? -15.405 47.067 -7.931 1.00 26.73 777 ASP A CA 1
ATOM 6061 C C . ASP A 1 777 ? -14.794 48.307 -7.249 1.00 26.73 777 ASP A C 1
ATOM 6063 O O . ASP A 1 777 ? -15.519 49.173 -6.756 1.00 26.73 777 ASP A O 1
ATOM 6067 N N . GLY A 1 778 ? -13.460 48.458 -7.314 1.00 27.69 778 GLY A N 1
ATOM 6068 C CA . GLY A 1 778 ? -12.864 49.799 -7.251 1.00 27.69 778 GLY A CA 1
ATOM 6069 C C . GLY A 1 778 ? -11.556 50.039 -6.495 1.00 27.69 778 GLY A C 1
ATOM 6070 O O . GLY A 1 778 ? -11.208 51.208 -6.349 1.00 27.69 778 GLY A O 1
ATOM 6071 N N . CYS A 1 779 ? -10.798 49.045 -6.018 1.00 22.80 779 CYS A N 1
ATOM 6072 C CA . CYS A 1 779 ? -9.521 49.334 -5.337 1.00 22.80 779 CYS A CA 1
ATOM 6073 C C . CYS A 1 779 ? -8.336 48.501 -5.848 1.00 22.80 779 CYS A C 1
ATOM 6075 O O . CYS A 1 779 ? -8.122 47.355 -5.472 1.00 22.80 779 CYS A O 1
ATOM 6077 N N . ILE A 1 780 ? -7.530 49.151 -6.690 1.00 24.20 780 ILE A N 1
ATOM 6078 C CA . ILE A 1 780 ? -6.170 48.767 -7.078 1.00 24.20 780 ILE A CA 1
ATOM 6079 C C . ILE A 1 780 ? -5.221 49.154 -5.930 1.00 24.20 780 ILE A C 1
ATOM 6081 O O . ILE A 1 780 ? -5.164 50.340 -5.605 1.00 24.20 780 ILE A O 1
ATOM 6085 N N . ARG A 1 781 ? -4.459 48.196 -5.367 1.00 21.88 781 ARG A N 1
ATOM 6086 C CA . ARG A 1 781 ? -3.013 48.292 -5.009 1.00 21.88 781 ARG A CA 1
ATOM 6087 C C . ARG A 1 781 ? -2.530 47.132 -4.112 1.00 21.88 781 ARG A C 1
ATOM 6089 O O . ARG A 1 781 ? -2.847 47.071 -2.934 1.00 21.88 781 ARG A O 1
ATOM 6096 N N . SER A 1 782 ? -1.715 46.266 -4.723 1.00 21.38 782 SER A N 1
ATOM 6097 C CA . SER A 1 782 ? -0.439 45.686 -4.251 1.00 21.38 782 SER A CA 1
ATOM 6098 C C . SER A 1 782 ? -0.212 45.360 -2.760 1.00 21.38 782 SER A C 1
ATOM 6100 O O . SER A 1 782 ? -0.075 46.270 -1.944 1.00 21.38 782 SER A O 1
ATOM 6102 N N . GLY A 1 783 ? 0.107 44.086 -2.483 1.00 22.03 783 GLY A N 1
ATOM 6103 C CA . GLY A 1 783 ? 1.181 43.729 -1.540 1.00 22.03 783 GLY A CA 1
ATOM 6104 C C . GLY A 1 783 ? 0.803 42.892 -0.310 1.00 22.03 783 GLY A C 1
ATOM 6105 O O . GLY A 1 783 ? 0.633 43.441 0.768 1.00 22.03 783 GLY A O 1
ATOM 6106 N N . ILE A 1 784 ? 0.769 41.566 -0.488 1.00 22.77 784 ILE A N 1
ATOM 6107 C CA . ILE A 1 784 ? 1.250 40.509 0.431 1.00 22.77 784 ILE A CA 1
ATOM 6108 C C . ILE A 1 784 ? 0.935 40.696 1.936 1.00 22.77 784 ILE A C 1
ATOM 6110 O O . ILE A 1 784 ? 1.694 41.323 2.675 1.00 22.77 784 ILE A O 1
ATOM 6114 N N . GLN A 1 785 ? -0.110 40.012 2.420 1.00 23.69 785 GLN A N 1
ATOM 6115 C CA . GLN A 1 785 ? -0.229 39.590 3.822 1.00 23.69 785 GLN A CA 1
ATOM 6116 C C . GLN A 1 785 ? 0.141 38.103 3.930 1.00 23.69 785 GLN A C 1
ATOM 6118 O O . GLN A 1 785 ? -0.477 37.241 3.315 1.00 23.69 785 GLN A O 1
ATOM 6123 N N . SER A 1 786 ? 1.212 37.839 4.677 1.00 27.44 786 SER A N 1
ATOM 6124 C CA . SER A 1 786 ? 1.887 36.554 4.855 1.00 27.44 786 SER A CA 1
ATOM 6125 C C . SER A 1 786 ? 1.411 35.793 6.102 1.00 27.44 786 SER A C 1
ATOM 6127 O O . SER A 1 786 ? 1.312 36.398 7.166 1.00 27.44 786 SER A O 1
ATOM 6129 N N . VAL A 1 787 ? 1.296 34.464 5.975 1.00 26.95 787 VAL A N 1
ATOM 6130 C CA . VAL A 1 787 ? 1.694 33.422 6.953 1.00 26.95 787 VAL A CA 1
ATOM 6131 C C . VAL A 1 787 ? 1.134 33.555 8.383 1.00 26.95 787 VAL A C 1
ATOM 6133 O O . VAL A 1 787 ? 1.806 34.095 9.254 1.00 26.95 787 VAL A O 1
ATOM 6136 N N . ASN A 1 788 ? -0.035 32.959 8.659 1.00 29.00 788 ASN A N 1
ATOM 6137 C CA . ASN A 1 788 ? -0.474 32.667 10.039 1.00 29.00 788 ASN A CA 1
ATOM 6138 C C . ASN A 1 788 ? -1.098 31.269 10.268 1.00 29.00 788 ASN A C 1
ATOM 6140 O O . ASN A 1 788 ? -1.293 30.894 11.417 1.00 29.00 788 ASN A O 1
ATOM 6144 N N . GLU A 1 789 ? -1.382 30.444 9.253 1.00 31.50 789 GLU A N 1
ATOM 6145 C CA . GLU A 1 789 ? -2.334 29.326 9.459 1.00 31.50 789 GLU A CA 1
ATOM 6146 C C . GLU A 1 789 ? -1.740 27.931 9.718 1.00 31.50 789 GLU A C 1
ATOM 6148 O O . GLU A 1 789 ? -2.457 27.048 10.185 1.00 31.50 789 GLU A O 1
ATOM 6153 N N . VAL A 1 790 ? -0.421 27.728 9.598 1.00 32.91 790 VAL A N 1
ATOM 6154 C CA . VAL A 1 790 ? 0.218 26.522 10.185 1.00 32.91 790 VAL A CA 1
ATOM 6155 C C . VAL A 1 790 ? 0.172 26.565 11.729 1.00 32.91 790 VAL A C 1
ATOM 6157 O O . VAL A 1 790 ? 0.392 25.553 12.387 1.00 32.91 790 VAL A O 1
ATOM 6160 N N . ALA A 1 791 ? -0.193 27.706 12.328 1.00 41.94 791 ALA A N 1
ATOM 6161 C CA . ALA A 1 791 ? -0.320 27.866 13.776 1.00 41.94 791 ALA A CA 1
ATOM 6162 C C . ALA A 1 791 ? -1.538 27.151 14.405 1.00 41.94 791 ALA A C 1
ATOM 6164 O O . ALA A 1 791 ? -1.606 27.077 15.629 1.00 41.94 791 ALA A O 1
ATOM 6165 N N . ALA A 1 792 ? -2.492 26.622 13.625 1.00 52.41 792 ALA A N 1
ATOM 6166 C CA . ALA A 1 792 ? -3.734 26.063 14.180 1.00 52.41 792 ALA A CA 1
ATOM 6167 C C . ALA A 1 792 ? -3.685 24.560 14.537 1.00 52.41 792 ALA A C 1
ATOM 6169 O O . ALA A 1 792 ? -4.578 24.073 15.230 1.00 52.41 792 ALA A O 1
ATOM 6170 N N . ALA A 1 793 ? -2.682 23.802 14.074 1.00 58.09 793 ALA A N 1
ATOM 6171 C CA . ALA A 1 793 ? -2.564 22.377 14.395 1.00 58.09 793 ALA A CA 1
ATOM 6172 C C . ALA A 1 793 ? -1.963 22.184 15.797 1.00 58.09 793 ALA A C 1
ATOM 6174 O O . ALA A 1 793 ? -0.841 22.616 16.070 1.00 58.09 793 ALA A O 1
ATOM 6175 N N . ARG A 1 794 ? -2.696 21.510 16.690 1.00 73.00 794 ARG A N 1
ATOM 6176 C CA . ARG A 1 794 ? -2.273 21.282 18.080 1.00 73.00 794 ARG A CA 1
ATOM 6177 C C . ARG A 1 794 ? -1.487 19.977 18.168 1.00 73.00 794 ARG A C 1
ATOM 6179 O O . ARG A 1 794 ? -1.950 18.938 17.709 1.00 73.00 794 ARG A O 1
ATOM 6186 N N . ARG A 1 795 ? -0.282 20.017 18.734 1.00 78.94 795 ARG A N 1
ATOM 6187 C CA . ARG A 1 795 ? 0.578 18.838 18.910 1.00 78.94 795 ARG A CA 1
ATOM 6188 C C . ARG A 1 795 ? 0.421 18.305 20.329 1.00 78.94 795 ARG A C 1
ATOM 6190 O O . ARG A 1 795 ? 0.711 19.029 21.272 1.00 78.94 795 ARG A O 1
ATOM 6197 N N . VAL A 1 796 ? -0.021 17.058 20.468 1.00 79.69 796 VAL A N 1
ATOM 6198 C CA . VAL A 1 796 ? -0.284 16.423 21.766 1.00 79.69 796 VAL A CA 1
ATOM 6199 C C . VAL A 1 796 ? 0.631 15.214 21.956 1.00 79.69 796 VAL A C 1
ATOM 6201 O O . VAL A 1 796 ? 0.499 14.245 21.204 1.00 79.69 796 VAL A O 1
ATOM 6204 N N . PRO A 1 797 ? 1.566 15.249 22.919 1.00 81.81 797 PRO A N 1
ATOM 6205 C CA . PRO A 1 797 ? 2.416 14.109 23.239 1.00 81.81 797 PRO A CA 1
ATOM 6206 C C . PRO A 1 797 ? 1.634 13.016 23.988 1.00 81.81 797 PRO A C 1
ATOM 6208 O O . PRO A 1 797 ? 0.690 13.301 24.722 1.00 81.81 797 PRO A O 1
ATOM 6211 N N . PHE A 1 798 ? 2.017 11.751 23.814 1.00 80.00 798 PHE A N 1
ATOM 6212 C CA . PHE A 1 798 ? 1.427 10.606 24.506 1.00 80.00 798 PHE A CA 1
ATOM 6213 C C . PHE A 1 798 ? 2.381 9.410 24.587 1.00 80.00 798 PHE A C 1
ATOM 6215 O O . PHE A 1 798 ? 3.275 9.243 23.762 1.00 80.00 798 PHE A O 1
ATOM 6222 N N . VAL A 1 799 ? 2.161 8.533 25.567 1.00 75.56 799 VAL A N 1
ATOM 6223 C CA . VAL A 1 799 ? 3.015 7.361 25.821 1.00 75.56 799 VAL A CA 1
ATOM 6224 C C . VAL A 1 799 ? 2.274 6.093 25.403 1.00 75.56 799 VAL A C 1
ATOM 6226 O O . VAL A 1 799 ? 1.196 5.818 25.928 1.00 75.56 799 VAL A O 1
ATOM 6229 N N . LYS A 1 800 ? 2.843 5.310 24.474 1.00 73.31 800 LYS A N 1
ATOM 6230 C CA . LYS A 1 800 ? 2.276 4.081 23.864 1.00 73.31 800 LYS A CA 1
ATOM 6231 C C . LYS A 1 800 ? 0.972 4.271 23.074 1.00 73.31 800 LYS A C 1
ATOM 6233 O O . LYS A 1 800 ? 0.908 3.872 21.916 1.00 73.31 800 LYS A O 1
ATOM 6238 N N . LYS A 1 801 ? -0.075 4.821 23.694 1.00 76.81 801 LYS A N 1
ATOM 6239 C CA . LYS A 1 801 ? -1.425 4.970 23.133 1.00 76.81 801 LYS A CA 1
ATOM 6240 C C . LYS A 1 801 ? -2.061 6.278 23.582 1.00 76.81 801 LYS A C 1
ATOM 6242 O O . LYS A 1 801 ? -1.988 6.644 24.754 1.00 76.81 801 LYS A O 1
ATOM 6247 N N . LEU A 1 802 ? -2.729 6.957 22.658 1.00 78.69 802 LEU A N 1
ATOM 6248 C CA . LEU A 1 802 ? -3.547 8.123 22.963 1.00 78.69 802 LEU A CA 1
ATOM 6249 C C . LEU A 1 802 ? -4.842 7.619 23.614 1.00 78.69 802 LEU A C 1
ATOM 6251 O O . LEU A 1 802 ? -5.591 6.878 22.981 1.00 78.69 802 LEU A O 1
ATOM 6255 N N . VAL A 1 803 ? -5.086 7.947 24.883 1.00 83.00 803 VAL A N 1
ATOM 6256 C CA . VAL A 1 803 ? -6.221 7.402 25.649 1.00 83.00 803 VAL A CA 1
ATOM 6257 C C . VAL A 1 803 ? -7.088 8.498 26.249 1.00 83.00 803 VAL A C 1
ATOM 6259 O O . VAL A 1 803 ? -6.609 9.564 26.627 1.00 83.00 803 VAL A O 1
ATOM 6262 N N . CYS A 1 804 ? -8.381 8.217 26.389 1.00 84.62 804 CYS A N 1
ATOM 6263 C CA . CYS A 1 804 ? -9.293 9.068 27.143 1.00 84.62 804 CYS A CA 1
ATOM 6264 C C . CYS A 1 804 ? -8.849 9.141 28.608 1.00 84.62 804 CYS A C 1
ATOM 6266 O O . CYS A 1 804 ? -8.727 8.109 29.265 1.00 84.62 804 CYS A O 1
ATOM 6268 N N . GLY A 1 805 ? -8.669 10.340 29.161 1.00 83.19 805 GLY A N 1
ATOM 6269 C CA . GLY A 1 805 ? -8.249 10.479 30.557 1.00 83.19 805 GLY A CA 1
ATOM 6270 C C . GLY A 1 805 ? -9.305 10.048 31.587 1.00 83.19 805 GLY A C 1
ATOM 6271 O O . GLY A 1 805 ? -8.961 9.911 32.756 1.00 83.19 805 GLY A O 1
ATOM 6272 N N . LEU A 1 806 ? -10.554 9.792 31.169 1.00 80.00 806 LEU A N 1
ATOM 6273 C CA . LEU A 1 806 ? -11.625 9.291 32.039 1.00 80.00 806 LEU A CA 1
ATOM 6274 C C . LEU A 1 806 ? -11.804 7.772 31.909 1.00 80.00 806 LEU A C 1
ATOM 6276 O O . LEU A 1 806 ? -11.469 7.025 32.820 1.00 80.00 806 LEU A O 1
ATOM 6280 N N . CYS A 1 807 ? -12.292 7.292 30.762 1.00 72.88 807 CYS A N 1
ATOM 6281 C CA . CYS A 1 807 ? -12.587 5.867 30.570 1.00 72.88 807 CYS A CA 1
ATOM 6282 C C . CYS A 1 807 ? -11.397 5.033 30.077 1.00 72.88 807 CYS A C 1
ATOM 6284 O O . CYS A 1 807 ? -11.545 3.829 29.888 1.00 72.88 807 CYS A O 1
ATOM 6286 N N . ARG A 1 808 ? -10.238 5.660 29.824 1.00 80.31 808 ARG A N 1
ATOM 6287 C CA . ARG A 1 808 ? -9.003 5.015 29.340 1.00 80.31 808 ARG A CA 1
ATOM 6288 C C . ARG A 1 808 ? -9.122 4.280 27.998 1.00 80.31 808 ARG A C 1
ATOM 6290 O O . ARG A 1 808 ? -8.197 3.565 27.628 1.00 80.31 808 ARG A O 1
ATOM 6297 N N . CYS A 1 809 ? -10.201 4.477 27.234 1.00 73.31 809 CYS A N 1
ATOM 6298 C CA . CYS A 1 809 ? -10.304 3.913 25.887 1.00 73.31 809 CYS A CA 1
ATOM 6299 C C . CYS A 1 809 ? -9.287 4.560 24.934 1.00 73.31 809 CYS A C 1
ATOM 6301 O O . CYS A 1 809 ? -8.987 5.749 25.053 1.00 73.31 809 CYS A O 1
ATOM 6303 N N . GLU A 1 810 ? -8.788 3.787 23.976 1.00 77.19 810 GLU A N 1
ATOM 6304 C CA . GLU A 1 810 ? -7.855 4.250 22.945 1.00 77.19 810 GLU A CA 1
ATOM 6305 C C . GLU A 1 810 ? -8.548 5.186 21.936 1.00 77.19 810 GLU A C 1
ATOM 6307 O O . GLU A 1 810 ? -9.720 4.996 21.604 1.00 77.19 810 GLU A O 1
ATOM 6312 N N . LEU A 1 811 ? -7.831 6.213 21.474 1.00 77.00 811 LEU A N 1
ATOM 6313 C CA . LEU A 1 811 ? -8.328 7.315 20.642 1.00 77.00 811 LEU A CA 1
ATOM 6314 C C . LEU A 1 811 ? -7.582 7.371 19.298 1.00 77.00 811 LEU A C 1
ATOM 6316 O O . LEU A 1 811 ? -6.729 8.236 19.104 1.00 77.00 811 LEU A O 1
ATOM 6320 N N . PRO A 1 812 ? -7.871 6.456 18.357 1.00 64.62 812 PRO A N 1
ATOM 6321 C CA . PRO A 1 812 ? -7.088 6.349 17.127 1.00 64.62 812 PRO A CA 1
ATOM 6322 C C . PRO A 1 812 ? -7.401 7.435 16.087 1.00 64.62 812 PRO A C 1
ATOM 6324 O O . PRO A 1 812 ? -6.566 7.704 15.231 1.00 64.62 812 PRO A O 1
ATOM 6327 N N . ILE A 1 813 ? -8.603 8.025 16.120 1.00 68.75 813 ILE A N 1
ATOM 6328 C CA . ILE A 1 813 ? -9.119 8.863 15.020 1.00 68.75 813 ILE A CA 1
ATOM 6329 C C . ILE A 1 813 ? -9.618 10.226 15.517 1.00 68.75 813 ILE A C 1
ATOM 6331 O O . ILE A 1 813 ? -9.274 11.255 14.940 1.00 68.75 813 ILE A O 1
ATOM 6335 N N . VAL A 1 814 ? -10.426 10.251 16.582 1.00 78.94 814 VAL A N 1
ATOM 6336 C CA . VAL A 1 814 ? -11.070 11.466 17.108 1.00 78.94 814 VAL A CA 1
ATOM 6337 C C . VAL A 1 814 ? -10.839 11.567 18.605 1.00 78.94 814 VAL A C 1
ATOM 6339 O O . VAL A 1 814 ? -10.976 10.575 19.325 1.00 78.94 814 VAL A O 1
ATOM 6342 N N . LEU A 1 815 ? -10.561 12.776 19.082 1.00 87.50 815 LEU A N 1
ATOM 6343 C CA . LEU A 1 815 ? -10.472 13.089 20.502 1.00 87.50 815 LEU A CA 1
ATOM 6344 C C . LEU A 1 815 ? -11.041 14.474 20.804 1.00 87.50 815 LEU A C 1
ATOM 6346 O O . LEU A 1 815 ? -11.242 15.287 19.906 1.00 87.50 815 LEU A O 1
ATOM 6350 N N . PHE A 1 816 ? -11.293 14.744 22.079 1.00 90.50 816 PHE A N 1
ATOM 6351 C CA . PHE A 1 816 ? -11.825 16.015 22.557 1.00 90.50 816 PHE A CA 1
ATOM 6352 C C . PHE A 1 816 ? -10.822 16.659 23.506 1.00 90.50 816 PHE A C 1
ATOM 6354 O O . PHE A 1 816 ? -10.404 16.015 24.471 1.00 90.50 816 PHE A O 1
ATOM 6361 N N . LEU A 1 817 ? -10.450 17.911 23.225 1.00 89.56 817 LEU A N 1
ATOM 6362 C CA . LEU A 1 817 ? -9.520 18.700 24.037 1.00 89.56 817 LEU A CA 1
ATOM 6363 C C . LEU A 1 817 ? -10.222 19.868 24.698 1.00 89.56 817 LEU A C 1
ATOM 6365 O O . LEU A 1 817 ? -11.043 20.533 24.066 1.00 89.56 817 LEU A O 1
ATOM 6369 N N . CYS A 1 818 ? -9.852 20.149 25.942 1.00 87.25 818 CYS A N 1
ATOM 6370 C CA . CYS A 1 818 ? -10.238 21.396 26.578 1.00 87.25 818 CYS A CA 1
ATOM 6371 C C . CYS A 1 818 ? -9.543 22.572 25.874 1.00 87.25 818 CYS A C 1
ATOM 6373 O O . CYS A 1 818 ? -8.352 22.522 25.543 1.00 87.25 818 CYS A O 1
ATOM 6375 N N . ASP A 1 819 ? -10.303 23.634 25.641 1.00 83.31 819 ASP A N 1
ATOM 6376 C CA . ASP A 1 819 ? -9.822 24.916 25.129 1.00 83.31 819 ASP A CA 1
ATOM 6377 C C . ASP A 1 819 ? -8.836 25.622 26.076 1.00 83.31 819 ASP A C 1
ATOM 6379 O O . ASP A 1 819 ? -7.987 26.383 25.619 1.00 83.31 819 ASP A O 1
ATOM 6383 N N . LYS A 1 820 ? -8.910 25.333 27.380 1.00 82.12 820 LYS A N 1
ATOM 6384 C CA . LYS A 1 820 ? -8.093 25.962 28.430 1.00 82.12 820 LYS A CA 1
ATOM 6385 C C . LYS A 1 820 ? -7.059 25.043 29.093 1.00 82.12 820 LYS A C 1
ATOM 6387 O O . LYS A 1 820 ? -6.157 25.547 29.757 1.00 82.12 820 LYS A O 1
ATOM 6392 N N . CYS A 1 821 ? -7.157 23.720 28.934 1.00 83.00 821 CYS A N 1
ATOM 6393 C CA . CYS A 1 821 ? -6.237 22.754 29.553 1.00 83.00 821 CYS A CA 1
ATOM 6394 C C . CYS A 1 821 ? -5.493 21.931 28.491 1.00 83.00 821 CYS A C 1
ATOM 6396 O O . CYS A 1 821 ? -6.130 21.264 27.676 1.00 83.00 821 CYS A O 1
ATOM 6398 N N . ASP A 1 822 ? -4.157 21.949 28.522 1.00 71.06 822 ASP A N 1
ATOM 6399 C CA . ASP A 1 822 ? -3.307 21.338 27.484 1.00 71.06 822 ASP A CA 1
ATOM 6400 C C . ASP A 1 822 ? -3.312 19.803 27.467 1.00 71.06 822 ASP A C 1
ATOM 6402 O O . ASP A 1 822 ? -3.290 19.211 26.389 1.00 71.06 822 ASP A O 1
ATOM 6406 N N . ASP A 1 823 ? -3.482 19.163 28.627 1.00 73.12 823 ASP A N 1
ATOM 6407 C CA . ASP A 1 823 ? -3.412 17.698 28.768 1.00 73.12 823 ASP A CA 1
ATOM 6408 C C . ASP A 1 823 ? -4.774 17.039 29.052 1.00 73.12 823 ASP A C 1
ATOM 6410 O O . ASP A 1 823 ? -4.870 15.868 29.433 1.00 73.12 823 ASP A O 1
ATOM 6414 N N . TYR A 1 824 ? -5.869 17.787 28.891 1.00 86.44 824 TYR A N 1
ATOM 6415 C CA . TYR A 1 824 ? -7.203 17.307 29.236 1.00 86.44 824 TYR A CA 1
ATOM 6416 C C . TYR A 1 824 ? -7.909 16.690 28.022 1.00 86.44 824 TYR A C 1
ATOM 6418 O O . TYR A 1 824 ? -8.639 17.358 27.287 1.00 86.44 824 TYR A O 1
ATOM 6426 N N . ILE A 1 825 ? -7.659 15.391 27.818 1.00 89.25 825 ILE A N 1
ATOM 6427 C CA . ILE A 1 825 ? -8.135 14.606 26.669 1.00 89.25 825 ILE A CA 1
ATOM 6428 C C . ILE A 1 825 ? -9.308 13.706 27.066 1.00 89.25 825 ILE A C 1
ATOM 6430 O O . ILE A 1 825 ? -9.243 12.964 28.057 1.00 89.25 825 ILE A O 1
ATOM 6434 N N . ARG A 1 826 ? -10.367 13.697 26.253 1.00 88.62 826 ARG A N 1
ATOM 6435 C CA . ARG A 1 826 ? -11.511 12.782 26.386 1.00 88.62 826 ARG A CA 1
ATOM 6436 C C . ARG A 1 826 ? -11.850 12.086 25.072 1.00 88.62 826 ARG A C 1
ATOM 6438 O O . ARG A 1 826 ? -11.600 12.606 23.988 1.00 88.62 826 ARG A O 1
ATOM 6445 N N . CYS A 1 827 ? -12.446 10.899 25.172 1.00 82.31 827 CYS A N 1
ATOM 6446 C CA . CYS A 1 827 ? -13.183 10.328 24.050 1.00 82.31 827 CYS A CA 1
ATOM 6447 C C . CYS A 1 827 ? -14.491 11.088 23.864 1.00 82.31 827 CYS A C 1
ATOM 6449 O O . CYS A 1 827 ? -15.003 11.689 24.807 1.00 82.31 827 CYS A O 1
ATOM 6451 N N . ALA A 1 828 ? -15.068 10.972 22.675 1.00 72.38 828 ALA A N 1
ATOM 6452 C CA . ALA A 1 828 ? -16.332 11.614 22.350 1.00 72.38 828 ALA A CA 1
ATOM 6453 C C . ALA A 1 828 ? -17.474 11.255 23.314 1.00 72.38 828 ALA A C 1
ATOM 6455 O O . ALA A 1 828 ? -18.320 12.083 23.603 1.00 72.38 828 ALA A O 1
ATOM 6456 N N . LYS A 1 829 ? -17.496 10.031 23.858 1.00 67.81 829 LYS A N 1
ATOM 6457 C CA . LYS A 1 829 ? -18.523 9.634 24.831 1.00 67.81 829 LYS A CA 1
ATOM 6458 C C . LYS A 1 829 ? -18.337 10.322 26.185 1.00 67.81 829 LYS A C 1
ATOM 6460 O O . LYS A 1 829 ? -19.316 10.708 26.808 1.00 67.81 829 LYS A O 1
ATOM 6465 N N . CYS A 1 830 ? -17.096 10.443 26.654 1.00 78.75 830 CYS A N 1
ATOM 6466 C CA . CYS A 1 830 ? -16.802 11.081 27.934 1.00 78.75 830 CYS A CA 1
ATOM 6467 C C . CYS A 1 830 ? -16.908 12.603 27.848 1.00 78.75 830 CYS A C 1
ATOM 6469 O O . CYS A 1 830 ? -17.293 13.208 28.834 1.00 78.75 830 CYS A O 1
ATOM 6471 N N . SER A 1 831 ? -16.609 13.215 26.697 1.00 82.31 831 SER A N 1
ATOM 6472 C CA . SER A 1 831 ? -16.697 14.672 26.539 1.00 82.31 831 SER A CA 1
ATOM 6473 C C . SER A 1 831 ? -18.121 15.217 26.621 1.00 82.31 831 SER A C 1
ATOM 6475 O O . SER A 1 831 ? -18.287 16.385 26.948 1.00 82.31 831 SER A O 1
ATOM 6477 N N . LEU A 1 832 ? -19.137 14.386 26.361 1.00 69.69 832 LEU A N 1
ATOM 6478 C CA . LEU A 1 832 ? -20.549 14.777 26.452 1.00 69.69 832 LEU A CA 1
ATOM 6479 C C . LEU A 1 832 ? -21.013 15.077 27.888 1.00 69.69 832 LEU A C 1
ATOM 6481 O O . LEU A 1 832 ? -21.982 15.803 28.056 1.00 69.69 832 LEU A O 1
ATOM 6485 N N . VAL A 1 833 ? -20.339 14.529 28.905 1.00 68.19 833 VAL A N 1
ATOM 6486 C CA . VAL A 1 833 ? -20.678 14.683 30.340 1.00 68.19 833 VAL A CA 1
ATOM 6487 C C . VAL A 1 833 ? -19.534 15.288 31.147 1.00 68.19 833 VAL A C 1
ATOM 6489 O O . VAL A 1 833 ? -19.507 15.180 32.363 1.00 68.19 833 VAL A O 1
ATOM 6492 N N . ASP A 1 834 ? -18.531 15.860 30.489 1.00 73.50 834 ASP A N 1
ATOM 6493 C CA . ASP A 1 834 ? -17.347 16.350 31.183 1.00 73.50 834 ASP A CA 1
ATOM 6494 C C . ASP A 1 834 ? -17.416 17.862 31.381 1.00 73.50 834 ASP A C 1
ATOM 6496 O O . ASP A 1 834 ? -17.117 18.640 30.474 1.00 73.50 834 ASP A O 1
ATOM 6500 N N . THR A 1 835 ? -17.785 18.254 32.599 1.00 70.75 835 THR A N 1
ATOM 6501 C CA . THR A 1 835 ? -17.759 19.635 33.092 1.00 70.75 835 THR A CA 1
ATOM 6502 C C . THR A 1 835 ? -16.693 19.803 34.174 1.00 70.75 835 THR A C 1
ATOM 6504 O O . THR A 1 835 ? -16.976 20.237 35.288 1.00 70.75 835 THR A O 1
ATOM 6507 N N . HIS A 1 836 ? -15.447 19.423 33.885 1.00 80.38 836 HIS A N 1
ATOM 6508 C CA . HIS A 1 836 ? -14.376 19.479 34.892 1.00 80.38 836 HIS A CA 1
ATOM 6509 C C . HIS A 1 836 ? -14.075 20.868 35.469 1.00 80.38 836 HIS A C 1
ATOM 6511 O O . HIS A 1 836 ? -13.465 20.951 36.534 1.00 80.38 836 HIS A O 1
ATOM 6517 N N . ALA A 1 837 ? -14.453 21.943 34.778 1.00 82.00 837 ALA A N 1
ATOM 6518 C CA . ALA A 1 837 ? -14.331 23.309 35.265 1.00 82.00 837 ALA A CA 1
ATOM 6519 C C . ALA A 1 837 ? -15.377 24.222 34.610 1.00 82.00 837 ALA A C 1
ATOM 6521 O O . ALA A 1 837 ? -15.716 24.054 33.434 1.00 82.00 837 ALA A O 1
ATOM 6522 N N . ASP A 1 838 ? -15.852 25.212 35.367 1.00 77.88 838 ASP A N 1
ATOM 6523 C CA . ASP A 1 838 ? -16.739 26.258 34.858 1.00 77.88 838 ASP A CA 1
ATOM 6524 C C . ASP A 1 838 ? -16.040 27.055 33.736 1.00 77.88 838 ASP A C 1
ATOM 6526 O O . ASP A 1 838 ? -14.855 27.381 33.820 1.00 77.88 838 ASP A O 1
ATOM 6530 N N . ASP A 1 839 ? -16.776 27.357 32.663 1.00 77.94 839 ASP A N 1
ATOM 6531 C CA . ASP A 1 839 ? -16.297 28.022 31.440 1.00 77.94 839 ASP A CA 1
ATOM 6532 C C . ASP A 1 839 ? -15.238 27.255 30.615 1.00 77.94 839 ASP A C 1
ATOM 6534 O O . ASP A 1 839 ? -14.564 27.871 29.784 1.00 77.94 839 ASP A O 1
ATOM 6538 N N . HIS A 1 840 ? -15.036 25.950 30.822 1.00 83.69 840 HIS A N 1
ATOM 6539 C CA . HIS A 1 840 ? -14.141 25.123 29.996 1.00 83.69 840 HIS A CA 1
ATOM 6540 C C . HIS A 1 840 ? -14.952 24.318 28.971 1.00 83.69 840 HIS A C 1
ATOM 6542 O O . HIS A 1 840 ? -15.879 23.598 29.341 1.00 83.69 840 HIS A O 1
ATOM 6548 N N . LYS A 1 841 ? -14.604 24.401 27.678 1.00 80.19 841 LYS A N 1
ATOM 6549 C CA . LYS A 1 841 ? -15.304 23.668 26.606 1.00 80.19 841 LYS A CA 1
ATOM 6550 C C . LYS A 1 841 ? -14.382 22.628 25.978 1.00 80.19 841 LYS A C 1
ATOM 6552 O O . LYS A 1 841 ? -13.269 22.922 25.545 1.00 80.19 841 LYS A O 1
ATOM 6557 N N . LEU A 1 842 ? -14.870 21.394 25.891 1.00 85.88 842 LEU A N 1
ATOM 6558 C CA . LEU A 1 842 ? -14.213 20.328 25.141 1.00 85.88 842 LEU A CA 1
ATOM 6559 C C . LEU A 1 842 ? -14.573 20.440 23.659 1.00 85.88 842 LEU A C 1
ATOM 6561 O O . LEU A 1 842 ? -15.748 20.408 23.297 1.00 85.88 842 LEU A O 1
ATOM 6565 N N . SER A 1 843 ? -13.560 20.555 22.803 1.00 86.06 843 SER A N 1
ATOM 6566 C CA . SER A 1 843 ? -13.724 20.689 21.356 1.00 86.06 843 SER A CA 1
ATOM 6567 C C . SER A 1 843 ? -13.134 19.490 20.593 1.00 86.06 843 SER A C 1
ATOM 6569 O O . SER A 1 843 ? -12.033 19.018 20.912 1.00 86.06 843 SER A O 1
ATOM 6571 N N . PRO A 1 844 ? -13.856 18.971 19.587 1.00 87.94 844 PRO A N 1
ATOM 6572 C CA . PRO A 1 844 ? -13.430 17.836 18.769 1.00 87.94 844 PRO A CA 1
ATOM 6573 C C . PRO A 1 844 ? -12.237 18.154 17.862 1.00 87.94 844 PRO A C 1
ATOM 6575 O O . PRO A 1 844 ? -12.250 19.120 17.094 1.00 87.94 844 PRO A O 1
ATOM 6578 N N . HIS A 1 845 ? -11.246 17.266 17.892 1.00 88.06 845 HIS A N 1
ATOM 6579 C CA . HIS A 1 845 ? -10.074 17.277 17.026 1.00 88.06 845 HIS A CA 1
ATOM 6580 C C . HIS A 1 845 ? -9.877 15.909 16.361 1.00 88.06 845 HIS A C 1
ATOM 6582 O O . HIS A 1 845 ? -10.067 14.863 16.990 1.00 88.06 845 HIS A O 1
ATOM 6588 N N . LEU A 1 846 ? -9.459 15.915 15.094 1.00 78.44 846 LEU A N 1
ATOM 6589 C CA . LEU A 1 846 ? -9.035 14.707 14.388 1.00 78.44 846 LEU A CA 1
ATOM 6590 C C . LEU A 1 846 ? -7.540 14.473 14.574 1.00 78.44 846 LEU A C 1
ATOM 6592 O O . LEU A 1 846 ? -6.741 15.404 14.452 1.00 78.44 846 LEU A O 1
ATOM 6596 N N . VAL A 1 847 ? -7.165 13.216 14.802 1.00 75.12 847 VAL A N 1
ATOM 6597 C CA . VAL A 1 847 ? -5.773 12.770 14.748 1.00 75.12 847 VAL A CA 1
ATOM 6598 C C . VAL A 1 847 ? -5.352 12.743 13.282 1.00 75.12 847 VAL A C 1
ATOM 6600 O O . VAL A 1 847 ? -5.688 11.824 12.542 1.00 75.12 847 VAL A O 1
ATOM 6603 N N . HIS A 1 848 ? -4.644 13.783 12.844 1.00 63.84 848 HIS A N 1
ATOM 6604 C CA . HIS A 1 848 ? -4.184 13.903 11.463 1.00 63.84 848 HIS A CA 1
ATOM 6605 C C . HIS A 1 848 ? -2.969 13.015 11.194 1.00 63.84 848 HIS A C 1
ATOM 6607 O O . HIS A 1 848 ? -2.865 12.378 10.149 1.00 63.84 848 HIS A O 1
ATOM 6613 N N . THR A 1 849 ? -2.023 12.976 12.132 1.00 61.44 849 THR A N 1
ATOM 6614 C CA . THR A 1 849 ? -0.823 12.138 12.045 1.00 61.44 849 THR A CA 1
ATOM 6615 C C . THR A 1 849 ? -0.314 11.829 13.442 1.00 61.44 849 THR A C 1
ATOM 6617 O O . THR A 1 849 ? -0.331 12.695 14.315 1.00 61.44 849 THR A O 1
ATOM 6620 N N . VAL A 1 850 ? 0.180 10.609 13.633 1.00 58.00 850 VAL A N 1
ATOM 6621 C CA . VAL A 1 850 ? 0.950 10.214 14.811 1.00 58.00 850 VAL A CA 1
ATOM 6622 C C . VAL A 1 850 ? 2.419 10.120 14.410 1.00 58.00 850 VAL A C 1
ATOM 6624 O O . VAL A 1 850 ? 2.763 9.387 13.485 1.00 58.00 850 VAL A O 1
ATOM 6627 N N . GLY A 1 851 ? 3.274 10.881 15.083 1.00 62.88 851 GLY A N 1
ATOM 6628 C CA . GLY A 1 851 ? 4.725 10.787 14.983 1.00 62.88 851 GLY A CA 1
ATOM 6629 C C . GLY A 1 851 ? 5.333 10.272 16.283 1.00 62.88 851 GLY A C 1
ATOM 6630 O O . GLY A 1 851 ? 4.658 10.183 17.304 1.00 62.88 851 GLY A O 1
ATOM 6631 N N . GLN A 1 852 ? 6.614 9.932 16.247 1.00 63.84 852 GLN A N 1
ATOM 6632 C CA . GLN A 1 852 ? 7.390 9.562 17.428 1.00 63.84 852 GLN A CA 1
ATOM 6633 C C . GLN A 1 852 ? 8.416 10.662 17.691 1.00 63.84 852 GLN A C 1
ATOM 6635 O O . GLN A 1 852 ? 9.163 11.037 16.782 1.00 63.84 852 GLN A O 1
ATOM 6640 N N . ASP A 1 853 ? 8.444 11.184 18.915 1.00 53.31 853 ASP A N 1
ATOM 6641 C CA . ASP A 1 853 ? 9.496 12.084 19.366 1.00 53.31 853 ASP A CA 1
ATOM 6642 C C . ASP A 1 853 ? 10.696 11.251 19.782 1.00 53.31 853 ASP A C 1
ATOM 6644 O O . ASP A 1 853 ? 10.675 10.519 20.768 1.00 53.31 853 ASP A O 1
ATOM 6648 N N . GLY A 1 854 ? 11.742 11.332 18.961 1.00 46.53 854 GLY A N 1
ATOM 6649 C CA . GLY A 1 854 ? 12.881 10.419 18.976 1.00 46.53 854 GLY A CA 1
ATOM 6650 C C . GLY A 1 854 ? 13.834 10.537 20.167 1.00 46.53 854 GLY A C 1
ATOM 6651 O O . GLY A 1 854 ? 15.001 10.225 19.974 1.00 46.53 854 GLY A O 1
ATOM 6652 N N . VAL A 1 855 ? 13.383 11.016 21.331 1.00 48.88 855 VAL A N 1
ATOM 6653 C CA . VAL A 1 855 ? 14.218 11.151 22.540 1.00 48.88 855 VAL A CA 1
ATOM 6654 C C . VAL A 1 855 ? 13.690 10.328 23.726 1.00 48.88 855 VAL A C 1
ATOM 6656 O O . VAL A 1 855 ? 14.505 9.840 24.497 1.00 48.88 855 VAL A O 1
ATOM 6659 N N . ASP A 1 856 ? 12.374 10.094 23.842 1.00 51.25 856 ASP A N 1
ATOM 6660 C CA . ASP A 1 856 ? 11.779 9.511 25.066 1.00 51.25 856 ASP A CA 1
ATOM 6661 C C . ASP A 1 856 ? 10.832 8.314 24.817 1.00 51.25 856 ASP A C 1
ATOM 6663 O O . ASP A 1 856 ? 10.054 7.947 25.697 1.00 51.25 856 ASP A O 1
ATOM 6667 N N . GLY A 1 857 ? 10.782 7.755 23.600 1.00 54.03 857 GLY A N 1
ATOM 6668 C CA . GLY A 1 857 ? 9.756 6.761 23.223 1.00 54.03 857 GLY A CA 1
ATOM 6669 C C . GLY A 1 857 ? 8.318 7.308 23.239 1.00 54.03 857 GLY A C 1
ATOM 6670 O O . GLY A 1 857 ? 7.344 6.576 23.039 1.00 54.03 857 GLY A O 1
ATOM 6671 N N . ASN A 1 858 ? 8.180 8.615 23.460 1.00 65.44 858 ASN A N 1
ATOM 6672 C CA . ASN A 1 858 ? 6.924 9.335 23.459 1.00 65.44 858 ASN A CA 1
ATOM 6673 C C . ASN A 1 858 ? 6.476 9.563 22.018 1.00 65.44 858 ASN A C 1
ATOM 6675 O O . ASN A 1 858 ? 7.228 10.019 21.159 1.00 65.44 858 ASN A O 1
ATOM 6679 N N . PHE A 1 859 ? 5.221 9.250 21.750 1.00 78.00 859 PHE A N 1
ATOM 6680 C CA . PHE A 1 859 ? 4.568 9.598 20.503 1.00 78.00 859 PHE A CA 1
ATOM 6681 C C . PHE A 1 859 ? 3.991 11.009 20.611 1.00 78.00 859 PHE A C 1
ATOM 6683 O O . PHE A 1 859 ? 3.771 11.526 21.702 1.00 78.00 859 PHE A O 1
ATOM 6690 N N . PHE A 1 860 ? 3.715 11.645 19.481 1.00 81.81 860 PHE A N 1
ATOM 6691 C CA . PHE A 1 860 ? 2.895 12.844 19.423 1.00 81.81 860 PHE A CA 1
ATOM 6692 C C . PHE A 1 860 ? 1.823 12.680 18.357 1.00 81.81 860 PHE A C 1
ATOM 6694 O O . PHE A 1 860 ? 2.065 12.126 17.289 1.00 81.81 860 PHE A O 1
ATOM 6701 N N . ALA A 1 861 ? 0.634 13.194 18.627 1.00 77.44 861 ALA A N 1
ATOM 6702 C CA . ALA A 1 861 ? -0.424 13.345 17.649 1.00 77.44 861 ALA A CA 1
ATOM 6703 C C . ALA A 1 861 ? -0.464 14.804 17.182 1.00 77.44 861 ALA A C 1
ATOM 6705 O O . ALA A 1 861 ? -0.505 15.722 18.000 1.00 77.44 861 ALA A O 1
ATOM 6706 N N . LEU A 1 862 ? -0.451 15.029 15.870 1.00 77.25 862 LEU A N 1
ATOM 6707 C CA . LEU A 1 862 ? -0.851 16.301 15.275 1.00 77.25 862 LEU A CA 1
ATOM 6708 C C . LEU A 1 862 ? -2.364 16.296 15.113 1.00 77.25 862 LEU A C 1
ATOM 6710 O O . LEU A 1 862 ? -2.927 15.415 14.461 1.00 77.25 862 LEU A O 1
ATOM 6714 N N . LEU A 1 863 ? -3.005 17.281 15.724 1.00 77.50 863 LEU A N 1
ATOM 6715 C CA . LEU A 1 863 ? -4.444 17.364 15.856 1.00 77.50 863 LEU A CA 1
ATOM 6716 C C . LEU A 1 863 ? -4.976 18.558 15.084 1.00 77.50 863 LEU A C 1
ATOM 6718 O O . LEU A 1 863 ? -4.473 19.675 15.219 1.00 77.50 863 LEU A O 1
ATOM 6722 N N . VAL A 1 864 ? -6.019 18.316 14.299 1.00 76.69 864 VAL A N 1
ATOM 6723 C CA . VAL A 1 864 ? -6.691 19.353 13.518 1.00 76.69 864 VAL A CA 1
ATOM 6724 C C . VAL A 1 864 ? -8.079 19.586 14.115 1.00 76.69 864 VAL A C 1
ATOM 6726 O O . VAL A 1 864 ? -8.837 18.618 14.248 1.00 76.69 864 VAL A O 1
ATOM 6729 N N . PRO A 1 865 ? -8.430 20.830 14.488 1.00 80.75 865 PRO A N 1
ATOM 6730 C CA . PRO A 1 865 ? -9.778 21.163 14.940 1.00 80.75 865 PRO A CA 1
ATOM 6731 C C . PRO A 1 865 ? -10.811 20.811 13.867 1.00 80.75 865 PRO A C 1
ATOM 6733 O O . PRO A 1 865 ? -10.612 21.099 12.690 1.00 80.75 865 PRO A O 1
ATOM 6736 N N . THR A 1 866 ? -11.941 20.219 14.241 1.00 72.62 866 THR A N 1
ATOM 6737 C CA . THR A 1 866 ? -12.993 19.886 13.257 1.00 72.62 866 THR A CA 1
ATOM 6738 C C . THR A 1 866 ? -13.710 21.109 12.679 1.00 72.62 866 THR A C 1
ATOM 6740 O O . THR A 1 866 ? -14.231 21.027 11.576 1.00 72.62 866 THR A O 1
ATOM 6743 N N . CYS A 1 867 ? -13.680 22.273 13.338 1.00 70.94 867 CYS A N 1
ATOM 6744 C CA . CYS A 1 867 ? -14.180 23.526 12.754 1.00 70.94 867 CYS A CA 1
ATOM 6745 C C . CYS A 1 867 ? -13.380 23.962 11.515 1.00 70.94 867 CYS A C 1
ATOM 6747 O O . CYS A 1 867 ? -13.906 24.655 10.647 1.00 70.94 867 CYS A O 1
ATOM 6749 N N . ASN A 1 868 ? -12.141 23.480 11.386 1.00 63.94 868 ASN A N 1
ATOM 6750 C CA . ASN A 1 868 ? -11.325 23.663 10.192 1.00 63.94 868 ASN A CA 1
ATOM 6751 C C . ASN A 1 868 ? -11.754 22.711 9.061 1.00 63.94 868 ASN A C 1
ATOM 6753 O O . ASN A 1 868 ? -11.209 22.778 7.968 1.00 63.94 868 ASN A O 1
ATOM 6757 N N . ILE A 1 869 ? -12.728 21.826 9.298 1.00 54.94 869 ILE A N 1
ATOM 6758 C CA . ILE A 1 869 ? -13.212 20.829 8.349 1.00 54.94 869 ILE A CA 1
ATOM 6759 C C . ILE A 1 869 ? -14.522 21.283 7.731 1.00 54.94 869 ILE A C 1
ATOM 6761 O O . ILE A 1 869 ? -15.603 21.102 8.274 1.00 54.94 869 ILE A O 1
ATOM 6765 N N . CYS A 1 870 ? -14.425 21.861 6.539 1.00 51.50 870 CYS A N 1
ATOM 6766 C CA . CYS A 1 870 ? -15.572 22.455 5.864 1.00 51.50 870 CYS A CA 1
ATOM 6767 C C . CYS A 1 870 ? -16.561 21.442 5.254 1.00 51.50 870 CYS A C 1
ATOM 6769 O O . CYS A 1 870 ? -17.634 21.837 4.798 1.00 51.50 870 CYS A O 1
ATOM 6771 N N . VAL A 1 871 ? -16.211 20.152 5.208 1.00 53.59 871 VAL A N 1
ATOM 6772 C CA . VAL A 1 871 ? -17.045 19.097 4.613 1.00 53.59 871 VAL A CA 1
ATOM 6773 C C . VAL A 1 871 ? -17.794 18.369 5.715 1.00 53.59 871 VAL A C 1
ATOM 6775 O O . VAL A 1 871 ? -17.310 17.373 6.257 1.00 53.59 871 VAL A O 1
ATOM 6778 N N . ALA A 1 872 ? -18.999 18.851 6.018 1.00 57.41 872 ALA A N 1
ATOM 6779 C CA . ALA A 1 872 ? -19.855 18.249 7.036 1.00 57.41 872 ALA A CA 1
ATOM 6780 C C . ALA A 1 872 ? -20.071 16.745 6.790 1.00 57.41 872 ALA A C 1
ATOM 6782 O O . ALA A 1 872 ? -19.949 15.969 7.721 1.00 57.41 872 ALA A O 1
ATOM 6783 N N . GLN A 1 873 ? -20.235 16.306 5.536 1.00 53.28 873 GLN A N 1
ATOM 6784 C CA . GLN A 1 873 ? -20.508 14.902 5.186 1.00 53.28 873 GLN A CA 1
ATOM 6785 C C . GLN A 1 873 ? -19.422 13.903 5.614 1.00 53.28 873 GLN A C 1
ATOM 6787 O O . GLN A 1 873 ? -19.745 12.792 6.030 1.00 53.28 873 GLN A O 1
ATOM 6792 N N . SER A 1 874 ? -18.137 14.263 5.522 1.00 48.97 874 SER A N 1
ATOM 6793 C CA . SER A 1 874 ? -17.046 13.373 5.952 1.00 48.97 874 SER A CA 1
ATOM 6794 C C . SER A 1 874 ? -17.020 13.234 7.472 1.00 48.97 874 SER A C 1
ATOM 6796 O O . SER A 1 874 ? -16.772 12.149 7.994 1.00 48.97 874 SER A O 1
ATOM 6798 N N . LEU A 1 875 ? -17.318 14.326 8.179 1.00 60.69 875 LEU A N 1
ATOM 6799 C CA . LEU A 1 875 ? -17.467 14.321 9.627 1.00 60.69 875 LEU A CA 1
ATOM 6800 C C . LEU A 1 875 ? -18.743 13.612 10.066 1.00 60.69 875 LEU A C 1
ATOM 6802 O O . LEU A 1 875 ? -18.675 12.833 11.000 1.00 60.69 875 LEU A O 1
ATOM 6806 N N . GLU A 1 876 ? -19.858 13.790 9.364 1.00 58.69 876 GLU A N 1
ATOM 6807 C CA . GLU A 1 876 ? -21.112 13.061 9.570 1.00 58.69 876 GLU A CA 1
ATOM 6808 C C . GLU A 1 876 ? -20.899 11.554 9.368 1.00 58.69 876 GLU A C 1
ATOM 6810 O O . GLU A 1 876 ? -21.351 10.753 10.178 1.00 58.69 876 GLU A O 1
ATOM 6815 N N . ALA A 1 877 ? -20.152 11.133 8.341 1.00 49.94 877 ALA A N 1
ATOM 6816 C CA . ALA A 1 877 ? -19.804 9.726 8.138 1.00 49.94 877 ALA A CA 1
ATOM 6817 C C . ALA A 1 877 ? -18.931 9.179 9.279 1.00 49.94 877 ALA A C 1
ATOM 6819 O O . ALA A 1 877 ? -19.106 8.035 9.704 1.00 49.94 877 ALA A O 1
ATOM 6820 N N . LEU A 1 878 ? -18.013 9.995 9.800 1.00 54.66 878 LEU A N 1
ATOM 6821 C CA . LEU A 1 878 ? -17.181 9.637 10.944 1.00 54.66 878 LEU A CA 1
ATOM 6822 C C . LEU A 1 878 ? -17.993 9.592 12.247 1.00 54.66 878 LEU A C 1
ATOM 6824 O O . LEU A 1 878 ? -17.838 8.654 13.022 1.00 54.66 878 LEU A O 1
ATOM 6828 N N . GLU A 1 879 ? -18.895 10.553 12.461 1.00 58.94 879 GLU A N 1
ATOM 6829 C CA . GLU A 1 879 ? -19.901 10.559 13.527 1.00 58.94 879 GLU A CA 1
ATOM 6830 C C . GLU A 1 879 ? -20.733 9.276 13.444 1.00 58.94 879 GLU A C 1
ATOM 6832 O O . GLU A 1 879 ? 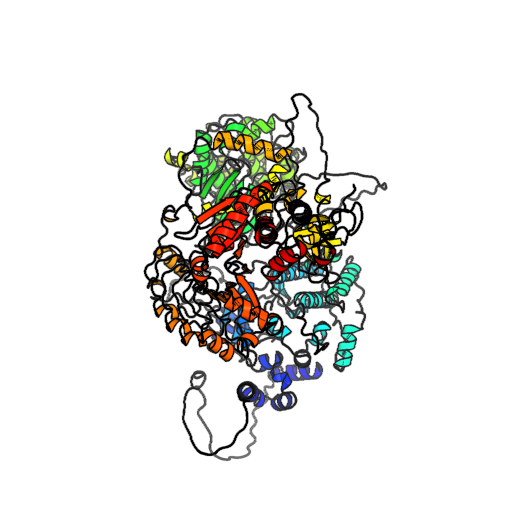-20.894 8.583 14.444 1.00 58.94 879 GLU A O 1
ATOM 6837 N N . MET A 1 880 ? -21.178 8.893 12.244 1.00 47.38 880 MET A N 1
ATOM 6838 C CA . MET A 1 880 ? -21.940 7.672 11.996 1.00 47.38 880 MET A CA 1
ATOM 6839 C C . MET A 1 880 ? -21.146 6.404 12.339 1.00 47.38 880 MET A C 1
ATOM 6841 O O . MET A 1 880 ? -21.658 5.527 13.034 1.00 47.38 880 MET A O 1
ATOM 6845 N N . GLN A 1 881 ? -19.900 6.297 11.870 1.00 44.44 881 GLN A N 1
ATOM 6846 C CA . GLN A 1 881 ? -19.030 5.142 12.124 1.00 44.44 881 GLN A CA 1
ATOM 6847 C C . GLN A 1 881 ? -18.638 5.024 13.601 1.00 44.44 881 GLN A C 1
ATOM 6849 O O . GLN A 1 881 ? -18.620 3.922 14.151 1.00 44.44 881 GLN A O 1
ATOM 6854 N N . ALA A 1 882 ? -18.351 6.155 14.248 1.00 50.56 882 ALA A N 1
ATOM 6855 C CA . ALA A 1 882 ? -18.006 6.232 15.664 1.00 50.56 882 ALA A CA 1
ATOM 6856 C C . ALA A 1 882 ? -19.240 6.265 16.585 1.00 50.56 882 ALA A C 1
ATOM 6858 O O . ALA A 1 882 ? -19.094 6.266 17.808 1.00 50.56 882 ALA A O 1
ATOM 6859 N N . ASN A 1 883 ? -20.447 6.233 16.011 1.00 45.03 883 ASN A N 1
ATOM 6860 C CA . ASN A 1 883 ? -21.724 6.228 16.718 1.00 45.03 883 ASN A CA 1
ATOM 6861 C C . ASN A 1 883 ? -21.928 7.465 17.627 1.00 45.03 883 ASN A C 1
ATOM 6863 O O . ASN A 1 883 ? -22.461 7.352 18.732 1.00 45.03 883 ASN A O 1
ATOM 6867 N N . LEU A 1 884 ? -21.471 8.636 17.172 1.00 56.53 884 LEU A N 1
ATOM 6868 C CA . LEU A 1 884 ? -21.585 9.927 17.855 1.00 56.53 884 LEU A CA 1
ATOM 6869 C C . LEU A 1 884 ? -22.916 10.618 17.524 1.00 56.53 884 LEU A C 1
ATOM 6871 O O . LEU A 1 884 ? -23.448 10.411 16.431 1.00 56.53 884 LEU A O 1
ATOM 6875 N N . PRO A 1 885 ? -23.461 11.456 18.430 1.00 52.59 885 PRO A N 1
ATOM 6876 C CA . PRO A 1 885 ? -24.590 12.321 18.101 1.00 52.59 885 PRO A CA 1
ATOM 6877 C C . PRO A 1 885 ? -24.291 13.167 16.859 1.00 52.59 885 PRO A C 1
ATOM 6879 O O . PRO A 1 885 ? -23.188 13.698 16.721 1.00 52.59 885 PRO A O 1
ATOM 6882 N N . HIS A 1 886 ? -25.269 13.311 15.971 1.00 57.69 886 HIS A N 1
ATOM 6883 C CA . HIS A 1 886 ? -25.125 14.167 14.796 1.00 57.69 886 HIS A CA 1
ATOM 6884 C C . HIS A 1 886 ? -24.790 15.597 15.239 1.00 57.69 886 HIS A C 1
ATOM 6886 O O . HIS A 1 886 ? -25.458 16.134 16.122 1.00 57.69 886 HIS A O 1
ATOM 6892 N N . GLY A 1 887 ? -23.772 16.222 14.650 1.00 65.56 887 GLY A N 1
ATOM 6893 C CA . GLY A 1 887 ? -23.309 17.538 15.105 1.00 65.56 887 GLY A CA 1
ATOM 6894 C C . GLY A 1 887 ? -22.086 17.486 16.013 1.00 65.56 887 GLY A C 1
ATOM 6895 O O . GLY A 1 887 ? -21.421 18.501 16.190 1.00 65.56 887 GLY A O 1
ATOM 6896 N N . THR A 1 888 ? -21.761 16.327 16.588 1.00 70.12 888 THR A N 1
ATOM 6897 C CA . THR A 1 888 ? -20.660 16.192 17.555 1.00 70.12 888 THR A CA 1
ATOM 6898 C C . THR A 1 888 ? -19.320 16.676 17.003 1.00 70.12 888 THR A C 1
ATOM 6900 O O . THR A 1 888 ? -18.518 17.213 17.758 1.00 70.12 888 THR A O 1
ATOM 6903 N N . LEU A 1 889 ? -19.081 16.509 15.704 1.00 73.50 889 LEU A N 1
ATOM 6904 C CA . LEU A 1 889 ? -17.911 16.991 14.976 1.00 73.50 889 LEU A CA 1
ATOM 6905 C C . LEU A 1 889 ? -18.235 18.201 14.084 1.00 73.50 889 LEU A C 1
ATOM 6907 O O . LEU A 1 889 ? -17.318 18.903 13.677 1.00 73.50 889 LEU A O 1
ATOM 6911 N N . THR A 1 890 ? -19.509 18.472 13.782 1.00 70.88 890 THR A N 1
ATOM 6912 C CA . THR A 1 890 ? -19.920 19.529 12.835 1.00 70.88 890 THR A CA 1
ATOM 6913 C C . THR A 1 890 ? -20.501 20.808 13.470 1.00 70.88 890 THR A C 1
ATOM 6915 O O . THR A 1 890 ? -20.703 21.790 12.758 1.00 70.88 890 THR A O 1
ATOM 6918 N N . LYS A 1 891 ? -20.730 20.859 14.796 1.00 66.69 891 LYS A N 1
ATOM 6919 C CA . LYS A 1 891 ? -21.427 21.964 15.506 1.00 66.69 891 LYS A CA 1
ATOM 6920 C C . LYS A 1 891 ? -20.796 23.348 15.324 1.00 66.69 891 LYS A C 1
ATOM 6922 O O . LYS A 1 891 ? -21.521 24.336 15.258 1.00 66.69 891 LYS A O 1
ATOM 6927 N N . ASP A 1 892 ? -19.470 23.417 15.248 1.00 59.22 892 ASP A N 1
ATOM 6928 C CA . ASP A 1 892 ? -18.729 24.681 15.165 1.00 59.22 892 ASP A CA 1
ATOM 6929 C C . ASP A 1 892 ? -18.415 25.095 13.700 1.00 59.22 892 ASP A C 1
ATOM 6931 O O . ASP A 1 892 ? -17.669 26.047 13.472 1.00 59.22 892 ASP A O 1
ATOM 6935 N N . ILE A 1 893 ? -18.986 24.415 12.690 1.00 55.00 893 ILE A N 1
ATOM 6936 C CA . ILE A 1 893 ? -18.848 24.787 11.268 1.00 55.00 893 ILE A CA 1
ATOM 6937 C C . ILE A 1 893 ? -19.796 25.963 10.961 1.00 55.00 893 ILE A C 1
ATOM 6939 O O . ILE A 1 893 ? -21.017 25.844 11.057 1.00 55.00 893 ILE A O 1
ATOM 6943 N N . THR A 1 894 ? -19.249 27.122 10.586 1.00 45.22 894 THR A N 1
ATOM 6944 C CA . THR A 1 894 ? -19.997 28.374 10.373 1.00 45.22 894 THR A CA 1
ATOM 6945 C C . THR A 1 894 ? -21.109 28.260 9.313 1.00 45.22 894 THR A C 1
ATOM 6947 O O . THR A 1 894 ? -20.913 27.831 8.173 1.00 45.22 894 THR A O 1
ATOM 6950 N N . THR A 1 895 ? -22.309 28.722 9.682 1.00 39.53 895 THR A N 1
ATOM 6951 C CA . THR A 1 895 ? -23.585 28.604 8.945 1.00 39.53 895 THR A CA 1
ATOM 6952 C C . THR A 1 895 ? -23.616 29.250 7.555 1.00 39.53 895 THR A C 1
ATOM 6954 O O . THR A 1 895 ? -24.473 28.892 6.745 1.00 39.53 895 THR A O 1
ATOM 6957 N N . GLN A 1 896 ? -22.681 30.146 7.221 1.00 36.59 896 GLN A N 1
ATOM 6958 C CA . GLN A 1 896 ? -22.633 30.798 5.903 1.00 36.59 896 GLN A CA 1
ATOM 6959 C C . GLN A 1 896 ? -22.287 29.837 4.747 1.00 36.59 896 GLN A C 1
ATOM 6961 O O . GLN A 1 896 ? -22.652 30.112 3.603 1.00 36.59 896 GLN A O 1
ATOM 6966 N N . SER A 1 897 ? -21.680 28.677 5.023 1.00 37.66 897 SER A N 1
ATOM 6967 C CA . SER A 1 897 ? -21.377 27.660 4.000 1.00 37.66 897 SER A CA 1
ATOM 6968 C C . SER A 1 897 ? -22.624 26.875 3.537 1.00 37.66 897 SER A C 1
ATOM 6970 O O . SER A 1 897 ? -22.773 26.540 2.360 1.00 37.66 897 SER A O 1
ATOM 6972 N N . VAL A 1 898 ? -23.596 26.647 4.431 1.00 35.56 898 VAL A N 1
ATOM 6973 C CA . VAL A 1 898 ? -24.678 25.660 4.219 1.00 35.56 898 VAL A CA 1
ATOM 6974 C C . VAL A 1 898 ? -25.843 26.205 3.378 1.00 35.56 898 VAL A C 1
ATOM 6976 O O . VAL A 1 898 ? -26.482 25.466 2.620 1.00 35.56 898 VAL A O 1
ATOM 6979 N N . THR A 1 899 ? -26.138 27.506 3.460 1.00 32.72 899 THR A N 1
ATOM 6980 C CA . THR A 1 899 ? -27.265 28.112 2.726 1.00 32.72 899 THR A CA 1
ATOM 6981 C C . THR A 1 899 ? -27.008 28.278 1.228 1.00 32.72 899 THR A C 1
ATOM 6983 O O . THR A 1 899 ? -27.956 28.202 0.444 1.00 32.72 899 THR A O 1
ATOM 6986 N N . ALA A 1 900 ? -25.751 28.432 0.801 1.00 34.12 900 ALA A N 1
ATOM 6987 C CA . ALA A 1 900 ? -25.420 28.610 -0.614 1.00 34.12 900 ALA A CA 1
ATOM 6988 C C . ALA A 1 900 ? -25.584 27.310 -1.429 1.00 34.12 900 ALA A C 1
ATOM 6990 O O . ALA A 1 900 ? -26.077 27.343 -2.558 1.00 34.12 900 ALA A O 1
ATOM 6991 N N . GLU A 1 901 ? -25.258 26.146 -0.857 1.00 32.81 901 GLU A N 1
ATOM 6992 C CA . GLU A 1 901 ? -25.382 24.865 -1.568 1.00 32.81 901 GLU A CA 1
ATOM 6993 C C . GLU A 1 901 ? -26.817 24.327 -1.636 1.00 32.81 901 GLU A C 1
ATOM 6995 O O . GLU A 1 901 ? -27.214 23.765 -2.664 1.00 32.81 901 GLU A O 1
ATOM 7000 N N . ARG A 1 902 ? -27.640 24.524 -0.592 1.00 28.92 902 ARG A N 1
ATOM 7001 C CA . ARG A 1 902 ? -29.042 24.057 -0.610 1.00 28.92 902 ARG A CA 1
ATOM 7002 C C . ARG A 1 902 ? -29.897 24.798 -1.638 1.00 28.92 902 ARG A C 1
ATOM 7004 O O . ARG A 1 902 ? -30.768 24.177 -2.253 1.00 28.92 902 ARG A O 1
ATOM 7011 N N . ALA A 1 903 ? -29.641 26.088 -1.859 1.00 34.09 903 ALA A N 1
ATOM 7012 C CA . ALA A 1 903 ? -30.339 26.861 -2.883 1.00 34.09 903 ALA A CA 1
ATOM 7013 C C . ALA A 1 903 ? -29.910 26.447 -4.301 1.00 34.09 903 ALA A C 1
ATOM 7015 O O . ALA A 1 903 ? -30.760 26.294 -5.180 1.00 34.09 903 ALA A O 1
ATOM 7016 N N . LEU A 1 904 ? -28.615 26.180 -4.517 1.00 33.81 904 LEU A N 1
ATOM 7017 C CA . LEU A 1 904 ? -28.107 25.843 -5.846 1.00 33.81 904 LEU A CA 1
ATOM 7018 C C . LEU A 1 904 ? -28.499 24.422 -6.286 1.00 33.81 904 LEU A C 1
ATOM 7020 O O . LEU A 1 904 ? -28.889 24.231 -7.436 1.00 33.81 904 LEU A O 1
ATOM 7024 N N . ARG A 1 905 ? -28.503 23.435 -5.373 1.00 31.00 905 ARG A N 1
ATOM 7025 C CA . ARG A 1 905 ? -28.904 22.052 -5.706 1.00 31.00 905 ARG A CA 1
ATOM 7026 C C . ARG A 1 905 ? -30.388 21.905 -6.045 1.00 31.00 905 ARG A C 1
ATOM 7028 O O . ARG A 1 905 ? -30.724 21.072 -6.884 1.00 31.00 905 ARG A O 1
ATOM 7035 N N . ARG A 1 906 ? -31.283 22.714 -5.459 1.00 32.25 906 ARG A N 1
ATOM 7036 C CA . ARG A 1 906 ? -32.716 22.670 -5.820 1.00 32.25 906 ARG A CA 1
ATOM 7037 C C . ARG A 1 906 ? -32.984 23.154 -7.247 1.00 32.25 906 ARG A C 1
ATOM 7039 O O . ARG A 1 906 ? -33.957 22.709 -7.847 1.00 32.25 906 ARG A O 1
ATOM 7046 N N . LEU A 1 907 ? -32.120 24.002 -7.808 1.00 32.94 907 LEU A N 1
ATOM 7047 C CA . LEU A 1 907 ? -32.292 24.512 -9.170 1.00 32.94 907 LEU A CA 1
ATOM 7048 C C . LEU A 1 907 ? -31.693 23.600 -10.250 1.00 32.94 907 LEU A C 1
ATOM 7050 O O . LEU A 1 907 ? -32.219 23.575 -11.360 1.00 32.94 907 LEU A O 1
ATOM 7054 N N . THR A 1 908 ? -30.663 22.804 -9.950 1.00 36.00 908 THR A N 1
ATOM 7055 C CA . THR A 1 908 ? -30.039 21.910 -10.947 1.00 36.00 908 THR A CA 1
ATOM 7056 C C . THR A 1 908 ? -30.570 20.476 -10.946 1.00 36.00 908 THR A C 1
ATOM 7058 O O . THR A 1 908 ? -30.596 19.855 -12.005 1.00 36.00 908 THR A O 1
ATOM 7061 N N . LEU A 1 909 ? -31.062 19.940 -9.822 1.00 29.72 909 LEU A N 1
ATOM 7062 C CA . LEU A 1 909 ? -31.542 18.546 -9.773 1.00 29.72 909 LEU A CA 1
ATOM 7063 C C . LEU A 1 909 ? -32.979 18.339 -10.275 1.00 29.72 909 LEU A C 1
ATOM 7065 O O . LEU A 1 909 ? -33.342 17.215 -10.604 1.00 29.72 909 LEU A O 1
ATOM 7069 N N . ALA A 1 910 ? -33.784 19.395 -10.418 1.00 32.84 910 ALA A N 1
ATOM 7070 C CA . ALA A 1 910 ? -35.158 19.264 -10.914 1.00 32.84 910 ALA A CA 1
ATOM 7071 C C . ALA A 1 910 ? -35.261 18.955 -12.426 1.00 32.84 910 ALA A C 1
ATOM 7073 O O . ALA A 1 910 ? -36.366 18.755 -12.923 1.00 32.84 910 ALA A O 1
ATOM 7074 N N . LYS A 1 911 ? -34.147 18.916 -13.176 1.00 33.38 911 LYS A N 1
ATOM 7075 C CA . LYS A 1 911 ? -34.166 18.698 -14.637 1.00 33.38 911 LYS A CA 1
ATOM 7076 C C . LYS A 1 911 ? -33.454 17.445 -15.151 1.00 33.38 911 LYS A C 1
ATOM 7078 O O . LYS A 1 911 ? -33.395 17.269 -16.362 1.00 33.38 911 LYS A O 1
ATOM 7083 N N . LEU A 1 912 ? -32.972 16.542 -14.296 1.00 29.91 912 LEU A N 1
ATOM 7084 C CA . LEU A 1 912 ? -32.317 15.310 -14.758 1.00 29.91 912 LEU A CA 1
ATOM 7085 C C . LEU A 1 912 ? -32.939 14.068 -14.105 1.00 29.91 912 LEU A C 1
ATOM 7087 O O . LEU A 1 912 ? -32.511 13.621 -13.052 1.00 29.91 912 LEU A O 1
ATOM 7091 N N . ASN A 1 913 ? -33.985 13.587 -14.785 1.00 29.41 913 ASN A N 1
ATOM 7092 C CA . ASN A 1 913 ? -34.600 12.254 -14.832 1.00 29.41 913 ASN A CA 1
ATOM 7093 C C . ASN A 1 913 ? -34.724 11.391 -13.549 1.00 29.41 913 ASN A C 1
ATOM 7095 O O . ASN A 1 913 ? -33.722 11.001 -12.950 1.00 29.41 913 ASN A O 1
ATOM 7099 N N . PRO A 1 914 ? -35.957 10.961 -13.193 1.00 33.12 914 PRO A N 1
ATOM 7100 C CA . PRO A 1 914 ? -36.219 10.070 -12.073 1.00 33.12 914 PRO A CA 1
ATOM 7101 C C . PRO A 1 914 ? -36.007 8.612 -12.503 1.00 33.12 914 PRO A C 1
ATOM 7103 O O . PRO A 1 914 ? -36.844 8.008 -13.168 1.00 33.12 914 PRO A O 1
ATOM 7106 N N . GLY A 1 915 ? -34.881 8.033 -12.105 1.00 27.80 915 GLY A N 1
ATOM 7107 C CA . GLY A 1 915 ? -34.643 6.593 -12.142 1.00 27.80 915 GLY A CA 1
ATOM 7108 C C . GLY A 1 915 ? -33.789 6.197 -10.935 1.00 27.80 915 GLY A C 1
ATOM 7109 O O . GLY A 1 915 ? -32.843 6.924 -10.617 1.00 27.80 915 GLY A O 1
ATOM 7110 N N . PRO A 1 916 ? -34.120 5.114 -10.208 1.00 28.50 916 PRO A N 1
ATOM 7111 C CA . PRO A 1 916 ? -33.401 4.729 -9.001 1.00 28.50 916 PRO A CA 1
ATOM 7112 C C . PRO A 1 916 ? -31.959 4.342 -9.346 1.00 28.50 916 PRO A C 1
ATOM 7114 O O . PRO A 1 916 ? -31.705 3.517 -10.222 1.00 28.50 916 PRO A O 1
ATOM 7117 N N . LYS A 1 917 ? -31.016 4.987 -8.655 1.00 24.69 917 LYS A N 1
ATOM 7118 C CA . LYS A 1 917 ? -29.570 4.833 -8.825 1.00 24.69 917 LYS A CA 1
ATOM 7119 C C . LYS A 1 917 ? -29.138 3.410 -8.461 1.00 24.69 917 LYS A C 1
ATOM 7121 O O . LYS A 1 917 ? -29.030 3.086 -7.283 1.00 24.69 917 LYS A O 1
ATOM 7126 N N . VAL A 1 918 ? -28.853 2.590 -9.467 1.00 24.48 918 VAL A N 1
ATOM 7127 C CA . VAL A 1 918 ? -28.064 1.359 -9.325 1.00 24.48 918 VAL A CA 1
ATOM 7128 C C . VAL A 1 918 ? -26.650 1.684 -9.804 1.00 24.48 918 VAL A C 1
ATOM 7130 O O . VAL A 1 918 ? -26.492 2.330 -10.840 1.00 24.48 918 VAL A O 1
ATOM 7133 N N . LEU A 1 919 ? -25.630 1.307 -9.025 1.00 23.55 919 LEU A N 1
ATOM 7134 C CA . LEU A 1 919 ? -24.224 1.494 -9.402 1.00 23.55 919 LEU A CA 1
ATOM 7135 C C . LEU A 1 919 ? -23.955 0.832 -10.774 1.00 23.55 919 LEU A C 1
ATOM 7137 O O . LEU A 1 919 ? -24.458 -0.272 -11.001 1.00 23.55 919 LEU A O 1
ATOM 7141 N N . PRO A 1 920 ? -23.215 1.486 -11.692 1.00 24.19 920 PRO A N 1
ATOM 7142 C CA . PRO A 1 920 ? -23.071 1.017 -13.070 1.00 24.19 920 PRO A CA 1
ATOM 7143 C C . PRO A 1 920 ? -22.379 -0.347 -13.132 1.00 24.19 920 PRO A C 1
ATOM 7145 O O . PRO A 1 920 ? -21.407 -0.589 -12.413 1.00 24.19 920 PRO A O 1
ATOM 7148 N N . LYS A 1 921 ? -22.882 -1.236 -13.994 1.00 26.33 921 LYS A N 1
ATOM 7149 C CA . LYS A 1 921 ? -22.296 -2.558 -14.229 1.00 26.33 921 LYS A CA 1
ATOM 7150 C C . LYS A 1 921 ? -21.021 -2.391 -15.059 1.00 26.33 921 LYS A C 1
ATOM 7152 O O . LYS A 1 921 ? -21.041 -1.757 -16.102 1.00 26.33 921 LYS A O 1
ATOM 7157 N N . VAL A 1 922 ? -19.925 -3.008 -14.623 1.00 35.22 922 VAL A N 1
ATOM 7158 C CA . VAL A 1 922 ? -18.621 -3.005 -15.325 1.00 35.22 922 VAL A CA 1
ATOM 7159 C C . VAL A 1 922 ? -18.680 -3.746 -16.675 1.00 35.22 922 VAL A C 1
ATOM 7161 O O . VAL A 1 922 ? -17.744 -3.679 -17.453 1.00 35.22 922 VAL A O 1
ATOM 7164 N N . SER A 1 923 ? -19.814 -4.352 -17.051 1.00 32.75 923 SER A N 1
ATOM 7165 C CA . SER A 1 923 ? -20.057 -4.723 -18.455 1.00 32.75 923 SER A CA 1
ATOM 7166 C C . SER A 1 923 ? -19.953 -3.532 -19.422 1.00 32.75 923 SER A C 1
ATOM 7168 O O . SER A 1 923 ? -19.836 -3.743 -20.622 1.00 32.75 923 SER A O 1
ATOM 7170 N N . ASP A 1 924 ? -19.987 -2.299 -18.906 1.00 36.31 924 ASP A N 1
ATOM 7171 C CA . ASP A 1 924 ? -19.836 -1.071 -19.685 1.00 36.31 924 ASP A CA 1
ATOM 7172 C C . ASP A 1 924 ? -18.356 -0.642 -19.876 1.00 36.31 924 ASP A C 1
ATOM 7174 O O . ASP A 1 924 ? -18.103 0.413 -20.454 1.00 36.31 924 ASP A O 1
ATOM 7178 N N . THR A 1 925 ? -17.366 -1.422 -19.405 1.00 40.22 925 THR A N 1
ATOM 7179 C CA . THR A 1 925 ? -15.940 -1.236 -19.746 1.00 40.22 925 THR A CA 1
ATOM 7180 C C . THR A 1 925 ? -15.524 -2.213 -20.841 1.00 40.22 925 THR A C 1
ATOM 7182 O O . THR A 1 925 ? -15.575 -3.425 -20.638 1.00 40.22 925 THR A O 1
ATOM 7185 N N . GLU A 1 926 ? -15.112 -1.694 -21.995 1.00 39.81 926 GLU A N 1
ATOM 7186 C CA . GLU A 1 926 ? -14.645 -2.475 -23.143 1.00 39.81 926 GLU A CA 1
ATOM 7187 C C . GLU A 1 926 ? -13.388 -3.300 -22.789 1.00 39.81 926 GLU A C 1
ATOM 7189 O O . GLU A 1 926 ? -12.264 -2.824 -22.850 1.00 39.81 926 GLU A O 1
ATOM 7194 N N . GLY A 1 927 ? -13.604 -4.554 -22.385 1.00 50.69 927 GLY A N 1
ATOM 7195 C CA . GLY A 1 927 ? -13.255 -5.687 -23.242 1.00 50.69 927 GLY A CA 1
ATOM 7196 C C . GLY A 1 927 ? -11.857 -6.304 -23.172 1.00 50.69 927 GLY A C 1
ATOM 7197 O O . GLY A 1 927 ? -11.525 -6.988 -24.133 1.00 50.69 927 GLY A O 1
ATOM 7198 N N . GLU A 1 928 ? -11.066 -6.154 -22.103 1.00 57.38 928 GLU A N 1
ATOM 7199 C CA . GLU A 1 928 ? -9.986 -7.138 -21.902 1.00 57.38 928 GLU A CA 1
ATOM 7200 C C . GLU A 1 928 ? -10.604 -8.483 -21.516 1.00 57.38 928 GLU A C 1
ATOM 7202 O O . GLU A 1 928 ? -11.481 -8.567 -20.655 1.00 57.38 928 GLU A O 1
ATOM 7207 N N . THR A 1 929 ? -10.189 -9.531 -22.211 1.00 80.56 929 THR A N 1
ATOM 7208 C CA . THR A 1 929 ? -10.648 -10.905 -21.997 1.00 80.56 929 THR A CA 1
ATOM 7209 C C . THR A 1 929 ? -9.808 -11.576 -20.908 1.00 80.56 929 THR A C 1
ATOM 7211 O O . THR A 1 929 ? -8.666 -11.188 -20.652 1.00 80.56 929 THR A O 1
ATOM 7214 N N . TRP A 1 930 ? -10.337 -12.604 -20.239 1.00 84.38 930 TRP A N 1
ATOM 7215 C CA . TRP A 1 930 ? -9.553 -13.325 -19.227 1.00 84.38 930 TRP A CA 1
ATOM 7216 C C . TRP A 1 930 ? -8.335 -14.026 -19.861 1.00 84.38 930 TRP A C 1
ATOM 7218 O O . TRP A 1 930 ? -7.312 -14.210 -19.201 1.00 84.38 930 TRP A O 1
ATOM 7228 N N . GLU A 1 931 ? -8.423 -14.389 -21.145 1.00 89.62 931 GLU A N 1
ATOM 7229 C CA . GLU A 1 931 ? -7.345 -14.975 -21.939 1.00 89.62 931 GLU A CA 1
ATOM 7230 C C . GLU A 1 931 ? -6.135 -14.034 -22.038 1.00 89.62 931 GLU A C 1
ATOM 7232 O O . GLU A 1 931 ? -4.991 -14.473 -21.888 1.00 89.62 931 GLU A O 1
ATOM 7237 N N . GLU A 1 932 ? -6.380 -12.740 -22.252 1.00 83.81 932 GLU A N 1
ATOM 7238 C CA . GLU A 1 932 ? -5.338 -11.712 -22.343 1.00 83.81 932 GLU A CA 1
ATOM 7239 C C . GLU A 1 932 ? -4.648 -11.485 -20.996 1.00 83.81 932 GLU A C 1
ATOM 7241 O O . GLU A 1 932 ? -3.420 -11.397 -20.943 1.00 83.81 932 GLU A O 1
ATOM 7246 N N . GLU A 1 933 ? -5.404 -11.482 -19.896 1.00 81.38 933 GLU A N 1
ATOM 7247 C CA . GLU A 1 933 ? -4.846 -11.376 -18.544 1.00 81.38 933 GLU A CA 1
ATOM 7248 C C . GLU A 1 933 ? -3.931 -12.573 -18.225 1.00 81.38 933 GLU A C 1
ATOM 7250 O O . GLU A 1 933 ? -2.811 -12.402 -17.734 1.00 81.38 933 GLU A O 1
ATOM 7255 N N . VAL A 1 934 ? -4.353 -13.797 -18.567 1.00 86.75 934 VAL A N 1
ATOM 7256 C CA . VAL A 1 934 ? -3.534 -15.008 -18.382 1.00 86.75 934 VAL A CA 1
ATOM 7257 C C . VAL A 1 934 ? -2.273 -14.965 -19.249 1.00 86.75 934 VAL A C 1
ATOM 7259 O O . VAL A 1 934 ? -1.181 -15.295 -18.769 1.00 86.75 934 VAL A O 1
ATOM 7262 N N . ALA A 1 935 ? -2.392 -14.542 -20.510 1.00 85.25 935 ALA A N 1
ATOM 7263 C CA . ALA A 1 935 ? -1.253 -14.394 -21.410 1.00 85.25 935 ALA A CA 1
ATOM 7264 C C . ALA A 1 935 ? -0.254 -13.350 -20.884 1.00 85.25 935 ALA A C 1
ATOM 7266 O O . ALA A 1 935 ? 0.944 -13.636 -20.799 1.00 85.25 935 ALA A O 1
ATOM 7267 N N . SER A 1 936 ? -0.748 -12.192 -20.438 1.00 79.44 936 SER A N 1
ATOM 7268 C CA . SER A 1 936 ? 0.067 -11.133 -19.842 1.00 79.44 936 SER A CA 1
ATOM 7269 C C . SER A 1 936 ? 0.770 -11.609 -18.572 1.00 79.44 936 SER A C 1
ATOM 7271 O O . SER A 1 936 ? 1.979 -11.418 -18.419 1.00 79.44 936 SER A O 1
ATOM 7273 N N . CYS A 1 937 ? 0.063 -12.304 -17.675 1.00 78.94 937 CYS A N 1
ATOM 7274 C CA . CYS A 1 937 ? 0.647 -12.875 -16.460 1.00 78.94 937 CYS A CA 1
ATOM 7275 C C . CYS A 1 937 ? 1.785 -13.859 -16.782 1.00 78.94 937 CYS A C 1
ATOM 7277 O O . CYS A 1 937 ? 2.825 -13.861 -16.112 1.00 78.94 937 CYS A O 1
ATOM 7279 N N . ARG A 1 938 ? 1.626 -14.670 -17.836 1.00 86.38 938 ARG A N 1
ATOM 7280 C CA . ARG A 1 938 ? 2.642 -15.628 -18.293 1.00 86.38 938 ARG A CA 1
ATOM 7281 C C . ARG A 1 938 ? 3.869 -14.934 -18.886 1.00 86.38 938 ARG A C 1
ATOM 7283 O O . ARG A 1 938 ? 4.990 -15.340 -18.583 1.00 86.38 938 ARG A O 1
ATOM 7290 N N . GLU A 1 939 ? 3.669 -13.901 -19.698 1.00 80.69 939 GLU A N 1
ATOM 7291 C CA . GLU A 1 939 ? 4.752 -13.140 -20.330 1.00 80.69 939 GLU A CA 1
ATOM 7292 C C . GLU A 1 939 ? 5.538 -12.311 -19.306 1.00 80.69 939 GLU A C 1
ATOM 7294 O O . GLU A 1 939 ? 6.768 -12.350 -19.261 1.00 80.69 939 GLU A O 1
ATOM 7299 N N . THR A 1 940 ? 4.825 -11.598 -18.436 1.00 70.81 940 THR A N 1
ATOM 7300 C CA . THR A 1 940 ? 5.415 -10.694 -17.436 1.00 70.81 940 THR A CA 1
ATOM 7301 C C . THR A 1 940 ? 5.958 -11.423 -16.208 1.00 70.81 940 THR A C 1
ATOM 7303 O O . THR A 1 940 ? 6.682 -10.820 -15.415 1.00 70.81 940 THR A O 1
ATOM 7306 N N . ARG A 1 941 ? 5.627 -12.714 -16.047 1.00 77.88 941 ARG A N 1
ATOM 7307 C CA . ARG A 1 941 ? 5.871 -13.515 -14.837 1.00 77.88 941 ARG A CA 1
ATOM 7308 C C . ARG A 1 941 ? 5.341 -12.841 -13.567 1.00 77.88 941 ARG A C 1
ATOM 7310 O O . ARG A 1 941 ? 5.985 -12.890 -12.517 1.00 77.88 941 ARG A O 1
ATOM 7317 N N . ASN A 1 942 ? 4.174 -12.204 -13.661 1.00 69.06 942 ASN A N 1
ATOM 7318 C CA . ASN A 1 942 ? 3.558 -11.529 -12.525 1.00 69.06 942 ASN A CA 1
ATOM 7319 C C . ASN A 1 942 ? 3.132 -12.540 -11.451 1.00 69.06 942 ASN A C 1
ATOM 7321 O O . ASN A 1 942 ? 2.476 -13.537 -11.745 1.00 69.06 942 ASN A O 1
ATOM 7325 N N . THR A 1 943 ? 3.502 -12.284 -10.198 1.00 73.75 943 THR A N 1
ATOM 7326 C CA . THR A 1 943 ? 3.136 -13.138 -9.062 1.00 73.75 943 THR A CA 1
ATOM 7327 C C . THR A 1 943 ? 1.671 -12.983 -8.655 1.00 73.75 943 THR A C 1
ATOM 7329 O O . THR A 1 943 ? 1.168 -13.813 -7.904 1.00 73.75 943 THR A O 1
ATOM 7332 N N . GLU A 1 944 ? 0.988 -11.932 -9.111 1.00 68.75 944 GLU A N 1
ATOM 7333 C CA . GLU A 1 944 ? -0.447 -11.728 -8.906 1.00 68.75 944 GLU A CA 1
ATOM 7334 C C . GLU A 1 944 ? -1.215 -11.972 -10.210 1.00 68.75 944 GLU A C 1
ATOM 7336 O O . GLU A 1 944 ? -0.818 -11.475 -11.264 1.00 68.75 944 GLU A O 1
ATOM 7341 N N . LEU A 1 945 ? -2.318 -12.718 -10.130 1.00 84.31 945 LEU A N 1
ATOM 7342 C CA . LEU A 1 945 ? -3.225 -12.991 -11.245 1.00 84.31 945 LEU A CA 1
ATOM 7343 C C . LEU A 1 945 ? -4.651 -12.557 -10.873 1.00 84.31 945 LEU A C 1
ATOM 7345 O O . LEU A 1 945 ? -5.244 -13.101 -9.938 1.00 84.31 945 LEU A O 1
ATOM 7349 N N . LEU A 1 946 ? -5.192 -11.569 -11.594 1.00 82.06 946 LEU A N 1
ATOM 7350 C CA . LEU A 1 946 ? -6.488 -10.951 -11.299 1.00 82.06 946 LEU A CA 1
ATOM 7351 C C . LEU A 1 946 ? -7.553 -11.422 -12.288 1.00 82.06 946 LEU A C 1
ATOM 7353 O O . LEU A 1 946 ? -7.684 -10.882 -13.376 1.00 82.06 946 LEU A O 1
ATOM 7357 N N . LEU A 1 947 ? -8.345 -12.409 -11.888 1.00 87.50 947 LEU A N 1
ATOM 7358 C CA . LEU A 1 947 ? -9.420 -13.001 -12.683 1.00 87.50 947 LEU A CA 1
ATOM 7359 C C . LEU A 1 947 ? -10.810 -12.714 -12.095 1.00 87.50 947 LEU A C 1
ATOM 7361 O O . LEU A 1 947 ? -11.728 -13.518 -12.269 1.00 87.50 947 LEU A O 1
ATOM 7365 N N . HIS A 1 948 ? -10.991 -11.593 -11.393 1.00 79.38 948 HIS A N 1
ATOM 7366 C CA . HIS A 1 948 ? -12.293 -11.229 -10.839 1.00 79.38 948 HIS A CA 1
ATOM 7367 C C . HIS A 1 948 ? -13.237 -10.659 -11.901 1.00 79.38 948 HIS A C 1
ATOM 7369 O O . HIS A 1 948 ? -12.813 -9.969 -12.822 1.00 79.38 948 HIS A O 1
ATOM 7375 N N . GLN A 1 949 ? -14.538 -10.901 -11.732 1.00 77.69 949 GLN A N 1
ATOM 7376 C CA . GLN A 1 949 ? -15.597 -10.274 -12.534 1.00 77.69 949 GLN A CA 1
ATOM 7377 C C . GLN A 1 949 ? -15.537 -10.545 -14.056 1.00 77.69 949 GLN A C 1
ATOM 7379 O O . GLN A 1 949 ? -16.092 -9.788 -14.848 1.00 77.69 949 GLN A O 1
ATOM 7384 N N . PHE A 1 950 ? -14.958 -11.672 -14.476 1.00 84.25 950 PHE A N 1
ATOM 7385 C CA . PHE A 1 950 ? -14.978 -12.132 -15.875 1.00 84.25 950 PHE A CA 1
ATOM 7386 C C . PHE A 1 950 ? -16.174 -13.039 -16.198 1.00 84.25 950 PHE A C 1
ATOM 7388 O O . PHE A 1 950 ? -16.210 -13.703 -17.231 1.00 84.25 950 PHE A O 1
ATOM 7395 N N . GLU A 1 951 ? -17.154 -13.100 -15.292 1.00 84.19 951 GLU A N 1
ATOM 7396 C CA . GLU A 1 951 ? -18.304 -14.004 -15.372 1.00 84.19 951 GLU A CA 1
ATOM 7397 C C . GLU A 1 951 ? -17.918 -15.487 -15.550 1.00 84.19 951 GLU A C 1
ATOM 7399 O O . GLU A 1 951 ? -18.668 -16.269 -16.140 1.00 84.19 951 GLU A O 1
ATOM 7404 N N . LEU A 1 952 ? -16.757 -15.893 -15.025 1.00 89.81 952 LEU A N 1
ATOM 7405 C CA . LEU A 1 952 ? -16.234 -17.246 -15.197 1.00 89.81 952 LEU A CA 1
ATOM 7406 C C . LEU A 1 952 ? -17.156 -18.272 -14.530 1.00 89.81 952 LEU A C 1
ATOM 7408 O O . LEU A 1 952 ? -17.456 -18.178 -13.340 1.00 89.81 952 LEU A O 1
ATOM 7412 N N . ASN A 1 953 ? -17.572 -19.285 -15.290 1.00 93.00 953 ASN A N 1
ATOM 7413 C CA . ASN A 1 953 ? -18.323 -20.429 -14.754 1.00 93.00 953 ASN A CA 1
ATOM 7414 C C . ASN A 1 953 ? -17.392 -21.536 -14.228 1.00 93.00 953 ASN A C 1
ATOM 7416 O O . ASN A 1 953 ? -17.789 -22.338 -13.384 1.00 93.00 953 ASN A O 1
ATOM 7420 N N . THR A 1 954 ? -16.154 -21.571 -14.724 1.00 93.06 954 THR A N 1
ATOM 7421 C CA . THR A 1 954 ? -15.092 -22.512 -14.350 1.00 93.06 954 THR A CA 1
ATOM 7422 C C . THR A 1 954 ? -13.753 -21.786 -14.339 1.00 93.06 954 THR A C 1
ATOM 7424 O O . THR A 1 954 ? -13.565 -20.841 -15.105 1.00 93.06 954 THR A O 1
ATOM 7427 N N . VAL A 1 955 ? -12.805 -22.242 -13.519 1.00 94.62 955 VAL A N 1
ATOM 7428 C CA . VAL A 1 955 ? -11.436 -21.711 -13.557 1.00 94.62 955 VAL A CA 1
ATOM 7429 C C . VAL A 1 955 ? -10.761 -22.151 -14.868 1.00 94.62 955 VAL A C 1
ATOM 7431 O O . VAL A 1 955 ? -10.845 -23.339 -15.195 1.00 94.62 955 VAL A O 1
ATOM 7434 N N . PRO A 1 956 ? -10.125 -21.247 -15.636 1.00 93.12 956 PRO A N 1
ATOM 7435 C CA . PRO A 1 956 ? -9.561 -21.603 -16.934 1.00 93.12 956 PRO A CA 1
ATOM 7436 C C . PRO A 1 956 ? -8.410 -22.607 -16.828 1.00 93.12 956 PRO A C 1
ATOM 7438 O O . PRO A 1 956 ? -7.559 -22.508 -15.943 1.00 93.12 956 PRO A O 1
ATOM 7441 N N . LYS A 1 957 ? -8.356 -23.568 -17.755 1.00 90.94 957 LYS A N 1
ATOM 7442 C CA . LYS A 1 957 ? -7.326 -24.625 -17.772 1.00 90.94 957 LYS A CA 1
ATOM 7443 C C . LYS A 1 957 ? -5.932 -24.079 -18.088 1.00 90.94 957 LYS A C 1
ATOM 7445 O O . LYS A 1 957 ? -4.932 -24.686 -17.728 1.00 90.94 957 LYS A O 1
ATOM 7450 N N . GLU A 1 958 ? -5.863 -22.915 -18.724 1.00 92.44 958 GLU A N 1
ATOM 7451 C CA . GLU A 1 958 ? -4.652 -22.207 -19.140 1.00 92.44 958 GLU A CA 1
ATOM 7452 C C . GLU A 1 958 ? -3.802 -21.748 -17.943 1.00 92.44 958 GLU A C 1
ATOM 7454 O O . GLU A 1 958 ? -2.624 -21.421 -18.107 1.00 92.44 958 GLU A O 1
ATOM 7459 N N . LEU A 1 959 ? -4.373 -21.758 -16.732 1.00 90.94 959 LEU A N 1
ATOM 7460 C CA . LEU A 1 959 ? -3.640 -21.564 -15.481 1.00 90.94 959 LEU A CA 1
ATOM 7461 C C . LEU A 1 959 ? -2.798 -22.793 -15.118 1.00 90.94 959 LEU A C 1
ATOM 7463 O O . LEU A 1 959 ? -1.793 -22.654 -14.423 1.00 90.94 959 LEU A O 1
ATOM 7467 N N . PHE A 1 960 ? -3.205 -23.978 -15.577 1.00 87.94 960 PHE A N 1
ATOM 7468 C CA . PHE A 1 960 ? -2.679 -25.280 -15.162 1.00 87.94 960 PHE A CA 1
ATOM 7469 C C . PHE A 1 960 ? -1.995 -26.045 -16.301 1.00 87.94 960 PHE A C 1
ATOM 7471 O O . PHE A 1 960 ? -1.230 -26.964 -16.031 1.00 87.94 960 PHE A O 1
ATOM 7478 N N . ASP A 1 961 ? -2.224 -25.661 -17.558 1.00 81.44 961 ASP A N 1
ATOM 7479 C CA . ASP A 1 961 ? -1.640 -26.304 -18.737 1.00 81.44 961 ASP A CA 1
ATOM 7480 C C . ASP A 1 961 ? -0.940 -25.280 -19.661 1.00 81.44 961 ASP A C 1
ATOM 7482 O O . ASP A 1 961 ? -1.585 -24.667 -20.516 1.00 81.44 961 ASP A O 1
ATOM 7486 N N . PRO A 1 962 ? 0.378 -25.044 -19.488 1.00 87.31 962 PRO A N 1
ATOM 7487 C CA . PRO A 1 962 ? 1.206 -25.515 -18.375 1.00 87.31 962 PRO A CA 1
ATOM 7488 C C . PRO A 1 962 ? 1.024 -24.648 -17.109 1.00 87.31 962 PRO A C 1
ATOM 7490 O O . PRO A 1 962 ? 0.724 -23.454 -17.240 1.00 87.31 962 PRO A O 1
ATOM 7493 N N . PRO A 1 963 ? 1.277 -25.180 -15.894 1.00 87.94 963 PRO A N 1
ATOM 7494 C CA . PRO A 1 963 ? 0.992 -24.479 -14.642 1.00 87.94 963 PRO A CA 1
ATOM 7495 C C . PRO A 1 963 ? 1.744 -23.151 -14.497 1.00 87.94 963 PRO A C 1
ATOM 7497 O O . PRO A 1 963 ? 2.951 -23.078 -14.746 1.00 87.94 963 PRO A O 1
ATOM 7500 N N . LEU A 1 964 ? 1.058 -22.101 -14.040 1.00 89.00 964 LEU A N 1
ATOM 7501 C CA . LEU A 1 964 ? 1.644 -20.787 -13.743 1.00 89.00 964 LEU A CA 1
ATOM 7502 C C . LEU A 1 964 ? 2.378 -20.786 -12.389 1.00 89.00 964 LEU A C 1
ATOM 7504 O O . LEU A 1 964 ? 1.972 -20.130 -11.433 1.00 89.00 964 LEU A O 1
ATOM 7508 N N . LEU A 1 965 ? 3.481 -21.533 -12.299 1.00 88.81 965 LEU A N 1
ATOM 7509 C CA . LEU A 1 965 ? 4.210 -21.776 -11.044 1.00 88.81 965 LEU A CA 1
ATOM 7510 C C . LEU A 1 965 ? 4.764 -20.513 -10.366 1.00 88.81 965 LEU A C 1
ATOM 7512 O O . LEU A 1 965 ? 5.115 -20.564 -9.192 1.00 88.81 965 LEU A O 1
ATOM 7516 N N . HIS A 1 966 ? 4.889 -19.391 -11.074 1.00 82.25 966 HIS A N 1
ATOM 7517 C CA . HIS A 1 966 ? 5.346 -18.125 -10.494 1.00 82.25 966 HIS A CA 1
ATOM 7518 C C . HIS A 1 966 ? 4.238 -17.358 -9.755 1.00 82.25 966 HIS A C 1
ATOM 7520 O O . HIS A 1 966 ? 4.553 -16.439 -9.002 1.00 82.25 966 HIS A O 1
ATOM 7526 N N . VAL A 1 967 ? 2.966 -17.722 -9.943 1.00 84.06 967 VAL A N 1
ATOM 7527 C CA . VAL A 1 967 ? 1.828 -17.053 -9.300 1.00 84.06 967 VAL A CA 1
ATOM 7528 C C . VAL A 1 967 ? 1.790 -17.395 -7.808 1.00 84.06 967 VAL A C 1
ATOM 7530 O O . VAL A 1 967 ? 1.787 -18.560 -7.412 1.00 84.06 967 VAL A O 1
ATOM 7533 N N . ALA A 1 968 ? 1.752 -16.353 -6.982 1.00 85.06 968 ALA A N 1
ATOM 7534 C CA . ALA A 1 968 ? 1.662 -16.412 -5.527 1.00 85.06 968 ALA A CA 1
ATOM 7535 C C . ALA A 1 968 ? 0.328 -15.861 -4.990 1.00 85.06 968 ALA A C 1
ATOM 7537 O O . ALA A 1 968 ? -0.047 -16.173 -3.862 1.00 85.06 968 ALA A O 1
ATOM 7538 N N . SER A 1 969 ? -0.401 -15.058 -5.765 1.00 83.00 969 SER A N 1
ATOM 7539 C CA . SER A 1 969 ? -1.723 -14.550 -5.395 1.00 83.00 969 SER A CA 1
ATOM 7540 C C . SER A 1 969 ? -2.679 -14.668 -6.571 1.00 83.00 969 SER A C 1
ATOM 7542 O O . SER A 1 969 ? -2.341 -14.246 -7.677 1.00 83.00 969 SER A O 1
ATOM 7544 N N . ILE A 1 970 ? -3.866 -15.222 -6.337 1.00 92.75 970 ILE A N 1
ATOM 7545 C CA . ILE A 1 970 ? -4.920 -15.323 -7.347 1.00 92.75 970 ILE A CA 1
ATOM 7546 C C . ILE A 1 970 ? -6.243 -14.780 -6.806 1.00 92.75 970 ILE A C 1
ATOM 7548 O O . ILE A 1 970 ? -6.659 -15.114 -5.693 1.00 92.75 970 ILE A O 1
ATOM 7552 N N . ASP A 1 971 ? -6.907 -13.954 -7.609 1.00 87.38 971 ASP A N 1
ATOM 7553 C CA . ASP A 1 971 ? -8.233 -13.408 -7.323 1.00 87.38 971 ASP A CA 1
ATOM 7554 C C . ASP A 1 971 ? -9.243 -13.896 -8.364 1.00 87.38 971 ASP A C 1
ATOM 7556 O O . ASP A 1 971 ? -9.172 -13.528 -9.529 1.00 87.38 971 ASP A O 1
ATOM 7560 N N . LEU A 1 972 ? -10.175 -14.743 -7.939 1.00 92.75 972 LEU A N 1
ATOM 7561 C CA . LEU A 1 972 ? -11.277 -15.305 -8.724 1.00 92.75 972 LEU A CA 1
ATOM 7562 C C . LEU A 1 972 ? -12.636 -14.791 -8.218 1.00 92.75 972 LEU A C 1
ATOM 7564 O O . LEU A 1 972 ? -13.671 -15.429 -8.451 1.00 92.75 972 LEU A O 1
ATOM 7568 N N . SER A 1 973 ? -12.655 -13.676 -7.484 1.00 78.00 973 SER A N 1
ATOM 7569 C CA . SER A 1 973 ? -13.877 -13.158 -6.873 1.00 78.00 973 SER A CA 1
ATOM 7570 C C . SER A 1 973 ? -14.892 -12.617 -7.892 1.00 78.00 973 SER A C 1
ATOM 7572 O O . SER A 1 973 ? -14.565 -12.335 -9.044 1.00 78.00 973 SER A O 1
ATOM 7574 N N . TYR A 1 974 ? -16.160 -12.491 -7.491 1.00 84.00 974 TYR A N 1
ATOM 7575 C CA . TYR A 1 974 ? -17.240 -11.948 -8.334 1.00 84.00 974 TYR A CA 1
ATOM 7576 C C . TYR A 1 974 ? -17.437 -12.686 -9.672 1.00 84.00 974 TYR A C 1
ATOM 7578 O O . TYR A 1 974 ? -17.814 -12.088 -10.682 1.00 84.00 974 TYR A O 1
ATOM 7586 N N . ASN A 1 975 ? -17.191 -13.993 -9.688 1.00 89.50 975 ASN A N 1
ATOM 7587 C CA . ASN A 1 975 ? -17.466 -14.861 -10.828 1.00 89.50 975 ASN A CA 1
ATOM 7588 C C . ASN A 1 975 ? -18.742 -15.688 -10.581 1.00 89.50 975 ASN A C 1
ATOM 7590 O O . ASN A 1 975 ? -19.534 -15.416 -9.679 1.00 89.50 975 ASN A O 1
ATOM 7594 N N . LYS A 1 976 ? -18.990 -16.687 -11.429 1.00 92.62 976 LYS A N 1
ATOM 7595 C CA . LYS A 1 976 ? -20.132 -17.609 -11.335 1.00 92.62 976 LYS A CA 1
ATOM 7596 C C . LYS A 1 976 ? -19.662 -19.030 -10.998 1.00 92.62 976 LYS A C 1
ATOM 7598 O O . LYS A 1 976 ? -20.300 -20.007 -11.390 1.00 92.62 976 LYS A O 1
ATOM 7603 N N . LEU A 1 977 ? -18.537 -19.161 -10.291 1.00 95.69 977 LEU A N 1
ATOM 7604 C CA . LEU A 1 977 ? -17.931 -20.455 -9.988 1.00 95.69 977 LEU A CA 1
ATOM 7605 C C . LEU A 1 977 ? -18.833 -21.249 -9.039 1.00 95.69 977 LEU A C 1
ATOM 7607 O O . LEU A 1 977 ? -19.233 -20.769 -7.979 1.00 95.69 977 LEU A O 1
ATOM 7611 N N . THR A 1 978 ? -19.140 -22.485 -9.421 1.00 94.69 978 THR A N 1
ATOM 7612 C CA . THR A 1 978 ? -19.903 -23.444 -8.597 1.00 94.69 978 THR A CA 1
ATOM 7613 C C . THR A 1 978 ? -19.008 -24.513 -7.971 1.00 94.69 978 THR A C 1
ATOM 7615 O O . THR A 1 978 ? -19.377 -25.135 -6.978 1.00 94.69 978 THR A O 1
ATOM 7618 N N . SER A 1 979 ? -17.808 -24.694 -8.523 1.00 93.81 979 SER A N 1
ATOM 7619 C CA . SER A 1 979 ? -16.740 -25.550 -8.010 1.00 93.81 979 SER A CA 1
ATOM 7620 C C . SER A 1 979 ? -15.380 -24.985 -8.432 1.00 93.81 979 SER A C 1
ATOM 7622 O O . SER A 1 979 ? -15.303 -24.156 -9.343 1.00 93.81 979 SER A O 1
ATOM 7624 N N . LEU A 1 980 ? -14.311 -25.432 -7.771 1.00 95.69 980 LEU A N 1
ATOM 7625 C CA . LEU A 1 980 ? -12.928 -25.177 -8.179 1.00 95.69 980 LEU A CA 1
ATOM 7626 C C . LEU A 1 980 ? -12.303 -26.502 -8.641 1.00 95.69 980 LEU A C 1
ATOM 7628 O O . LEU A 1 980 ? -12.597 -27.533 -8.032 1.00 95.69 980 LEU A O 1
ATOM 7632 N N . PRO A 1 981 ? -11.470 -26.505 -9.695 1.00 93.75 981 PRO A N 1
ATOM 7633 C CA . PRO A 1 981 ? -10.827 -27.723 -10.175 1.00 93.75 981 PRO A CA 1
ATOM 7634 C C . PRO A 1 981 ? -9.724 -28.187 -9.220 1.00 93.75 981 PRO A C 1
ATOM 7636 O O . PRO A 1 981 ? -9.045 -27.365 -8.600 1.00 93.75 981 PRO A O 1
ATOM 7639 N N . ASP A 1 982 ? -9.488 -29.501 -9.175 1.00 91.50 982 ASP A N 1
ATOM 7640 C CA . ASP A 1 982 ? -8.406 -30.070 -8.364 1.00 91.50 982 ASP A CA 1
ATOM 7641 C C . ASP A 1 982 ? -7.025 -29.539 -8.791 1.00 91.50 982 ASP A C 1
ATOM 7643 O O . ASP A 1 982 ? -6.144 -29.350 -7.948 1.00 91.50 982 ASP A O 1
ATOM 7647 N N . ASP A 1 983 ? -6.875 -29.220 -10.080 1.00 92.88 983 ASP A N 1
ATOM 7648 C CA . ASP A 1 983 ? -5.659 -28.693 -10.705 1.00 92.88 983 ASP A CA 1
ATOM 7649 C C . ASP A 1 983 ? -5.217 -27.326 -10.161 1.00 92.88 983 ASP A C 1
ATOM 7651 O O . ASP A 1 983 ? -4.057 -26.951 -10.333 1.00 92.88 983 ASP A O 1
ATOM 7655 N N . LEU A 1 984 ? -6.075 -26.599 -9.428 1.00 91.25 984 LEU A N 1
ATOM 7656 C CA . LEU A 1 984 ? -5.673 -25.364 -8.742 1.00 91.25 984 LEU A CA 1
ATOM 7657 C C . LEU A 1 984 ? -4.506 -25.607 -7.768 1.00 91.25 984 LEU A C 1
ATOM 7659 O O . LEU A 1 984 ? -3.662 -24.732 -7.575 1.00 91.25 984 LEU A O 1
ATOM 7663 N N . ALA A 1 985 ? -4.407 -26.823 -7.220 1.00 88.94 985 ALA A N 1
ATOM 7664 C CA . ALA A 1 985 ? -3.310 -27.253 -6.358 1.00 88.94 985 ALA A CA 1
ATOM 7665 C C . ALA A 1 985 ? -1.945 -27.341 -7.072 1.00 88.94 985 ALA A C 1
ATOM 7667 O O . ALA A 1 985 ? -0.910 -27.352 -6.404 1.00 88.94 985 ALA A O 1
ATOM 7668 N N . LEU A 1 986 ? -1.915 -27.375 -8.413 1.00 88.44 986 LEU A N 1
ATOM 7669 C CA . LEU A 1 986 ? -0.671 -27.357 -9.195 1.00 88.44 986 LEU A CA 1
ATOM 7670 C C . LEU A 1 986 ? 0.072 -26.020 -9.067 1.00 88.44 986 LEU A C 1
ATOM 7672 O O . LEU A 1 986 ? 1.287 -25.972 -9.265 1.00 88.44 986 LEU A O 1
ATOM 7676 N N . LEU A 1 987 ? -0.624 -24.945 -8.686 1.00 91.19 987 LEU A N 1
ATOM 7677 C CA . LEU A 1 987 ? -0.039 -23.636 -8.392 1.00 91.19 987 LEU A CA 1
ATOM 7678 C C . LEU A 1 987 ? 0.561 -23.621 -6.974 1.00 91.19 987 LEU A C 1
ATOM 7680 O O . LEU A 1 987 ? 0.140 -22.880 -6.089 1.00 91.19 987 LEU A O 1
ATOM 7684 N N . CYS A 1 988 ? 1.562 -24.471 -6.746 1.00 86.06 988 CYS A N 1
ATOM 7685 C CA . CYS A 1 988 ? 2.101 -24.795 -5.420 1.00 86.06 988 CYS A CA 1
ATOM 7686 C C . CYS A 1 988 ? 2.721 -23.614 -4.642 1.00 86.06 988 CYS A C 1
ATOM 7688 O O . CYS A 1 988 ? 2.936 -23.724 -3.433 1.00 86.06 988 CYS A O 1
ATOM 7690 N N . ASN A 1 989 ? 2.993 -22.492 -5.315 1.00 87.75 989 ASN A N 1
ATOM 7691 C CA . ASN A 1 989 ? 3.526 -21.267 -4.717 1.00 87.75 989 ASN A CA 1
ATOM 7692 C C . ASN A 1 989 ? 2.442 -20.274 -4.261 1.00 87.75 989 ASN A C 1
ATOM 7694 O O . ASN A 1 989 ? 2.793 -19.218 -3.730 1.00 87.75 989 ASN A O 1
ATOM 7698 N N . LEU A 1 990 ? 1.152 -20.600 -4.422 1.00 94.25 990 LEU A N 1
ATOM 7699 C CA . LEU A 1 990 ? 0.055 -19.756 -3.952 1.00 94.25 990 LEU A CA 1
ATOM 7700 C C . LEU A 1 990 ? 0.135 -19.519 -2.439 1.00 94.25 990 LEU A C 1
ATOM 7702 O O . LEU A 1 990 ? 0.129 -20.451 -1.635 1.00 94.25 990 LEU A O 1
ATOM 7706 N N . ARG A 1 991 ? 0.178 -18.237 -2.077 1.00 89.69 991 ARG A N 1
ATOM 7707 C CA . ARG A 1 991 ? 0.101 -17.687 -0.721 1.00 89.69 991 ARG A CA 1
ATOM 7708 C C . ARG A 1 991 ? -1.278 -17.096 -0.439 1.00 89.69 991 ARG A C 1
ATOM 7710 O O . ARG A 1 991 ? -1.792 -17.269 0.657 1.00 89.69 991 ARG A O 1
ATOM 7717 N N . SER A 1 992 ? -1.908 -16.470 -1.431 1.00 87.25 992 SER A N 1
ATOM 7718 C CA . SER A 1 992 ? -3.230 -15.854 -1.284 1.00 87.25 992 SER A CA 1
ATOM 7719 C C . SER A 1 992 ? -4.196 -16.343 -2.359 1.00 87.25 992 SER A C 1
ATOM 7721 O O . SER A 1 992 ? -3.873 -16.323 -3.545 1.00 87.25 992 SER A O 1
ATOM 7723 N N . VAL A 1 993 ? -5.392 -16.761 -1.946 1.00 95.75 993 VAL A N 1
ATOM 7724 C CA . VAL A 1 993 ? -6.485 -17.161 -2.844 1.00 95.75 993 VAL A CA 1
ATOM 7725 C C . VAL A 1 993 ? -7.756 -16.428 -2.429 1.00 95.75 993 VAL A C 1
ATOM 7727 O O . VAL A 1 993 ? -8.195 -16.561 -1.287 1.00 95.75 993 VAL A O 1
ATOM 7730 N N . SER A 1 994 ? -8.361 -15.690 -3.360 1.00 91.50 994 SER A N 1
ATOM 7731 C CA . SER A 1 994 ? -9.701 -15.118 -3.201 1.00 91.50 994 SER A CA 1
ATOM 7732 C C . SER A 1 994 ? -10.674 -15.770 -4.173 1.00 91.50 994 SER A C 1
ATOM 7734 O O . SER A 1 994 ? -10.439 -15.799 -5.377 1.00 91.50 994 SER A O 1
ATOM 7736 N N . VAL A 1 995 ? -11.776 -16.291 -3.648 1.00 94.94 995 VAL A N 1
ATOM 7737 C CA . VAL A 1 995 ? -12.909 -16.859 -4.395 1.00 94.94 995 VAL A CA 1
ATOM 7738 C C . VAL A 1 995 ? -14.233 -16.274 -3.890 1.00 94.94 995 VAL A C 1
ATOM 7740 O O . VAL A 1 995 ? -15.292 -16.897 -4.012 1.00 94.94 995 VAL A O 1
ATOM 7743 N N . ALA A 1 996 ? -14.182 -15.071 -3.312 1.00 85.00 996 ALA A N 1
ATOM 7744 C CA . ALA A 1 996 ? -15.337 -14.399 -2.732 1.00 85.00 996 ALA A CA 1
ATOM 7745 C C . ALA A 1 996 ? -16.432 -14.097 -3.769 1.00 85.00 996 ALA A C 1
ATOM 7747 O O . ALA A 1 996 ? -16.142 -13.915 -4.950 1.00 85.00 996 ALA A O 1
ATOM 7748 N N . HIS A 1 997 ? -17.692 -14.003 -3.345 1.00 89.00 997 HIS A N 1
ATOM 7749 C CA . HIS A 1 997 ? -18.828 -13.699 -4.233 1.00 89.00 997 HIS A CA 1
ATOM 7750 C C . HIS A 1 997 ? -18.947 -14.671 -5.421 1.00 89.00 997 HIS A C 1
ATOM 7752 O O . HIS A 1 997 ? -19.013 -14.259 -6.579 1.00 89.00 997 HIS A O 1
ATOM 7758 N N . ASN A 1 998 ? -18.976 -15.968 -5.120 1.00 91.56 998 ASN A N 1
ATOM 7759 C CA . ASN A 1 998 ? -19.245 -17.041 -6.076 1.00 91.56 998 ASN A CA 1
ATOM 7760 C C . ASN A 1 998 ? -20.445 -17.880 -5.582 1.00 91.56 998 ASN A C 1
ATOM 7762 O O . ASN A 1 998 ? -21.226 -17.451 -4.732 1.00 91.56 998 ASN A O 1
ATOM 7766 N N . ALA A 1 999 ? -20.651 -19.071 -6.145 1.00 94.00 999 ALA A N 1
ATOM 7767 C CA . ALA A 1 999 ? -21.710 -19.997 -5.748 1.00 94.00 999 ALA A CA 1
ATOM 7768 C C . ALA A 1 999 ? -21.146 -21.337 -5.241 1.00 94.00 999 ALA A C 1
ATOM 7770 O O . ALA A 1 999 ? -21.776 -22.381 -5.427 1.00 94.00 999 ALA A O 1
ATOM 7771 N N . LEU A 1 1000 ? -19.961 -21.320 -4.622 1.00 96.88 1000 LEU A N 1
ATOM 7772 C CA . LEU A 1 1000 ? -19.268 -22.522 -4.159 1.00 96.88 1000 LEU A CA 1
ATOM 7773 C C . LEU A 1 1000 ? -20.006 -23.157 -2.976 1.00 96.88 1000 LEU A C 1
ATOM 7775 O O . LEU A 1 1000 ? -20.297 -22.490 -1.984 1.00 96.88 1000 LEU A O 1
ATOM 7779 N N . THR A 1 1001 ? -20.276 -24.459 -3.060 1.00 95.94 1001 THR A N 1
ATOM 7780 C CA . THR A 1 1001 ? -20.852 -25.251 -1.953 1.00 95.94 1001 THR A CA 1
ATOM 7781 C C . THR A 1 1001 ? -19.809 -26.079 -1.208 1.00 95.94 1001 THR A C 1
ATOM 7783 O O . THR A 1 1001 ? -20.023 -26.457 -0.060 1.00 95.94 1001 THR A O 1
ATOM 7786 N N . VAL A 1 1002 ? -18.684 -26.367 -1.865 1.00 94.94 1002 VAL A N 1
ATOM 7787 C CA . VAL A 1 1002 ? -17.519 -27.076 -1.324 1.00 94.94 1002 VAL A CA 1
ATOM 7788 C C . VAL A 1 1002 ? -16.247 -26.510 -1.958 1.00 94.94 1002 VAL A C 1
ATOM 7790 O O . VAL A 1 1002 ? -16.279 -26.033 -3.094 1.00 94.94 1002 VAL A O 1
ATOM 7793 N N . LEU A 1 1003 ? -15.131 -26.583 -1.235 1.00 96.38 1003 LEU A N 1
ATOM 7794 C CA . LEU A 1 1003 ? -13.790 -26.394 -1.793 1.00 96.38 1003 LEU A CA 1
ATOM 7795 C C . LEU A 1 1003 ? -13.176 -27.780 -2.078 1.00 96.38 1003 LEU A C 1
ATOM 7797 O O . LEU A 1 1003 ? -13.516 -28.731 -1.373 1.00 96.38 1003 LEU A O 1
ATOM 7801 N N . PRO A 1 1004 ? -12.317 -27.938 -3.097 1.00 95.19 1004 PRO A N 1
ATOM 7802 C CA . PRO A 1 1004 ? -11.714 -29.227 -3.424 1.00 95.19 1004 PRO A CA 1
ATOM 7803 C C . PRO A 1 1004 ? -10.693 -29.661 -2.363 1.00 95.19 1004 PRO A C 1
ATOM 7805 O O . PRO A 1 1004 ? -9.946 -28.839 -1.825 1.00 95.19 1004 PRO A O 1
ATOM 7808 N N . ASP A 1 1005 ? -10.606 -30.970 -2.108 1.00 93.69 1005 ASP A N 1
ATOM 7809 C CA . ASP A 1 1005 ? -9.629 -31.549 -1.173 1.00 93.69 1005 ASP A CA 1
ATOM 7810 C C . ASP A 1 1005 ? -8.181 -31.240 -1.589 1.00 93.69 1005 ASP A C 1
ATOM 7812 O O . ASP A 1 1005 ? -7.299 -31.107 -0.733 1.00 93.69 1005 ASP A O 1
ATOM 7816 N N . SER A 1 1006 ? -7.918 -31.083 -2.889 1.00 92.69 1006 SER A N 1
ATOM 7817 C CA . SER A 1 1006 ? -6.582 -30.792 -3.415 1.00 92.69 1006 SER A CA 1
ATOM 7818 C C . SER A 1 1006 ? -6.020 -29.451 -2.930 1.00 92.69 1006 SER A C 1
ATOM 7820 O O . SER A 1 1006 ? -4.804 -29.326 -2.777 1.00 92.69 1006 SER A O 1
ATOM 7822 N N . MET A 1 1007 ? -6.870 -28.466 -2.603 1.00 93.56 1007 MET A N 1
ATOM 7823 C CA . MET A 1 1007 ? -6.421 -27.163 -2.096 1.00 93.56 1007 MET A CA 1
ATOM 7824 C C . MET A 1 1007 ? -5.635 -27.282 -0.786 1.00 93.56 1007 MET A C 1
ATOM 7826 O O . MET A 1 1007 ? -4.802 -26.424 -0.509 1.00 93.56 1007 MET A O 1
ATOM 7830 N N . GLY A 1 1008 ? -5.812 -28.364 -0.018 1.00 90.75 1008 GLY A N 1
ATOM 7831 C CA . GLY A 1 1008 ? -4.977 -28.655 1.150 1.00 90.75 1008 GLY A CA 1
ATOM 7832 C C . GLY A 1 1008 ? -3.489 -28.871 0.826 1.00 90.75 1008 GLY A C 1
ATOM 7833 O O . GLY A 1 1008 ? -2.652 -28.784 1.721 1.00 90.75 1008 GLY A O 1
ATOM 7834 N N . GLU A 1 1009 ? -3.118 -29.119 -0.435 1.00 90.94 1009 GLU A N 1
ATOM 7835 C CA . GLU A 1 1009 ? -1.714 -29.216 -0.863 1.00 90.94 1009 GLU A CA 1
ATOM 7836 C C . GLU A 1 1009 ? -1.051 -27.855 -1.137 1.00 90.94 1009 GLU A C 1
ATOM 7838 O O . GLU A 1 1009 ? 0.168 -27.805 -1.324 1.00 90.94 1009 GLU A O 1
ATOM 7843 N N . LEU A 1 1010 ? -1.794 -26.742 -1.084 1.00 94.12 1010 LEU A N 1
ATOM 7844 C CA . LEU A 1 1010 ? -1.251 -25.382 -1.186 1.00 94.12 1010 LEU A CA 1
ATOM 7845 C C . LEU A 1 1010 ? -0.528 -24.979 0.113 1.00 94.12 1010 LEU A C 1
ATOM 7847 O O . LEU A 1 1010 ? -0.937 -24.077 0.833 1.00 94.12 1010 LEU A O 1
ATOM 7851 N N . ARG A 1 1011 ? 0.578 -25.651 0.445 1.00 88.62 1011 ARG A N 1
ATOM 7852 C CA . ARG A 1 1011 ? 1.288 -25.515 1.739 1.00 88.62 1011 ARG A CA 1
ATOM 7853 C C . ARG A 1 1011 ? 1.833 -24.113 2.030 1.00 88.62 1011 ARG A C 1
ATOM 7855 O O . ARG A 1 1011 ? 2.228 -23.843 3.164 1.00 88.62 1011 ARG A O 1
ATOM 7862 N N . GLN A 1 1012 ? 1.899 -23.256 1.013 1.00 90.38 1012 GLN A N 1
ATOM 7863 C CA . GLN A 1 1012 ? 2.320 -21.861 1.125 1.00 90.38 1012 GLN A CA 1
ATOM 7864 C C . GLN A 1 1012 ? 1.161 -20.898 1.411 1.00 90.38 1012 GLN A C 1
ATOM 7866 O O . GLN A 1 1012 ? 1.430 -19.736 1.706 1.00 90.38 1012 GLN A O 1
ATOM 7871 N N . LEU A 1 1013 ? -0.090 -21.375 1.366 1.00 95.56 1013 LEU A N 1
ATOM 7872 C CA . LEU A 1 1013 ? -1.281 -20.554 1.535 1.00 95.56 1013 LEU A CA 1
ATOM 7873 C C . LEU A 1 1013 ? -1.325 -19.952 2.943 1.00 95.56 1013 LEU A C 1
ATOM 7875 O O . LEU A 1 1013 ? -1.368 -20.672 3.942 1.00 95.56 1013 LEU A O 1
ATOM 7879 N N . ASP A 1 1014 ? -1.318 -18.624 3.001 1.00 92.62 1014 ASP A N 1
ATOM 7880 C CA . ASP A 1 1014 ? -1.392 -17.818 4.213 1.00 92.62 1014 ASP A CA 1
ATOM 7881 C C . ASP A 1 1014 ? -2.708 -17.033 4.337 1.00 92.62 1014 ASP A C 1
ATOM 7883 O O . ASP A 1 1014 ? -3.110 -16.698 5.456 1.00 92.62 1014 ASP A O 1
ATOM 7887 N N . ARG A 1 1015 ? -3.404 -16.779 3.222 1.00 87.06 1015 ARG A N 1
ATOM 7888 C CA . ARG A 1 1015 ? -4.674 -16.047 3.160 1.00 87.06 1015 ARG A CA 1
ATOM 7889 C C . ARG A 1 1015 ? -5.663 -16.762 2.249 1.00 87.06 1015 ARG A C 1
ATOM 7891 O O . ARG A 1 1015 ? -5.374 -17.019 1.081 1.00 87.06 1015 ARG A O 1
ATOM 7898 N N . LEU A 1 1016 ? -6.849 -17.031 2.782 1.00 96.94 1016 LEU A N 1
ATOM 7899 C CA . LEU A 1 1016 ? -7.978 -17.553 2.022 1.00 96.94 1016 LEU A CA 1
ATOM 7900 C C . LEU A 1 1016 ? -9.198 -16.662 2.238 1.00 96.94 1016 LEU A C 1
ATOM 7902 O O . LEU A 1 1016 ? -9.663 -16.529 3.368 1.00 96.94 1016 LEU A O 1
ATOM 7906 N N . ASP A 1 1017 ? -9.739 -16.111 1.156 1.00 94.31 1017 ASP A N 1
ATOM 7907 C CA . ASP A 1 1017 ? -11.044 -15.456 1.157 1.00 94.31 1017 ASP A CA 1
ATOM 7908 C C . ASP A 1 1017 ? -12.049 -16.292 0.363 1.00 94.31 1017 ASP A C 1
ATOM 7910 O O . ASP A 1 1017 ? -11.946 -16.428 -0.856 1.00 94.31 1017 ASP A O 1
ATOM 7914 N N . ALA A 1 1018 ? -13.015 -16.870 1.070 1.00 96.50 1018 ALA A N 1
ATOM 7915 C CA . ALA A 1 1018 ? -14.131 -17.610 0.496 1.00 96.50 1018 ALA A CA 1
ATOM 7916 C C . ALA A 1 1018 ? -15.481 -17.042 0.964 1.00 96.50 1018 ALA A C 1
ATOM 7918 O O . ALA A 1 1018 ? -16.483 -17.763 1.017 1.00 96.50 1018 ALA A O 1
ATOM 7919 N N . SER A 1 1019 ? -15.518 -15.753 1.308 1.00 86.56 1019 SER A N 1
ATOM 7920 C CA . SER A 1 1019 ? -16.737 -15.069 1.737 1.00 86.56 1019 SER A CA 1
ATOM 7921 C C . SER A 1 1019 ? -17.806 -15.017 0.638 1.00 86.56 1019 SER A C 1
ATOM 7923 O O . SER A 1 1019 ? -17.512 -15.167 -0.549 1.00 86.56 1019 SER A O 1
ATOM 7925 N N . HIS A 1 1020 ? -19.070 -14.818 1.013 1.00 90.12 1020 HIS A N 1
ATOM 7926 C CA . HIS A 1 1020 ? -20.192 -14.731 0.068 1.00 90.12 1020 HIS A CA 1
ATOM 7927 C C . HIS A 1 1020 ? -20.292 -15.954 -0.864 1.00 90.12 1020 HIS A C 1
ATOM 7929 O O . HIS A 1 1020 ? -20.326 -15.823 -2.090 1.00 90.12 1020 HIS A O 1
ATOM 7935 N N . ASN A 1 1021 ? -20.327 -17.147 -0.270 1.00 94.62 1021 ASN A N 1
ATOM 7936 C CA . ASN A 1 1021 ? -20.527 -18.432 -0.946 1.00 94.62 1021 ASN A CA 1
ATOM 7937 C C . ASN A 1 1021 ? -21.618 -19.239 -0.204 1.00 94.62 1021 ASN A C 1
ATOM 7939 O O . ASN A 1 1021 ? -22.446 -18.677 0.510 1.00 94.62 1021 ASN A O 1
ATOM 7943 N N . LYS A 1 1022 ? -21.683 -20.558 -0.411 1.00 95.81 1022 LYS A N 1
ATOM 7944 C CA . LYS A 1 1022 ? -22.635 -21.475 0.245 1.00 95.81 1022 LYS A CA 1
ATOM 7945 C C . LYS A 1 1022 ? -21.908 -22.611 0.968 1.00 95.81 1022 LYS A C 1
ATOM 7947 O O . LYS A 1 1022 ? -22.372 -23.753 0.981 1.00 95.81 1022 LYS A O 1
ATOM 7952 N N . LEU A 1 1023 ? -20.722 -22.324 1.503 1.00 97.25 1023 LEU A N 1
ATOM 7953 C CA . LEU A 1 1023 ? -19.883 -23.309 2.177 1.00 97.25 1023 LEU A CA 1
ATOM 7954 C C . LEU A 1 1023 ? -20.474 -23.664 3.544 1.00 97.25 1023 LEU A C 1
ATOM 7956 O O . LEU A 1 1023 ? -20.925 -22.793 4.284 1.00 97.25 1023 LEU A O 1
ATOM 7960 N N . LYS A 1 1024 ? -20.457 -24.956 3.879 1.00 95.94 1024 LYS A N 1
ATOM 7961 C CA . LYS A 1 1024 ? -20.916 -25.482 5.181 1.00 95.94 1024 LYS A CA 1
ATOM 7962 C C . LYS A 1 1024 ? -19.782 -25.982 6.062 1.00 95.94 1024 LYS A C 1
ATOM 7964 O O . LYS A 1 1024 ? -19.924 -26.011 7.280 1.00 95.94 1024 LYS A O 1
ATOM 7969 N N . ASP A 1 1025 ? -18.696 -26.413 5.435 1.00 95.31 1025 ASP A N 1
ATOM 7970 C CA . ASP A 1 1025 ? -17.483 -26.885 6.087 1.00 95.31 1025 ASP A CA 1
ATOM 7971 C C . ASP A 1 1025 ? -16.283 -26.624 5.160 1.00 95.31 1025 ASP A C 1
ATOM 7973 O O . ASP A 1 1025 ? -16.454 -26.259 3.990 1.00 95.31 1025 ASP A O 1
ATOM 7977 N N . LEU A 1 1026 ? -15.076 -26.807 5.684 1.00 96.38 1026 LEU A N 1
ATOM 7978 C CA . LEU A 1 1026 ? -13.833 -26.780 4.918 1.00 96.38 1026 LEU A CA 1
ATOM 7979 C C . LEU A 1 1026 ? -13.295 -28.211 4.715 1.00 96.38 1026 LEU A C 1
ATOM 7981 O O . LEU A 1 1026 ? -13.563 -29.089 5.537 1.00 96.38 1026 LEU A O 1
ATOM 7985 N N . PRO A 1 1027 ? -12.518 -28.472 3.648 1.00 95.44 1027 PRO A N 1
ATOM 7986 C CA . PRO A 1 1027 ? -11.938 -29.791 3.395 1.00 95.44 1027 PRO A CA 1
ATOM 7987 C C . PRO A 1 1027 ? -11.031 -30.250 4.537 1.00 95.44 1027 PRO A C 1
ATOM 7989 O O . PRO A 1 1027 ? -10.212 -29.472 5.024 1.00 95.44 1027 PRO A O 1
ATOM 7992 N N . LEU A 1 1028 ? -11.091 -31.531 4.918 1.00 93.31 1028 LEU A N 1
ATOM 7993 C CA . LEU A 1 1028 ? -10.242 -32.087 5.989 1.00 93.31 1028 LEU A CA 1
ATOM 7994 C C . LEU A 1 1028 ? -8.743 -31.951 5.682 1.00 93.31 1028 LEU A C 1
ATOM 7996 O O . LEU A 1 1028 ? -7.910 -31.872 6.584 1.00 93.31 1028 LEU A O 1
ATOM 8000 N N . THR A 1 1029 ? -8.382 -31.894 4.402 1.00 94.38 1029 THR A N 1
ATOM 8001 C CA . THR A 1 1029 ? -7.004 -31.690 3.951 1.00 94.38 1029 THR A CA 1
ATOM 8002 C C . THR A 1 1029 ? -6.442 -30.320 4.328 1.00 94.38 1029 THR A C 1
ATOM 8004 O O . THR A 1 1029 ? -5.219 -30.171 4.337 1.00 94.38 1029 THR A O 1
ATOM 8007 N N . PHE A 1 1030 ? -7.275 -29.341 4.706 1.00 95.31 1030 PHE A N 1
ATOM 8008 C CA . PHE A 1 1030 ? -6.819 -28.006 5.110 1.00 95.31 1030 PHE A CA 1
ATOM 8009 C C . PHE A 1 1030 ? -5.983 -28.021 6.396 1.00 95.31 1030 PHE A C 1
ATOM 8011 O O . PHE A 1 1030 ? -5.224 -27.085 6.632 1.00 95.31 1030 PHE A O 1
ATOM 8018 N N . VAL A 1 1031 ? -5.989 -29.122 7.160 1.00 93.19 1031 VAL A N 1
ATOM 8019 C CA . VAL A 1 1031 ? -5.045 -29.357 8.269 1.00 93.19 1031 VAL A CA 1
ATOM 8020 C C . VAL A 1 1031 ? -3.570 -29.278 7.823 1.00 93.19 1031 VAL A C 1
ATOM 8022 O O . VAL A 1 1031 ? -2.662 -29.070 8.629 1.00 93.19 1031 VAL A O 1
ATOM 8025 N N . LYS A 1 1032 ? -3.300 -29.431 6.517 1.00 92.50 1032 LYS A N 1
ATOM 8026 C CA . LYS A 1 1032 ? -1.966 -29.305 5.909 1.00 92.50 1032 LYS A CA 1
ATOM 8027 C C . LYS A 1 1032 ? -1.542 -27.853 5.654 1.00 92.50 1032 LYS A C 1
ATOM 8029 O O . LYS A 1 1032 ? -0.347 -27.618 5.457 1.00 92.50 1032 LYS A O 1
ATOM 8034 N N . LEU A 1 1033 ? -2.462 -26.885 5.690 1.00 94.31 1033 LEU A N 1
ATOM 8035 C CA . LEU A 1 1033 ? -2.215 -25.461 5.423 1.00 94.31 1033 LEU A CA 1
ATOM 8036 C C . LEU A 1 1033 ? -1.574 -24.764 6.631 1.00 94.31 1033 LEU A C 1
ATOM 8038 O O . LEU A 1 1033 ? -2.101 -23.810 7.194 1.00 94.31 1033 LEU A O 1
ATOM 8042 N N . ARG A 1 1034 ? -0.399 -25.244 7.049 1.00 90.38 1034 ARG A N 1
ATOM 8043 C CA . ARG A 1 1034 ? 0.277 -24.821 8.289 1.00 90.38 1034 ARG A CA 1
ATOM 8044 C C . ARG A 1 1034 ? 0.702 -23.348 8.322 1.00 90.38 1034 ARG A C 1
ATOM 8046 O O . ARG A 1 1034 ? 1.091 -22.869 9.382 1.00 90.38 1034 ARG A O 1
ATOM 8053 N N . LYS A 1 1035 ? 0.664 -22.654 7.180 1.00 92.00 1035 LYS A N 1
ATOM 8054 C CA . LYS A 1 1035 ? 0.957 -21.219 7.050 1.00 92.00 1035 LYS A CA 1
ATOM 8055 C C . LYS A 1 1035 ? -0.286 -20.326 7.069 1.00 92.00 1035 LYS A C 1
ATOM 8057 O O . LYS A 1 1035 ? -0.131 -19.108 7.064 1.00 92.00 1035 LYS A O 1
ATOM 8062 N N . LEU A 1 1036 ? -1.490 -20.903 7.114 1.00 95.31 1036 LEU A N 1
ATOM 8063 C CA . LEU A 1 1036 ? -2.735 -20.145 7.062 1.00 95.31 1036 LEU A CA 1
ATOM 8064 C C . LEU A 1 1036 ? -2.827 -19.192 8.261 1.00 95.31 1036 LEU A C 1
ATOM 8066 O O . LEU A 1 1036 ? -2.832 -19.617 9.415 1.00 95.31 1036 LEU A O 1
ATOM 8070 N N . SER A 1 1037 ? -2.888 -17.897 7.963 1.00 93.00 1037 SER A N 1
ATOM 8071 C CA . SER A 1 1037 ? -2.869 -16.804 8.937 1.00 93.00 1037 SER A CA 1
ATOM 8072 C C . SER A 1 1037 ? -4.197 -16.054 9.010 1.00 93.00 1037 SER A C 1
ATOM 8074 O O . SER A 1 1037 ? -4.611 -15.646 10.099 1.00 93.00 1037 SER A O 1
ATOM 8076 N N . THR A 1 1038 ? -4.887 -15.927 7.875 1.00 89.31 1038 THR A N 1
ATOM 8077 C CA . THR A 1 1038 ? -6.199 -15.288 7.773 1.00 89.31 1038 THR A CA 1
ATOM 8078 C C . THR A 1 1038 ? -7.128 -16.152 6.942 1.00 89.31 1038 THR A C 1
ATOM 8080 O O . THR A 1 1038 ? -6.781 -16.562 5.832 1.00 89.31 1038 THR A O 1
ATOM 8083 N N . VAL A 1 1039 ? -8.327 -16.384 7.466 1.00 95.69 1039 VAL A N 1
ATOM 8084 C CA . VAL A 1 1039 ? -9.404 -17.057 6.744 1.00 95.69 1039 VAL A CA 1
ATOM 8085 C C . VAL A 1 1039 ? -10.678 -16.220 6.827 1.00 95.69 1039 VAL A C 1
ATOM 8087 O O . VAL A 1 1039 ? -11.131 -15.860 7.917 1.00 95.69 1039 VAL A O 1
ATOM 8090 N N . THR A 1 1040 ? -11.242 -15.890 5.668 1.00 93.38 1040 THR A N 1
ATOM 8091 C CA . THR A 1 1040 ? -12.480 -15.116 5.555 1.00 93.38 1040 THR A CA 1
ATOM 8092 C C . THR A 1 1040 ? -13.589 -16.015 5.032 1.00 93.38 1040 THR A C 1
ATOM 8094 O O . THR A 1 1040 ? -13.531 -16.491 3.900 1.00 93.38 1040 THR A O 1
ATOM 8097 N N . LEU A 1 1041 ? -14.587 -16.267 5.877 1.00 96.25 1041 LEU A N 1
ATOM 8098 C CA . LEU A 1 1041 ? -15.702 -17.184 5.631 1.00 96.25 1041 LEU A CA 1
ATOM 8099 C C . LEU A 1 1041 ? -17.057 -16.505 5.873 1.00 96.25 1041 LEU A C 1
ATOM 8101 O O . LEU A 1 1041 ? -18.071 -17.191 6.017 1.00 96.25 1041 LEU A O 1
ATOM 8105 N N . ASP A 1 1042 ? -17.088 -15.172 5.923 1.00 88.12 1042 ASP A N 1
ATOM 8106 C CA . ASP A 1 1042 ? -18.322 -14.413 6.117 1.00 88.12 1042 ASP A CA 1
ATOM 8107 C C . ASP A 1 1042 ? -19.356 -14.739 5.030 1.00 88.12 1042 ASP A C 1
ATOM 8109 O O . ASP A 1 1042 ? -18.991 -15.087 3.905 1.00 88.12 1042 ASP A O 1
ATOM 8113 N N . PHE A 1 1043 ? -20.646 -14.597 5.337 1.00 88.56 1043 PHE A N 1
ATOM 8114 C CA . PHE A 1 1043 ? -21.732 -14.820 4.371 1.00 88.56 1043 PHE A CA 1
ATOM 8115 C C . PHE A 1 1043 ? -21.676 -16.214 3.710 1.00 88.56 1043 PHE A C 1
ATOM 8117 O O . PHE A 1 1043 ? -21.617 -16.342 2.485 1.00 88.56 1043 PHE A O 1
ATOM 8124 N N . ASN A 1 1044 ? -21.668 -17.261 4.534 1.00 95.31 1044 ASN A N 1
ATOM 8125 C CA . ASN A 1 1044 ? -21.730 -18.666 4.127 1.00 95.31 1044 ASN A CA 1
ATOM 8126 C C . ASN A 1 1044 ? -22.817 -19.401 4.944 1.00 95.31 1044 ASN A C 1
ATOM 8128 O O . ASN A 1 1044 ? -23.706 -18.780 5.528 1.00 95.31 1044 ASN A O 1
ATOM 8132 N N . GLU A 1 1045 ? -22.785 -20.735 4.974 1.00 95.12 1045 GLU A N 1
ATOM 8133 C CA . GLU A 1 1045 ? -23.764 -21.577 5.671 1.00 95.12 1045 GLU A CA 1
ATOM 8134 C C . GLU A 1 1045 ? -23.159 -22.345 6.867 1.00 95.12 1045 GLU A C 1
ATOM 8136 O O . GLU A 1 1045 ? -23.745 -23.336 7.319 1.00 95.12 1045 GLU A O 1
ATOM 8141 N N . PHE A 1 1046 ? -22.014 -21.907 7.409 1.00 96.06 1046 PHE A N 1
ATOM 8142 C CA . PHE A 1 1046 ? -21.348 -22.568 8.539 1.00 96.06 1046 PHE A CA 1
ATOM 8143 C C . PHE A 1 1046 ? -22.221 -22.547 9.805 1.00 96.06 1046 PHE A C 1
ATOM 8145 O O . PHE A 1 1046 ? -22.840 -21.540 10.139 1.00 96.06 1046 PHE A O 1
ATOM 8152 N N . SER A 1 1047 ? -22.253 -23.657 10.550 1.00 93.12 1047 SER A N 1
ATOM 8153 C CA . SER A 1 1047 ? -22.990 -23.779 11.825 1.00 93.12 1047 SER A CA 1
ATOM 8154 C C . SER A 1 1047 ? -22.128 -23.570 13.077 1.00 93.12 1047 SER A C 1
ATOM 8156 O O . SER A 1 1047 ? -22.620 -23.659 14.200 1.00 93.12 1047 SER A O 1
ATOM 8158 N N . GLY A 1 1048 ? -20.831 -23.332 12.899 1.00 92.12 1048 GLY A N 1
ATOM 8159 C CA . GLY A 1 1048 ? -19.852 -23.099 13.956 1.00 92.12 1048 GLY A CA 1
ATOM 8160 C C . GLY A 1 1048 ? -18.458 -22.931 13.357 1.00 92.12 1048 GLY A C 1
ATOM 8161 O O . GLY A 1 1048 ? -18.322 -22.763 12.145 1.00 92.12 1048 GLY A O 1
ATOM 8162 N N . LEU A 1 1049 ? -17.424 -23.007 14.195 1.00 92.06 1049 LEU A N 1
ATOM 8163 C CA . LEU A 1 1049 ? -16.047 -23.079 13.712 1.00 92.06 1049 LEU A CA 1
ATOM 8164 C C . LEU A 1 1049 ? -15.831 -24.418 12.970 1.00 92.06 1049 LEU A C 1
ATOM 8166 O O . LEU A 1 1049 ? -16.157 -25.468 13.533 1.00 92.06 1049 LEU A O 1
ATOM 8170 N N . PRO A 1 1050 ? -15.307 -24.417 11.730 1.00 92.50 1050 PRO A N 1
ATOM 8171 C CA . PRO A 1 1050 ? -14.966 -25.646 11.015 1.00 92.50 1050 PRO A CA 1
ATOM 8172 C C . PRO A 1 1050 ? -13.972 -26.489 11.815 1.00 92.50 1050 PRO A C 1
ATOM 8174 O O . PRO A 1 1050 ? -12.920 -25.984 12.210 1.00 92.50 1050 PRO A O 1
ATOM 8177 N N . ARG A 1 1051 ? -14.259 -27.785 12.007 1.00 90.56 1051 ARG A N 1
ATOM 8178 C CA . ARG A 1 1051 ? -13.409 -28.691 12.812 1.00 90.56 1051 ARG A CA 1
ATOM 8179 C C . ARG A 1 1051 ? -11.965 -28.741 12.321 1.00 90.56 1051 ARG A C 1
ATOM 8181 O O . ARG A 1 1051 ? -11.045 -28.864 13.116 1.00 90.56 1051 ARG A O 1
ATOM 8188 N N . VAL A 1 1052 ? -11.756 -28.597 11.014 1.00 92.88 1052 VAL A N 1
ATOM 8189 C CA . VAL A 1 1052 ? -10.406 -28.594 10.444 1.00 92.88 1052 VAL A CA 1
ATOM 8190 C C . VAL A 1 1052 ? -9.565 -27.403 10.911 1.00 92.88 1052 VAL A C 1
ATOM 8192 O O . VAL A 1 1052 ? -8.344 -27.516 10.957 1.00 92.88 1052 VAL A O 1
ATOM 8195 N N . LEU A 1 1053 ? -10.178 -26.271 11.282 1.00 93.06 1053 LEU A N 1
ATOM 8196 C CA . LEU A 1 1053 ? -9.437 -25.157 11.874 1.00 93.06 1053 LEU A CA 1
ATOM 8197 C C . LEU A 1 1053 ? -8.979 -25.502 13.294 1.00 93.06 1053 LEU A C 1
ATOM 8199 O O . LEU A 1 1053 ? -7.847 -25.177 13.635 1.00 93.06 1053 LEU A O 1
ATOM 8203 N N . ASP A 1 1054 ? -9.784 -26.224 14.080 1.00 89.50 1054 ASP A N 1
ATOM 8204 C CA . ASP A 1 1054 ? -9.339 -26.759 15.375 1.00 89.50 1054 ASP A CA 1
ATOM 8205 C C . ASP A 1 1054 ? -8.168 -27.730 15.198 1.00 89.50 1054 ASP A C 1
ATOM 8207 O O . ASP A 1 1054 ? -7.130 -27.578 15.846 1.00 89.50 1054 ASP A O 1
ATOM 8211 N N . ASP A 1 1055 ? -8.294 -28.682 14.270 1.00 90.38 1055 ASP A N 1
ATOM 8212 C CA . ASP A 1 1055 ? -7.227 -29.638 13.964 1.00 90.38 1055 ASP A CA 1
ATOM 8213 C C . ASP A 1 1055 ? -5.959 -28.929 13.465 1.00 90.38 1055 ASP A C 1
ATOM 8215 O O . ASP A 1 1055 ? -4.847 -29.322 13.819 1.00 90.38 1055 ASP A O 1
ATOM 8219 N N . LEU A 1 1056 ? -6.100 -27.858 12.676 1.00 92.12 1056 LEU A N 1
ATOM 8220 C CA . LEU A 1 1056 ? -4.986 -27.036 12.208 1.00 92.12 1056 LEU A CA 1
ATOM 8221 C C . LEU A 1 1056 ? -4.302 -26.304 13.367 1.00 92.12 1056 LEU A C 1
ATOM 8223 O O . LEU A 1 1056 ? -3.071 -26.272 13.419 1.00 92.12 1056 LEU A O 1
ATOM 8227 N N . ILE A 1 1057 ? -5.067 -25.732 14.300 1.00 90.12 1057 ILE A N 1
ATOM 8228 C CA . ILE A 1 1057 ? -4.524 -25.061 15.487 1.00 90.12 1057 ILE A CA 1
ATOM 8229 C C . ILE A 1 1057 ? -3.730 -26.060 16.332 1.00 90.12 1057 ILE A C 1
ATOM 8231 O O . ILE A 1 1057 ? -2.591 -25.777 16.701 1.00 90.12 1057 ILE A O 1
ATOM 8235 N N . VAL A 1 1058 ? -4.270 -27.260 16.559 1.00 88.81 1058 VAL A N 1
ATOM 8236 C CA . VAL A 1 1058 ? -3.566 -28.334 17.277 1.00 88.81 1058 VAL A CA 1
ATOM 8237 C C . VAL A 1 1058 ? -2.313 -28.775 16.514 1.00 88.81 1058 VAL A C 1
ATOM 8239 O O . VAL A 1 1058 ? -1.228 -28.858 17.090 1.00 88.81 1058 VAL A O 1
ATOM 8242 N N . ALA A 1 1059 ? -2.416 -28.993 15.201 1.00 87.00 1059 ALA A N 1
ATOM 8243 C CA . ALA A 1 1059 ? -1.296 -29.411 14.356 1.00 87.00 1059 ALA A CA 1
ATOM 8244 C C . ALA A 1 1059 ? -0.193 -28.344 14.225 1.00 87.00 1059 ALA A C 1
ATOM 8246 O O . ALA A 1 1059 ? 0.947 -28.675 13.881 1.00 87.00 1059 ALA A O 1
ATOM 8247 N N . THR A 1 1060 ? -0.520 -27.075 14.481 1.00 86.88 1060 THR A N 1
ATOM 8248 C CA . THR A 1 1060 ? 0.409 -25.938 14.445 1.00 86.88 1060 THR A CA 1
ATOM 8249 C C . THR A 1 1060 ? 0.718 -25.373 15.829 1.00 86.88 1060 THR A C 1
ATOM 8251 O O . THR A 1 1060 ? 1.383 -24.349 15.904 1.00 86.88 1060 THR A O 1
ATOM 8254 N N . ALA A 1 1061 ? 0.343 -26.048 16.922 1.00 83.94 1061 ALA A N 1
ATOM 8255 C CA . ALA A 1 1061 ? 0.481 -25.538 18.292 1.00 83.94 1061 ALA A CA 1
ATOM 8256 C C . ALA A 1 1061 ? 1.912 -25.108 18.674 1.00 83.94 1061 ALA A C 1
ATOM 8258 O O . ALA A 1 1061 ? 2.094 -24.211 19.492 1.00 83.94 1061 ALA A O 1
ATOM 8259 N N . SER A 1 1062 ? 2.944 -25.702 18.063 1.00 80.00 1062 SER A N 1
ATOM 8260 C CA . SER A 1 1062 ? 4.341 -25.288 18.259 1.00 80.00 1062 SER A CA 1
ATOM 8261 C C . SER A 1 1062 ? 4.691 -23.945 17.604 1.00 80.00 1062 SER A C 1
ATOM 8263 O O . SER A 1 1062 ? 5.620 -23.272 18.038 1.00 80.00 1062 SER A O 1
ATOM 8265 N N . THR A 1 1063 ? 3.999 -23.584 16.521 1.00 81.38 1063 THR A N 1
ATOM 8266 C CA . THR A 1 1063 ? 4.217 -22.370 15.717 1.00 81.38 1063 THR A CA 1
ATOM 8267 C C . THR A 1 1063 ? 2.892 -21.875 15.111 1.00 81.38 1063 THR A C 1
ATOM 8269 O O . THR A 1 1063 ? 2.751 -21.877 13.881 1.00 81.38 1063 THR A O 1
ATOM 8272 N N . PRO A 1 1064 ? 1.907 -21.486 15.937 1.00 80.19 1064 PRO A N 1
ATOM 8273 C CA . PRO A 1 1064 ? 0.576 -21.118 15.465 1.00 80.19 1064 PRO A CA 1
ATOM 8274 C C . PRO A 1 1064 ? 0.648 -19.897 14.542 1.00 80.19 1064 PRO A C 1
ATOM 8276 O O . PRO A 1 1064 ? 1.258 -18.890 14.897 1.00 80.19 1064 PRO A O 1
ATOM 8279 N N . GLN A 1 1065 ? 0.056 -20.001 13.348 1.00 84.56 1065 GLN A N 1
ATOM 8280 C CA . GLN A 1 1065 ? 0.037 -18.915 12.353 1.00 84.56 1065 GLN A CA 1
ATOM 8281 C C . GLN A 1 1065 ? -1.325 -18.220 12.258 1.00 84.56 1065 GLN A C 1
ATOM 8283 O O . GLN A 1 1065 ? -1.385 -17.036 11.925 1.00 84.56 1065 GLN A O 1
ATOM 8288 N N . LEU A 1 1066 ? -2.412 -18.940 12.558 1.00 90.56 1066 LEU A N 1
ATOM 8289 C CA . LEU A 1 1066 ? -3.772 -18.432 12.421 1.00 90.56 1066 LEU A CA 1
ATOM 8290 C C . LEU A 1 1066 ? -4.007 -17.274 13.395 1.00 90.56 1066 LEU A C 1
ATOM 8292 O O . LEU A 1 1066 ? -3.886 -17.427 14.608 1.00 90.56 1066 LEU A O 1
ATOM 8296 N N . SER A 1 1067 ? -4.334 -16.112 12.842 1.00 90.69 1067 SER A N 1
ATOM 8297 C CA . SER A 1 1067 ? -4.427 -14.844 13.567 1.00 90.69 1067 SER A CA 1
ATOM 8298 C C . SER A 1 1067 ? -5.765 -14.144 13.371 1.00 90.69 1067 SER A C 1
ATOM 8300 O O . SER A 1 1067 ? -6.144 -13.327 14.204 1.00 90.69 1067 SER A O 1
ATOM 8302 N N . THR A 1 1068 ? -6.491 -14.434 12.285 1.00 89.25 1068 THR A N 1
ATOM 8303 C CA . THR A 1 1068 ? -7.793 -13.820 12.002 1.00 89.25 1068 THR A CA 1
ATOM 8304 C C . THR A 1 1068 ? -8.748 -14.817 11.348 1.00 89.25 1068 THR A C 1
ATOM 8306 O O . THR A 1 1068 ? -8.404 -15.452 10.351 1.00 89.25 1068 THR A O 1
ATOM 8309 N N . ILE A 1 1069 ? -9.956 -14.928 11.900 1.00 93.75 1069 ILE A N 1
ATOM 8310 C CA . ILE A 1 1069 ? -11.051 -15.751 11.382 1.00 93.75 1069 ILE A CA 1
ATOM 8311 C C . ILE A 1 1069 ? -12.292 -14.866 11.278 1.00 93.75 1069 ILE A C 1
ATOM 8313 O O . ILE A 1 1069 ? -12.778 -14.361 12.293 1.00 93.75 1069 ILE A O 1
ATOM 8317 N N . TYR A 1 1070 ? -12.813 -14.698 10.068 1.00 90.81 1070 TYR A N 1
ATOM 8318 C CA . TYR A 1 1070 ? -14.079 -14.008 9.838 1.00 90.81 1070 TYR A CA 1
ATOM 8319 C C . TYR A 1 1070 ? -15.198 -15.022 9.569 1.00 90.81 1070 TYR A C 1
ATOM 8321 O O . TYR A 1 1070 ? -15.084 -15.828 8.646 1.00 90.81 1070 TYR A O 1
ATOM 8329 N N . LEU A 1 1071 ? -16.236 -15.015 10.409 1.00 95.06 1071 LEU A N 1
ATOM 8330 C CA . LEU A 1 1071 ? -17.395 -15.917 10.370 1.00 95.06 1071 LEU A CA 1
ATOM 8331 C C . LEU A 1 1071 ? -18.734 -15.167 10.553 1.00 95.06 1071 LEU A C 1
ATOM 8333 O O . LEU A 1 1071 ? -19.758 -15.787 10.843 1.00 95.06 1071 LEU A O 1
ATOM 8337 N N . ALA A 1 1072 ? -18.753 -13.845 10.400 1.00 88.62 1072 ALA A N 1
ATOM 8338 C CA . ALA A 1 1072 ? -19.971 -13.045 10.445 1.00 88.62 1072 ALA A CA 1
ATOM 8339 C C . ALA A 1 1072 ? -20.950 -13.442 9.324 1.00 88.62 1072 ALA A C 1
ATOM 8341 O O . ALA A 1 1072 ? -20.567 -13.988 8.290 1.00 88.62 1072 ALA A O 1
ATOM 8342 N N . GLU A 1 1073 ? -22.238 -13.184 9.532 1.00 87.88 1073 GLU A N 1
ATOM 8343 C CA . GLU A 1 1073 ? -23.314 -13.472 8.571 1.00 87.88 1073 GLU A CA 1
ATOM 8344 C C . GLU A 1 1073 ? -23.393 -14.958 8.166 1.00 87.88 1073 GLU A C 1
ATOM 8346 O O . GLU A 1 1073 ? -23.831 -15.311 7.072 1.00 87.88 1073 GLU A O 1
ATOM 8351 N N . ASN A 1 1074 ? -22.993 -15.852 9.076 1.00 91.69 1074 ASN A N 1
ATOM 8352 C CA . ASN A 1 1074 ? -23.264 -17.287 9.012 1.00 91.69 1074 ASN A CA 1
ATOM 8353 C C . ASN A 1 1074 ? -24.423 -17.603 9.962 1.00 91.69 1074 ASN A C 1
ATOM 8355 O O . ASN A 1 1074 ? -24.236 -17.929 11.136 1.00 91.69 1074 ASN A O 1
ATOM 8359 N N . THR A 1 1075 ? -25.654 -17.492 9.464 1.00 85.62 1075 THR A N 1
ATOM 8360 C CA . THR A 1 1075 ? -26.875 -17.471 10.296 1.00 85.62 1075 THR A CA 1
ATOM 8361 C C . THR A 1 1075 ? -27.130 -18.755 11.094 1.00 85.62 1075 THR A C 1
ATOM 8363 O O . THR A 1 1075 ? -27.919 -18.745 12.045 1.00 85.62 1075 THR A O 1
ATOM 8366 N N . ASN A 1 1076 ? -26.461 -19.853 10.726 1.00 90.44 1076 ASN A N 1
ATOM 8367 C CA . ASN A 1 1076 ? -26.527 -21.145 11.411 1.00 90.44 1076 ASN A CA 1
ATOM 8368 C C . ASN A 1 1076 ? -25.624 -21.214 12.658 1.00 90.44 1076 ASN A C 1
ATOM 8370 O O . ASN A 1 1076 ? -25.751 -22.164 13.432 1.00 90.44 1076 ASN A O 1
ATOM 8374 N N . ILE A 1 1077 ? -24.735 -20.239 12.887 1.00 93.06 1077 ILE A N 1
ATOM 8375 C CA . ILE A 1 1077 ? -23.929 -20.156 14.111 1.00 93.06 1077 ILE A CA 1
ATOM 8376 C C . ILE A 1 1077 ? -24.820 -19.666 15.256 1.00 93.06 1077 ILE A C 1
ATOM 8378 O O . ILE A 1 1077 ? -25.136 -18.484 15.376 1.00 93.06 1077 ILE A O 1
ATOM 8382 N N . THR A 1 1078 ? -25.238 -20.594 16.116 1.00 90.62 1078 THR A N 1
ATOM 8383 C CA . THR A 1 1078 ? -26.079 -20.307 17.296 1.00 90.62 1078 THR A CA 1
ATOM 8384 C C . THR A 1 1078 ? -25.411 -20.702 18.611 1.00 90.62 1078 THR A C 1
ATOM 8386 O O . THR A 1 1078 ? -26.064 -20.803 19.644 1.00 90.62 1078 THR A O 1
ATOM 8389 N N . ARG A 1 1079 ? -24.123 -21.040 18.590 1.00 92.69 1079 ARG A N 1
ATOM 8390 C CA . ARG A 1 1079 ? -23.337 -21.351 19.788 1.00 92.69 1079 ARG A CA 1
ATOM 8391 C C . ARG A 1 1079 ? -21.949 -20.768 19.624 1.00 92.69 1079 ARG A C 1
ATOM 8393 O O . ARG A 1 1079 ? -21.413 -20.775 18.517 1.00 92.69 1079 ARG A O 1
ATOM 8400 N N . PHE A 1 1080 ? -21.395 -20.253 20.718 1.00 92.31 1080 PHE A N 1
ATOM 8401 C CA . PHE A 1 1080 ? -20.001 -19.834 20.724 1.00 92.31 1080 PHE A CA 1
ATOM 8402 C C . PHE A 1 1080 ? -19.122 -21.052 20.379 1.00 92.31 1080 PHE A C 1
ATOM 8404 O O . PHE A 1 1080 ? -19.417 -22.149 20.867 1.00 92.31 1080 PHE A O 1
ATOM 8411 N N . PRO A 1 1081 ? -18.116 -20.905 19.499 1.00 88.50 1081 PRO A N 1
ATOM 8412 C CA . PRO A 1 1081 ? -17.263 -22.023 19.112 1.00 88.50 1081 PRO A CA 1
ATOM 8413 C C . PRO A 1 1081 ? -16.515 -22.592 20.321 1.00 88.50 1081 PRO A C 1
ATOM 8415 O O . PRO A 1 1081 ? -16.228 -21.867 21.274 1.00 88.50 1081 PRO A O 1
ATOM 8418 N N . ASP A 1 1082 ? -16.197 -23.888 20.282 1.00 86.44 1082 ASP A N 1
ATOM 8419 C CA . ASP A 1 1082 ? -15.347 -24.492 21.309 1.00 86.44 1082 ASP A CA 1
ATOM 8420 C C . ASP A 1 1082 ? -14.008 -23.745 21.342 1.00 86.44 1082 ASP A C 1
ATOM 8422 O O . ASP A 1 1082 ? -13.322 -23.600 20.333 1.00 86.44 1082 ASP A O 1
ATOM 8426 N N . TYR A 1 1083 ? -13.671 -23.201 22.505 1.00 85.19 1083 TYR A N 1
ATOM 8427 C CA . TYR A 1 1083 ? -12.504 -22.351 22.688 1.00 85.19 1083 TYR A CA 1
ATOM 8428 C C . TYR A 1 1083 ? -11.300 -23.105 23.259 1.00 85.19 1083 TYR A C 1
ATOM 8430 O O . TYR A 1 1083 ? -10.248 -22.493 23.455 1.00 85.19 1083 TYR A O 1
ATOM 8438 N N . THR A 1 1084 ? -11.427 -24.416 23.510 1.00 84.88 1084 THR A N 1
ATOM 8439 C CA . THR A 1 1084 ? -10.377 -25.248 24.122 1.00 84.88 1084 THR A CA 1
ATOM 8440 C C . THR A 1 1084 ? -9.055 -25.135 23.360 1.00 84.88 1084 THR A C 1
ATOM 8442 O O . THR A 1 1084 ? -8.005 -24.941 23.972 1.00 84.88 1084 THR A O 1
ATOM 8445 N N . ASN A 1 1085 ? -9.112 -25.171 22.024 1.00 85.38 1085 ASN A N 1
ATOM 8446 C CA . ASN A 1 1085 ? -7.931 -25.028 21.171 1.00 85.38 1085 ASN A CA 1
ATOM 8447 C C . ASN A 1 1085 ? -7.636 -23.568 20.803 1.00 85.38 1085 ASN A C 1
ATOM 8449 O O . ASN A 1 1085 ? -6.476 -23.214 20.609 1.00 85.38 1085 ASN A O 1
ATOM 8453 N N . LEU A 1 1086 ? -8.644 -22.689 20.759 1.00 85.75 1086 LEU A N 1
ATOM 8454 C CA . LEU A 1 1086 ? -8.444 -21.270 20.433 1.00 85.75 1086 LEU A CA 1
ATOM 8455 C C . LEU A 1 1086 ? -7.523 -20.560 21.437 1.00 85.75 1086 LEU A C 1
ATOM 8457 O O . LEU A 1 1086 ? -6.792 -19.645 21.060 1.00 85.75 1086 LEU A O 1
ATOM 8461 N N . ALA A 1 1087 ? -7.507 -21.003 22.698 1.00 82.88 1087 ALA A N 1
ATOM 8462 C CA . ALA A 1 1087 ? -6.616 -20.490 23.741 1.00 82.88 1087 ALA A CA 1
ATOM 8463 C C . ALA A 1 1087 ? -5.115 -20.736 23.464 1.00 82.88 1087 ALA A C 1
ATOM 8465 O O . ALA A 1 1087 ? -4.270 -20.069 24.055 1.00 82.88 1087 ALA A O 1
ATOM 8466 N N . ILE A 1 1088 ? -4.774 -21.670 22.563 1.00 84.44 1088 ILE A N 1
ATOM 8467 C CA . ILE A 1 1088 ? -3.385 -21.986 22.178 1.00 84.44 1088 ILE A CA 1
ATOM 8468 C C . ILE A 1 1088 ? -2.770 -20.848 21.344 1.00 84.44 1088 ILE A C 1
ATOM 8470 O O . ILE A 1 1088 ? -1.553 -20.661 21.336 1.00 84.44 1088 ILE A O 1
ATOM 8474 N N . LEU A 1 1089 ? -3.597 -20.085 20.622 1.00 85.56 1089 LEU A N 1
ATOM 8475 C CA . LEU A 1 1089 ? -3.130 -19.045 19.708 1.00 85.56 1089 LEU A CA 1
ATOM 8476 C C . LEU A 1 1089 ? -2.616 -17.809 20.476 1.00 85.56 1089 LEU A C 1
ATOM 8478 O O . LEU A 1 1089 ? -3.292 -17.363 21.400 1.00 85.56 1089 LEU A O 1
ATOM 8482 N N . PRO A 1 1090 ? -1.487 -17.181 20.087 1.00 81.19 1090 PRO A N 1
ATOM 8483 C CA . PRO A 1 1090 ? -0.932 -16.028 20.805 1.00 81.19 1090 PRO A CA 1
ATOM 8484 C C . PRO A 1 1090 ? -1.857 -14.810 20.757 1.00 81.19 1090 PRO A C 1
ATOM 8486 O O . PRO A 1 1090 ? -2.071 -14.136 21.760 1.00 81.19 1090 PRO A O 1
ATOM 8489 N N . THR A 1 1091 ? -2.413 -14.546 19.573 1.00 84.38 1091 THR A N 1
ATOM 8490 C CA . THR A 1 1091 ? -3.447 -13.540 19.335 1.00 84.38 1091 THR A CA 1
ATOM 8491 C C . THR A 1 1091 ? -4.354 -14.032 18.215 1.00 84.38 1091 THR A C 1
ATOM 8493 O O . THR A 1 1091 ? -3.848 -14.467 17.180 1.00 84.38 1091 THR A O 1
ATOM 8496 N N . LEU A 1 1092 ? -5.668 -13.935 18.396 1.00 90.69 1092 LEU A N 1
ATOM 8497 C CA . LEU A 1 1092 ? -6.673 -14.282 17.397 1.00 90.69 1092 LEU A CA 1
ATOM 8498 C C . LEU A 1 1092 ? -7.719 -13.170 17.319 1.00 90.69 1092 LEU A C 1
ATOM 8500 O O . LEU A 1 1092 ? -8.290 -12.783 18.329 1.00 90.69 1092 LEU A O 1
ATOM 8504 N N . LYS A 1 1093 ? -8.032 -12.684 16.123 1.00 88.31 1093 LYS A N 1
ATOM 8505 C CA . LYS A 1 1093 ? -9.224 -11.874 15.867 1.00 88.31 1093 LYS A CA 1
ATOM 8506 C C . LYS A 1 1093 ? -10.335 -12.780 15.359 1.00 88.31 1093 LYS A C 1
ATOM 8508 O O . LYS A 1 1093 ? -10.173 -13.404 14.314 1.00 88.31 1093 LYS A O 1
ATOM 8513 N N . LEU A 1 1094 ? -11.447 -12.850 16.083 1.00 92.88 1094 LEU A N 1
ATOM 8514 C CA . LEU A 1 1094 ? -12.589 -13.690 15.721 1.00 92.88 1094 LEU A CA 1
ATOM 8515 C C . LEU A 1 1094 ? -13.807 -12.811 15.439 1.00 92.88 1094 LEU A C 1
ATOM 8517 O O . LEU A 1 1094 ? -14.320 -12.145 16.342 1.00 92.88 1094 LEU A O 1
ATOM 8521 N N . ALA A 1 1095 ? -14.255 -12.798 14.186 1.00 90.12 1095 ALA A N 1
ATOM 8522 C CA . ALA A 1 1095 ? -15.441 -12.068 13.762 1.00 90.12 1095 ALA A CA 1
ATOM 8523 C C . ALA A 1 1095 ? -16.668 -12.979 13.782 1.00 90.12 1095 ALA A C 1
ATOM 8525 O O . ALA A 1 1095 ? -16.685 -14.008 13.115 1.00 90.12 1095 ALA A O 1
ATOM 8526 N N . LEU A 1 1096 ? -17.684 -12.592 14.550 1.00 94.00 1096 LEU A N 1
ATOM 8527 C CA . LEU A 1 1096 ? -18.955 -13.305 14.678 1.00 94.00 1096 LEU A CA 1
ATOM 8528 C C . LEU A 1 1096 ? -20.099 -12.301 14.754 1.00 94.00 1096 LEU A C 1
ATOM 8530 O O . LEU A 1 1096 ? -19.921 -11.170 15.219 1.00 94.00 1096 LEU A O 1
ATOM 8534 N N . ASP A 1 1097 ? -21.293 -12.736 14.368 1.00 90.88 1097 ASP A N 1
ATOM 8535 C CA . ASP A 1 1097 ? -22.500 -11.975 14.662 1.00 90.88 1097 ASP A CA 1
ATOM 8536 C C . ASP A 1 1097 ? -22.768 -11.966 16.166 1.00 90.88 1097 ASP A C 1
ATOM 8538 O O . ASP A 1 1097 ? -22.512 -12.945 16.870 1.00 90.88 1097 ASP A O 1
ATOM 8542 N N . ASN A 1 1098 ? -23.352 -10.880 16.668 1.00 91.62 1098 ASN A N 1
ATOM 8543 C CA . ASN A 1 1098 ? -23.834 -10.797 18.049 1.00 91.62 1098 ASN A CA 1
ATOM 8544 C C . ASN A 1 1098 ? -25.137 -11.593 18.268 1.00 91.62 1098 ASN A C 1
ATOM 8546 O O . ASN A 1 1098 ? -26.064 -11.118 18.925 1.00 91.62 1098 ASN A O 1
ATOM 8550 N N . GLU A 1 1099 ? -25.221 -12.789 17.692 1.00 93.31 1099 GLU A N 1
ATOM 8551 C CA . GLU A 1 1099 ? -26.353 -13.692 17.847 1.00 93.31 1099 GLU A CA 1
ATOM 8552 C C . GLU A 1 1099 ? -26.641 -13.907 19.347 1.00 93.31 1099 GLU A C 1
ATOM 8554 O O . GLU A 1 1099 ? -25.696 -14.125 20.110 1.00 93.31 1099 GLU A O 1
ATOM 8559 N N . PRO A 1 1100 ? -27.906 -13.813 19.811 1.00 90.25 1100 PRO A N 1
ATOM 8560 C CA . PRO A 1 1100 ? -28.201 -13.737 21.237 1.00 90.25 1100 PRO A CA 1
ATOM 8561 C C . PRO A 1 1100 ? -27.623 -14.877 22.071 1.00 90.25 1100 PRO A C 1
ATOM 8563 O O . PRO A 1 1100 ? -27.055 -14.611 23.122 1.00 90.25 1100 PRO A O 1
ATOM 8566 N N . SER A 1 1101 ? -27.733 -16.130 21.629 1.00 90.81 1101 SER A N 1
ATOM 8567 C CA . SER A 1 1101 ? -27.161 -17.259 22.367 1.00 90.81 1101 SER A CA 1
ATOM 8568 C C . SER A 1 1101 ? -25.633 -17.249 22.357 1.00 90.81 1101 SER A C 1
ATOM 8570 O O . SER A 1 1101 ? -25.029 -17.467 23.404 1.00 90.81 1101 SER A O 1
ATOM 8572 N N . VAL A 1 1102 ? -25.001 -16.906 21.232 1.00 94.25 1102 VAL A N 1
ATOM 8573 C CA . VAL A 1 1102 ? -23.535 -16.772 21.128 1.00 94.25 1102 VAL A CA 1
ATOM 8574 C C . VAL A 1 1102 ? -23.010 -15.667 22.051 1.00 94.25 1102 VAL A C 1
ATOM 8576 O O . VAL A 1 1102 ? -22.082 -15.881 22.834 1.00 94.25 1102 VAL A O 1
ATOM 8579 N N . TYR A 1 1103 ? -23.615 -14.482 21.974 1.00 90.88 1103 TYR A N 1
ATOM 8580 C CA . TYR A 1 1103 ? -23.203 -13.307 22.736 1.00 90.88 1103 TYR A CA 1
ATOM 8581 C C . TYR A 1 1103 ? -23.473 -13.483 24.235 1.00 90.88 1103 TYR A C 1
ATOM 8583 O O . TYR A 1 1103 ? -22.636 -13.120 25.059 1.00 90.88 1103 TYR A O 1
ATOM 8591 N N . GLN A 1 1104 ? -24.598 -14.103 24.606 1.00 88.19 1104 GLN A N 1
ATOM 8592 C CA . GLN A 1 1104 ? -24.896 -14.427 26.003 1.00 88.19 1104 GLN A CA 1
ATOM 8593 C C . GLN A 1 1104 ? -23.910 -15.440 26.581 1.00 88.19 1104 GLN A C 1
ATOM 8595 O O . GLN A 1 1104 ? -23.464 -15.247 27.705 1.00 88.19 1104 GLN A O 1
ATOM 8600 N N . THR A 1 1105 ? -23.516 -16.478 25.836 1.00 92.12 1105 THR A N 1
ATOM 8601 C CA . THR A 1 1105 ? -22.444 -17.388 26.273 1.00 92.12 1105 THR A CA 1
ATOM 8602 C C . THR A 1 1105 ? -21.146 -16.621 26.529 1.00 92.12 1105 THR A C 1
ATOM 8604 O O . THR A 1 1105 ? -20.556 -16.766 27.598 1.00 92.12 1105 THR A O 1
ATOM 8607 N N . TYR A 1 1106 ? -20.745 -15.737 25.609 1.00 91.31 1106 TYR A N 1
ATOM 8608 C CA . TYR A 1 1106 ? -19.541 -14.916 25.765 1.00 91.31 1106 TYR A CA 1
ATOM 8609 C C . TYR A 1 1106 ? -19.555 -14.058 27.041 1.00 91.31 1106 TYR A C 1
ATOM 8611 O O . TYR A 1 1106 ? -18.549 -13.997 27.753 1.00 91.31 1106 TYR A O 1
ATOM 8619 N N . LEU A 1 1107 ? -20.694 -13.429 27.351 1.00 86.38 1107 LEU A N 1
ATOM 8620 C CA . LEU A 1 1107 ? -20.865 -12.614 28.556 1.00 86.38 1107 LEU A CA 1
ATOM 8621 C C . LEU A 1 1107 ? -20.956 -13.462 29.834 1.00 86.38 1107 LEU A C 1
ATOM 8623 O O . LEU A 1 1107 ? -20.210 -13.222 30.779 1.00 86.38 1107 LEU A O 1
ATOM 8627 N N . ASN A 1 1108 ? -21.847 -14.456 29.868 1.00 90.38 1108 ASN A N 1
ATOM 8628 C CA . ASN A 1 1108 ? -22.147 -15.249 31.066 1.00 90.38 1108 ASN A CA 1
ATOM 8629 C C . ASN A 1 1108 ? -20.963 -16.105 31.512 1.00 90.38 1108 ASN A C 1
ATOM 8631 O O . ASN A 1 1108 ? -20.755 -16.307 32.707 1.00 90.38 1108 ASN A O 1
ATOM 8635 N N . GLU A 1 1109 ? -20.170 -16.599 30.562 1.00 90.12 1109 GLU A N 1
ATOM 8636 C CA . GLU A 1 1109 ? -18.963 -17.360 30.873 1.00 90.12 1109 GLU A CA 1
ATOM 8637 C C . GLU A 1 1109 ? -17.736 -16.469 31.088 1.00 90.12 1109 GLU A C 1
ATOM 8639 O O . GLU A 1 1109 ? -16.664 -17.000 31.386 1.00 90.12 1109 GLU A O 1
ATOM 8644 N N . ASN A 1 1110 ? -17.887 -15.144 30.983 1.00 88.94 1110 ASN A N 1
ATOM 8645 C CA . ASN A 1 1110 ? -16.819 -14.157 31.110 1.00 88.94 1110 ASN A CA 1
ATOM 8646 C C . ASN A 1 1110 ? -15.617 -14.480 30.203 1.00 88.94 1110 ASN A C 1
ATOM 8648 O O . ASN A 1 1110 ? -14.457 -14.506 30.627 1.00 88.94 1110 ASN A O 1
ATOM 8652 N N . LEU A 1 1111 ? -15.906 -14.796 28.936 1.00 89.19 1111 LEU A N 1
ATOM 8653 C CA . LEU A 1 1111 ? -14.893 -15.266 27.990 1.00 89.19 1111 LEU A CA 1
ATOM 8654 C C . LEU A 1 1111 ? -13.871 -14.182 27.633 1.00 89.19 1111 LEU A C 1
ATOM 8656 O O . LEU A 1 1111 ? -12.750 -14.520 27.279 1.00 89.19 1111 LEU A O 1
ATOM 8660 N N . ALA A 1 1112 ? -14.214 -12.898 27.776 1.00 84.94 1112 ALA A N 1
ATOM 8661 C CA . ALA A 1 1112 ? -13.266 -11.795 27.607 1.00 84.94 1112 ALA A CA 1
ATOM 8662 C C . ALA A 1 1112 ? -12.056 -11.909 28.553 1.00 84.94 1112 ALA A C 1
ATOM 8664 O O . ALA A 1 1112 ? -10.929 -11.637 28.148 1.00 84.94 1112 ALA A O 1
ATOM 8665 N N . GLU A 1 1113 ? -12.286 -12.333 29.799 1.00 85.81 1113 GLU A N 1
ATOM 8666 C CA . GLU A 1 1113 ? -11.221 -12.546 30.785 1.00 85.81 1113 GLU A CA 1
ATOM 8667 C C . GLU A 1 1113 ? -10.550 -13.915 30.626 1.00 85.81 1113 GLU A C 1
ATOM 8669 O O . GLU A 1 1113 ? -9.341 -14.031 30.822 1.00 85.81 1113 GLU A O 1
ATOM 8674 N N . LYS A 1 1114 ? -11.312 -14.956 30.259 1.00 85.31 1114 LYS A N 1
ATOM 8675 C CA . LYS A 1 1114 ? -10.779 -16.322 30.085 1.00 85.31 1114 LYS A CA 1
ATOM 8676 C C . LYS A 1 1114 ? -9.972 -16.513 28.800 1.00 85.31 1114 LYS A C 1
ATOM 8678 O O . LYS A 1 1114 ? -9.113 -17.389 28.763 1.00 85.31 1114 LYS A O 1
ATOM 8683 N N . LEU A 1 1115 ? -10.255 -15.732 27.759 1.00 88.25 1115 LEU A N 1
ATOM 8684 C CA . LEU A 1 1115 ? -9.635 -15.816 26.434 1.00 88.25 1115 LEU A CA 1
ATOM 8685 C C . LEU A 1 1115 ? -9.015 -14.459 26.048 1.00 88.25 1115 LEU A C 1
ATOM 8687 O O . LEU A 1 1115 ? -9.420 -13.859 25.051 1.00 88.25 1115 LEU A O 1
ATOM 8691 N N . PRO A 1 1116 ? -8.030 -13.944 26.814 1.00 84.69 1116 PRO A N 1
ATOM 8692 C CA . PRO A 1 1116 ? -7.449 -12.617 26.580 1.00 84.69 1116 PRO A CA 1
ATOM 8693 C C . PRO A 1 1116 ? -6.676 -12.533 25.256 1.00 84.69 1116 PRO A C 1
ATOM 8695 O O . PRO A 1 1116 ? -6.428 -11.445 24.739 1.00 84.69 1116 PRO A O 1
ATOM 8698 N N . ASN A 1 1117 ? -6.302 -13.685 24.697 1.00 87.00 1117 ASN A N 1
ATOM 8699 C CA . ASN A 1 1117 ? -5.679 -13.807 23.388 1.00 87.00 1117 ASN A CA 1
ATOM 8700 C C . ASN A 1 1117 ? -6.673 -13.580 22.231 1.00 87.00 1117 ASN A C 1
ATOM 8702 O O . ASN A 1 1117 ? -6.234 -13.367 21.101 1.00 87.00 1117 ASN A O 1
ATOM 8706 N N . ILE A 1 1118 ? -7.991 -13.600 22.478 1.00 89.00 1118 ILE A N 1
ATOM 8707 C CA . ILE A 1 1118 ? -9.017 -13.462 21.438 1.00 89.00 1118 ILE A CA 1
ATOM 8708 C C . ILE A 1 1118 ? -9.623 -12.051 21.434 1.00 89.00 1118 ILE A C 1
ATOM 8710 O O . ILE A 1 1118 ? -10.389 -11.661 22.314 1.00 89.00 1118 ILE A O 1
ATOM 8714 N N . GLY A 1 1119 ? -9.346 -11.292 20.375 1.00 86.19 1119 GLY A N 1
ATOM 8715 C CA . GLY A 1 1119 ? -10.025 -10.044 20.049 1.00 86.19 1119 GLY A CA 1
ATOM 8716 C C . GLY A 1 1119 ? -11.327 -10.301 19.291 1.00 86.19 1119 GLY A C 1
ATOM 8717 O O . GLY A 1 1119 ? -11.310 -10.579 18.092 1.00 86.19 1119 GLY A O 1
ATOM 8718 N N . MET A 1 1120 ? -12.465 -10.174 19.971 1.00 89.31 1120 MET A N 1
ATOM 8719 C CA . MET A 1 1120 ? -13.775 -10.328 19.332 1.00 89.31 1120 MET A CA 1
ATOM 8720 C C . MET A 1 1120 ? -14.121 -9.138 18.427 1.00 89.31 1120 MET A C 1
ATOM 8722 O O . MET A 1 1120 ? -14.122 -7.985 18.863 1.00 89.31 1120 MET A O 1
ATOM 8726 N N . LEU A 1 1121 ? -14.496 -9.428 17.181 1.00 81.94 1121 LEU A N 1
ATOM 8727 C CA . LEU A 1 1121 ? -15.000 -8.468 16.199 1.00 81.94 1121 LEU A CA 1
ATOM 8728 C C . LEU A 1 1121 ? -16.502 -8.701 15.983 1.00 81.94 1121 LEU A C 1
ATOM 8730 O O . LEU A 1 1121 ? -16.919 -9.423 15.083 1.00 81.94 1121 LEU A O 1
ATOM 8734 N N . TRP A 1 1122 ? -17.332 -8.104 16.839 1.00 86.19 1122 TRP A N 1
ATOM 8735 C CA . TRP A 1 1122 ? -18.780 -8.320 16.796 1.00 86.19 1122 TRP A CA 1
ATOM 8736 C C . TRP A 1 1122 ? -19.451 -7.610 15.617 1.00 86.19 1122 TRP A C 1
ATOM 8738 O O . TRP A 1 1122 ? -19.544 -6.375 15.584 1.00 86.19 1122 TRP A O 1
ATOM 8748 N N . ASN A 1 1123 ? -20.027 -8.388 14.703 1.00 85.56 1123 ASN A N 1
ATOM 8749 C CA . ASN A 1 1123 ? -20.978 -7.880 13.729 1.00 85.56 1123 ASN A CA 1
ATOM 8750 C C . ASN A 1 1123 ? -22.357 -7.704 14.393 1.00 85.56 1123 ASN A C 1
ATOM 8752 O O . ASN A 1 1123 ? -23.105 -8.653 14.615 1.00 85.56 1123 ASN A O 1
ATOM 8756 N N . LYS A 1 1124 ? -22.673 -6.462 14.783 1.00 84.38 1124 LYS A N 1
ATOM 8757 C CA . LYS A 1 1124 ? -23.876 -6.114 15.557 1.00 84.38 1124 LYS A CA 1
ATOM 8758 C C . LYS A 1 1124 ? -25.134 -5.984 14.686 1.00 84.38 1124 LYS A C 1
ATOM 8760 O O . LYS A 1 1124 ? -25.634 -4.871 14.506 1.00 84.38 1124 LYS A O 1
ATOM 8765 N N . ILE A 1 1125 ? -25.611 -7.100 14.137 1.00 87.56 1125 ILE A N 1
ATOM 8766 C CA . ILE A 1 1125 ? -26.844 -7.177 13.328 1.00 87.56 1125 ILE A CA 1
ATOM 8767 C C . ILE A 1 1125 ? -28.080 -7.567 14.146 1.00 87.56 1125 ILE A C 1
ATOM 8769 O O . ILE A 1 1125 ? -29.195 -7.242 13.751 1.00 87.56 1125 ILE A O 1
ATOM 8773 N N . TYR A 1 1126 ? -27.908 -8.200 15.308 1.00 92.44 1126 TYR A N 1
ATOM 8774 C CA . TYR A 1 1126 ? -29.015 -8.501 16.212 1.00 92.44 1126 TYR A CA 1
ATOM 8775 C C . TYR A 1 1126 ? -29.293 -7.295 17.123 1.00 92.44 1126 TYR A C 1
ATOM 8777 O O . TYR A 1 1126 ? -28.355 -6.768 17.733 1.00 92.44 1126 TYR A O 1
ATOM 8785 N N . PRO A 1 1127 ? -30.551 -6.832 17.232 1.00 94.00 1127 PRO A N 1
ATOM 8786 C CA . PRO A 1 1127 ? -30.927 -5.804 18.193 1.00 94.00 1127 PRO A CA 1
ATOM 8787 C C . PRO A 1 1127 ? -30.935 -6.349 19.625 1.00 94.00 1127 PRO A C 1
ATOM 8789 O O . PRO A 1 1127 ? -31.117 -7.546 19.857 1.00 94.00 1127 PRO A O 1
ATOM 8792 N N . ASP A 1 1128 ? -30.790 -5.451 20.596 1.00 92.56 1128 ASP A N 1
ATOM 8793 C CA . ASP A 1 1128 ? -30.807 -5.820 22.009 1.00 92.56 1128 ASP A CA 1
ATOM 8794 C C . ASP A 1 1128 ? -32.253 -6.017 22.476 1.00 92.56 1128 ASP A C 1
ATOM 8796 O O . ASP A 1 1128 ? -33.104 -5.141 22.290 1.00 92.56 1128 ASP A O 1
ATOM 8800 N N . ARG A 1 1129 ? -32.544 -7.164 23.093 1.00 94.44 1129 ARG A N 1
ATOM 8801 C CA . ARG A 1 1129 ? -33.837 -7.413 23.741 1.00 94.44 1129 ARG A CA 1
ATOM 8802 C C . ARG A 1 1129 ? -33.875 -6.657 25.065 1.00 94.44 1129 ARG A C 1
ATOM 8804 O O . ARG A 1 1129 ? -33.041 -6.899 25.932 1.00 94.44 1129 ARG A O 1
ATOM 8811 N N . ILE A 1 1130 ? -34.854 -5.772 25.226 1.00 94.75 1130 ILE A N 1
ATOM 8812 C CA . ILE A 1 1130 ? -35.033 -5.012 26.467 1.00 94.75 1130 ILE A CA 1
ATOM 8813 C C . ILE A 1 1130 ? -35.940 -5.778 27.428 1.00 94.75 1130 ILE A C 1
ATOM 8815 O O . ILE A 1 1130 ? -35.566 -6.047 28.565 1.00 94.75 1130 ILE A O 1
ATOM 8819 N N . VAL A 1 1131 ? -37.112 -6.175 26.935 1.00 93.81 1131 VAL A N 1
ATOM 8820 C CA . VAL A 1 1131 ? -38.061 -7.081 27.594 1.00 93.81 1131 VAL A CA 1
ATOM 8821 C C . VAL A 1 1131 ? -38.692 -7.983 26.534 1.00 93.81 1131 VAL A C 1
ATOM 8823 O O . VAL A 1 1131 ? -38.401 -7.852 25.341 1.00 93.81 1131 VAL A O 1
ATOM 8826 N N . ASP A 1 1132 ? -39.563 -8.901 26.945 1.00 91.88 1132 ASP A N 1
ATOM 8827 C CA . ASP A 1 1132 ? -40.289 -9.749 26.004 1.00 91.88 1132 ASP A CA 1
ATOM 8828 C C . ASP A 1 1132 ? -41.027 -8.918 24.953 1.00 91.88 1132 ASP A C 1
ATOM 8830 O O . ASP A 1 1132 ? -41.756 -7.976 25.262 1.00 91.88 1132 ASP A O 1
ATOM 8834 N N . ASN A 1 1133 ? -40.791 -9.277 23.690 1.00 95.75 1133 ASN A N 1
ATOM 8835 C CA . ASN A 1 1133 ? -41.339 -8.633 22.500 1.00 95.75 1133 ASN A CA 1
ATOM 8836 C C . ASN A 1 1133 ? -40.950 -7.156 22.292 1.00 95.75 1133 ASN A C 1
ATOM 8838 O O . ASN A 1 1133 ? -41.487 -6.533 21.382 1.00 95.75 1133 ASN A O 1
ATOM 8842 N N . VAL A 1 1134 ? -39.993 -6.596 23.043 1.00 97.62 1134 VAL A N 1
ATOM 8843 C CA . VAL A 1 1134 ? -39.491 -5.226 22.824 1.00 97.62 1134 VAL A CA 1
ATOM 8844 C C . VAL A 1 1134 ? -37.979 -5.238 22.629 1.00 97.62 1134 VAL A C 1
ATOM 8846 O O . VAL A 1 1134 ? -37.214 -5.607 23.523 1.00 97.62 1134 VAL A O 1
ATOM 8849 N N . PHE A 1 1135 ? -37.544 -4.786 21.456 1.00 97.56 1135 PHE A N 1
ATOM 8850 C CA . PHE A 1 1135 ? -36.144 -4.747 21.044 1.00 97.56 1135 PHE A CA 1
ATOM 8851 C C . PHE A 1 1135 ? -35.707 -3.316 20.734 1.00 97.56 1135 PHE A C 1
ATOM 8853 O O . PHE A 1 1135 ? -36.498 -2.514 20.238 1.00 97.56 1135 PHE A O 1
ATOM 8860 N N . CYS A 1 1136 ? -34.435 -3.007 20.985 1.00 96.44 1136 CYS A N 1
ATOM 8861 C CA . CYS A 1 1136 ? -33.842 -1.704 20.699 1.00 96.44 1136 CYS A CA 1
ATOM 8862 C C . CYS A 1 1136 ? -32.545 -1.841 19.888 1.00 96.44 1136 CYS A C 1
ATOM 8864 O O . CYS A 1 1136 ? -31.603 -2.537 20.287 1.00 96.44 1136 CYS A O 1
ATOM 8866 N N . GLY A 1 1137 ? -32.473 -1.152 18.749 1.00 92.44 1137 GLY A N 1
ATOM 8867 C CA . GLY A 1 1137 ? -31.409 -1.357 17.766 1.00 92.44 1137 GLY A CA 1
ATOM 8868 C C . GLY A 1 1137 ? -31.001 -0.120 16.966 1.00 92.44 1137 GLY A C 1
ATOM 8869 O O . GLY A 1 1137 ? -31.525 0.978 17.141 1.00 92.44 1137 GLY A O 1
ATOM 8870 N N . SER A 1 1138 ? -30.016 -0.314 16.091 1.00 91.19 1138 SER A N 1
ATOM 8871 C CA . SER A 1 1138 ? -29.505 0.678 15.136 1.00 91.19 1138 SER A CA 1
ATOM 8872 C C . SER A 1 1138 ? -30.047 0.414 13.729 1.00 91.19 1138 SER A C 1
ATOM 8874 O O . SER A 1 1138 ? -30.657 -0.628 13.479 1.00 91.19 1138 SER A O 1
ATOM 8876 N N . LEU A 1 1139 ? -29.759 1.294 12.769 1.00 88.19 1139 LEU A N 1
ATOM 8877 C CA . LEU A 1 1139 ? -30.110 1.058 11.365 1.00 88.19 1139 LEU A CA 1
ATOM 8878 C C . LEU A 1 1139 ? -29.532 -0.270 10.844 1.00 88.19 1139 LEU A C 1
ATOM 8880 O O . LEU A 1 1139 ? -30.202 -0.978 10.098 1.00 88.19 1139 LEU A O 1
ATOM 8884 N N . ARG A 1 1140 ? -28.333 -0.666 11.288 1.00 82.44 1140 ARG A N 1
ATOM 8885 C CA . ARG A 1 1140 ? -27.720 -1.949 10.904 1.00 82.44 1140 ARG A CA 1
ATOM 8886 C C . ARG A 1 1140 ? -28.540 -3.158 11.360 1.00 82.44 1140 ARG A C 1
ATOM 8888 O O . ARG A 1 1140 ? -28.667 -4.114 10.608 1.00 82.44 1140 ARG A O 1
ATOM 8895 N N . THR A 1 1141 ? -29.174 -3.083 12.532 1.00 90.62 1141 THR A N 1
ATOM 8896 C CA . THR A 1 1141 ? -30.046 -4.163 13.040 1.00 90.62 1141 THR A CA 1
ATOM 8897 C C . THR A 1 1141 ? -31.366 -4.302 12.280 1.00 90.62 1141 THR A C 1
ATOM 8899 O O . THR A 1 1141 ? -32.152 -5.200 12.560 1.00 90.62 1141 THR A O 1
ATOM 8902 N N . THR A 1 1142 ? -31.607 -3.411 11.312 1.00 89.12 1142 THR A N 1
ATOM 8903 C CA . THR A 1 1142 ? -32.814 -3.403 10.480 1.00 89.12 1142 THR A CA 1
ATOM 8904 C C . THR A 1 1142 ? -32.571 -3.826 9.037 1.00 89.12 1142 THR A C 1
ATOM 8906 O O . THR A 1 1142 ? -33.387 -3.550 8.166 1.00 89.12 1142 THR A O 1
ATOM 8909 N N . GLN A 1 1143 ? -31.429 -4.454 8.753 1.00 86.94 1143 GLN A N 1
ATOM 8910 C CA . GLN A 1 1143 ? -31.037 -4.834 7.390 1.00 86.94 1143 GLN A CA 1
ATOM 8911 C C . GLN A 1 1143 ? -31.233 -6.329 7.092 1.00 86.94 1143 GLN A C 1
ATOM 8913 O O . GLN A 1 1143 ? -30.903 -6.774 5.998 1.00 86.94 1143 GLN A O 1
ATOM 8918 N N . SER A 1 1144 ? -31.772 -7.118 8.032 1.00 85.19 1144 SER A N 1
ATOM 8919 C CA . SER A 1 1144 ? -31.849 -8.579 7.901 1.00 85.19 1144 SER A CA 1
ATOM 8920 C C . SER A 1 1144 ? -33.232 -9.130 8.242 1.00 85.19 1144 SER A C 1
ATOM 8922 O O . SER A 1 1144 ? -33.670 -9.079 9.389 1.00 85.19 1144 SER A O 1
ATOM 8924 N N . GLN A 1 1145 ? -33.895 -9.727 7.245 1.00 86.38 1145 GLN A N 1
ATOM 8925 C CA . GLN A 1 1145 ? -35.145 -10.475 7.447 1.00 86.38 1145 GLN A CA 1
ATOM 8926 C C . GLN A 1 1145 ? -34.935 -11.706 8.332 1.00 86.38 1145 GLN A C 1
ATOM 8928 O O . GLN A 1 1145 ? -35.761 -12.003 9.187 1.00 86.38 1145 GLN A O 1
ATOM 8933 N N . VAL A 1 1146 ? -33.790 -12.379 8.184 1.00 85.75 1146 VAL A N 1
ATOM 8934 C CA . VAL A 1 1146 ? -33.459 -13.579 8.965 1.00 85.75 1146 VAL A CA 1
ATOM 8935 C C . VAL A 1 1146 ? -33.410 -13.260 10.459 1.00 85.75 1146 VAL A C 1
ATOM 8937 O O . VAL A 1 1146 ? -33.901 -14.036 11.279 1.00 85.75 1146 VAL A O 1
ATOM 8940 N N . VAL A 1 1147 ? -32.863 -12.095 10.824 1.00 91.12 1147 VAL A N 1
ATOM 8941 C CA . VAL A 1 1147 ? -32.851 -11.625 12.216 1.00 91.12 1147 VAL A CA 1
ATOM 8942 C C . VAL A 1 1147 ? -34.275 -11.396 12.727 1.00 91.12 1147 VAL A C 1
ATOM 8944 O O . VAL A 1 1147 ? -34.579 -11.786 13.856 1.00 91.12 1147 VAL A O 1
ATOM 8947 N N . TYR A 1 1148 ? -35.161 -10.812 11.917 1.00 93.94 1148 TYR A N 1
ATOM 8948 C CA . TYR A 1 1148 ? -36.551 -10.595 12.317 1.00 93.94 1148 TYR A CA 1
ATOM 8949 C C . TYR A 1 1148 ? -37.294 -11.900 12.571 1.00 93.94 1148 TYR A C 1
ATOM 8951 O O . TYR A 1 1148 ? -37.876 -12.061 13.644 1.00 93.94 1148 TYR A O 1
ATOM 8959 N N . ASP A 1 1149 ? -37.212 -12.844 11.634 1.00 91.00 1149 ASP A N 1
ATOM 8960 C CA . ASP A 1 1149 ? -37.864 -14.148 11.745 1.00 91.00 1149 ASP A CA 1
ATOM 8961 C C . ASP A 1 1149 ? -37.373 -14.900 12.987 1.00 91.00 1149 ASP A C 1
ATOM 8963 O O . ASP A 1 1149 ? -38.168 -15.416 13.774 1.00 91.00 1149 ASP A O 1
ATOM 8967 N N . LYS A 1 1150 ? -36.055 -14.892 13.217 1.00 89.50 1150 LYS A N 1
ATOM 8968 C CA . LYS A 1 1150 ? -35.424 -15.575 14.351 1.00 89.50 1150 LYS A CA 1
ATOM 8969 C C . LYS A 1 1150 ? -35.793 -14.966 15.706 1.00 89.50 1150 LYS A C 1
ATOM 8971 O O . LYS A 1 1150 ? -35.886 -15.689 16.695 1.00 89.50 1150 LYS A O 1
ATOM 8976 N N . LEU A 1 1151 ? -36.004 -13.651 15.770 1.00 92.56 1151 LEU A N 1
ATOM 8977 C CA . LEU A 1 1151 ? -36.389 -12.949 16.999 1.00 92.56 1151 LEU A CA 1
ATOM 8978 C C . LEU A 1 1151 ? -37.907 -12.791 17.177 1.00 92.56 1151 LEU A C 1
ATOM 8980 O O . LEU A 1 1151 ? -38.338 -12.305 18.225 1.00 92.56 1151 LEU A O 1
ATOM 8984 N N . GLY A 1 1152 ? -38.712 -13.194 16.189 1.00 93.88 1152 GLY A N 1
ATOM 8985 C CA . GLY A 1 1152 ? -40.162 -12.986 16.180 1.00 93.88 1152 GLY A CA 1
ATOM 8986 C C . GLY A 1 1152 ? -40.565 -11.516 16.012 1.00 93.88 1152 GLY A C 1
ATOM 8987 O O . GLY A 1 1152 ? -41.629 -11.113 16.486 1.00 93.88 1152 GLY A O 1
ATOM 8988 N N . ILE A 1 1153 ? -39.717 -10.700 15.380 1.00 96.62 1153 ILE A N 1
ATOM 8989 C CA . ILE A 1 1153 ? -39.975 -9.277 15.136 1.00 96.62 1153 ILE A CA 1
ATOM 8990 C C . ILE A 1 1153 ? -40.885 -9.146 13.917 1.00 96.62 1153 ILE A C 1
ATOM 8992 O O . ILE A 1 1153 ? -40.489 -9.438 12.795 1.00 96.62 1153 ILE A O 1
ATOM 8996 N N . LYS A 1 1154 ? -42.106 -8.659 14.135 1.00 96.12 1154 LYS A N 1
ATOM 8997 C CA . LYS A 1 1154 ? -43.053 -8.333 13.058 1.00 96.12 1154 LYS A CA 1
ATOM 8998 C C . LYS A 1 1154 ? -43.352 -6.848 12.967 1.00 96.12 1154 LYS A C 1
ATOM 9000 O O . LYS A 1 1154 ? -43.880 -6.392 11.963 1.00 96.12 1154 LYS A O 1
ATOM 9005 N N . ASN A 1 1155 ? -43.055 -6.086 14.010 1.00 97.75 1155 ASN A N 1
ATOM 9006 C CA . ASN A 1 1155 ? -43.373 -4.672 14.062 1.00 97.75 1155 ASN A CA 1
ATOM 9007 C C . ASN A 1 1155 ? -42.067 -3.880 14.141 1.00 97.75 1155 ASN A C 1
ATOM 9009 O O . ASN A 1 1155 ? -41.200 -4.170 14.963 1.00 97.75 1155 ASN A O 1
ATOM 9013 N N . LEU A 1 1156 ? -41.903 -2.906 13.251 1.00 97.81 1156 LEU A N 1
ATOM 9014 C CA . LEU A 1 1156 ? -40.722 -2.054 13.172 1.00 97.81 1156 LEU A CA 1
ATOM 9015 C C . LEU A 1 1156 ? -41.125 -0.607 13.446 1.00 97.81 1156 LEU A C 1
ATOM 9017 O O . LEU A 1 1156 ? -42.029 -0.085 12.800 1.00 97.81 1156 LEU A O 1
ATOM 9021 N N . LEU A 1 1157 ? -40.436 0.040 14.380 1.00 97.94 1157 LEU A N 1
ATOM 9022 C CA . LEU A 1 1157 ? -40.586 1.454 14.694 1.00 97.94 1157 LEU A CA 1
ATOM 9023 C C . LEU A 1 1157 ? -39.272 2.184 14.409 1.00 97.94 1157 LEU A C 1
ATOM 9025 O O . LEU A 1 1157 ? -38.292 2.045 15.143 1.00 97.94 1157 LEU A O 1
ATOM 9029 N N . THR A 1 1158 ? -39.258 2.975 13.340 1.00 97.12 1158 THR A N 1
ATOM 9030 C CA . THR A 1 1158 ? -38.135 3.845 12.981 1.00 97.12 1158 THR A CA 1
ATOM 9031 C C . THR A 1 1158 ? -38.319 5.207 13.625 1.00 97.12 1158 THR A C 1
ATOM 9033 O O . THR A 1 1158 ? -39.240 5.932 13.269 1.00 97.12 1158 THR A O 1
ATOM 9036 N N . VAL A 1 1159 ? -37.420 5.587 14.529 1.00 94.50 1159 VAL A N 1
ATOM 9037 C CA . VAL A 1 1159 ? -37.404 6.912 15.161 1.00 94.50 1159 VAL A CA 1
ATOM 9038 C C . VAL A 1 1159 ? -36.237 7.710 14.587 1.00 94.50 1159 VAL A C 1
ATOM 9040 O O . VAL A 1 1159 ? -35.126 7.722 15.125 1.00 94.50 1159 VAL A O 1
ATOM 9043 N N . GLY A 1 1160 ? -36.471 8.336 13.437 1.00 87.25 1160 GLY A N 1
ATOM 9044 C CA . GLY A 1 1160 ? -35.490 9.181 12.772 1.00 87.25 1160 GLY A CA 1
ATOM 9045 C C . GLY A 1 1160 ? -35.814 9.540 11.327 1.00 87.25 1160 GLY A C 1
ATOM 9046 O O . GLY A 1 1160 ? -36.600 8.865 10.668 1.00 87.25 1160 GLY A O 1
ATOM 9047 N N . ARG A 1 1161 ? -35.185 10.613 10.830 1.00 80.56 1161 ARG A N 1
ATOM 9048 C CA . ARG A 1 1161 ? -35.257 11.020 9.418 1.00 80.56 1161 ARG A CA 1
ATOM 9049 C C . ARG A 1 1161 ? -34.315 10.230 8.524 1.00 80.56 1161 ARG A C 1
ATOM 9051 O O . ARG A 1 1161 ? -33.211 9.892 8.941 1.00 80.56 1161 ARG A O 1
ATOM 9058 N N . ASP A 1 1162 ? -34.773 10.004 7.292 1.00 80.62 1162 ASP A N 1
ATOM 9059 C CA . ASP A 1 1162 ? -34.002 9.468 6.162 1.00 80.62 1162 ASP A CA 1
ATOM 9060 C C . ASP A 1 1162 ? -33.275 8.143 6.447 1.00 80.62 1162 ASP A C 1
ATOM 9062 O O . ASP A 1 1162 ? -32.284 7.789 5.809 1.00 80.62 1162 ASP A O 1
ATOM 9066 N N . LEU A 1 1163 ? -33.795 7.375 7.405 1.00 80.25 1163 LEU A N 1
ATOM 9067 C CA . LEU A 1 1163 ? -33.342 6.024 7.691 1.00 80.25 1163 LEU A CA 1
ATOM 9068 C C . LEU A 1 1163 ? -34.043 5.061 6.732 1.00 80.25 1163 LEU A C 1
ATOM 9070 O O . LEU A 1 1163 ? -35.268 5.077 6.625 1.00 80.25 1163 LEU A O 1
ATOM 9074 N N . VAL A 1 1164 ? -33.269 4.207 6.059 1.00 82.19 1164 VAL A N 1
ATOM 9075 C CA . VAL A 1 1164 ? -33.780 3.231 5.083 1.00 82.19 1164 VAL A CA 1
ATOM 9076 C C . VAL A 1 1164 ? -33.621 1.813 5.647 1.00 82.19 1164 VAL A C 1
ATOM 9078 O O . VAL A 1 1164 ? -32.622 1.144 5.367 1.00 82.19 1164 VAL A O 1
ATOM 9081 N N . PRO A 1 1165 ? -34.546 1.354 6.510 1.00 88.75 1165 PRO A N 1
ATOM 9082 C CA . PRO A 1 1165 ? -34.540 -0.019 6.990 1.00 88.75 1165 PRO A CA 1
ATOM 9083 C C . PRO A 1 1165 ? -35.078 -0.977 5.920 1.00 88.75 1165 PRO A C 1
ATOM 9085 O O . PRO A 1 1165 ? -35.808 -0.581 5.010 1.00 88.75 1165 PRO A O 1
ATOM 9088 N N . VAL A 1 1166 ? -34.789 -2.264 6.085 1.00 86.75 1166 VAL A N 1
ATOM 9089 C CA . VAL A 1 1166 ? -35.533 -3.344 5.436 1.00 86.75 1166 VAL A CA 1
ATOM 9090 C C . VAL A 1 1166 ? -36.735 -3.664 6.338 1.00 86.75 1166 VAL A C 1
ATOM 9092 O O . VAL A 1 1166 ? -36.526 -4.091 7.473 1.00 86.75 1166 VAL A O 1
ATOM 9095 N N . PRO A 1 1167 ? -37.991 -3.434 5.915 1.00 85.88 1167 PRO A N 1
ATOM 9096 C CA . PRO A 1 1167 ? -39.164 -3.670 6.761 1.00 85.88 1167 PRO A CA 1
ATOM 9097 C C . PRO A 1 1167 ? -39.488 -5.173 6.888 1.00 85.88 1167 PRO A C 1
ATOM 9099 O O . PRO A 1 1167 ? -39.331 -5.890 5.898 1.00 85.88 1167 PRO A O 1
ATOM 9102 N N . PRO A 1 1168 ? -39.977 -5.672 8.042 1.00 90.44 1168 PRO A N 1
ATOM 9103 C CA . PRO A 1 1168 ? -40.334 -7.085 8.218 1.00 90.44 1168 PRO A CA 1
ATOM 9104 C C . PRO A 1 1168 ? -41.422 -7.552 7.239 1.00 90.44 1168 PRO A C 1
ATOM 9106 O O . PRO A 1 1168 ? -42.427 -6.862 7.042 1.00 90.44 1168 PRO A O 1
ATOM 9109 N N . VAL A 1 1169 ? -41.260 -8.737 6.640 1.00 87.88 1169 VAL A N 1
ATOM 9110 C CA . VAL A 1 1169 ? -42.260 -9.288 5.704 1.00 87.88 1169 VAL A CA 1
ATOM 9111 C C . VAL A 1 1169 ? -43.583 -9.571 6.426 1.00 87.88 1169 VAL A C 1
ATOM 9113 O O . VAL A 1 1169 ? -43.629 -10.290 7.419 1.00 87.88 1169 VAL A O 1
ATOM 9116 N N . GLY A 1 1170 ? -44.685 -9.005 5.920 1.00 87.50 1170 GLY A N 1
ATOM 9117 C CA . GLY A 1 1170 ? -46.028 -9.161 6.505 1.00 87.50 1170 GLY A CA 1
ATOM 9118 C C . GLY A 1 1170 ? -46.251 -8.395 7.817 1.00 87.50 1170 GLY A C 1
ATOM 9119 O O . GLY A 1 1170 ? -47.332 -8.478 8.401 1.00 87.50 1170 GLY A O 1
ATOM 9120 N N . GLY A 1 1171 ? -45.239 -7.659 8.267 1.00 89.62 1171 GLY A N 1
ATOM 9121 C CA . GLY A 1 1171 ? -45.241 -6.864 9.480 1.00 89.62 1171 GLY A CA 1
ATOM 9122 C C . GLY A 1 1171 ? -45.816 -5.458 9.321 1.00 89.62 1171 GLY A C 1
ATOM 9123 O O . GLY A 1 1171 ? -46.176 -5.032 8.222 1.00 89.62 1171 GLY A O 1
ATOM 9124 N N . LYS A 1 1172 ? -45.872 -4.704 10.425 1.00 93.88 1172 LYS A N 1
ATOM 9125 C CA . LYS A 1 1172 ? -46.158 -3.262 10.386 1.00 93.88 1172 LYS A CA 1
ATOM 9126 C C . LYS A 1 1172 ? -44.879 -2.461 10.554 1.00 93.88 1172 LYS A C 1
ATOM 9128 O O . LYS A 1 1172 ? -44.029 -2.797 11.372 1.00 93.88 1172 LYS A O 1
ATOM 9133 N N . HIS A 1 1173 ? -44.775 -1.360 9.821 1.00 95.81 1173 HIS A N 1
ATOM 9134 C CA . HIS A 1 1173 ? -43.668 -0.420 9.930 1.00 95.81 1173 HIS A CA 1
ATOM 9135 C C . HIS A 1 1173 ? -44.219 0.980 10.192 1.00 95.81 1173 HIS A C 1
ATOM 9137 O O . HIS A 1 1173 ? -44.981 1.502 9.381 1.00 95.81 1173 HIS A O 1
ATOM 9143 N N . LEU A 1 1174 ? -43.861 1.556 11.337 1.00 96.00 1174 LEU A N 1
ATOM 9144 C CA . LEU A 1 1174 ? -44.151 2.939 11.699 1.00 96.00 1174 LEU A CA 1
ATOM 9145 C C . LEU A 1 1174 ? -42.858 3.758 11.624 1.00 96.00 1174 LEU A C 1
ATOM 9147 O O . LEU A 1 1174 ? -41.816 3.332 12.125 1.00 96.00 1174 LEU A O 1
ATOM 9151 N N . VAL A 1 1175 ? -42.925 4.937 11.008 1.00 95.25 1175 VAL A N 1
ATOM 9152 C CA . VAL A 1 1175 ? -41.794 5.862 10.889 1.00 95.25 1175 VAL A CA 1
ATOM 9153 C C . VAL A 1 1175 ? -42.155 7.181 11.554 1.00 95.25 1175 VAL A C 1
ATOM 9155 O O . VAL A 1 1175 ? -43.059 7.880 11.108 1.00 95.25 1175 VAL A O 1
ATOM 9158 N N . ILE A 1 1176 ? -41.400 7.535 12.587 1.00 93.25 1176 ILE A N 1
ATOM 9159 C CA . ILE A 1 1176 ? -41.474 8.808 13.291 1.00 93.25 1176 ILE A CA 1
ATOM 9160 C C . ILE A 1 1176 ? -40.260 9.632 12.878 1.00 93.25 1176 ILE A C 1
ATOM 9162 O O . ILE A 1 1176 ? -39.116 9.342 13.236 1.00 93.25 1176 ILE A O 1
ATOM 9166 N N . SER A 1 1177 ? -40.513 10.672 12.091 1.00 88.75 1177 SER A N 1
ATOM 9167 C CA . SER A 1 1177 ? -39.477 11.583 11.613 1.00 88.75 1177 SER A CA 1
ATOM 9168 C C . SER A 1 1177 ? -39.091 12.575 12.714 1.00 88.75 1177 SER A C 1
ATOM 9170 O O . SER A 1 1177 ? -39.715 13.627 12.854 1.00 88.75 1177 SER A O 1
ATOM 9172 N N . LEU A 1 1178 ? -38.015 12.273 13.442 1.00 85.69 1178 LEU A N 1
ATOM 9173 C CA . LEU A 1 1178 ? -37.479 13.121 14.507 1.00 85.69 1178 LEU A CA 1
ATOM 9174 C C . LEU A 1 1178 ? -35.960 13.302 14.375 1.00 85.69 1178 LEU A C 1
ATOM 9176 O O . LEU A 1 1178 ? -35.229 12.330 14.149 1.00 85.69 1178 LEU A O 1
ATOM 9180 N N . ASP A 1 1179 ? -35.481 14.534 14.536 1.00 84.44 1179 ASP A N 1
ATOM 9181 C CA . ASP A 1 1179 ? -34.047 14.836 14.591 1.00 84.44 1179 ASP A CA 1
ATOM 9182 C C . ASP A 1 1179 ? -33.471 14.469 15.965 1.00 84.44 1179 ASP A C 1
ATOM 9184 O O . ASP A 1 1179 ? -34.171 14.508 16.971 1.00 84.44 1179 ASP A O 1
ATOM 9188 N N . ASP A 1 1180 ? -32.195 14.089 16.019 1.00 87.12 1180 ASP A N 1
ATOM 9189 C CA . ASP A 1 1180 ? -31.518 13.725 17.274 1.00 87.12 1180 ASP A CA 1
ATOM 9190 C C . ASP A 1 1180 ? -30.814 14.934 17.902 1.00 87.12 1180 ASP A C 1
ATOM 9192 O O . ASP A 1 1180 ? -29.595 14.950 18.052 1.00 87.12 1180 ASP A O 1
ATOM 9196 N N . ILE A 1 1181 ? -31.585 15.975 18.203 1.00 86.44 1181 ILE A N 1
ATOM 9197 C CA . ILE A 1 1181 ? -31.101 17.245 18.763 1.00 86.44 1181 ILE A CA 1
ATOM 9198 C C . ILE A 1 1181 ? -31.859 17.572 20.052 1.00 86.44 1181 ILE A C 1
ATOM 9200 O O . ILE A 1 1181 ? -32.968 17.078 20.258 1.00 86.44 1181 ILE A O 1
ATOM 9204 N N . GLU A 1 1182 ? -31.267 18.383 20.928 1.00 82.31 1182 GLU A N 1
ATOM 9205 C CA . GLU A 1 1182 ? -31.852 18.696 22.239 1.00 82.31 1182 GLU A CA 1
ATOM 9206 C C . GLU A 1 1182 ? -33.132 19.537 22.135 1.00 82.31 1182 GLU A C 1
ATOM 9208 O O . GLU A 1 1182 ? -34.007 19.443 22.991 1.00 82.31 1182 GLU A O 1
ATOM 9213 N N . GLU A 1 1183 ? -33.256 20.345 21.084 1.00 87.19 1183 GLU A N 1
ATOM 9214 C CA . GLU A 1 1183 ? -34.397 21.230 20.845 1.00 87.19 1183 GLU A CA 1
ATOM 9215 C C . GLU A 1 1183 ? -35.607 20.502 20.246 1.00 87.19 1183 GLU A C 1
ATOM 9217 O O . GLU A 1 1183 ? -36.686 21.085 20.131 1.00 87.19 1183 GLU A O 1
ATOM 9222 N N . ALA A 1 1184 ? -35.444 19.245 19.823 1.00 88.44 1184 ALA A N 1
ATOM 9223 C CA . ALA A 1 1184 ? -36.543 18.471 19.275 1.00 88.44 1184 ALA A CA 1
ATOM 9224 C C . ALA A 1 1184 ? -37.500 18.043 20.397 1.00 88.44 1184 ALA A C 1
ATOM 9226 O O . ALA A 1 1184 ? -37.093 17.472 21.409 1.00 88.44 1184 ALA A O 1
ATOM 9227 N N . ASP A 1 1185 ? -38.792 18.282 20.195 1.00 92.31 1185 ASP A N 1
ATOM 9228 C CA . ASP A 1 1185 ? -39.840 17.761 21.068 1.00 92.31 1185 ASP A CA 1
ATOM 9229 C C . ASP A 1 1185 ? -40.097 16.292 20.709 1.00 92.31 1185 ASP A C 1
ATOM 9231 O O . ASP A 1 1185 ? -40.756 15.984 19.714 1.00 92.31 1185 ASP A O 1
ATOM 9235 N N . ILE A 1 1186 ? -39.542 15.371 21.498 1.00 94.38 1186 ILE A N 1
ATOM 9236 C CA . ILE A 1 1186 ? -39.804 13.937 21.339 1.00 94.38 1186 ILE A CA 1
ATOM 9237 C C . ILE A 1 1186 ? -41.117 13.531 22.012 1.00 94.38 1186 ILE A C 1
ATOM 9239 O O . ILE A 1 1186 ? -41.727 12.544 21.590 1.00 94.38 1186 ILE A O 1
ATOM 9243 N N . ARG A 1 1187 ? -41.591 14.291 23.010 1.00 93.38 1187 ARG A N 1
ATOM 9244 C CA . ARG A 1 1187 ? -42.825 13.987 23.750 1.00 93.38 1187 ARG A CA 1
ATOM 9245 C C . ARG A 1 1187 ? -44.045 13.994 22.845 1.00 93.38 1187 ARG A C 1
ATOM 9247 O O . ARG A 1 1187 ? -44.905 13.132 23.004 1.00 93.38 1187 ARG A O 1
ATOM 9254 N N . CYS A 1 1188 ? -44.081 14.880 21.847 1.00 91.75 1188 CYS A N 1
ATOM 9255 C CA . CYS A 1 1188 ? -45.164 14.917 20.859 1.00 91.75 1188 CYS A CA 1
ATOM 9256 C C . CYS A 1 1188 ? -45.354 13.594 20.088 1.00 91.75 1188 CYS A C 1
ATOM 9258 O O . CYS A 1 1188 ? -46.410 13.360 19.506 1.00 91.75 1188 CYS A O 1
ATOM 9260 N N . THR A 1 1189 ? -44.346 12.715 20.099 1.00 93.06 1189 THR A N 1
ATOM 9261 C CA . THR A 1 1189 ? -44.366 11.418 19.408 1.00 93.06 1189 THR A CA 1
ATOM 9262 C C . THR A 1 1189 ? -44.742 10.249 20.317 1.00 93.06 1189 THR A C 1
ATOM 9264 O O . THR A 1 1189 ? -44.984 9.146 19.824 1.00 93.06 1189 THR A O 1
ATOM 9267 N N . PHE A 1 1190 ? -44.781 10.456 21.639 1.00 96.19 1190 PHE A N 1
ATOM 9268 C CA . PHE A 1 1190 ? -44.912 9.363 22.597 1.00 96.19 1190 PHE A CA 1
ATOM 9269 C C . PHE A 1 1190 ? -46.228 8.618 22.457 1.00 96.19 1190 PHE A C 1
ATOM 9271 O O . PHE A 1 1190 ? -46.184 7.399 22.362 1.00 96.19 1190 PHE A O 1
ATOM 9278 N N . ASP A 1 1191 ? -47.369 9.297 22.359 1.00 93.38 1191 ASP A N 1
ATOM 9279 C CA . ASP A 1 1191 ? -48.656 8.605 22.234 1.00 93.38 1191 ASP A CA 1
ATOM 9280 C C . ASP A 1 1191 ? -48.674 7.640 21.041 1.00 93.38 1191 ASP A C 1
ATOM 9282 O O . ASP A 1 1191 ? -49.071 6.484 21.176 1.00 93.38 1191 ASP A O 1
ATOM 9286 N N . GLU A 1 1192 ? -48.193 8.069 19.874 1.00 95.94 1192 GLU A N 1
ATOM 9287 C CA . GLU A 1 1192 ? -48.151 7.224 18.679 1.00 95.94 1192 GLU A CA 1
ATOM 9288 C C . GLU A 1 1192 ? -47.145 6.070 18.831 1.00 95.94 1192 GLU A C 1
ATOM 9290 O O . GLU A 1 1192 ? -47.485 4.903 18.613 1.00 95.94 1192 GLU A O 1
ATOM 9295 N N . ALA A 1 1193 ? -45.919 6.385 19.255 1.00 97.12 1193 ALA A N 1
ATOM 9296 C CA . ALA A 1 1193 ? -44.831 5.423 19.398 1.00 97.12 1193 ALA A CA 1
ATOM 9297 C C . ALA A 1 1193 ? -45.130 4.350 20.455 1.00 97.12 1193 ALA A C 1
ATOM 9299 O O . ALA A 1 1193 ? -44.964 3.152 20.220 1.00 97.12 1193 ALA A O 1
ATOM 9300 N N . VAL A 1 1194 ? -45.584 4.791 21.626 1.00 97.44 1194 VAL A N 1
ATOM 9301 C CA . VAL A 1 1194 ? -45.888 3.951 22.782 1.00 97.44 1194 VAL A CA 1
ATOM 9302 C C . VAL A 1 1194 ? -47.080 3.058 22.480 1.00 97.44 1194 VAL A C 1
ATOM 9304 O O . VAL A 1 1194 ? -47.006 1.864 22.757 1.00 97.44 1194 VAL A O 1
ATOM 9307 N N . ASN A 1 1195 ? -48.143 3.583 21.860 1.00 96.69 1195 ASN A N 1
ATOM 9308 C CA . ASN A 1 1195 ? -49.279 2.755 21.456 1.00 96.69 1195 ASN A CA 1
ATOM 9309 C C . ASN A 1 1195 ? -48.880 1.712 20.404 1.00 96.69 1195 ASN A C 1
ATOM 9311 O O . ASN A 1 1195 ? -49.359 0.584 20.463 1.00 96.69 1195 ASN A O 1
ATOM 9315 N N . PHE A 1 1196 ? -47.972 2.033 19.477 1.00 97.81 1196 PHE A N 1
ATOM 9316 C CA . PHE A 1 1196 ? -47.471 1.053 18.510 1.00 97.81 1196 PHE A CA 1
ATOM 9317 C C . PHE A 1 1196 ? -46.705 -0.100 19.179 1.00 97.81 1196 PHE A C 1
ATOM 9319 O O . PHE A 1 1196 ? -46.927 -1.268 18.842 1.00 97.81 1196 PHE A O 1
ATOM 9326 N N . ILE A 1 1197 ? -45.837 0.211 20.149 1.00 97.75 1197 ILE A N 1
ATOM 9327 C CA . ILE A 1 1197 ? -45.115 -0.801 20.937 1.00 97.75 1197 ILE A CA 1
ATOM 9328 C C . ILE A 1 1197 ? -46.111 -1.642 21.744 1.00 97.75 1197 ILE A C 1
ATOM 9330 O O . ILE A 1 1197 ? -46.076 -2.868 21.672 1.00 97.75 1197 ILE A O 1
ATOM 9334 N N . ASP A 1 1198 ? -47.028 -0.993 22.460 1.00 96.94 1198 ASP A N 1
ATOM 9335 C CA . ASP A 1 1198 ? -48.032 -1.630 23.315 1.00 96.94 1198 ASP A CA 1
ATOM 9336 C C . ASP A 1 1198 ? -48.918 -2.599 22.520 1.00 96.94 1198 ASP A C 1
ATOM 9338 O O . ASP A 1 1198 ? -48.986 -3.784 22.836 1.00 96.94 1198 ASP A O 1
ATOM 9342 N N . MET A 1 1199 ? -49.467 -2.147 21.387 1.00 96.12 1199 MET A N 1
ATOM 9343 C CA . MET A 1 1199 ? -50.256 -2.985 20.479 1.00 96.12 1199 MET A CA 1
ATOM 9344 C C . MET A 1 1199 ? -49.475 -4.182 19.927 1.00 96.12 1199 MET A C 1
ATOM 9346 O O . MET A 1 1199 ? -50.063 -5.226 19.639 1.00 96.12 1199 MET A O 1
ATOM 9350 N N . SER A 1 1200 ? -48.168 -4.030 19.709 1.00 96.19 1200 SER A N 1
ATOM 9351 C CA . SER A 1 1200 ? -47.315 -5.132 19.254 1.00 96.19 1200 SER A CA 1
ATOM 9352 C C . SER A 1 1200 ? -47.164 -6.176 20.361 1.00 96.19 1200 SER A C 1
ATOM 9354 O O . SER A 1 1200 ? -47.364 -7.369 20.128 1.00 96.19 1200 SER A O 1
ATOM 9356 N N . VAL A 1 1201 ? -46.901 -5.718 21.588 1.00 95.12 1201 VAL A N 1
ATOM 9357 C CA . VAL A 1 1201 ? -46.746 -6.574 22.768 1.00 95.12 1201 VAL A CA 1
ATOM 9358 C C . VAL A 1 1201 ? -48.057 -7.282 23.130 1.00 95.12 1201 VAL A C 1
ATOM 9360 O O . VAL A 1 1201 ? -48.025 -8.482 23.397 1.00 95.12 1201 VAL A O 1
ATOM 9363 N N . GLU A 1 1202 ? -49.206 -6.601 23.070 1.00 95.06 1202 GLU A N 1
ATOM 9364 C CA . GLU A 1 1202 ? -50.539 -7.188 23.302 1.00 95.06 1202 GLU A CA 1
ATOM 9365 C C . GLU A 1 1202 ? -50.864 -8.329 22.329 1.00 95.06 1202 GLU A C 1
ATOM 9367 O O . GLU A 1 1202 ? -51.529 -9.299 22.693 1.00 95.06 1202 GLU A O 1
ATOM 9372 N N . LYS A 1 1203 ? -50.363 -8.247 21.093 1.00 94.44 1203 LYS A N 1
ATOM 9373 C CA . LYS A 1 1203 ? -50.504 -9.309 20.086 1.00 94.44 1203 LYS A CA 1
ATOM 9374 C C . LYS A 1 1203 ? -49.500 -10.447 20.245 1.00 94.44 1203 LYS A C 1
ATOM 9376 O O . LYS A 1 1203 ? -49.579 -11.424 19.503 1.00 94.44 1203 LYS A O 1
ATOM 9381 N N . GLY A 1 1204 ? -48.548 -10.323 21.169 1.00 93.38 1204 GLY A N 1
ATOM 9382 C CA . GLY A 1 1204 ? -47.433 -11.256 21.298 1.00 93.38 1204 GLY A CA 1
ATOM 9383 C C . GLY A 1 1204 ? -46.448 -11.179 20.128 1.00 93.38 1204 GLY A C 1
ATOM 9384 O O . GLY A 1 1204 ? -45.805 -12.176 19.810 1.00 93.38 1204 GLY A O 1
ATOM 9385 N N . GLU A 1 1205 ? -46.347 -10.028 19.460 1.00 95.38 1205 GLU A N 1
ATOM 9386 C CA . GLU A 1 1205 ? -45.470 -9.814 18.309 1.00 95.38 1205 GLU A CA 1
ATOM 9387 C C . GLU A 1 1205 ? -44.275 -8.939 18.693 1.00 95.38 1205 GLU A C 1
ATOM 9389 O O . GLU A 1 1205 ? -44.435 -7.890 19.317 1.00 95.38 1205 GLU A O 1
ATOM 9394 N N . GLY A 1 1206 ? -43.067 -9.330 18.280 1.00 96.88 1206 GLY A N 1
ATOM 9395 C CA . GLY A 1 1206 ? -41.862 -8.552 18.547 1.00 96.88 1206 GLY A CA 1
ATOM 9396 C C . GLY A 1 1206 ? -41.893 -7.186 17.860 1.00 96.88 1206 GLY A C 1
ATOM 9397 O O . GLY A 1 1206 ? -42.144 -7.092 16.655 1.00 96.88 1206 GLY A O 1
ATOM 9398 N N . CYS A 1 1207 ? -41.600 -6.139 18.629 1.00 98.00 1207 CYS A N 1
ATOM 9399 C CA . CYS A 1 1207 ? -41.448 -4.764 18.179 1.00 98.00 1207 CYS A CA 1
ATOM 9400 C C . CYS A 1 1207 ? -39.983 -4.330 18.275 1.00 98.00 1207 CYS A C 1
ATOM 9402 O O . CYS A 1 1207 ? -39.426 -4.252 19.372 1.00 98.00 1207 CYS A O 1
ATOM 9404 N N . LEU A 1 1208 ? -39.365 -4.016 17.138 1.00 98.06 1208 LEU A N 1
ATOM 9405 C CA . LEU A 1 1208 ? -38.037 -3.416 17.080 1.00 98.06 1208 LEU A CA 1
ATOM 9406 C C . LEU A 1 1208 ? -38.147 -1.901 16.976 1.00 98.06 1208 LEU A C 1
ATOM 9408 O O . LEU A 1 1208 ? -38.590 -1.371 15.962 1.00 98.06 1208 LEU A O 1
ATOM 9412 N N . VAL A 1 1209 ? -37.687 -1.208 18.011 1.00 98.06 1209 VAL A N 1
ATOM 9413 C CA . VAL A 1 1209 ? -37.515 0.242 18.008 1.00 98.06 1209 VAL A CA 1
ATOM 9414 C C . VAL A 1 1209 ? -36.078 0.553 17.619 1.00 98.06 1209 VAL A C 1
ATOM 9416 O O . VAL A 1 1209 ? -35.133 0.112 18.275 1.00 98.06 1209 VAL A O 1
ATOM 9419 N N . HIS A 1 1210 ? -35.881 1.323 16.557 1.00 96.38 1210 HIS A N 1
ATOM 9420 C CA . HIS A 1 1210 ? -34.541 1.693 16.126 1.00 96.38 1210 HIS A CA 1
ATOM 9421 C C . HIS A 1 1210 ? -34.443 3.162 15.742 1.00 96.38 1210 HIS A C 1
ATOM 9423 O O . HIS A 1 1210 ? -35.409 3.801 15.336 1.00 96.38 1210 HIS A O 1
ATOM 9429 N N . CYS A 1 1211 ? -33.231 3.687 15.845 1.00 91.56 1211 CYS A N 1
ATOM 9430 C CA . CYS A 1 1211 ? -32.840 4.930 15.196 1.00 91.56 1211 CYS A CA 1
ATOM 9431 C C . CYS A 1 1211 ? -31.538 4.684 14.426 1.00 91.56 1211 CYS A C 1
ATOM 9433 O O . CYS A 1 1211 ? -31.218 3.538 14.103 1.00 91.56 1211 CYS A O 1
ATOM 9435 N N . PHE A 1 1212 ? -30.775 5.735 14.125 1.00 87.06 1212 PHE A N 1
ATOM 9436 C CA . PHE A 1 1212 ? -29.498 5.589 13.431 1.00 87.06 1212 PHE A CA 1
ATOM 9437 C C . PHE A 1 1212 ? -28.506 4.715 14.229 1.00 87.06 1212 PHE A C 1
ATOM 9439 O O . PHE A 1 1212 ? -28.155 3.617 13.801 1.00 87.06 1212 PHE A O 1
ATOM 9446 N N . ALA A 1 1213 ? -28.132 5.174 15.427 1.00 77.81 1213 ALA A N 1
ATOM 9447 C CA . ALA A 1 1213 ? -27.146 4.549 16.315 1.00 77.81 1213 ALA A CA 1
ATOM 9448 C C . ALA A 1 1213 ? -27.755 3.546 17.315 1.00 77.81 1213 ALA A C 1
ATOM 9450 O O . ALA A 1 1213 ? -27.061 2.712 17.906 1.00 77.81 1213 ALA A O 1
ATOM 9451 N N . GLY A 1 1214 ? -29.065 3.663 17.546 1.00 84.50 1214 GLY A N 1
ATOM 9452 C CA . GLY A 1 1214 ? -29.784 2.940 18.589 1.00 84.50 1214 GLY A CA 1
ATOM 9453 C C . GLY A 1 1214 ? -29.447 3.387 20.013 1.00 84.50 1214 GLY A C 1
ATOM 9454 O O . GLY A 1 1214 ? -29.530 2.571 20.922 1.00 84.50 1214 GLY A O 1
ATOM 9455 N N . LEU A 1 1215 ? -28.968 4.618 20.227 1.00 86.56 1215 LEU A N 1
ATOM 9456 C CA . LEU A 1 1215 ? -28.514 5.083 21.551 1.00 86.56 1215 LEU A CA 1
ATOM 9457 C C . LEU A 1 1215 ? -29.455 6.116 22.177 1.00 86.56 1215 LEU A C 1
ATOM 9459 O O . LEU A 1 1215 ? -29.736 6.014 23.365 1.00 86.56 1215 LEU A O 1
ATOM 9463 N N . SER A 1 1216 ? -29.932 7.084 21.391 1.00 92.62 1216 SER A N 1
ATOM 9464 C CA . SER A 1 1216 ? -30.714 8.229 21.877 1.00 92.62 1216 SER A CA 1
ATOM 9465 C C . SER A 1 1216 ? -32.210 8.036 21.610 1.00 92.62 1216 SER A C 1
ATOM 9467 O O . SER A 1 1216 ? -32.882 7.389 22.407 1.00 92.62 1216 SER A O 1
ATOM 9469 N N . ARG A 1 1217 ? -32.719 8.486 20.454 1.00 95.44 1217 ARG A N 1
ATOM 9470 C CA . ARG A 1 1217 ? -34.149 8.449 20.077 1.00 95.44 1217 ARG A CA 1
ATOM 9471 C C . ARG A 1 1217 ? -34.873 7.141 20.413 1.00 95.44 1217 ARG A C 1
ATOM 9473 O O . ARG A 1 1217 ? -35.852 7.157 21.147 1.00 95.44 1217 ARG A O 1
ATOM 9480 N N . SER A 1 1218 ? -34.374 6.002 19.927 1.00 95.44 1218 SER A N 1
ATOM 9481 C CA . SER A 1 1218 ? -35.013 4.703 20.174 1.00 95.44 1218 SER A CA 1
ATOM 9482 C C . SER A 1 1218 ? -35.007 4.306 21.650 1.00 95.44 1218 SER A C 1
ATOM 9484 O O . SER A 1 1218 ? -35.981 3.733 22.126 1.00 95.44 1218 SER A O 1
ATOM 9486 N N . ALA A 1 1219 ? -33.937 4.624 22.386 1.00 95.19 1219 ALA A N 1
ATOM 9487 C CA . ALA A 1 1219 ? -33.870 4.370 23.820 1.00 95.19 1219 ALA A CA 1
ATOM 9488 C C . ALA A 1 1219 ? -34.871 5.246 24.580 1.00 95.19 1219 ALA A C 1
ATOM 9490 O O . ALA A 1 1219 ? -35.612 4.721 25.404 1.00 95.19 1219 ALA A O 1
ATOM 9491 N N . THR A 1 1220 ? -34.949 6.541 24.259 1.00 96.62 1220 THR A N 1
ATOM 9492 C CA . THR A 1 1220 ? -35.933 7.463 24.843 1.00 96.62 1220 THR A CA 1
ATOM 9493 C C . THR A 1 1220 ? -37.359 6.970 24.614 1.00 96.62 1220 THR A C 1
ATOM 9495 O O . THR A 1 1220 ? -38.146 6.912 25.552 1.00 96.62 1220 THR A O 1
ATOM 9498 N N . THR A 1 1221 ? -37.687 6.548 23.391 1.00 97.50 1221 THR A N 1
ATOM 9499 C CA . THR A 1 1221 ? -39.011 6.003 23.065 1.00 97.50 1221 THR A CA 1
ATOM 9500 C C . THR A 1 1221 ? -39.338 4.742 23.872 1.00 97.50 1221 THR A C 1
ATOM 9502 O O . THR A 1 1221 ? -40.458 4.596 24.356 1.00 97.50 1221 THR A O 1
ATOM 9505 N N . VAL A 1 1222 ? -38.369 3.839 24.057 1.00 97.50 1222 VAL A N 1
ATOM 9506 C CA . VAL A 1 1222 ? -38.556 2.629 24.877 1.00 97.50 1222 VAL A CA 1
ATOM 9507 C C . VAL A 1 1222 ? -38.750 2.976 26.358 1.00 97.50 1222 VAL A C 1
ATOM 9509 O O . VAL A 1 1222 ? -39.619 2.398 27.007 1.00 97.50 1222 VAL A O 1
ATOM 9512 N N . ILE A 1 1223 ? -37.994 3.943 26.885 1.00 96.81 1223 ILE A N 1
ATOM 9513 C CA . ILE A 1 1223 ? -38.143 4.422 28.267 1.00 96.81 1223 ILE A CA 1
ATOM 9514 C C . ILE A 1 1223 ? -39.535 5.036 28.470 1.00 96.81 1223 ILE A C 1
ATOM 9516 O O . ILE A 1 1223 ? -40.229 4.665 29.414 1.00 96.81 1223 ILE A O 1
ATOM 9520 N N . ALA A 1 1224 ? -39.988 5.889 27.546 1.00 97.50 1224 ALA A N 1
ATOM 9521 C CA . ALA A 1 1224 ? -41.323 6.483 27.587 1.00 97.50 1224 ALA A CA 1
ATOM 9522 C C . ALA A 1 1224 ? -42.439 5.424 27.561 1.00 97.50 1224 ALA A C 1
ATOM 9524 O O . ALA A 1 1224 ? -43.412 5.541 28.303 1.00 97.50 1224 ALA A O 1
ATOM 9525 N N . TYR A 1 1225 ? -42.278 4.346 26.781 1.00 98.06 1225 TYR A N 1
ATOM 9526 C CA . TYR A 1 1225 ? -43.215 3.217 26.797 1.00 98.06 1225 TYR A CA 1
ATOM 9527 C C . TYR A 1 1225 ? -43.328 2.580 28.188 1.00 98.06 1225 TYR A C 1
ATOM 9529 O O . TYR A 1 1225 ? -44.439 2.348 28.668 1.00 98.06 1225 TYR A O 1
ATOM 9537 N N . PHE A 1 1226 ? -42.209 2.344 28.875 1.00 97.62 1226 PHE A N 1
ATOM 9538 C CA . PHE A 1 1226 ? -42.250 1.807 30.236 1.00 97.62 1226 PHE A CA 1
ATOM 9539 C C . PHE A 1 1226 ? -42.911 2.766 31.227 1.00 97.62 1226 PHE A C 1
ATOM 9541 O O . PHE A 1 1226 ? -43.700 2.328 32.063 1.00 97.62 1226 PHE A O 1
ATOM 9548 N N . MET A 1 1227 ? -42.653 4.065 31.108 1.00 96.81 1227 MET A N 1
ATOM 9549 C CA . MET A 1 1227 ? -43.271 5.057 31.986 1.00 96.81 1227 MET A CA 1
ATOM 9550 C C . MET A 1 1227 ? -44.789 5.120 31.779 1.00 96.81 1227 MET A C 1
ATOM 9552 O O . MET A 1 1227 ? -45.556 4.929 32.719 1.00 96.81 1227 MET A O 1
ATOM 9556 N N . MET A 1 1228 ? -45.233 5.289 30.532 1.00 97.06 1228 MET A N 1
ATOM 9557 C CA . MET A 1 1228 ? -46.643 5.530 30.204 1.00 97.06 1228 MET A CA 1
ATOM 9558 C C . MET A 1 1228 ? -47.519 4.272 30.252 1.00 97.06 1228 MET A C 1
ATOM 9560 O O . MET A 1 1228 ? -48.700 4.370 30.576 1.00 97.06 1228 MET A O 1
ATOM 9564 N N . LYS A 1 1229 ? -46.981 3.091 29.912 1.00 95.00 1229 LYS A N 1
ATOM 9565 C CA . LYS A 1 1229 ? -47.770 1.841 29.821 1.00 95.00 1229 LYS A CA 1
ATOM 9566 C C . LYS A 1 1229 ? -47.471 0.833 30.914 1.00 95.00 1229 LYS A C 1
ATOM 9568 O O . LYS A 1 1229 ? -48.319 -0.006 31.210 1.00 95.00 1229 LYS A O 1
ATOM 9573 N N . ARG A 1 1230 ? -46.281 0.884 31.518 1.00 93.06 1230 ARG A N 1
ATOM 9574 C CA . ARG A 1 1230 ? -45.913 -0.003 32.634 1.00 93.06 1230 ARG A CA 1
ATOM 9575 C C . ARG A 1 1230 ? -45.898 0.703 33.987 1.00 93.06 1230 ARG A C 1
ATOM 9577 O O . ARG A 1 1230 ? -45.637 0.029 34.977 1.00 93.06 1230 ARG A O 1
ATOM 9584 N N . GLY A 1 1231 ? -46.206 2.002 34.043 1.00 92.94 1231 GLY A N 1
ATOM 9585 C CA . GLY A 1 1231 ? -46.277 2.761 35.293 1.00 92.94 1231 GLY A CA 1
ATOM 9586 C C . GLY A 1 1231 ? -44.943 2.796 36.040 1.00 92.94 1231 GLY A C 1
ATOM 9587 O O . GLY A 1 1231 ? -44.932 2.787 37.266 1.00 92.94 1231 GLY A O 1
ATOM 9588 N N . MET A 1 1232 ? -43.824 2.767 35.310 1.00 94.38 1232 MET A N 1
ATOM 9589 C CA . MET A 1 1232 ? -42.481 2.817 35.891 1.00 94.38 1232 MET A CA 1
ATOM 9590 C C . MET A 1 1232 ? -42.011 4.261 36.049 1.00 94.38 1232 MET A C 1
ATOM 9592 O O . MET A 1 1232 ? -42.184 5.070 35.140 1.00 94.38 1232 MET A O 1
ATOM 9596 N N . ARG A 1 1233 ? -41.330 4.558 37.158 1.00 93.56 1233 ARG A N 1
ATOM 9597 C CA . ARG A 1 1233 ? -40.573 5.807 37.301 1.00 93.56 1233 ARG A CA 1
ATOM 9598 C C . ARG A 1 1233 ? -39.424 5.852 36.295 1.00 93.56 1233 ARG A C 1
ATOM 9600 O O . ARG A 1 1233 ? -38.904 4.808 35.890 1.00 93.56 1233 ARG A O 1
ATOM 9607 N N . LEU A 1 1234 ? -38.981 7.053 35.923 1.00 93.31 1234 LEU A N 1
ATOM 9608 C CA . LEU A 1 1234 ? -37.889 7.262 34.965 1.00 93.31 1234 LEU A CA 1
ATOM 9609 C C . LEU A 1 1234 ? -36.624 6.483 35.345 1.00 93.31 1234 LEU A C 1
ATOM 9611 O O . LEU A 1 1234 ? -36.023 5.844 34.484 1.00 93.31 1234 LEU A O 1
ATOM 9615 N N . GLY A 1 1235 ? -36.228 6.507 36.621 1.00 89.00 1235 GLY A N 1
ATOM 9616 C CA . GLY A 1 1235 ? -35.046 5.782 37.097 1.00 89.00 1235 GLY A CA 1
ATOM 9617 C C . GLY A 1 1235 ? -35.122 4.284 36.792 1.00 89.00 1235 GLY A C 1
ATOM 9618 O O . GLY A 1 1235 ? -34.204 3.726 36.186 1.00 89.00 1235 GLY A O 1
ATOM 9619 N N . ASP A 1 1236 ? -36.252 3.654 37.112 1.00 90.94 1236 ASP A N 1
ATOM 9620 C CA . ASP A 1 1236 ? -36.478 2.227 36.875 1.00 90.94 1236 ASP A CA 1
ATOM 9621 C C . ASP A 1 1236 ? -36.549 1.899 35.383 1.00 90.94 1236 ASP A C 1
ATOM 9623 O O . ASP A 1 1236 ? -35.895 0.961 34.920 1.00 90.94 1236 ASP A O 1
ATOM 9627 N N . ALA A 1 1237 ? -37.289 2.697 34.609 1.00 94.31 1237 ALA A N 1
ATOM 9628 C CA . ALA A 1 1237 ? -37.421 2.528 33.165 1.00 94.31 1237 ALA A CA 1
ATOM 9629 C C . ALA A 1 1237 ? -36.069 2.682 32.443 1.00 94.31 1237 ALA A C 1
ATOM 9631 O O . ALA A 1 1237 ? -35.733 1.898 31.545 1.00 94.31 1237 ALA A O 1
ATOM 9632 N N . TYR A 1 1238 ? -35.257 3.655 32.863 1.00 93.00 1238 TYR A N 1
ATOM 9633 C CA . TYR A 1 1238 ? -33.913 3.876 32.340 1.00 93.00 1238 TYR A CA 1
ATOM 9634 C C . TYR A 1 1238 ? -32.993 2.706 32.680 1.00 93.00 1238 TYR A C 1
ATOM 9636 O O . TYR A 1 1238 ? -32.334 2.172 31.789 1.00 93.00 1238 TYR A O 1
ATOM 9644 N N . GLN A 1 1239 ? -32.965 2.263 33.940 1.00 89.62 1239 GLN A N 1
ATOM 9645 C CA . GLN A 1 1239 ? -32.124 1.141 34.362 1.00 89.62 1239 GLN A CA 1
ATOM 9646 C C . GLN A 1 1239 ? -32.550 -0.174 33.704 1.00 89.62 1239 GLN A C 1
ATOM 9648 O O . GLN A 1 1239 ? -31.689 -0.940 33.274 1.00 89.62 1239 GLN A O 1
ATOM 9653 N N . LEU A 1 1240 ? -33.852 -0.425 33.549 1.00 92.50 1240 LEU A N 1
ATOM 9654 C CA . LEU A 1 1240 ? -34.366 -1.579 32.810 1.00 92.50 1240 LEU A CA 1
ATOM 9655 C C . LEU A 1 1240 ? -33.889 -1.557 31.354 1.00 92.50 1240 LEU A C 1
ATOM 9657 O O . LEU A 1 1240 ? -33.337 -2.542 30.861 1.00 92.50 1240 LEU A O 1
ATOM 9661 N N . THR A 1 1241 ? -34.017 -0.407 30.690 1.00 93.50 1241 THR A N 1
ATOM 9662 C CA . THR A 1 1241 ? -33.551 -0.238 29.310 1.00 93.50 1241 THR A CA 1
ATOM 9663 C C . THR A 1 1241 ? -32.030 -0.393 29.210 1.00 93.50 1241 THR A C 1
ATOM 9665 O O . THR A 1 1241 ? -31.539 -1.064 28.305 1.00 93.50 1241 THR A O 1
ATOM 9668 N N . LYS A 1 1242 ? -31.272 0.151 30.170 1.00 88.19 1242 LYS A N 1
ATOM 9669 C CA . LYS A 1 1242 ? -29.806 0.056 30.240 1.00 88.19 1242 LYS A CA 1
ATOM 9670 C C . LYS A 1 1242 ? -29.325 -1.373 30.481 1.00 88.19 1242 LYS A C 1
ATOM 9672 O O . LYS A 1 1242 ? -28.312 -1.770 29.915 1.00 88.19 1242 LYS A O 1
ATOM 9677 N N . ARG A 1 1243 ? -30.045 -2.157 31.289 1.00 85.50 1243 ARG A N 1
ATOM 9678 C CA . ARG A 1 1243 ? -29.755 -3.584 31.511 1.00 85.50 1243 ARG A CA 1
ATOM 9679 C C . ARG A 1 1243 ? -29.904 -4.389 30.224 1.00 85.50 1243 ARG A C 1
ATOM 9681 O O . ARG A 1 1243 ? -29.041 -5.209 29.937 1.00 85.50 1243 ARG A O 1
ATOM 9688 N N . GLY A 1 1244 ? -30.954 -4.127 29.442 1.00 85.06 1244 GLY A N 1
ATOM 9689 C CA . GLY A 1 1244 ? -31.135 -4.757 28.130 1.00 85.06 1244 GLY A CA 1
ATOM 9690 C C . GLY A 1 1244 ? -30.129 -4.262 27.088 1.00 85.06 1244 GLY A C 1
ATOM 9691 O O . GLY A 1 1244 ? -29.589 -5.049 26.317 1.00 85.06 1244 GLY A O 1
ATOM 9692 N N . ARG A 1 1245 ? -29.833 -2.958 27.089 1.00 86.75 1245 ARG A N 1
ATOM 9693 C CA . ARG A 1 1245 ? -28.917 -2.296 26.154 1.00 86.75 1245 ARG A CA 1
ATOM 9694 C C . ARG A 1 1245 ? -27.946 -1.370 26.902 1.00 86.75 1245 ARG A C 1
ATOM 9696 O O . ARG A 1 1245 ? -28.238 -0.190 27.095 1.00 86.75 1245 ARG A O 1
ATOM 9703 N N . PRO A 1 1246 ? -26.732 -1.836 27.247 1.00 78.06 1246 PRO A N 1
ATOM 9704 C CA . PRO A 1 1246 ? -25.785 -1.075 28.078 1.00 78.06 1246 PRO A CA 1
ATOM 9705 C C . PRO A 1 1246 ? -25.330 0.273 27.503 1.00 78.06 1246 PRO A C 1
ATOM 9707 O O . PRO A 1 1246 ? -24.800 1.117 28.223 1.00 78.06 1246 PRO A O 1
ATOM 9710 N N . SER A 1 1247 ? -25.496 0.478 26.193 1.00 77.88 1247 SER A N 1
ATOM 9711 C CA . SER A 1 1247 ? -25.016 1.669 25.485 1.00 77.88 1247 SER A CA 1
ATOM 9712 C C . SER A 1 1247 ? -26.074 2.763 25.292 1.00 77.88 1247 SER A C 1
ATOM 9714 O O . SER A 1 1247 ? -25.837 3.664 24.497 1.00 77.88 1247 SER A O 1
ATOM 9716 N N . ILE A 1 1248 ? -27.221 2.729 25.979 1.00 82.50 1248 ILE A N 1
ATOM 9717 C CA . ILE A 1 1248 ? -28.208 3.811 25.838 1.00 82.50 1248 ILE A CA 1
ATOM 9718 C C . ILE A 1 1248 ? -27.668 5.168 26.300 1.00 82.50 1248 ILE A C 1
ATOM 9720 O O . ILE A 1 1248 ? -26.947 5.274 27.296 1.00 82.50 1248 ILE A O 1
ATOM 9724 N N . TYR A 1 1249 ? -28.027 6.204 25.549 1.00 86.12 1249 TYR A N 1
ATOM 9725 C CA . TYR A 1 1249 ? -27.638 7.579 25.802 1.00 86.12 1249 TYR A CA 1
ATOM 9726 C C . TYR A 1 1249 ? -28.607 8.571 25.121 1.00 86.12 1249 TYR A C 1
ATOM 9728 O O . TYR A 1 1249 ? -28.281 9.119 24.068 1.00 86.12 1249 TYR A O 1
ATOM 9736 N N . PRO A 1 1250 ? -29.807 8.802 25.691 1.00 89.31 1250 PRO A N 1
ATOM 9737 C CA . PRO A 1 1250 ? -30.671 9.928 25.312 1.00 89.31 1250 PRO A CA 1
ATOM 9738 C C . PRO A 1 1250 ? -29.909 11.260 25.305 1.00 89.31 1250 PRO A C 1
ATOM 9740 O O . PRO A 1 1250 ? -29.058 11.472 26.167 1.00 89.31 1250 PRO A O 1
ATOM 9743 N N . ASN A 1 1251 ? -30.183 12.169 24.373 1.00 85.94 1251 ASN A N 1
ATOM 9744 C CA . ASN A 1 1251 ? -29.618 13.520 24.473 1.00 85.94 1251 ASN A CA 1
ATOM 9745 C C . ASN A 1 1251 ? -30.213 14.287 25.679 1.00 85.94 1251 ASN A C 1
ATOM 9747 O O . ASN A 1 1251 ? -31.226 13.872 26.248 1.00 85.94 1251 ASN A O 1
ATOM 9751 N N . GLU A 1 1252 ? -29.584 15.390 26.090 1.00 86.31 1252 GLU A N 1
ATOM 9752 C CA . GLU A 1 1252 ? -29.990 16.139 27.292 1.00 86.31 1252 GLU A CA 1
ATOM 9753 C C . GLU A 1 1252 ? -31.389 16.765 27.183 1.00 86.31 1252 GLU A C 1
ATOM 9755 O O . GLU A 1 1252 ? -32.131 16.825 28.164 1.00 86.31 1252 GLU A O 1
ATOM 9760 N N . GLY A 1 1253 ? -31.802 17.186 25.986 1.00 88.69 1253 GLY A N 1
ATOM 9761 C CA . GLY A 1 1253 ? -33.159 17.679 25.740 1.00 88.69 1253 GLY A CA 1
ATOM 9762 C C . GLY A 1 1253 ? -34.222 16.603 25.959 1.00 88.69 1253 GLY A C 1
ATOM 9763 O O . GLY A 1 1253 ? -35.199 16.821 26.673 1.00 88.69 1253 GLY A O 1
ATOM 9764 N N . PHE A 1 1254 ? -33.997 15.409 25.415 1.00 93.50 1254 PHE A N 1
ATOM 9765 C CA . PHE A 1 1254 ? -34.868 14.251 25.598 1.00 93.50 1254 PHE A CA 1
ATOM 9766 C C . PHE A 1 1254 ? -34.872 13.761 27.042 1.00 93.50 1254 PHE A C 1
ATOM 9768 O O . PHE A 1 1254 ? -35.916 13.365 27.550 1.00 93.50 1254 PHE A O 1
ATOM 9775 N N . PHE A 1 1255 ? -33.722 13.794 27.717 1.00 91.19 1255 PHE A N 1
ATOM 9776 C CA . PHE A 1 1255 ? -33.638 13.407 29.120 1.00 91.19 1255 PHE A CA 1
ATOM 9777 C C . PHE A 1 1255 ? -34.424 14.369 30.020 1.00 91.19 1255 PHE A C 1
ATOM 9779 O O . PHE A 1 1255 ? -35.217 13.908 30.838 1.00 91.19 1255 PHE A O 1
ATOM 9786 N N . ARG A 1 1256 ? -34.314 15.690 29.805 1.00 90.44 1256 ARG A N 1
ATOM 9787 C CA . ARG A 1 1256 ? -35.156 16.693 30.488 1.00 90.44 1256 ARG A CA 1
ATOM 9788 C C . ARG A 1 1256 ? -36.646 16.467 30.247 1.00 90.44 1256 ARG A C 1
ATOM 9790 O O . ARG A 1 1256 ? -37.416 16.429 31.199 1.00 90.44 1256 ARG A O 1
ATOM 9797 N N . GLN A 1 1257 ? -37.033 16.223 28.999 1.00 94.31 1257 GLN A N 1
ATOM 9798 C CA . GLN A 1 1257 ? -38.414 15.898 28.639 1.00 94.31 1257 GLN A CA 1
ATOM 9799 C C . GLN A 1 1257 ? -38.937 14.633 29.348 1.00 94.31 1257 GLN A C 1
ATOM 9801 O O . GLN A 1 1257 ? -40.113 14.566 29.697 1.00 94.31 1257 GLN A O 1
ATOM 9806 N N . MET A 1 1258 ? -38.082 13.636 29.604 1.00 93.56 1258 MET A N 1
ATOM 9807 C CA . MET A 1 1258 ? -38.458 12.469 30.410 1.00 93.56 1258 MET A CA 1
ATOM 9808 C C . MET A 1 1258 ? -38.598 12.794 31.904 1.00 93.56 1258 MET A C 1
ATOM 9810 O O . MET A 1 1258 ? -39.459 12.213 32.556 1.00 93.56 1258 MET A O 1
ATOM 9814 N N . ILE A 1 1259 ? -37.789 13.706 32.457 1.00 91.12 1259 ILE A N 1
ATOM 9815 C CA . ILE A 1 1259 ? -37.940 14.166 33.852 1.00 91.12 1259 ILE A CA 1
ATOM 9816 C C . ILE A 1 1259 ? -39.292 14.868 34.028 1.00 91.12 1259 ILE A C 1
ATOM 9818 O O . ILE A 1 1259 ? -40.000 14.606 34.997 1.00 91.12 1259 ILE A O 1
ATOM 9822 N N . GLU A 1 1260 ? -39.674 15.721 33.076 1.00 91.94 1260 GLU A N 1
ATOM 9823 C CA . GLU A 1 1260 ? -40.990 16.369 33.074 1.00 91.94 1260 GLU A CA 1
ATOM 9824 C C . GLU A 1 1260 ? -42.126 15.343 32.981 1.00 91.94 1260 GLU A C 1
ATOM 9826 O O . GLU A 1 1260 ? -43.076 15.408 33.759 1.00 91.94 1260 GLU A O 1
ATOM 9831 N N . LEU A 1 1261 ? -42.003 14.355 32.084 1.00 94.00 1261 LEU A N 1
ATOM 9832 C CA . LEU A 1 1261 ? -42.981 13.273 31.962 1.00 94.00 1261 LEU A CA 1
ATOM 9833 C C . LEU A 1 1261 ? -43.125 12.471 33.268 1.00 94.00 1261 LEU A C 1
ATOM 9835 O O . LEU A 1 1261 ? -44.237 12.094 33.623 1.00 94.00 1261 LEU A O 1
ATOM 9839 N N . ASP A 1 1262 ? -42.031 12.210 33.990 1.00 93.69 1262 ASP A N 1
ATOM 9840 C CA . ASP A 1 1262 ? -42.083 11.527 35.290 1.00 93.69 1262 ASP A CA 1
ATOM 9841 C C . ASP A 1 1262 ? -42.886 12.336 36.316 1.00 93.69 1262 ASP A C 1
ATOM 9843 O O . ASP A 1 1262 ? -43.771 11.789 36.968 1.00 93.69 1262 ASP A O 1
ATOM 9847 N N . GLY A 1 1263 ? -42.643 13.649 36.402 1.00 90.75 1263 GLY A N 1
ATOM 9848 C CA . GLY A 1 1263 ? -43.392 14.533 37.298 1.00 90.75 1263 GLY A CA 1
ATOM 9849 C C . GLY A 1 1263 ? -44.886 14.622 36.965 1.00 90.75 1263 GLY A C 1
ATOM 9850 O O . GLY A 1 1263 ? -45.710 14.759 37.866 1.00 90.75 1263 GLY A O 1
ATOM 9851 N N . GLU A 1 1264 ? -45.252 14.515 35.686 1.00 92.19 1264 GLU A N 1
ATOM 9852 C CA . GLU A 1 1264 ? -46.652 14.511 35.241 1.00 92.19 1264 GLU A CA 1
ATOM 9853 C C . GLU A 1 1264 ? -47.365 13.179 35.500 1.00 92.19 1264 GLU A C 1
ATOM 9855 O O . GLU A 1 1264 ? -48.539 13.172 35.874 1.00 92.19 1264 GLU A O 1
ATOM 9860 N N . LEU A 1 1265 ? -46.678 12.051 35.295 1.00 93.12 1265 LEU A N 1
ATOM 9861 C CA . LEU A 1 1265 ? -47.243 10.717 35.516 1.00 93.12 1265 LEU A CA 1
ATOM 9862 C C . LEU A 1 1265 ? -47.330 10.358 37.007 1.00 93.12 1265 LEU A C 1
ATOM 9864 O O . LEU A 1 1265 ? -48.224 9.604 37.393 1.00 93.12 1265 LEU A O 1
ATOM 9868 N N . PHE A 1 1266 ? -46.429 10.898 37.835 1.00 92.50 1266 PHE A N 1
ATOM 9869 C CA . PHE A 1 1266 ? -46.299 10.563 39.257 1.00 92.50 1266 PHE A CA 1
ATOM 9870 C C . PHE A 1 1266 ? -46.236 11.822 40.149 1.00 92.50 1266 PHE A C 1
ATOM 9872 O O . PHE A 1 1266 ? -45.255 12.024 40.866 1.00 92.50 1266 PHE A O 1
ATOM 9879 N N . PRO A 1 1267 ? -47.274 12.683 40.146 1.00 88.69 1267 PRO A N 1
ATOM 9880 C CA . PRO A 1 1267 ? -47.242 13.975 40.841 1.00 88.69 1267 PRO A CA 1
ATOM 9881 C C . PRO A 1 1267 ? -47.205 13.862 42.373 1.00 88.69 1267 PRO A C 1
ATOM 9883 O O . PRO A 1 1267 ? -46.754 14.788 43.046 1.00 88.69 1267 PRO A O 1
ATOM 9886 N N . ASP A 1 1268 ? -47.687 12.744 42.922 1.00 89.31 1268 ASP A N 1
ATOM 9887 C CA . ASP A 1 1268 ? -47.761 12.494 44.367 1.00 89.31 1268 ASP A CA 1
ATOM 9888 C C . ASP A 1 1268 ? -46.510 11.788 44.923 1.00 89.31 1268 ASP A C 1
ATOM 9890 O O . ASP A 1 1268 ? -46.365 11.628 46.139 1.00 89.31 1268 ASP A O 1
ATOM 9894 N N . ASP A 1 1269 ? -45.600 11.361 44.046 1.00 86.06 1269 ASP A N 1
ATOM 9895 C CA . ASP A 1 1269 ? -44.386 10.653 44.425 1.00 86.06 1269 ASP A CA 1
ATOM 9896 C C . ASP A 1 1269 ? -43.225 11.615 44.759 1.00 86.06 1269 ASP A C 1
ATOM 9898 O O . ASP A 1 1269 ? -43.171 12.750 44.279 1.00 86.06 1269 ASP A O 1
ATOM 9902 N N . PRO A 1 1270 ? -42.221 11.169 45.541 1.00 81.94 1270 PRO A N 1
ATOM 9903 C CA . PRO A 1 1270 ? -41.035 11.973 45.805 1.00 81.94 1270 PRO A CA 1
ATOM 9904 C C . PRO A 1 1270 ? -40.222 12.277 44.526 1.00 81.94 1270 PRO A C 1
ATOM 9906 O O . PRO A 1 1270 ? -40.213 11.467 43.584 1.00 81.94 1270 PRO A O 1
ATOM 9909 N N . PRO A 1 1271 ? -39.482 13.410 44.507 1.00 75.81 1271 PRO A N 1
ATOM 9910 C CA . PRO A 1 1271 ? -38.626 13.792 43.385 1.00 75.81 1271 PRO A CA 1
ATOM 9911 C C . PRO A 1 1271 ? -37.599 12.709 43.031 1.00 75.81 1271 PRO A C 1
ATOM 9913 O O . PRO A 1 1271 ? -37.035 12.066 43.919 1.00 75.81 1271 PRO A O 1
ATOM 9916 N N . LEU A 1 1272 ? -37.329 12.543 41.733 1.00 76.56 1272 LEU A N 1
ATOM 9917 C CA . LEU A 1 1272 ? -36.303 11.631 41.219 1.00 76.56 1272 LEU A CA 1
ATOM 9918 C C . LEU A 1 1272 ? -34.920 11.949 41.808 1.00 76.56 1272 LEU A C 1
ATOM 9920 O O . LEU A 1 1272 ? -34.441 13.079 41.716 1.00 76.56 1272 LEU A O 1
ATOM 9924 N N . GLN A 1 1273 ? -34.238 10.930 42.331 1.00 71.69 1273 GLN A N 1
ATOM 9925 C CA . GLN A 1 1273 ? -32.823 11.012 42.699 1.00 71.69 1273 GLN A CA 1
ATOM 9926 C C . GLN A 1 1273 ? -31.968 10.719 41.459 1.00 71.69 1273 GLN A C 1
ATOM 9928 O O . GLN A 1 1273 ? -31.740 9.568 41.096 1.00 71.69 1273 GLN A O 1
ATOM 9933 N N . LEU A 1 1274 ? -31.535 11.770 40.757 1.00 69.44 1274 LEU A N 1
ATOM 9934 C CA . LEU A 1 1274 ? -30.818 11.651 39.476 1.00 69.44 1274 LEU A CA 1
ATOM 9935 C C . LEU A 1 1274 ? -29.452 10.948 39.593 1.00 69.44 1274 LEU A C 1
ATOM 9937 O O . LEU A 1 1274 ? -29.004 10.326 38.627 1.00 69.44 1274 LEU A O 1
ATOM 9941 N N . GLU A 1 1275 ? -28.831 10.993 40.776 1.00 65.69 1275 GLU A N 1
ATOM 9942 C CA . GLU A 1 1275 ? -27.536 10.364 41.075 1.00 65.69 1275 GLU A CA 1
ATOM 9943 C C . GLU A 1 1275 ? -27.537 8.854 40.758 1.00 65.69 1275 GLU A C 1
ATOM 9945 O O . GLU A 1 1275 ? -26.574 8.339 40.186 1.00 65.69 1275 GLU A O 1
ATOM 9950 N N . ASP A 1 1276 ? -28.660 8.164 40.991 1.00 60.06 1276 ASP A N 1
ATOM 9951 C CA . ASP A 1 1276 ? -28.814 6.723 40.735 1.00 60.06 1276 ASP A CA 1
ATOM 9952 C C . ASP A 1 1276 ? -28.852 6.361 39.238 1.00 60.06 1276 ASP A C 1
ATOM 9954 O O . ASP A 1 1276 ? -28.628 5.211 38.841 1.00 60.06 1276 ASP A O 1
ATOM 9958 N N . ILE A 1 1277 ? -29.126 7.334 38.364 1.00 66.25 1277 ILE A N 1
ATOM 9959 C CA . ILE A 1 1277 ? -29.210 7.130 36.909 1.00 66.25 1277 ILE A CA 1
ATOM 9960 C C . ILE A 1 1277 ? -27.812 7.244 36.259 1.00 66.25 1277 ILE A C 1
ATOM 9962 O O . ILE A 1 1277 ? -27.596 6.798 35.122 1.00 66.25 1277 ILE A O 1
ATOM 9966 N N . GLY A 1 1278 ? -26.818 7.754 36.999 1.00 57.88 1278 GLY A N 1
ATOM 9967 C CA . GLY A 1 1278 ? -25.459 7.992 36.508 1.00 57.88 1278 GLY A CA 1
ATOM 9968 C C . GLY A 1 1278 ? -25.391 9.121 35.476 1.00 57.88 1278 GLY A C 1
ATOM 9969 O O . GLY A 1 1278 ? -24.559 9.068 34.568 1.00 57.88 1278 GLY A O 1
ATOM 9970 N N . ARG A 1 1279 ? -26.306 10.091 35.580 1.00 53.78 1279 ARG A N 1
ATOM 9971 C CA . ARG A 1 1279 ? -26.300 11.359 34.844 1.00 53.78 1279 ARG A CA 1
ATOM 9972 C C . ARG A 1 1279 ? -26.143 12.496 35.839 1.00 53.78 1279 ARG A C 1
ATOM 9974 O O . ARG A 1 1279 ? -26.753 12.456 36.903 1.00 53.78 1279 ARG A O 1
ATOM 9981 N N . GLU A 1 1280 ? -25.334 13.488 35.495 1.00 43.25 1280 GLU A N 1
ATOM 9982 C CA . GLU A 1 1280 ? -25.229 14.702 36.298 1.00 43.25 1280 GLU A CA 1
ATOM 9983 C C . GLU A 1 1280 ? -26.546 15.479 36.214 1.00 43.25 1280 GLU A C 1
ATOM 9985 O O . GLU A 1 1280 ? -27.152 15.586 35.145 1.00 43.25 1280 GLU A O 1
ATOM 9990 N N . SER A 1 1281 ? -27.017 15.974 37.359 1.00 40.44 1281 SER A N 1
ATOM 9991 C CA . SER A 1 1281 ? -28.212 16.807 37.450 1.00 40.44 1281 SER A CA 1
ATOM 9992 C C . SER A 1 1281 ? -28.068 17.983 36.481 1.00 40.44 1281 SER A C 1
ATOM 9994 O O . SER A 1 1281 ? -27.116 18.753 36.636 1.00 40.44 1281 SER A O 1
ATOM 9996 N N . PRO A 1 1282 ? -28.966 18.171 35.494 1.00 40.12 1282 PRO A N 1
ATOM 9997 C CA . PRO A 1 1282 ? -28.895 19.355 34.657 1.00 40.12 1282 PRO A CA 1
ATOM 9998 C C . PRO A 1 1282 ? -29.030 20.553 35.592 1.00 40.12 1282 PRO A C 1
ATOM 10000 O O . PRO A 1 1282 ? -29.969 20.606 36.386 1.00 40.12 1282 PRO A O 1
ATOM 10003 N N . ASN A 1 1283 ? -28.062 21.471 35.550 1.00 37.28 1283 ASN A N 1
ATOM 10004 C CA . ASN A 1 1283 ? -28.081 22.709 36.323 1.00 37.28 1283 ASN A CA 1
ATOM 10005 C C . ASN A 1 1283 ? -29.337 23.508 35.947 1.00 37.28 1283 ASN A C 1
ATOM 10007 O O . ASN A 1 1283 ? -29.306 24.370 35.069 1.00 37.28 1283 ASN A O 1
ATOM 10011 N N . VAL A 1 1284 ? -30.459 23.219 36.604 1.00 34.34 1284 VAL A N 1
ATOM 10012 C CA . VAL A 1 1284 ? -31.663 24.036 36.548 1.00 34.34 1284 VAL A CA 1
ATOM 10013 C C . VAL A 1 1284 ? -31.352 25.269 37.385 1.00 34.34 1284 VAL A C 1
ATOM 10015 O O . VAL A 1 1284 ? -31.644 25.336 38.577 1.00 34.34 1284 VAL A O 1
ATOM 10018 N N . ARG A 1 1285 ? -30.697 26.254 36.764 1.00 29.48 1285 ARG A N 1
ATOM 10019 C CA . ARG A 1 1285 ? -30.846 27.637 37.212 1.00 29.48 1285 ARG A CA 1
ATOM 10020 C C . ARG A 1 1285 ? -32.303 28.004 36.941 1.00 29.48 1285 ARG A C 1
ATOM 10022 O O . ARG A 1 1285 ? -32.666 28.226 35.788 1.00 29.48 1285 ARG A O 1
ATOM 10029 N N . VAL A 1 1286 ? -33.116 27.954 37.995 1.00 31.25 1286 VAL A N 1
ATOM 10030 C CA . VAL A 1 1286 ? -34.429 28.612 38.047 1.00 31.25 1286 VAL A CA 1
ATOM 10031 C C . VAL A 1 1286 ? -34.245 30.110 37.841 1.00 31.25 1286 VAL A C 1
ATOM 10033 O O . VAL A 1 1286 ? -33.263 30.654 38.404 1.00 31.25 1286 VAL A O 1
#

pLDDT: mean 73.84, std 23.28, range [20.25, 98.06]

Organism: Trypanosoma brucei brucei (strain 927/4 GUTat10.1) (NCBI:txid185431)

Radius of gyration: 38.25 Å; chains: 1; bounding box: 114×106×94 Å

Sequence (1286 aa):
MGACIAALRGKVAGKTNDSHGISDQSLPTAESTDDSVNNRNGKFNKCIRGEESISSGDMHGKEGSDLSKSLTSLWGVLSKTEFADFFRAHPELLKSNSAAVMCTGAFRPGELVGAYCVVKELPGGTVGRSFLVKAVDDSGPPTPTVTTPEVEDSGKREFVFKVMTFINRKNLVEPVLDDKRALMNLTGDGLLRPVHLLLDEGNETVISVTPFLKEGSCARLAGKLEEDRLLSILRDVASALRLLHSHNIYHCNLKLENVLLREDGKACLADAALWRIFSTQSRDCLLFNGELACMPPEMFMIDEADNQSKDASKVDIWGFGLFMYRLAYGREPFDIEGKALEQVCELVSVDRLQFPQRNWSIASSLEDAIRVCLDDDPERRPTVPGLFSFSLFRNHNFNSVVAGGSVGLPGFRASHNDTGPSGGRSGSDNYIRWAYPRYHWRKNVSLDEMLGSGGICETYRVHLRRHPSKQFVMKVLKRSVLKAASQYRISTDDLRHALAVSRLINHPNVLNLLEIVDSRDGCFASQQLAKSRFLYAEFPPLLNHKNPLFTLKQMLADVLQGLFVLHLNGVPHLRLTPSNIFYELGVGFRVSDFGPLFLAREEIVESMETDQPLYSVPQWVVDDLKVPIHMSRFSLDVFCVGLLAASALPSVLHEDWYRFSNSEGCILDVKGVCEKVKNASLYLKPMLVDFILQALTNPATTVRDLMNHSYLSDAIDVSRLDEMKPLNISPADMEMAVSERFTTTDESGLWNVLGHDPAAGNGHLWCSMFRNEALPDGCIRSGIQSVNEVAAARRVPFVKKLVCGLCRCELPIVLFLCDKCDDYIRCAKCSLVDTHADDHKLSPHLVHTVGQDGVDGNFFALLVPTCNICVAQSLEALEMQANLPHGTLTKDITTQSVTAERALRRLTLAKLNPGPKVLPKVSDTEGETWEEEVASCRETRNTELLLHQFELNTVPKELFDPPLLHVASIDLSYNKLTSLPDDLALLCNLRSVSVAHNALTVLPDSMGELRQLDRLDASHNKLKDLPLTFVKLRKLSTVTLDFNEFSGLPRVLDDLIVATASTPQLSTIYLAENTNITRFPDYTNLAILPTLKLALDNEPSVYQTYLNENLAEKLPNIGMLWNKIYPDRIVDNVFCGSLRTTQSQVVYDKLGIKNLLTVGRDLVPVPPVGGKHLVISLDDIEEADIRCTFDEAVNFIDMSVEKGEGCLVHCFAGLSRSATTVIAYFMMKRGMRLGDAYQLTKRGRPSIYPNEGFFRQMIELDGELFPDDPPLQLEDIGRESPNVRV